Protein AF-0000000084928031 (afdb_homodimer)

Structure (mmCIF, N/CA/C/O backbone):
data_AF-0000000084928031-model_v1
#
loop_
_entity.id
_entity.type
_entity.pdbx_description
1 polymer Alpha-galactosidase
#
loop_
_atom_site.group_PDB
_atom_site.id
_atom_site.type_symbol
_atom_site.label_atom_id
_atom_site.label_alt_id
_atom_site.label_comp_id
_atom_site.label_asym_id
_atom_site.label_entity_id
_atom_site.label_seq_id
_atom_site.pdbx_PDB_ins_code
_atom_site.Cartn_x
_atom_site.Cartn_y
_atom_site.Cartn_z
_atom_site.occupancy
_atom_site.B_iso_or_equiv
_atom_site.auth_seq_id
_atom_site.auth_comp_id
_atom_site.auth_asym_id
_atom_site.auth_atom_id
_atom_site.pdbx_PDB_model_num
ATOM 1 N N . MET A 1 1 ? -9.125 4.945 37.281 1 55.12 1 MET A N 1
ATOM 2 C CA . MET A 1 1 ? -8.75 5.418 35.969 1 55.12 1 MET A CA 1
ATOM 3 C C . MET A 1 1 ? -8.352 4.254 35.062 1 55.12 1 MET A C 1
ATOM 5 O O . MET A 1 1 ? -7.164 3.994 34.875 1 55.12 1 MET A O 1
ATOM 9 N N . PRO A 1 2 ? -8.805 3.402 34.812 1 73.5 2 PRO A N 1
ATOM 10 C CA . PRO A 1 2 ? -8.68 2.1 35.469 1 73.5 2 PRO A CA 1
ATOM 11 C C . PRO A 1 2 ? -7.723 1.158 34.75 1 73.5 2 PRO A C 1
ATOM 13 O O . PRO A 1 2 ? -7.582 -0.005 35.156 1 73.5 2 PRO A O 1
ATOM 16 N N . ILE A 1 3 ? -6.562 1.372 34.312 1 95 3 ILE A N 1
ATOM 17 C CA . ILE A 1 3 ? -5.754 0.301 33.75 1 95 3 ILE A CA 1
ATOM 18 C C . ILE A 1 3 ? -5.492 -0.771 34.781 1 95 3 ILE A C 1
ATOM 20 O O . ILE A 1 3 ? -5.094 -0.459 35.906 1 95 3 ILE A O 1
ATOM 24 N N . THR A 1 4 ? -5.754 -2.049 34.438 1 94 4 THR A N 1
ATOM 25 C CA . THR A 1 4 ? -5.539 -3.145 35.375 1 94 4 THR A CA 1
ATOM 26 C C . THR A 1 4 ? -4.91 -4.344 34.656 1 94 4 THR A C 1
ATOM 28 O O . THR A 1 4 ? -5.035 -4.488 33.438 1 94 4 THR A O 1
ATOM 31 N N . PHE A 1 5 ? -4.137 -5.105 35.375 1 94.88 5 PHE A N 1
ATOM 32 C CA . PHE A 1 5 ? -3.648 -6.406 34.938 1 94.88 5 PHE A CA 1
ATOM 33 C C . PHE A 1 5 ? -4.297 -7.527 35.719 1 94.88 5 PHE A C 1
ATOM 35 O O . PHE A 1 5 ? -4.242 -7.531 36.969 1 94.88 5 PHE A O 1
ATOM 42 N N . ASN A 1 6 ? -4.953 -8.398 35.062 1 91.75 6 ASN A N 1
ATOM 43 C CA . ASN A 1 6 ? -5.543 -9.57 35.688 1 91.75 6 ASN A CA 1
ATOM 44 C C . ASN A 1 6 ? -4.629 -10.789 35.594 1 91.75 6 ASN A C 1
ATOM 46 O O . ASN A 1 6 ? -4.559 -11.43 34.562 1 91.75 6 ASN A O 1
ATOM 50 N N . PRO A 1 7 ? -3.986 -11.195 36.625 1 90.94 7 PRO A N 1
ATOM 51 C CA . PRO A 1 7 ? -3.025 -12.297 36.594 1 90.94 7 PRO A CA 1
ATOM 52 C C . PRO A 1 7 ? -3.693 -13.648 36.312 1 90.94 7 PRO A C 1
ATOM 54 O O . PRO A 1 7 ? -3.033 -14.586 35.875 1 90.94 7 PRO A O 1
ATOM 57 N N . GLN A 1 8 ? -4.973 -13.82 36.656 1 87.75 8 GLN A N 1
ATOM 58 C CA . GLN A 1 8 ? -5.672 -15.078 36.406 1 87.75 8 GLN A CA 1
ATOM 59 C C . GLN A 1 8 ? -5.867 -15.32 34.906 1 87.75 8 GLN A C 1
ATOM 61 O O . GLN A 1 8 ? -5.742 -16.453 34.438 1 87.75 8 GLN A O 1
ATOM 66 N N . THR A 1 9 ? -6.137 -14.258 34.281 1 87.06 9 THR A N 1
ATOM 67 C CA . THR A 1 9 ? -6.395 -14.391 32.844 1 87.06 9 THR A CA 1
ATOM 68 C C . THR A 1 9 ? -5.195 -13.922 32.031 1 87.06 9 THR A C 1
ATOM 70 O O . THR A 1 9 ? -5.145 -14.133 30.812 1 87.06 9 THR A O 1
ATOM 73 N N . ASN A 1 10 ? -4.207 -13.328 32.688 1 91.81 10 ASN A N 1
ATOM 74 C CA . ASN A 1 10 ? -3.041 -12.75 32.031 1 91.81 10 ASN A CA 1
ATOM 75 C C . ASN A 1 10 ? -3.443 -11.703 31 1 91.81 10 ASN A C 1
ATOM 77 O O . ASN A 1 10 ? -2.988 -11.742 29.859 1 91.81 10 ASN A O 1
ATOM 81 N N . MET A 1 11 ? -4.324 -10.797 31.406 1 93.25 11 MET A N 1
ATOM 82 C CA . MET A 1 11 ? -4.816 -9.781 30.469 1 93.25 11 MET A CA 1
ATOM 83 C C . MET A 1 11 ? -4.637 -8.383 31.062 1 93.25 11 MET A C 1
ATOM 85 O O . MET A 1 11 ? -4.809 -8.18 32.25 1 93.25 11 MET A O 1
ATOM 89 N N . PHE A 1 12 ? -4.238 -7.539 30.219 1 95.25 12 PHE A N 1
ATOM 90 C CA . PHE A 1 12 ? -4.242 -6.113 30.531 1 95.25 12 PHE A CA 1
ATOM 91 C C . PHE A 1 12 ? -5.531 -5.461 30.047 1 95.25 12 PHE A C 1
ATOM 93 O O . PHE A 1 12 ? -5.941 -5.656 28.891 1 95.25 12 PHE A O 1
ATOM 100 N N . PHE A 1 13 ? -6.191 -4.738 30.922 1 94.62 13 PHE A N 1
ATOM 101 C CA . PHE A 1 13 ? -7.359 -3.939 30.578 1 94.62 13 PHE A CA 1
ATOM 102 C C . PHE A 1 13 ? -7.027 -2.453 30.625 1 94.62 13 PHE A C 1
ATOM 104 O O . PHE A 1 13 ? -6.695 -1.909 31.672 1 94.62 13 PHE A O 1
ATOM 111 N N . ILE A 1 14 ? -7.035 -1.858 29.484 1 96.81 14 ILE A N 1
ATOM 112 C CA . ILE A 1 14 ? -6.82 -0.423 29.344 1 96.81 14 ILE A CA 1
ATOM 113 C C . ILE A 1 14 ? -8.148 0.273 29.047 1 96.81 14 ILE A C 1
ATOM 115 O O . ILE A 1 14 ? -8.703 0.129 27.953 1 96.81 14 ILE A O 1
ATOM 119 N N . GLU A 1 15 ? -8.617 1.029 30.016 1 94.75 15 GLU A N 1
ATOM 120 C CA . GLU A 1 15 ? -9.945 1.628 29.906 1 94.75 15 GLU A CA 1
ATOM 121 C C . GLU A 1 15 ? -9.867 3.15 29.859 1 94.75 15 GLU A C 1
ATOM 123 O O . GLU A 1 15 ? -9.273 3.781 30.734 1 94.75 15 GLU A O 1
ATOM 128 N N . ALA A 1 16 ? -10.367 3.686 28.766 1 94.88 16 ALA A N 1
ATOM 129 C CA . ALA A 1 16 ? -10.602 5.125 28.719 1 94.88 16 ALA A CA 1
ATOM 130 C C . ALA A 1 16 ? -12.023 5.465 29.125 1 94.88 16 ALA A C 1
ATOM 132 O O . ALA A 1 16 ? -12.672 4.695 29.844 1 94.88 16 ALA A O 1
ATOM 133 N N . LYS A 1 17 ? -12.539 6.668 28.766 1 94 17 LYS A N 1
ATOM 134 C CA . LYS A 1 17 ? -13.836 7.121 29.266 1 94 17 LYS A CA 1
ATOM 135 C C . LYS A 1 17 ? -14.922 6.086 28.984 1 94 17 LYS A C 1
ATOM 137 O O . LYS A 1 17 ? -15.562 5.586 29.906 1 94 17 LYS A O 1
ATOM 142 N N . ASN A 1 18 ? -15.148 5.727 27.703 1 94.25 18 ASN A N 1
ATOM 143 C CA . ASN A 1 18 ? -16.141 4.746 27.297 1 94.25 18 ASN A CA 1
ATOM 144 C C . ASN A 1 18 ? -15.547 3.717 26.328 1 94.25 18 ASN A C 1
ATOM 146 O O . ASN A 1 18 ? -16.25 3.164 25.484 1 94.25 18 ASN A O 1
ATOM 150 N N . THR A 1 19 ? -14.258 3.488 26.438 1 95.31 19 THR A N 1
ATOM 151 C CA . THR A 1 19 ? -13.531 2.633 25.5 1 95.31 19 THR A CA 1
ATOM 152 C C . THR A 1 19 ? -12.68 1.617 26.266 1 95.31 19 THR A C 1
ATOM 154 O O . THR A 1 19 ? -12.078 1.945 27.281 1 95.31 19 THR A O 1
ATOM 157 N N . SER A 1 20 ? -12.672 0.399 25.797 1 95.06 20 SER A N 1
ATOM 158 C CA . SER A 1 20 ? -11.781 -0.627 26.344 1 95.06 20 SER A CA 1
ATOM 159 C C . SER A 1 20 ? -10.773 -1.092 25.297 1 95.06 20 SER A C 1
ATOM 161 O O . SER A 1 20 ? -11.109 -1.214 24.109 1 95.06 20 SER A O 1
ATOM 163 N N . TYR A 1 21 ? -9.609 -1.308 25.656 1 96.38 21 TYR A N 1
ATOM 164 C CA . TYR A 1 21 ? -8.523 -1.959 24.938 1 96.38 21 TYR A CA 1
ATOM 165 C C . TYR A 1 21 ? -7.914 -3.088 25.766 1 96.38 21 TYR A C 1
ATOM 167 O O . TYR A 1 21 ? -7.465 -2.871 26.891 1 96.38 21 TYR A O 1
ATOM 175 N N . VAL A 1 22 ? -7.875 -4.297 25.219 1 95.06 22 VAL A N 1
ATOM 176 C CA . VAL A 1 22 ? -7.488 -5.457 26.016 1 95.06 22 VAL A CA 1
ATOM 177 C C . VAL A 1 22 ? -6.332 -6.188 25.328 1 95.06 22 VAL A C 1
ATOM 179 O O . VAL A 1 22 ? -6.375 -6.441 24.125 1 95.06 22 VAL A O 1
ATOM 182 N N . ILE A 1 23 ? -5.332 -6.496 26.094 1 95.75 23 ILE A N 1
ATOM 183 C CA . ILE A 1 23 ? -4.156 -7.238 25.641 1 95.75 23 ILE A CA 1
ATOM 184 C C . ILE A 1 23 ? -4.012 -8.516 26.469 1 95.75 23 ILE A C 1
ATOM 186 O O . ILE A 1 23 ? -4.125 -8.492 27.688 1 95.75 23 ILE A O 1
ATOM 190 N N . LYS A 1 24 ? -3.773 -9.562 25.844 1 93.88 24 LYS A N 1
ATOM 191 C CA . LYS A 1 24 ? -3.514 -10.82 26.531 1 93.88 24 LYS A CA 1
ATOM 192 C C . LYS A 1 24 ? -2.029 -11.18 26.484 1 93.88 24 LYS A C 1
ATOM 194 O O . LYS A 1 24 ? -1.388 -11.039 25.438 1 93.88 24 LYS A O 1
ATOM 199 N N . LEU A 1 25 ? -1.511 -11.5 27.562 1 94.62 25 LEU A N 1
ATOM 200 C CA . LEU A 1 25 ? -0.202 -12.141 27.625 1 94.62 25 LEU A CA 1
ATOM 201 C C . LEU A 1 25 ? -0.314 -13.633 27.328 1 94.62 25 LEU A C 1
ATOM 203 O O . LEU A 1 25 ? -0.539 -14.438 28.234 1 94.62 25 LEU A O 1
ATOM 207 N N . PHE A 1 26 ? -0.1 -13.969 26.109 1 91.75 26 PHE A N 1
ATOM 208 C CA . PHE A 1 26 ? -0.25 -15.336 25.625 1 91.75 26 PHE A CA 1
ATOM 209 C C . PHE A 1 26 ? 0.933 -16.188 26.047 1 91.75 26 PHE A C 1
ATOM 211 O O . PHE A 1 26 ? 2.086 -15.844 25.797 1 91.75 26 PHE A O 1
ATOM 218 N N . LYS A 1 27 ? 0.7 -17.312 26.766 1 90.31 27 LYS A N 1
ATOM 219 C CA . LYS A 1 27 ? 1.675 -18.281 27.266 1 90.31 27 LYS A CA 1
ATOM 220 C C . LYS A 1 27 ? 2.701 -17.609 28.172 1 90.31 27 LYS A C 1
ATOM 222 O O . LYS A 1 27 ? 3.855 -18.047 28.234 1 90.31 27 LYS A O 1
ATOM 227 N N . GLY A 1 28 ? 2.332 -16.406 28.672 1 91.81 28 GLY A N 1
ATOM 228 C CA . GLY A 1 28 ? 3.203 -15.672 29.578 1 91.81 28 GLY A CA 1
ATOM 229 C C . GLY A 1 28 ? 4.379 -15.023 28.875 1 91.81 28 GLY A C 1
ATOM 230 O O . GLY A 1 28 ? 5.289 -14.5 29.531 1 91.81 28 GLY A O 1
ATOM 231 N N . LYS A 1 29 ? 4.336 -15.016 27.547 1 93.62 29 LYS A N 1
ATOM 232 C CA . LYS A 1 29 ? 5.516 -14.57 26.812 1 93.62 29 LYS A CA 1
ATOM 233 C C . LYS A 1 29 ? 5.148 -13.516 25.766 1 93.62 29 LYS A C 1
ATOM 235 O O . LYS A 1 29 ? 5.82 -12.484 25.656 1 93.62 29 LYS A O 1
ATOM 240 N N . PHE A 1 30 ? 4.129 -13.781 25.016 1 94.44 30 PHE A N 1
ATOM 241 C CA . PHE A 1 30 ? 3.834 -12.969 23.844 1 94.44 30 PHE A CA 1
ATOM 242 C C . PHE A 1 30 ? 2.59 -12.117 24.062 1 94.44 30 PHE A C 1
ATOM 244 O O . PHE A 1 30 ? 1.652 -12.547 24.734 1 94.44 30 PHE A O 1
ATOM 251 N N . LEU A 1 31 ? 2.576 -10.922 23.516 1 96.62 31 LEU A N 1
ATOM 252 C CA . LEU A 1 31 ? 1.417 -10.047 23.656 1 96.62 31 LEU A CA 1
ATOM 253 C C . LEU A 1 31 ? 0.461 -10.211 22.469 1 96.62 31 LEU A C 1
ATOM 255 O O . LEU A 1 31 ? 0.847 -10.008 21.328 1 96.62 31 LEU A O 1
ATOM 259 N N . SER A 1 32 ? -0.711 -10.578 22.75 1 94.12 32 SER A N 1
ATOM 260 C CA . SER A 1 32 ? -1.771 -10.727 21.766 1 94.12 32 SER A CA 1
ATOM 261 C C . SER A 1 32 ? -2.838 -9.648 21.938 1 94.12 32 SER A C 1
ATOM 263 O O . SER A 1 32 ? -3.252 -9.344 23.047 1 94.12 32 SER A O 1
ATOM 265 N N . HIS A 1 33 ? -3.188 -9.008 20.828 1 95.12 33 HIS A N 1
ATOM 266 C CA . HIS A 1 33 ? -4.336 -8.109 20.844 1 95.12 33 HIS A CA 1
ATOM 267 C C . HIS A 1 33 ? -5.637 -8.883 21.031 1 95.12 33 HIS A C 1
ATOM 269 O O . HIS A 1 33 ? -5.824 -9.945 20.438 1 95.12 33 HIS A O 1
ATOM 275 N N . VAL A 1 34 ? -6.547 -8.344 21.828 1 92.44 34 VAL A N 1
ATOM 276 C CA . VAL A 1 34 ? -7.789 -9.055 22.109 1 92.44 34 VAL A CA 1
ATOM 277 C C . VAL A 1 34 ? -8.984 -8.219 21.641 1 92.44 34 VAL A C 1
ATOM 279 O O . VAL A 1 34 ? -9.898 -8.734 21 1 92.44 34 VAL A O 1
ATOM 282 N N . TYR A 1 35 ? -8.914 -6.914 22.047 1 93.38 35 TYR A N 1
ATOM 283 C CA . TYR A 1 35 ? -10.125 -6.129 21.828 1 93.38 35 TYR A CA 1
ATOM 284 C C . TYR A 1 35 ? -9.812 -4.637 21.828 1 93.38 35 TYR A C 1
ATOM 286 O O . TYR A 1 35 ? -8.961 -4.176 22.594 1 93.38 35 TYR A O 1
ATOM 294 N N . TRP A 1 36 ? -10.438 -3.902 21 1 96.31 36 TRP A N 1
ATOM 295 C CA . TRP A 1 36 ? -10.523 -2.445 21.047 1 96.31 36 TRP A CA 1
ATOM 296 C C . TRP A 1 36 ? -11.906 -1.966 20.625 1 96.31 36 TRP A C 1
ATOM 298 O O . TRP A 1 36 ? -12.367 -2.258 19.516 1 96.31 36 TRP A O 1
ATOM 308 N N . GLY A 1 37 ? -12.641 -1.336 21.469 1 95.12 37 GLY A N 1
ATOM 309 C CA . GLY A 1 37 ? -13.984 -0.88 21.141 1 95.12 37 GLY A CA 1
ATOM 310 C C . GLY A 1 37 ? -14.742 -0.357 22.344 1 95.12 37 GLY A C 1
ATOM 311 O O . GLY A 1 37 ? -14.148 0.235 23.25 1 95.12 37 GLY A O 1
ATOM 312 N N . LYS A 1 38 ? -16.047 -0.498 22.281 1 94.5 38 LYS A N 1
ATOM 313 C CA . LYS A 1 38 ? -16.922 -0.05 23.359 1 94.5 38 LYS A CA 1
ATOM 314 C C . LYS A 1 38 ? -16.531 -0.701 24.672 1 94.5 38 LYS A C 1
ATOM 316 O O . LYS A 1 38 ? -16.109 -1.858 24.703 1 94.5 38 LYS A O 1
ATOM 321 N N . ARG A 1 39 ? -16.688 -0.002 25.766 1 92.62 39 ARG A N 1
ATOM 322 C CA . ARG A 1 39 ? -16.281 -0.448 27.078 1 92.62 39 ARG A CA 1
ATOM 323 C C . ARG A 1 39 ? -16.922 -1.78 27.438 1 92.62 39 ARG A C 1
ATOM 325 O O . ARG A 1 39 ? -18.125 -1.975 27.219 1 92.62 39 ARG A O 1
ATOM 332 N N . ILE A 1 40 ? -16.109 -2.682 27.906 1 88.81 40 ILE A N 1
ATOM 333 C CA . ILE A 1 40 ? -16.562 -3.977 28.391 1 88.81 40 ILE A CA 1
ATOM 334 C C . ILE A 1 40 ? -16.109 -4.176 29.828 1 88.81 40 ILE A C 1
ATOM 336 O O . ILE A 1 40 ? -15.008 -3.771 30.203 1 88.81 40 ILE A O 1
ATOM 340 N N . ARG A 1 41 ? -16.938 -4.789 30.594 1 79.06 41 ARG A N 1
ATOM 341 C CA . ARG A 1 41 ? -16.641 -4.957 32 1 79.06 41 ARG A CA 1
ATOM 342 C C . ARG A 1 41 ? -15.719 -6.148 32.25 1 79.06 41 ARG A C 1
ATOM 344 O O . ARG A 1 41 ? -14.742 -6.043 33 1 79.06 41 ARG A O 1
ATOM 351 N N . GLU A 1 42 ? -16.094 -7.289 31.734 1 74.25 42 GLU A N 1
ATOM 352 C CA . GLU A 1 42 ? -15.344 -8.523 31.906 1 74.25 42 GLU A CA 1
ATOM 353 C C . GLU A 1 42 ? -15.5 -9.43 30.688 1 74.25 42 GLU A C 1
ATOM 355 O O . GLU A 1 42 ? -16.484 -9.328 29.953 1 74.25 42 GLU A O 1
ATOM 360 N N . PHE A 1 43 ? -14.516 -10.008 30.344 1 75.25 43 PHE A N 1
ATOM 361 C CA . PHE A 1 43 ? -14.664 -11.016 29.297 1 75.25 43 PHE A CA 1
ATOM 362 C C . PHE A 1 43 ? -13.672 -12.148 29.5 1 75.25 43 PHE A C 1
ATOM 364 O O . PHE A 1 43 ? -12.578 -11.945 30.031 1 75.25 43 PHE A O 1
ATOM 371 N N . GLU A 1 44 ? -14.25 -13.406 29.328 1 72.38 44 GLU A N 1
ATOM 372 C CA . GLU A 1 44 ? -13.398 -14.586 29.375 1 72.38 44 GLU A CA 1
ATOM 373 C C . GLU A 1 44 ? -12.789 -14.891 28.016 1 72.38 44 GLU A C 1
ATOM 375 O O . GLU A 1 44 ? -13.516 -15.078 27.031 1 72.38 44 GLU A O 1
ATOM 380 N N . TRP A 1 45 ? -11.539 -14.672 27.969 1 70.88 45 TRP A N 1
ATOM 381 C CA . TRP A 1 45 ? -10.844 -14.984 26.719 1 70.88 45 TRP A CA 1
ATOM 382 C C . TRP A 1 45 ? -10.344 -16.422 26.719 1 70.88 45 TRP A C 1
ATOM 384 O O . TRP A 1 45 ? -9.859 -16.922 27.75 1 70.88 45 TRP A O 1
ATOM 394 N N . THR A 1 46 ? -10.812 -17.172 25.562 1 65.69 46 THR A N 1
ATOM 395 C CA . THR A 1 46 ? -10.242 -18.5 25.422 1 65.69 46 THR A CA 1
ATOM 396 C C . THR A 1 46 ? -9.141 -18.516 24.359 1 65.69 46 THR A C 1
ATOM 398 O O . THR A 1 46 ? -9.18 -17.734 23.406 1 65.69 46 THR A O 1
ATOM 401 N N . ASP A 1 47 ? -8.078 -19.156 24.672 1 61.41 47 ASP A N 1
ATOM 402 C CA . ASP A 1 47 ? -6.945 -19.281 23.766 1 61.41 47 ASP A CA 1
ATOM 403 C C . ASP A 1 47 ? -7.391 -19.828 22.406 1 61.41 47 ASP A C 1
ATOM 405 O O . ASP A 1 47 ? -6.664 -19.719 21.422 1 61.41 47 ASP A O 1
ATOM 409 N N . PHE A 1 48 ? -8.508 -20.438 22.297 1 56.19 48 PHE A N 1
ATOM 410 C CA . PHE A 1 48 ? -9.039 -20.984 21.047 1 56.19 48 PHE A CA 1
ATOM 411 C C . PHE A 1 48 ? -9.258 -19.875 20.016 1 56.19 48 PHE A C 1
ATOM 413 O O . PHE A 1 48 ? -9.25 -20.125 18.812 1 56.19 48 PHE A O 1
ATOM 420 N N . ASP A 1 49 ? -9.289 -18.719 20.438 1 57.12 49 ASP A N 1
ATOM 421 C CA . ASP A 1 49 ? -9.664 -17.594 19.578 1 57.12 49 ASP A CA 1
ATOM 422 C C . ASP A 1 49 ? -8.508 -17.203 18.656 1 57.12 49 ASP A C 1
ATOM 424 O O . ASP A 1 49 ? -8.719 -16.531 17.656 1 57.12 49 ASP A O 1
ATOM 428 N N . VAL A 1 50 ? -7.367 -17.578 19.047 1 59.16 50 VAL A N 1
ATOM 429 C CA . VAL A 1 50 ? -6.258 -17.016 18.281 1 59.16 50 VAL A CA 1
ATOM 430 C C . VAL A 1 50 ? -5.496 -18.141 17.594 1 59.16 50 VAL A C 1
ATOM 432 O O . VAL A 1 50 ? -4.672 -17.891 16.703 1 59.16 50 VAL A O 1
ATOM 435 N N . THR A 1 51 ? -5.5 -19.453 18.094 1 60.44 51 THR A N 1
ATOM 436 C CA . THR A 1 51 ? -4.371 -20.344 17.844 1 60.44 51 THR A CA 1
ATOM 437 C C . THR A 1 51 ? -4.758 -21.453 16.859 1 60.44 51 THR A C 1
ATOM 439 O O . THR A 1 51 ? -3.945 -22.328 16.547 1 60.44 51 THR A O 1
ATOM 442 N N . GLY A 1 52 ? -5.938 -21.422 16.297 1 57.25 52 GLY A N 1
ATOM 443 C CA . GLY A 1 52 ? -6.051 -22.688 15.594 1 57.25 52 GLY A CA 1
ATOM 444 C C . GLY A 1 52 ? -4.988 -22.875 14.523 1 57.25 52 GLY A C 1
ATOM 445 O O . GLY A 1 52 ? -4.703 -21.953 13.758 1 57.25 52 GLY A O 1
ATOM 446 N N . GLY A 1 53 ? -3.957 -23.797 14.797 1 62.03 53 GLY A N 1
ATOM 447 C CA . GLY A 1 53 ? -2.977 -24.172 13.789 1 62.03 53 GLY A CA 1
ATOM 448 C C . GLY A 1 53 ? -3.561 -24.25 12.391 1 62.03 53 GLY A C 1
ATOM 449 O O . GLY A 1 53 ? -4.688 -24.703 12.203 1 62.03 53 GLY A O 1
ATOM 450 N N . ARG A 1 54 ? -3.209 -23.281 11.539 1 67.88 54 ARG A N 1
ATOM 451 C CA . ARG A 1 54 ? -3.617 -23.391 10.141 1 67.88 54 ARG A CA 1
ATOM 452 C C . ARG A 1 54 ? -2.586 -24.156 9.328 1 67.88 54 ARG A C 1
ATOM 454 O O . ARG A 1 54 ? -1.392 -24.109 9.625 1 67.88 54 ARG A O 1
ATOM 461 N N . VAL A 1 55 ? -3.217 -24.797 8.398 1 69.81 55 VAL A N 1
ATOM 462 C CA . VAL A 1 55 ? -2.359 -25.547 7.48 1 69.81 55 VAL A CA 1
ATOM 463 C C . VAL A 1 55 ? -1.373 -24.578 6.812 1 69.81 55 VAL A C 1
ATOM 465 O O . VAL A 1 55 ? -1.729 -23.453 6.473 1 69.81 55 VAL A O 1
ATOM 468 N N . PHE A 1 56 ? -0.07 -24.766 6.949 1 75.38 56 PHE A N 1
ATOM 469 C CA . PHE A 1 56 ? 1.015 -24.047 6.293 1 75.38 56 PHE A CA 1
ATOM 470 C C . PHE A 1 56 ? 1.463 -22.859 7.133 1 75.38 56 PHE A C 1
ATOM 472 O O . PHE A 1 56 ? 2.229 -22.016 6.668 1 75.38 56 PHE A O 1
ATOM 479 N N . GLY A 1 57 ? 0.793 -22.672 8.312 1 82.81 57 GLY A N 1
ATOM 480 C CA . GLY A 1 57 ? 1.33 -21.703 9.25 1 82.81 57 GLY A CA 1
ATOM 481 C C . GLY A 1 57 ? 2.482 -22.234 10.078 1 82.81 57 GLY A C 1
ATOM 482 O O . GLY A 1 57 ? 2.324 -23.219 10.812 1 82.81 57 GLY A O 1
ATOM 483 N N . PRO A 1 58 ? 3.623 -21.656 9.898 1 89.62 58 PRO A N 1
ATOM 484 C CA . PRO A 1 58 ? 4.758 -22.141 10.68 1 89.62 58 PRO A CA 1
ATOM 485 C C . PRO A 1 58 ? 4.574 -21.938 12.188 1 89.62 58 PRO A C 1
ATOM 487 O O . PRO A 1 58 ? 3.941 -20.969 12.602 1 89.62 58 PRO A O 1
ATOM 490 N N . THR A 1 59 ? 5.098 -22.844 12.914 1 89.69 59 THR A N 1
ATOM 491 C CA . THR A 1 59 ? 5.035 -22.75 14.367 1 89.69 59 THR A CA 1
ATOM 492 C C . THR A 1 59 ? 6.355 -22.25 14.938 1 89.69 59 THR A C 1
ATOM 494 O O . THR A 1 59 ? 7.41 -22.828 14.695 1 89.69 59 THR A O 1
ATOM 497 N N . PRO A 1 60 ? 6.301 -21.203 15.711 1 88.56 60 PRO A N 1
ATOM 498 C CA . PRO A 1 60 ? 7.535 -20.609 16.234 1 88.56 60 PRO A CA 1
ATOM 499 C C . PRO A 1 60 ? 8.242 -21.516 17.234 1 88.56 60 PRO A C 1
ATOM 501 O O . PRO A 1 60 ? 9.453 -21.391 17.438 1 88.56 60 PRO A O 1
ATOM 504 N N . ASP A 1 61 ? 7.496 -22.391 17.922 1 87.5 61 ASP A N 1
ATOM 505 C CA . ASP A 1 61 ? 8.039 -23.406 18.828 1 87.5 61 ASP A CA 1
ATOM 506 C C . ASP A 1 61 ? 7.809 -24.812 18.297 1 87.5 61 ASP A C 1
ATOM 508 O O . ASP A 1 61 ? 6.672 -25.281 18.25 1 87.5 61 ASP A O 1
ATOM 512 N N . PRO A 1 62 ? 8.938 -25.438 17.906 1 86.44 62 PRO A N 1
ATOM 513 C CA . PRO A 1 62 ? 8.789 -26.766 17.328 1 86.44 62 PRO A CA 1
ATOM 514 C C . PRO A 1 62 ? 8.117 -27.766 18.266 1 86.44 62 PRO A C 1
ATOM 516 O O . PRO A 1 62 ? 7.59 -28.781 17.828 1 86.44 62 PRO A O 1
ATOM 519 N N . HIS A 1 63 ? 8.094 -27.469 19.562 1 87.94 63 HIS A N 1
ATOM 520 C CA . HIS A 1 63 ? 7.535 -28.391 20.547 1 87.94 63 HIS A CA 1
ATOM 521 C C . HIS A 1 63 ? 6.094 -28.016 20.891 1 87.94 63 HIS A C 1
ATOM 523 O O . HIS A 1 63 ? 5.43 -28.734 21.641 1 87.94 63 HIS A O 1
ATOM 529 N N . ASP A 1 64 ? 5.59 -26.969 20.359 1 88.12 64 ASP A N 1
ATOM 530 C CA . ASP A 1 64 ? 4.219 -26.531 20.578 1 88.12 64 ASP A CA 1
ATOM 531 C C . ASP A 1 64 ? 3.568 -26.078 19.266 1 88.12 64 ASP A C 1
ATOM 533 O O . ASP A 1 64 ? 3.674 -24.922 18.875 1 88.12 64 ASP A O 1
ATOM 537 N N . LYS A 1 65 ? 2.836 -26.891 18.703 1 86.19 65 LYS A N 1
ATOM 538 C CA . LYS A 1 65 ? 2.254 -26.656 17.391 1 86.19 65 LYS A CA 1
ATOM 539 C C . LYS A 1 65 ? 0.878 -26 17.5 1 86.19 65 LYS A C 1
ATOM 541 O O . LYS A 1 65 ? 0.14 -25.922 16.516 1 86.19 65 LYS A O 1
ATOM 546 N N . SER A 1 66 ? 0.596 -25.516 18.703 1 83.69 66 SER A N 1
ATOM 547 C CA . SER A 1 66 ? -0.767 -25.062 18.953 1 83.69 66 SER A CA 1
ATOM 548 C C . SER A 1 66 ? -0.978 -23.625 18.469 1 83.69 66 SER A C 1
ATOM 550 O O . SER A 1 66 ? -2.109 -23.141 18.438 1 83.69 66 SER A O 1
ATOM 552 N N . TYR A 1 67 ? 0.145 -22.906 18.031 1 87.5 67 TYR A N 1
ATOM 553 C CA . TYR A 1 67 ? -0.054 -21.516 17.609 1 87.5 67 TYR A CA 1
ATOM 554 C C . TYR A 1 67 ? 0.929 -21.141 16.516 1 87.5 67 TYR A C 1
ATOM 556 O O . TYR A 1 67 ? 1.949 -21.797 16.328 1 87.5 67 TYR A O 1
ATOM 564 N N . THR A 1 68 ? 0.574 -20.188 15.773 1 91 68 THR A N 1
ATOM 565 C CA . THR A 1 68 ? 1.391 -19.516 14.773 1 91 68 THR A CA 1
ATOM 566 C C . THR A 1 68 ? 1.163 -18.016 14.812 1 91 68 THR A C 1
ATOM 568 O O . THR A 1 68 ? 0.041 -17.547 15.039 1 91 68 THR A O 1
ATOM 571 N N . PHE A 1 69 ? 2.236 -17.188 14.625 1 91.5 69 PHE A N 1
ATOM 572 C CA . PHE A 1 69 ? 2.084 -15.734 14.625 1 91.5 69 PHE A CA 1
ATOM 573 C C . PHE A 1 69 ? 1.383 -15.258 13.359 1 91.5 69 PHE A C 1
ATOM 575 O O . PHE A 1 69 ? 0.871 -14.141 13.312 1 91.5 69 PHE A O 1
ATOM 582 N N . ASP A 1 70 ? 1.276 -16.109 12.406 1 89.25 70 ASP A N 1
ATOM 583 C CA . ASP A 1 70 ? 0.702 -15.766 11.102 1 89.25 70 ASP A CA 1
ATOM 584 C C . ASP A 1 70 ? -0.792 -15.477 11.219 1 89.25 70 ASP A C 1
ATOM 586 O O . ASP A 1 70 ? -1.347 -14.719 10.422 1 89.25 70 ASP A O 1
ATOM 590 N N . THR A 1 71 ? -1.482 -16.047 12.195 1 86.69 71 THR A N 1
ATOM 591 C CA . THR A 1 71 ? -2.934 -15.922 12.281 1 86.69 71 THR A CA 1
ATOM 592 C C . THR A 1 71 ? -3.334 -15.242 13.594 1 86.69 71 THR A C 1
ATOM 594 O O . THR A 1 71 ? -4.5 -14.883 13.781 1 86.69 71 THR A O 1
ATOM 597 N N . MET A 1 72 ? -2.363 -15.094 14.43 1 90.5 72 MET A N 1
ATOM 598 C CA . MET A 1 72 ? -2.641 -14.445 15.711 1 90.5 72 MET A CA 1
ATOM 599 C C . MET A 1 72 ? -2.807 -12.945 15.539 1 90.5 72 MET A C 1
ATOM 601 O O . MET A 1 72 ? -2.213 -12.352 14.633 1 90.5 72 MET A O 1
ATOM 605 N N . LEU A 1 73 ? -3.633 -12.383 16.312 1 93.81 73 LEU A N 1
ATOM 606 C CA . LEU A 1 73 ? -3.645 -10.938 16.484 1 93.81 73 LEU A CA 1
ATOM 607 C C . LEU A 1 73 ? -2.547 -10.484 17.438 1 93.81 73 LEU A C 1
ATOM 609 O O . LEU A 1 73 ? -2.51 -10.922 18.594 1 93.81 73 LEU A O 1
ATOM 613 N N . LEU A 1 74 ? -1.646 -9.656 16.984 1 95.5 74 LEU A N 1
ATOM 614 C CA . LEU A 1 74 ? -0.442 -9.352 17.75 1 95.5 74 LEU A CA 1
ATOM 615 C C . LEU A 1 74 ? -0.379 -7.867 18.094 1 95.5 74 LEU A C 1
ATOM 617 O O . LEU A 1 74 ? -0.94 -7.035 17.391 1 95.5 74 LEU A O 1
ATOM 621 N N . GLU A 1 75 ? 0.317 -7.496 19.172 1 97.25 75 GLU A N 1
ATOM 622 C CA . GLU A 1 75 ? 0.419 -6.117 19.641 1 97.25 75 GLU A CA 1
ATOM 623 C C . GLU A 1 75 ? 1.611 -5.406 19 1 97.25 75 GLU A C 1
ATOM 625 O O . GLU A 1 75 ? 1.598 -4.184 18.844 1 97.25 75 GLU A O 1
ATOM 630 N N . TYR A 1 76 ? 2.678 -6.109 18.812 1 98.25 76 TYR A N 1
ATOM 631 C CA . TYR A 1 76 ? 3.887 -5.484 18.281 1 98.25 76 TYR A CA 1
ATOM 632 C C . TYR A 1 76 ? 4.773 -6.512 17.594 1 98.25 76 TYR A C 1
ATOM 634 O O . TYR A 1 76 ? 5.879 -6.805 18.047 1 98.25 76 TYR A O 1
ATOM 642 N N . PRO A 1 77 ? 4.359 -6.941 16.406 1 97.44 77 PRO A N 1
ATOM 643 C CA . PRO A 1 77 ? 4.934 -8.125 15.766 1 97.44 77 PRO A CA 1
ATOM 644 C C . PRO A 1 77 ? 6.246 -7.82 15.047 1 97.44 77 PRO A C 1
ATOM 646 O O . PRO A 1 77 ? 6.441 -6.707 14.547 1 97.44 77 PRO A O 1
ATOM 649 N N . ALA A 1 78 ? 7.109 -8.781 15.016 1 97.06 78 ALA A N 1
ATOM 650 C CA . ALA A 1 78 ? 8.281 -8.844 14.141 1 97.06 78 ALA A CA 1
ATOM 651 C C . ALA A 1 78 ? 7.988 -9.648 12.883 1 97.06 78 ALA A C 1
ATOM 653 O O . ALA A 1 78 ? 6.867 -10.133 12.695 1 97.06 78 ALA A O 1
ATOM 654 N N . TYR A 1 79 ? 8.969 -9.703 12 1 96.25 79 TYR A N 1
ATOM 655 C CA . TYR A 1 79 ? 8.844 -10.438 10.742 1 96.25 79 TYR A CA 1
ATOM 656 C C . TYR A 1 79 ? 9.805 -11.625 10.711 1 96.25 79 TYR A C 1
ATOM 658 O O . TYR A 1 79 ? 10.945 -11.523 11.164 1 96.25 79 TYR A O 1
ATOM 666 N N . GLY A 1 80 ? 9.336 -12.758 10.211 1 91.88 80 GLY A N 1
ATOM 667 C CA . GLY A 1 80 ? 10.258 -13.773 9.719 1 91.88 80 GLY A CA 1
ATOM 668 C C . GLY A 1 80 ? 10.305 -15.008 10.602 1 91.88 80 GLY A C 1
ATOM 669 O O . GLY A 1 80 ? 10.977 -15.984 10.273 1 91.88 80 GLY A O 1
ATOM 670 N N . ASN A 1 81 ? 9.68 -14.922 11.773 1 92 81 ASN A N 1
ATOM 671 C CA . ASN A 1 81 ? 9.586 -16.078 12.641 1 92 81 ASN A CA 1
ATOM 672 C C . ASN A 1 81 ? 8.148 -16.578 12.758 1 92 81 ASN A C 1
ATOM 674 O O . ASN A 1 81 ? 7.645 -16.781 13.859 1 92 81 ASN A O 1
ATOM 678 N N . SER A 1 82 ? 7.52 -16.688 11.688 1 92.06 82 SER A N 1
ATOM 679 C CA . SER A 1 82 ? 6.207 -17.266 11.43 1 92.06 82 SER A CA 1
ATOM 680 C C . SER A 1 82 ? 5.184 -16.203 11.078 1 92.06 82 SER A C 1
ATOM 682 O O . SER A 1 82 ? 4.117 -16.5 10.547 1 92.06 82 SER A O 1
ATOM 684 N N . ASP A 1 83 ? 5.336 -14.953 11.406 1 93.94 83 ASP A N 1
ATOM 685 C CA . ASP A 1 83 ? 4.492 -13.875 10.898 1 93.94 83 ASP A CA 1
ATOM 686 C C . ASP A 1 83 ? 5.039 -13.336 9.57 1 93.94 83 ASP A C 1
ATOM 688 O O . ASP A 1 83 ? 6.238 -13.078 9.453 1 93.94 83 ASP A O 1
ATOM 692 N N . PHE A 1 84 ? 4.18 -13.234 8.547 1 94.44 84 PHE A N 1
ATOM 693 C CA . PHE A 1 84 ? 4.633 -12.812 7.227 1 94.44 84 PHE A CA 1
ATOM 694 C C . PHE A 1 84 ? 4.031 -11.469 6.848 1 94.44 84 PHE A C 1
ATOM 696 O O . PHE A 1 84 ? 4.301 -10.938 5.766 1 94.44 84 PHE A O 1
ATOM 703 N N . ARG A 1 85 ? 3.164 -10.914 7.719 1 95.94 85 ARG A N 1
ATOM 704 C CA . ARG A 1 85 ? 2.662 -9.555 7.531 1 95.94 85 ARG A CA 1
ATOM 705 C C . ARG A 1 85 ? 3.742 -8.523 7.84 1 95.94 85 ARG A C 1
ATOM 707 O O . ARG A 1 85 ? 4.77 -8.852 8.438 1 95.94 85 ARG A O 1
ATOM 714 N N . HIS A 1 86 ? 3.582 -7.328 7.363 1 96.56 86 HIS A N 1
ATOM 715 C CA . HIS A 1 86 ? 4.566 -6.293 7.652 1 96.56 86 HIS A CA 1
ATOM 716 C C . HIS A 1 86 ? 4.66 -6.02 9.148 1 96.56 86 HIS A C 1
ATOM 718 O O . HIS A 1 86 ? 3.637 -5.891 9.828 1 96.56 86 HIS A O 1
ATOM 724 N N . PRO A 1 87 ? 5.855 -5.945 9.648 1 98.12 87 PRO A N 1
ATOM 725 C CA . PRO A 1 87 ? 6.078 -5.887 11.102 1 98.12 87 PRO A CA 1
ATOM 726 C C . PRO A 1 87 ? 5.922 -4.477 11.664 1 98.12 87 PRO A C 1
ATOM 728 O O . PRO A 1 87 ? 5.953 -3.5 10.906 1 98.12 87 PRO A O 1
ATOM 731 N N . ALA A 1 88 ? 5.719 -4.395 12.938 1 98.56 88 ALA A N 1
ATOM 732 C CA . ALA A 1 88 ? 5.707 -3.119 13.656 1 98.56 88 ALA A CA 1
ATOM 733 C C . ALA A 1 88 ? 7.125 -2.604 13.883 1 98.56 88 ALA A C 1
ATOM 735 O O . ALA A 1 88 ? 7.348 -1.393 13.953 1 98.56 88 ALA A O 1
ATOM 736 N N . TYR A 1 89 ? 8.047 -3.555 14.016 1 98.56 89 TYR A N 1
ATOM 737 C CA . TYR A 1 89 ? 9.438 -3.156 14.188 1 98.56 89 TYR A CA 1
ATOM 738 C C . TYR A 1 89 ? 10.375 -4.129 13.477 1 98.56 89 TYR A C 1
ATOM 740 O O . TYR A 1 89 ? 9.992 -5.27 13.195 1 98.56 89 TYR A O 1
ATOM 748 N N . GLN A 1 90 ? 11.516 -3.701 13.102 1 98.56 90 GLN A N 1
ATOM 749 C CA . GLN A 1 90 ? 12.602 -4.504 12.555 1 98.56 90 GLN A CA 1
ATOM 750 C C . GLN A 1 90 ? 13.961 -3.951 12.984 1 98.56 90 GLN A C 1
ATOM 752 O O . GLN A 1 90 ? 14.195 -2.744 12.906 1 98.56 90 GLN A O 1
ATOM 757 N N . VAL A 1 91 ? 14.805 -4.793 13.469 1 98.5 91 VAL A N 1
ATOM 758 C CA . VAL A 1 91 ? 16.141 -4.414 13.93 1 98.5 91 VAL A CA 1
ATOM 759 C C . VAL A 1 91 ? 17.188 -5.316 13.289 1 98.5 91 VAL A C 1
ATOM 761 O O . VAL A 1 91 ? 17.062 -6.543 13.312 1 98.5 91 VAL A O 1
ATOM 764 N N . GLN A 1 92 ? 18.141 -4.762 12.656 1 98.56 92 GLN A N 1
ATOM 765 C CA . GLN A 1 92 ? 19.25 -5.492 12.055 1 98.56 92 GLN A CA 1
ATOM 766 C C . GLN A 1 92 ? 20.438 -5.562 13.008 1 98.56 92 GLN A C 1
ATOM 768 O O . GLN A 1 92 ? 20.828 -4.551 13.586 1 98.56 92 GLN A O 1
ATOM 773 N N . GLN A 1 93 ? 20.969 -6.742 13.227 1 98.12 93 GLN A N 1
ATOM 774 C CA . GLN A 1 93 ? 22.141 -6.969 14.062 1 98.12 93 GLN A CA 1
ATOM 775 C C . GLN A 1 93 ? 23.438 -6.832 13.25 1 98.12 93 GLN A C 1
ATOM 777 O O . GLN A 1 93 ? 23.391 -6.719 12.023 1 98.12 93 GLN A O 1
ATOM 782 N N . GLU A 1 94 ? 24.594 -6.883 13.906 1 97.19 94 GLU A N 1
ATOM 783 C CA . GLU A 1 94 ? 25.891 -6.711 13.25 1 97.19 94 GLU A CA 1
ATOM 784 C C . GLU A 1 94 ? 26.172 -7.855 12.281 1 97.19 94 GLU A C 1
ATOM 786 O O . GLU A 1 94 ? 26.859 -7.664 11.273 1 97.19 94 GLU A O 1
ATOM 791 N N . ASP A 1 95 ? 25.625 -9 12.57 1 97.44 95 ASP A N 1
ATOM 792 C CA . ASP A 1 95 ? 25.859 -10.148 11.695 1 97.44 95 ASP A CA 1
ATOM 793 C C . ASP A 1 95 ? 24.938 -10.102 10.477 1 97.44 95 ASP A C 1
ATOM 795 O O . ASP A 1 95 ? 25 -10.984 9.617 1 97.44 95 ASP A O 1
ATOM 799 N N . GLY A 1 96 ? 24.078 -9.133 10.422 1 97.88 96 GLY A N 1
ATOM 800 C CA . GLY A 1 96 ? 23.203 -8.953 9.273 1 97.88 96 GLY A CA 1
ATOM 801 C C . GLY A 1 96 ? 21.812 -9.531 9.484 1 97.88 96 GLY A C 1
ATOM 802 O O . GLY A 1 96 ? 20.906 -9.312 8.672 1 97.88 96 GLY A O 1
ATOM 803 N N . SER A 1 97 ? 21.594 -10.258 10.594 1 98.12 97 SER A N 1
ATOM 804 C CA . SER A 1 97 ? 20.281 -10.852 10.875 1 98.12 97 SER A CA 1
ATOM 805 C C . SER A 1 97 ? 19.266 -9.781 11.234 1 98.12 97 SER A C 1
ATOM 807 O O . SER A 1 97 ? 19.594 -8.773 11.867 1 98.12 97 SER A O 1
ATOM 809 N N . ARG A 1 98 ? 18.031 -9.953 10.867 1 98 98 ARG A N 1
ATOM 810 C CA . ARG A 1 98 ? 16.906 -9.086 11.211 1 98 98 ARG A CA 1
ATOM 811 C C . ARG A 1 98 ? 15.852 -9.844 12.008 1 98 98 ARG A C 1
ATOM 813 O O . ARG A 1 98 ? 14.781 -9.297 12.305 1 98 98 ARG A O 1
ATOM 820 N N . ILE A 1 99 ? 16.125 -11.102 12.32 1 97.56 99 ILE A N 1
ATOM 821 C CA . ILE A 1 99 ? 15.195 -11.93 13.07 1 97.56 99 ILE A CA 1
ATOM 822 C C . ILE A 1 99 ? 15.297 -11.609 14.562 1 97.56 99 ILE A C 1
ATOM 824 O O . ILE A 1 99 ? 16.391 -11.664 15.141 1 97.56 99 ILE A O 1
ATOM 828 N N . THR A 1 100 ? 14.18 -11.227 15.102 1 97.25 100 THR A N 1
ATOM 829 C CA . THR A 1 100 ? 14.109 -10.898 16.516 1 97.25 100 THR A CA 1
ATOM 830 C C . THR A 1 100 ? 12.969 -11.648 17.203 1 97.25 100 THR A C 1
ATOM 832 O O . THR A 1 100 ? 12.102 -12.211 16.516 1 97.25 100 THR A O 1
ATOM 835 N N . ASN A 1 101 ? 13.055 -11.727 18.438 1 95.75 101 ASN A N 1
ATOM 836 C CA . ASN A 1 101 ? 12.023 -12.344 19.25 1 95.75 101 ASN A CA 1
ATOM 837 C C . ASN A 1 101 ? 11.852 -11.617 20.578 1 95.75 101 ASN A C 1
ATOM 839 O O . ASN A 1 101 ? 12.562 -11.906 21.547 1 95.75 101 ASN A O 1
ATOM 843 N N . LEU A 1 102 ? 10.859 -10.789 20.656 1 97.62 102 LEU A N 1
ATOM 844 C CA . LEU A 1 102 ? 10.578 -10.055 21.891 1 97.62 102 LEU A CA 1
ATOM 845 C C . LEU A 1 102 ? 9.625 -10.852 22.781 1 97.62 102 LEU A C 1
ATOM 847 O O . LEU A 1 102 ? 8.609 -11.367 22.312 1 97.62 102 LEU A O 1
ATOM 851 N N . VAL A 1 103 ? 9.977 -10.945 24.016 1 97.06 103 VAL A N 1
ATOM 852 C CA . VAL A 1 103 ? 9.148 -11.633 25 1 97.06 103 VAL A CA 1
ATOM 853 C C . VAL A 1 103 ? 8.883 -10.711 26.188 1 97.06 103 VAL A C 1
ATOM 855 O O . VAL A 1 103 ? 9.711 -9.859 26.516 1 97.06 103 VAL A O 1
ATOM 858 N N . TYR A 1 104 ? 7.738 -10.906 26.859 1 98.38 104 TYR A N 1
ATOM 859 C CA . TYR A 1 104 ? 7.332 -10.117 28.016 1 98.38 104 TYR A CA 1
ATOM 860 C C . TYR A 1 104 ? 8.328 -10.273 29.156 1 98.38 104 TYR A C 1
ATOM 862 O O . TYR A 1 104 ? 8.758 -11.391 29.469 1 98.38 104 TYR A O 1
ATOM 870 N N . LYS A 1 105 ? 8.672 -9.164 29.766 1 98.19 105 LYS A N 1
ATOM 871 C CA . LYS A 1 105 ? 9.562 -9.195 30.922 1 98.19 105 LYS A CA 1
ATOM 872 C C . LYS A 1 105 ? 8.875 -8.609 32.156 1 98.19 105 LYS A C 1
ATOM 874 O O . LYS A 1 105 ? 8.961 -9.18 33.25 1 98.19 105 LYS A O 1
ATOM 879 N N . ALA A 1 106 ? 8.352 -7.469 32 1 98.12 106 ALA A N 1
ATOM 880 C CA . ALA A 1 106 ? 7.734 -6.762 33.125 1 98.12 106 ALA A CA 1
ATOM 881 C C . ALA A 1 106 ? 6.734 -5.715 32.625 1 98.12 106 ALA A C 1
ATOM 883 O O . ALA A 1 106 ? 6.617 -5.484 31.406 1 98.12 106 ALA A O 1
ATOM 884 N N . HIS A 1 107 ? 5.938 -5.246 33.5 1 98.62 107 HIS A N 1
ATOM 885 C CA . HIS A 1 107 ? 5.078 -4.105 33.219 1 98.62 107 HIS A CA 1
ATOM 886 C C . HIS A 1 107 ? 4.961 -3.178 34.406 1 98.62 107 HIS A C 1
ATOM 888 O O . HIS A 1 107 ? 5.27 -3.572 35.531 1 98.62 107 HIS A O 1
ATOM 894 N N . ARG A 1 108 ? 4.637 -2.014 34.188 1 98.38 108 ARG A N 1
ATOM 895 C CA . ARG A 1 108 ? 4.363 -1 35.188 1 98.38 108 ARG A CA 1
ATOM 896 C C . ARG A 1 108 ? 3.094 -0.224 34.844 1 98.38 108 ARG A C 1
ATOM 898 O O . ARG A 1 108 ? 2.848 0.107 33.688 1 98.38 108 ARG A O 1
ATOM 905 N N . ILE A 1 109 ? 2.26 0.014 35.844 1 98.31 109 ILE A N 1
ATOM 906 C CA . ILE A 1 109 ? 1.069 0.852 35.75 1 98.31 109 ILE A CA 1
ATOM 907 C C . ILE A 1 109 ? 1.172 2.012 36.719 1 98.31 109 ILE A C 1
ATOM 909 O O . ILE A 1 109 ? 1.452 1.806 37.906 1 98.31 109 ILE A O 1
ATOM 913 N N . TYR A 1 110 ? 1.01 3.188 36.312 1 98 110 TYR A N 1
ATOM 914 C CA . TYR A 1 110 ? 1.133 4.336 37.219 1 98 110 TYR A CA 1
ATOM 915 C C . TYR A 1 110 ? 0.252 5.488 36.75 1 98 110 TYR A C 1
ATOM 917 O O . TYR A 1 110 ? -0.17 5.523 35.562 1 98 110 TYR A O 1
ATOM 925 N N . ASP A 1 111 ? -0.017 6.434 37.656 1 97.56 111 ASP A N 1
ATOM 926 C CA . ASP A 1 111 ? -0.834 7.602 37.344 1 97.56 111 ASP A CA 1
ATOM 927 C C . ASP A 1 111 ? -0.044 8.625 36.531 1 97.56 111 ASP A C 1
ATOM 929 O O . ASP A 1 111 ? 1.16 8.797 36.75 1 97.56 111 ASP A O 1
ATOM 933 N N . GLY A 1 112 ? -0.739 9.312 35.656 1 97.56 112 GLY A N 1
ATOM 934 C CA . GLY A 1 112 ? -0.139 10.367 34.875 1 97.56 112 GLY A CA 1
ATOM 935 C C . GLY A 1 112 ? 0.314 9.898 33.5 1 97.56 112 GLY A C 1
ATOM 936 O O . GLY A 1 112 ? -0.033 8.797 33.062 1 97.56 112 GLY A O 1
ATOM 937 N N . LYS A 1 113 ? 0.99 10.719 32.812 1 98 113 LYS A N 1
ATOM 938 C CA . LYS A 1 113 ? 1.494 10.484 31.469 1 98 113 LYS A CA 1
ATOM 939 C C . LYS A 1 113 ? 2.934 10.969 31.328 1 98 113 LYS A C 1
ATOM 941 O O . LYS A 1 113 ? 3.242 12.117 31.656 1 98 113 LYS A O 1
ATOM 946 N N . PRO A 1 114 ? 3.775 10.086 30.875 1 97.62 114 PRO A N 1
ATOM 947 C CA . PRO A 1 114 ? 5.172 10.5 30.734 1 97.62 114 PRO A CA 1
ATOM 948 C C . PRO A 1 114 ? 5.398 11.359 29.484 1 97.62 114 PRO A C 1
ATOM 950 O O . PRO A 1 114 ? 4.676 11.227 28.5 1 97.62 114 PRO A O 1
ATOM 953 N N . LYS A 1 115 ? 6.398 12.25 29.578 1 97.38 115 LYS A N 1
ATOM 954 C CA . LYS A 1 115 ? 6.875 12.945 28.391 1 97.38 115 LYS A CA 1
ATOM 955 C C . LYS A 1 115 ? 7.656 11.992 27.469 1 97.38 115 LYS A C 1
ATOM 957 O O . LYS A 1 115 ? 8.164 10.969 27.922 1 97.38 115 LYS A O 1
ATOM 962 N N . LEU A 1 116 ? 7.688 12.281 26.219 1 98.19 116 LEU A N 1
ATOM 963 C CA . LEU A 1 116 ? 8.516 11.57 25.25 1 98.19 116 LEU A CA 1
ATOM 964 C C . LEU A 1 116 ? 9.758 12.375 24.906 1 98.19 116 LEU A C 1
ATOM 966 O O . LEU A 1 116 ? 9.656 13.523 24.469 1 98.19 116 LEU A O 1
ATOM 970 N N . GLU A 1 117 ? 10.859 11.758 25.047 1 95.44 117 GLU A N 1
ATOM 971 C CA . GLU A 1 117 ? 12.125 12.469 24.875 1 95.44 117 GLU A CA 1
ATOM 972 C C . GLU A 1 117 ? 12.234 13.055 23.469 1 95.44 117 GLU A C 1
ATOM 974 O O . GLU A 1 117 ? 12.18 12.328 22.484 1 95.44 117 GLU A O 1
ATOM 979 N N . GLY A 1 118 ? 12.359 14.344 23.422 1 95.69 118 GLY A N 1
ATOM 980 C CA . GLY A 1 118 ? 12.641 15.055 22.188 1 95.69 118 GLY A CA 1
ATOM 981 C C . GLY A 1 118 ? 11.438 15.148 21.281 1 95.69 118 GLY A C 1
ATOM 982 O O . GLY A 1 118 ? 11.539 15.648 20.156 1 95.69 118 GLY A O 1
ATOM 983 N N . LEU A 1 119 ? 10.281 14.633 21.703 1 98.62 119 LEU A N 1
ATOM 984 C CA . LEU A 1 119 ? 9.117 14.555 20.828 1 98.62 119 LEU A CA 1
ATOM 985 C C . LEU A 1 119 ? 7.902 15.219 21.484 1 98.62 119 LEU A C 1
ATOM 987 O O . LEU A 1 119 ? 7.746 15.172 22.703 1 98.62 119 LEU A O 1
ATOM 991 N N . PRO A 1 120 ? 7.078 15.891 20.625 1 98.69 120 PRO A N 1
ATOM 992 C CA . PRO A 1 120 ? 5.781 16.328 21.156 1 98.69 120 PRO A CA 1
ATOM 993 C C . PRO A 1 120 ? 4.844 15.172 21.469 1 98.69 120 PRO A C 1
ATOM 995 O O . PRO A 1 120 ? 4.949 14.109 20.859 1 98.69 120 PRO A O 1
ATOM 998 N N . ALA A 1 121 ? 3.963 15.383 22.391 1 98.81 121 ALA A N 1
ATOM 999 C CA . ALA A 1 121 ? 2.947 14.414 22.781 1 98.81 121 ALA A CA 1
ATOM 1000 C C . ALA A 1 121 ? 1.8 15.094 23.531 1 98.81 121 ALA A C 1
ATOM 1002 O O . ALA A 1 121 ? 1.941 16.219 24 1 98.81 121 ALA A O 1
ATOM 1003 N N . THR A 1 122 ? 0.72 14.422 23.516 1 98.81 122 THR A N 1
ATOM 1004 C CA . THR A 1 122 ? -0.333 14.867 24.422 1 98.81 122 THR A CA 1
ATOM 1005 C C . THR A 1 122 ? 0.156 14.852 25.875 1 98.81 122 THR A C 1
ATOM 1007 O O . THR A 1 122 ? 1.154 14.203 26.188 1 98.81 122 THR A O 1
ATOM 1010 N N . TYR A 1 123 ? -0.498 15.586 26.719 1 98.31 123 TYR A N 1
ATOM 1011 C CA . TYR A 1 123 ? -0.086 15.703 28.125 1 98.31 123 TYR A CA 1
ATOM 1012 C C . TYR A 1 123 ? -1.296 15.758 29.047 1 98.31 123 TYR A C 1
ATOM 1014 O O . TYR A 1 123 ? -2.439 15.688 28.578 1 98.31 123 TYR A O 1
ATOM 1022 N N . VAL A 1 124 ? -1.064 15.727 30.375 1 97.75 124 VAL A N 1
ATOM 1023 C CA . VAL A 1 124 ? -2.092 15.922 31.391 1 97.75 124 VAL A CA 1
ATOM 1024 C C . VAL A 1 124 ? -1.685 17.047 32.344 1 97.75 124 VAL A C 1
ATOM 1026 O O . VAL A 1 124 ? -0.498 17.359 32.469 1 97.75 124 VAL A O 1
ATOM 1029 N N . GLU A 1 125 ? -2.605 17.688 32.906 1 96.69 125 GLU A N 1
ATOM 1030 C CA . GLU A 1 125 ? -2.332 18.75 33.844 1 96.69 125 GLU A CA 1
ATOM 1031 C C . GLU A 1 125 ? -2.244 18.219 35.281 1 96.69 125 GLU A C 1
ATOM 1033 O O . GLU A 1 125 ? -1.539 18.766 36.125 1 96.69 125 GLU A O 1
ATOM 1038 N N . SER A 1 126 ? -2.959 17.203 35.531 1 97.12 126 SER A N 1
ATOM 1039 C CA . SER A 1 126 ? -2.902 16.469 36.781 1 97.12 126 SER A CA 1
ATOM 1040 C C . SER A 1 126 ? -2.758 14.977 36.562 1 97.12 126 SER A C 1
ATOM 1042 O O . SER A 1 126 ? -3.285 14.438 35.594 1 97.12 126 SER A O 1
ATOM 1044 N N . SER A 1 127 ? -2.105 14.312 37.438 1 96.38 127 SER A N 1
ATOM 1045 C CA . SER A 1 127 ? -1.778 12.906 37.25 1 96.38 127 SER A CA 1
ATOM 1046 C C . SER A 1 127 ? -3.037 12.047 37.219 1 96.38 127 SER A C 1
ATOM 1048 O O . SER A 1 127 ? -3.045 10.969 36.625 1 96.38 127 SER A O 1
ATOM 1050 N N . ASP A 1 128 ? -4.094 12.484 37.906 1 95.88 128 A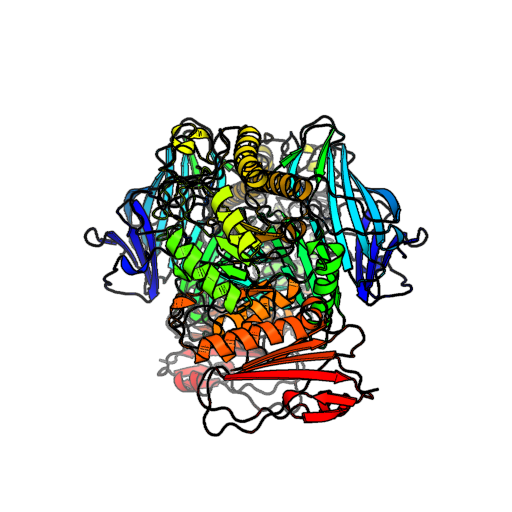SP A N 1
ATOM 1051 C CA . ASP A 1 128 ? -5.312 11.688 38 1 95.88 128 ASP A CA 1
ATOM 1052 C C . ASP A 1 128 ? -6.109 11.742 36.688 1 95.88 128 ASP A C 1
ATOM 1054 O O . ASP A 1 128 ? -7.098 11.023 36.531 1 95.88 128 ASP A O 1
ATOM 1058 N N . GLU A 1 129 ? -5.621 12.516 35.656 1 97 129 GLU A N 1
ATOM 1059 C CA . GLU A 1 129 ? -6.324 12.664 34.406 1 97 129 GLU A CA 1
ATOM 1060 C C . GLU A 1 129 ? -6.062 11.469 33.5 1 97 129 GLU A C 1
ATOM 1062 O O . GLU A 1 129 ? -6.789 11.258 32.5 1 97 129 GLU A O 1
ATOM 1067 N N . ALA A 1 130 ? -5.051 10.734 33.812 1 97.75 130 ALA A N 1
ATOM 1068 C CA . ALA A 1 130 ? -4.691 9.609 32.938 1 97.75 130 ALA A CA 1
ATOM 1069 C C . ALA A 1 130 ? -3.9 8.555 33.719 1 97.75 130 ALA A C 1
ATOM 1071 O O . ALA A 1 130 ? -3.387 8.836 34.812 1 97.75 130 ALA A O 1
ATOM 1072 N N . GLN A 1 131 ? -3.879 7.406 33.219 1 98.25 131 GLN A N 1
ATOM 1073 C CA . GLN A 1 131 ? -3.002 6.336 33.688 1 98.25 131 GLN A CA 1
ATOM 1074 C C . GLN A 1 131 ? -2.189 5.746 32.531 1 98.25 131 GLN A C 1
ATOM 1076 O O . GLN A 1 131 ? -2.664 5.691 31.406 1 98.25 131 GLN A O 1
ATOM 1081 N N . THR A 1 132 ? -0.981 5.301 32.844 1 98.56 132 THR A N 1
ATOM 1082 C CA . THR A 1 132 ? -0.073 4.793 31.828 1 98.56 132 THR A CA 1
ATOM 1083 C C . THR A 1 132 ? 0.346 3.359 32.125 1 98.56 132 THR A C 1
ATOM 1085 O O . THR A 1 132 ? 0.595 3.018 33.281 1 98.56 132 THR A O 1
ATOM 1088 N N . LEU A 1 133 ? 0.305 2.533 31.141 1 98.75 133 LEU A N 1
ATOM 1089 C CA . LEU A 1 133 ? 0.852 1.181 31.172 1 98.75 133 LEU A CA 1
ATOM 1090 C C . LEU A 1 133 ? 2.117 1.09 30.328 1 98.75 133 LEU A C 1
ATOM 1092 O O . LEU A 1 133 ? 2.115 1.478 29.156 1 98.75 133 LEU A O 1
ATOM 1096 N N . GLU A 1 134 ? 3.227 0.702 30.922 1 98.81 134 GLU A N 1
ATOM 1097 C CA . GLU A 1 134 ? 4.441 0.327 30.203 1 98.81 134 GLU A CA 1
ATOM 1098 C C . GLU A 1 134 ? 4.664 -1.182 30.25 1 98.81 134 GLU A C 1
ATOM 1100 O O . GLU A 1 134 ? 4.625 -1.79 31.312 1 98.81 134 GLU A O 1
ATOM 1105 N N . ILE A 1 135 ? 4.77 -1.77 29.109 1 98.88 135 ILE A N 1
ATOM 1106 C CA . ILE A 1 135 ? 5.086 -3.189 29.016 1 98.88 135 ILE A CA 1
ATOM 1107 C C . ILE A 1 135 ? 6.484 -3.371 28.422 1 98.88 135 ILE A C 1
ATOM 1109 O O . ILE A 1 135 ? 6.746 -2.969 27.281 1 98.88 135 ILE A O 1
ATOM 1113 N N . ASP A 1 136 ? 7.383 -3.99 29.203 1 98.81 136 ASP A N 1
ATOM 1114 C CA . ASP A 1 136 ? 8.75 -4.25 28.75 1 98.81 136 ASP A CA 1
ATOM 1115 C C . ASP A 1 136 ? 8.852 -5.598 28.047 1 98.81 136 ASP A C 1
ATOM 1117 O O . ASP A 1 136 ? 8.531 -6.637 28.625 1 98.81 136 ASP A O 1
ATOM 1121 N N . LEU A 1 137 ? 9.172 -5.559 26.812 1 98.81 137 LEU A N 1
ATOM 1122 C CA . LEU A 1 137 ? 9.531 -6.738 26.031 1 98.81 137 LEU A CA 1
ATOM 1123 C C . LEU A 1 137 ? 11.047 -6.832 25.844 1 98.81 137 LEU A C 1
ATOM 1125 O O . LEU A 1 137 ? 11.734 -5.809 25.828 1 98.81 137 LEU A O 1
ATOM 1129 N N . TYR A 1 138 ? 11.539 -8.047 25.734 1 98.5 138 TYR A N 1
ATOM 1130 C CA . TYR A 1 138 ? 12.984 -8.211 25.75 1 98.5 138 TYR A CA 1
ATOM 1131 C C . TYR A 1 138 ? 13.414 -9.32 24.797 1 98.5 138 TYR A C 1
ATOM 1133 O O . TYR A 1 138 ? 12.766 -10.359 24.703 1 98.5 138 TYR A O 1
ATOM 1141 N N . ASP A 1 139 ? 14.367 -9.109 23.969 1 98.12 139 ASP A N 1
ATOM 1142 C CA . ASP A 1 139 ? 15.062 -10.117 23.188 1 98.12 139 ASP A CA 1
ATOM 1143 C C . ASP A 1 139 ? 16.359 -10.555 23.859 1 98.12 139 ASP A C 1
ATOM 1145 O O . ASP A 1 139 ? 17.359 -9.82 23.828 1 98.12 139 ASP A O 1
ATOM 1149 N N . ASP A 1 140 ? 16.438 -11.742 24.344 1 96.06 140 ASP A N 1
ATOM 1150 C CA . ASP A 1 140 ? 17.531 -12.219 25.188 1 96.06 140 ASP A CA 1
ATOM 1151 C C . ASP A 1 140 ? 18.812 -12.391 24.391 1 96.06 140 ASP A C 1
ATOM 1153 O O . ASP A 1 140 ? 19.922 -12.258 24.922 1 96.06 140 ASP A O 1
ATOM 1157 N N . LEU A 1 141 ? 18.625 -12.75 23.125 1 96.5 141 LEU A N 1
ATOM 1158 C CA . LEU A 1 141 ? 19.812 -13.039 22.312 1 96.5 141 LEU A CA 1
ATOM 1159 C C . LEU A 1 141 ? 20.625 -11.773 22.062 1 96.5 141 LEU A C 1
ATOM 1161 O O . LEU A 1 141 ? 21.859 -11.82 22.031 1 96.5 141 LEU A O 1
ATOM 1165 N N . ILE A 1 142 ? 19.953 -10.633 21.891 1 97.44 142 ILE A N 1
ATOM 1166 C CA . ILE A 1 142 ? 20.688 -9.445 21.453 1 97.44 142 ILE A CA 1
ATOM 1167 C C . ILE A 1 142 ? 20.594 -8.367 22.531 1 97.44 142 ILE A C 1
ATOM 1169 O O . ILE A 1 142 ? 21.125 -7.262 22.359 1 97.44 142 ILE A O 1
ATOM 1173 N N . ASP A 1 143 ? 19.953 -8.586 23.625 1 98 143 ASP A N 1
ATOM 1174 C CA . ASP A 1 143 ? 19.797 -7.688 24.766 1 98 143 ASP A CA 1
ATOM 1175 C C . ASP A 1 143 ? 19.125 -6.379 24.344 1 98 143 ASP A C 1
ATOM 1177 O O . ASP A 1 143 ? 19.641 -5.293 24.641 1 98 143 ASP A O 1
ATOM 1181 N N . LEU A 1 144 ? 18.109 -6.488 23.562 1 98.75 144 LEU A N 1
ATOM 1182 C CA . LEU A 1 144 ? 17.25 -5.375 23.172 1 98.75 144 LEU A CA 1
ATOM 1183 C C . LEU A 1 144 ? 16 -5.312 24.047 1 98.75 144 LEU A C 1
ATOM 1185 O O . LEU A 1 144 ? 15.289 -6.312 24.188 1 98.75 144 LEU A O 1
ATOM 1189 N N . LYS A 1 145 ? 15.789 -4.223 24.688 1 98.81 145 LYS A N 1
ATOM 1190 C CA . LYS A 1 145 ? 14.555 -3.963 25.422 1 98.81 145 LYS A CA 1
ATOM 1191 C C . LYS A 1 145 ? 13.641 -3.018 24.656 1 98.81 145 LYS A C 1
ATOM 1193 O O . LYS A 1 145 ? 14.094 -1.979 24.156 1 98.81 145 LYS A O 1
ATOM 1198 N N . VAL A 1 146 ? 12.445 -3.381 24.422 1 98.88 146 VAL A N 1
ATOM 1199 C CA . VAL A 1 146 ? 11.422 -2.553 23.797 1 98.88 146 VAL A CA 1
ATOM 1200 C C . VAL A 1 146 ? 10.266 -2.336 24.766 1 98.88 146 VAL A C 1
ATOM 1202 O O . VAL A 1 146 ? 9.672 -3.299 25.266 1 98.88 146 VAL A O 1
ATOM 1205 N N . THR A 1 147 ? 9.953 -1.13 25.062 1 98.88 147 THR A N 1
ATOM 1206 C CA . THR A 1 147 ? 8.875 -0.791 25.969 1 98.88 147 THR A CA 1
ATOM 1207 C C . THR A 1 147 ? 7.684 -0.209 25.219 1 98.88 147 THR A C 1
ATOM 1209 O O . THR A 1 147 ? 7.809 0.823 24.547 1 98.88 147 THR A O 1
ATOM 1212 N N . LEU A 1 148 ? 6.594 -0.917 25.266 1 98.88 148 LEU A N 1
ATOM 1213 C CA . LEU A 1 148 ? 5.34 -0.377 24.75 1 98.88 148 LEU A CA 1
ATOM 1214 C C . LEU A 1 148 ? 4.672 0.527 25.781 1 98.88 148 LEU A C 1
ATOM 1216 O O . LEU A 1 148 ? 4.523 0.145 26.938 1 98.88 148 LEU A O 1
ATOM 1220 N N . ILE A 1 149 ? 4.277 1.688 25.375 1 98.88 149 ILE A N 1
ATOM 1221 C CA . ILE A 1 149 ? 3.713 2.674 26.281 1 98.88 149 ILE A CA 1
ATOM 1222 C C . ILE A 1 149 ? 2.281 3.004 25.875 1 98.88 149 ILE A C 1
ATOM 1224 O O . ILE A 1 149 ? 2.049 3.484 24.75 1 98.88 149 ILE A O 1
ATOM 1228 N N . TYR A 1 150 ? 1.335 2.695 26.781 1 98.75 150 TYR A N 1
ATOM 1229 C CA . TYR A 1 150 ? -0.072 3.035 26.594 1 98.75 150 TYR A CA 1
ATOM 1230 C C . TYR A 1 150 ? -0.531 4.035 27.656 1 98.75 150 TYR A C 1
ATOM 1232 O O . TYR A 1 150 ? -0.245 3.873 28.844 1 98.75 150 TYR A O 1
ATOM 1240 N N . THR A 1 151 ? -1.239 5.047 27.234 1 98.62 151 THR A N 1
ATOM 1241 C CA . THR A 1 151 ? -1.865 5.957 28.188 1 98.62 151 THR A CA 1
ATOM 1242 C C . THR A 1 151 ? -3.361 6.086 27.906 1 98.62 151 THR A C 1
ATOM 1244 O O . THR A 1 151 ? -3.768 6.379 26.781 1 98.62 151 THR A O 1
ATOM 1247 N N . ALA A 1 152 ? -4.141 5.844 28.906 1 98.06 152 ALA A N 1
ATOM 1248 C CA . ALA A 1 152 ? -5.59 6.012 28.828 1 98.06 152 ALA A CA 1
ATOM 1249 C C . ALA A 1 152 ? -6.035 7.281 29.547 1 98.06 152 ALA A C 1
ATOM 1251 O O . ALA A 1 152 ? -5.652 7.516 30.703 1 98.06 152 ALA A O 1
ATOM 1252 N N . PHE A 1 153 ? -6.797 8.094 28.875 1 97.69 153 PHE A N 1
ATOM 1253 C CA . PHE A 1 153 ? -7.309 9.328 29.469 1 97.69 153 PHE A CA 1
ATOM 1254 C C . PHE A 1 153 ? -8.648 9.078 30.156 1 97.69 153 PHE A C 1
ATOM 1256 O O . PHE A 1 153 ? -9.562 8.508 29.562 1 97.69 153 PHE A O 1
ATOM 1263 N N . ARG A 1 154 ? -8.781 9.586 31.312 1 95.12 154 ARG A N 1
ATOM 1264 C CA . ARG A 1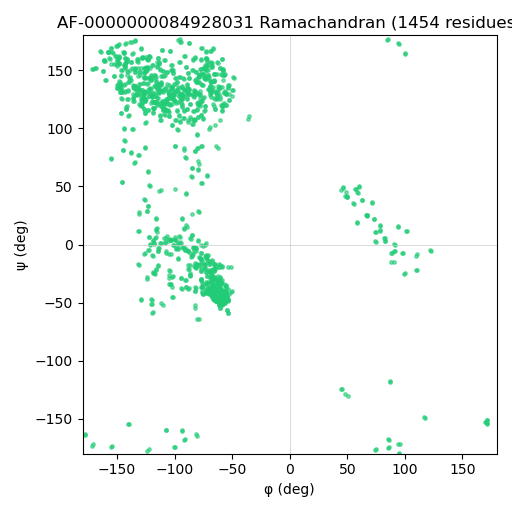 154 ? -9.969 9.352 32.125 1 95.12 154 ARG A CA 1
ATOM 1265 C C . ARG A 1 154 ? -11.203 9.977 31.5 1 95.12 154 ARG A C 1
ATOM 1267 O O . ARG A 1 154 ? -12.281 9.383 31.516 1 95.12 154 ARG A O 1
ATOM 1274 N N . ASP A 1 155 ? -11.086 11.125 30.938 1 94.75 155 ASP A N 1
ATOM 1275 C CA . ASP A 1 155 ? -12.25 11.922 30.562 1 94.75 155 ASP A CA 1
ATOM 1276 C C . ASP A 1 155 ? -12.422 11.953 29.047 1 94.75 155 ASP A C 1
ATOM 1278 O O . ASP A 1 155 ? -13.312 12.641 28.531 1 94.75 155 ASP A O 1
ATOM 1282 N N . TYR A 1 156 ? -11.594 11.281 28.312 1 94.75 156 TYR A N 1
ATOM 1283 C CA . TYR A 1 156 ? -11.648 11.219 26.859 1 94.75 156 TYR A CA 1
ATOM 1284 C C . TYR A 1 156 ? -11.672 9.766 26.391 1 94.75 156 TYR A C 1
ATOM 1286 O O . TYR A 1 156 ? -11.062 8.891 27 1 94.75 156 TYR A O 1
ATOM 1294 N N . ASP A 1 157 ? -12.375 9.445 25.359 1 96.12 157 ASP A N 1
ATOM 1295 C CA . ASP A 1 157 ? -12.312 8.141 24.719 1 96.12 157 ASP A CA 1
ATOM 1296 C C . ASP A 1 157 ? -11.062 8 23.859 1 96.12 157 ASP A C 1
ATOM 1298 O O . ASP A 1 157 ? -11.141 7.641 22.672 1 96.12 157 ASP A O 1
ATOM 1302 N N . ALA A 1 158 ? -9.898 8.289 24.5 1 98 158 ALA A N 1
ATOM 1303 C CA . ALA A 1 158 ? -8.625 8.312 23.797 1 98 158 ALA A CA 1
ATOM 1304 C C . ALA A 1 158 ? -7.566 7.5 24.531 1 98 158 ALA A C 1
ATOM 1306 O O . ALA A 1 158 ? -7.504 7.535 25.766 1 98 158 ALA A O 1
ATOM 1307 N N . ILE A 1 159 ? -6.852 6.688 23.812 1 98.5 159 ILE A N 1
ATOM 1308 C CA . ILE A 1 159 ? -5.68 5.953 24.266 1 98.5 159 ILE A CA 1
ATOM 1309 C C . ILE A 1 159 ? -4.477 6.297 23.391 1 98.5 159 ILE A C 1
ATOM 1311 O O . ILE A 1 159 ? -4.582 6.301 22.156 1 98.5 159 ILE A O 1
ATOM 1315 N N . THR A 1 160 ? -3.383 6.68 23.969 1 98.69 160 THR A N 1
ATOM 1316 C CA . THR A 1 160 ? -2.199 6.973 23.172 1 98.69 160 THR A CA 1
ATOM 1317 C C . THR A 1 160 ? -1.197 5.824 23.25 1 98.69 160 THR A C 1
ATOM 1319 O O . THR A 1 160 ? -1.212 5.043 24.203 1 98.69 160 THR A O 1
ATOM 1322 N N . ARG A 1 161 ? -0.398 5.75 22.219 1 98.69 161 ARG A N 1
ATOM 1323 C CA . ARG A 1 161 ? 0.601 4.688 22.141 1 98.69 161 ARG A CA 1
ATOM 1324 C C . ARG A 1 161 ? 1.915 5.215 21.578 1 98.69 161 ARG A C 1
ATOM 1326 O O . ARG A 1 161 ? 1.917 6.016 20.641 1 98.69 161 ARG A O 1
ATOM 1333 N N . SER A 1 162 ? 3.012 4.812 22.094 1 98.81 162 SER A N 1
ATOM 1334 C CA . SER A 1 162 ? 4.371 4.988 21.578 1 98.81 162 SER A CA 1
ATOM 1335 C C . SER A 1 162 ? 5.273 3.84 22.016 1 98.81 162 SER A C 1
ATOM 1337 O O . SER A 1 162 ? 4.855 2.971 22.781 1 98.81 162 SER A O 1
ATOM 1339 N N . VAL A 1 163 ? 6.465 3.787 21.469 1 98.88 163 VAL A N 1
ATOM 1340 C CA . VAL A 1 163 ? 7.379 2.684 21.75 1 98.88 163 VAL A CA 1
ATOM 1341 C C . VAL A 1 163 ? 8.781 3.225 22 1 98.88 163 VAL A C 1
ATOM 1343 O O . VAL A 1 163 ? 9.234 4.145 21.312 1 98.88 163 VAL A O 1
ATOM 1346 N N . ARG A 1 164 ? 9.461 2.74 22.969 1 98.88 164 ARG A N 1
ATOM 1347 C CA . ARG A 1 164 ? 10.852 3.08 23.25 1 98.88 164 ARG A CA 1
ATOM 1348 C C . ARG A 1 164 ? 11.758 1.867 23.078 1 98.88 164 ARG A C 1
ATOM 1350 O O . ARG A 1 164 ? 11.477 0.79 23.609 1 98.88 164 ARG A O 1
ATOM 1357 N N . PHE A 1 165 ? 12.766 1.993 22.281 1 98.88 165 PHE A N 1
ATOM 1358 C CA . PHE A 1 165 ? 13.797 0.979 22.094 1 98.88 165 PHE A CA 1
ATOM 1359 C C . PHE A 1 165 ? 15.031 1.291 22.938 1 98.88 165 PHE A C 1
ATOM 1361 O O . PHE A 1 165 ? 15.484 2.436 22.969 1 98.88 165 PHE A O 1
ATOM 1368 N N . GLU A 1 166 ? 15.547 0.344 23.625 1 98.81 166 GLU A N 1
ATOM 1369 C CA . GLU A 1 166 ? 16.781 0.483 24.391 1 98.81 166 GLU A CA 1
ATOM 1370 C C . GLU A 1 166 ? 17.75 -0.658 24.094 1 98.81 166 GLU A C 1
ATOM 1372 O O . GLU A 1 166 ? 17.406 -1.83 24.25 1 98.81 166 GLU A O 1
ATOM 1377 N N . ASN A 1 167 ? 18.922 -0.353 23.625 1 98.75 167 ASN A N 1
ATOM 1378 C CA . ASN A 1 167 ? 19.969 -1.339 23.406 1 98.75 167 ASN A CA 1
ATOM 1379 C C . ASN A 1 167 ? 20.766 -1.582 24.688 1 98.75 167 ASN A C 1
ATOM 1381 O O . ASN A 1 167 ? 21.625 -0.782 25.047 1 98.75 167 ASN A O 1
ATOM 1385 N N . LEU A 1 168 ? 20.516 -2.643 25.297 1 98.38 168 LEU A N 1
ATOM 1386 C CA . LEU A 1 168 ? 21.203 -2.967 26.547 1 98.38 168 LEU A CA 1
ATOM 1387 C C . LEU A 1 168 ? 22.375 -3.895 26.297 1 98.38 168 LEU A C 1
ATOM 1389 O O . LEU A 1 168 ? 23.016 -4.355 27.25 1 98.38 168 LEU A O 1
ATOM 1393 N N . GLY A 1 169 ? 22.578 -4.23 25.062 1 97.69 169 GLY A N 1
ATOM 1394 C CA . GLY A 1 169 ? 23.672 -5.125 24.688 1 97.69 169 GLY A CA 1
ATOM 1395 C C . GLY A 1 169 ? 24.953 -4.395 24.359 1 97.69 169 GLY A C 1
ATOM 1396 O O . GLY A 1 169 ? 25.109 -3.217 24.688 1 97.69 169 GLY A O 1
ATOM 1397 N N . LYS A 1 170 ? 25.891 -5.121 23.766 1 96.5 170 LYS A N 1
ATOM 1398 C CA . LYS A 1 170 ? 27.219 -4.59 23.469 1 96.5 170 LYS A CA 1
ATOM 1399 C C . LYS A 1 170 ? 27.375 -4.277 21.984 1 96.5 170 LYS A C 1
ATOM 1401 O O . LYS A 1 170 ? 28.219 -3.463 21.609 1 96.5 170 LYS A O 1
ATOM 1406 N N . GLN A 1 171 ? 26.594 -4.879 21.188 1 96.19 171 GLN A N 1
ATOM 1407 C CA . GLN A 1 171 ? 26.703 -4.645 19.766 1 96.19 171 GLN A CA 1
ATOM 1408 C C . GLN A 1 171 ? 25.812 -3.49 19.312 1 96.19 171 GLN A C 1
ATOM 1410 O O . GLN A 1 171 ? 24.797 -3.195 19.953 1 96.19 171 GLN A O 1
ATOM 1415 N N . LYS A 1 172 ? 26.25 -2.838 18.188 1 97.56 172 LYS A N 1
ATOM 1416 C CA . LYS A 1 172 ? 25.375 -1.85 17.547 1 97.56 172 LYS A CA 1
ATOM 1417 C C . LYS A 1 172 ? 24.188 -2.52 16.875 1 97.56 172 LYS A C 1
ATOM 1419 O O . LYS A 1 172 ? 24.328 -3.576 16.25 1 97.56 172 LYS A O 1
ATOM 1424 N N . LEU A 1 173 ? 23.047 -1.973 17.109 1 98.56 173 LEU A N 1
ATOM 1425 C CA . LEU A 1 173 ? 21.844 -2.391 16.391 1 98.56 173 LEU A CA 1
ATOM 1426 C C . LEU A 1 173 ? 21.375 -1.304 15.43 1 98.56 173 LEU A C 1
ATOM 1428 O O . LEU A 1 173 ? 21.703 -0.128 15.609 1 98.56 173 LEU A O 1
ATOM 1432 N N . LYS A 1 174 ? 20.797 -1.656 14.398 1 98.5 174 LYS A N 1
ATOM 1433 C CA . LYS A 1 174 ? 20.219 -0.701 13.453 1 98.5 174 LYS A CA 1
ATOM 1434 C C . LYS A 1 174 ? 18.719 -0.902 13.32 1 98.5 174 LYS A C 1
ATOM 1436 O O . LYS A 1 174 ? 18.266 -1.956 12.867 1 98.5 174 LYS A O 1
ATOM 1441 N N . ILE A 1 175 ? 17.891 0.086 13.773 1 98.88 175 ILE A N 1
ATOM 1442 C CA . ILE A 1 175 ? 16.438 0.038 13.602 1 98.88 175 ILE A CA 1
ATOM 1443 C C . ILE A 1 175 ? 16.078 0.309 12.141 1 98.88 175 ILE A C 1
ATOM 1445 O O . ILE A 1 175 ? 16.438 1.352 11.586 1 98.88 175 ILE A O 1
ATOM 1449 N N . LEU A 1 176 ? 15.438 -0.648 11.484 1 98.56 176 LEU A N 1
ATOM 1450 C CA . LEU A 1 176 ? 14.984 -0.502 10.102 1 98.56 176 LEU A CA 1
ATOM 1451 C C . LEU A 1 176 ? 13.531 -0.026 10.055 1 98.56 176 LEU A C 1
ATOM 1453 O O . LEU A 1 176 ? 13.102 0.558 9.062 1 98.56 176 LEU A O 1
ATOM 1457 N N . ARG A 1 177 ? 12.758 -0.338 11.023 1 98.5 177 ARG A N 1
ATOM 1458 C CA . ARG A 1 177 ? 11.336 -0.018 11.172 1 98.5 177 ARG A CA 1
ATOM 1459 C C . ARG A 1 177 ? 10.969 0.187 12.633 1 98.5 177 ARG A C 1
ATOM 1461 O O . ARG A 1 177 ? 11.375 -0.597 13.5 1 98.5 177 ARG A O 1
ATOM 1468 N N . ALA A 1 178 ? 10.305 1.226 12.93 1 98.44 178 ALA A N 1
ATOM 1469 C CA . ALA A 1 178 ? 9.852 1.525 14.281 1 98.44 178 ALA A CA 1
ATOM 1470 C C . ALA A 1 178 ? 8.492 2.207 14.273 1 98.44 178 ALA A C 1
ATOM 1472 O O . ALA A 1 178 ? 8.398 3.43 14.406 1 98.44 178 ALA A O 1
ATOM 1473 N N . MET A 1 179 ? 7.449 1.424 14.141 1 98.81 179 MET A N 1
ATOM 1474 C CA . MET A 1 179 ? 6.094 1.967 14.156 1 98.81 179 MET A CA 1
ATOM 1475 C C . MET A 1 179 ? 5.641 2.26 15.586 1 98.81 179 MET A C 1
ATOM 1477 O O . MET A 1 179 ? 5.984 1.522 16.516 1 98.81 179 MET A O 1
ATOM 1481 N N . SER A 1 180 ? 4.879 3.303 15.742 1 98.88 180 SER A N 1
ATOM 1482 C CA . SER A 1 180 ? 4.402 3.725 17.047 1 98.88 180 SER A CA 1
ATOM 1483 C C . SER A 1 180 ? 3.242 2.854 17.531 1 98.88 180 SER A C 1
ATOM 1485 O O . SER A 1 180 ? 3.031 2.691 18.734 1 98.88 180 SER A O 1
ATOM 1487 N N . ALA A 1 181 ? 2.496 2.344 16.594 1 98.81 181 ALA A N 1
ATOM 1488 C CA . ALA A 1 181 ? 1.308 1.57 16.953 1 98.81 181 ALA A CA 1
ATOM 1489 C C . ALA A 1 181 ? 1.067 0.443 15.945 1 98.81 181 ALA A C 1
ATOM 1491 O O . ALA A 1 181 ? 1.354 0.588 14.758 1 98.81 181 ALA A O 1
ATOM 1492 N N . CYS A 1 182 ? 0.574 -0.645 16.438 1 98.75 182 CYS A N 1
ATOM 1493 C CA . CYS A 1 182 ? 0.024 -1.763 15.68 1 98.75 182 CYS A CA 1
ATOM 1494 C C . CYS A 1 182 ? -1.28 -2.252 16.297 1 98.75 182 CYS A C 1
ATOM 1496 O O . CYS A 1 182 ? -1.335 -2.543 17.5 1 98.75 182 CYS A O 1
ATOM 1498 N N . VAL A 1 183 ? -2.334 -2.273 15.562 1 98.56 183 VAL A N 1
ATOM 1499 C CA . VAL A 1 183 ? -3.609 -2.814 16.016 1 98.56 183 VAL A CA 1
ATOM 1500 C C . VAL A 1 183 ? -4.141 -3.818 15.008 1 98.56 183 VAL A C 1
ATOM 1502 O O . VAL A 1 183 ? -4.355 -3.477 13.836 1 98.56 183 VAL A O 1
ATOM 1505 N N . ASP A 1 184 ? -4.316 -5.039 15.445 1 96.69 184 ASP A N 1
ATOM 1506 C CA . ASP A 1 184 ? -4.922 -6.078 14.625 1 96.69 184 ASP A CA 1
ATOM 1507 C C . ASP A 1 184 ? -6.426 -6.172 14.875 1 96.69 184 ASP A C 1
ATOM 1509 O O . ASP A 1 184 ? -6.879 -6.035 16.016 1 96.69 184 ASP A O 1
ATOM 1513 N N . PHE A 1 185 ? -7.148 -6.277 13.828 1 95.81 185 PHE A N 1
ATOM 1514 C CA . PHE A 1 185 ? -8.586 -6.504 13.883 1 95.81 185 PHE A CA 1
ATOM 1515 C C . PHE A 1 185 ? -8.938 -7.898 13.367 1 95.81 185 PHE A C 1
ATOM 1517 O O . PHE A 1 185 ? -8.375 -8.352 12.367 1 95.81 185 PHE A O 1
ATOM 1524 N N . SER A 1 186 ? -9.828 -8.578 13.984 1 90.75 186 SER A N 1
ATOM 1525 C CA . SER A 1 186 ? -10.227 -9.93 13.594 1 90.75 186 SER A CA 1
ATOM 1526 C C . SER A 1 186 ? -11.148 -9.906 12.383 1 90.75 186 SER A C 1
ATOM 1528 O O . SER A 1 186 ? -11.352 -10.93 11.727 1 90.75 186 SER A O 1
ATOM 1530 N N . GLU A 1 187 ? -11.68 -8.773 12.109 1 88.81 187 GLU A N 1
ATOM 1531 C CA . GLU A 1 187 ? -12.57 -8.633 10.969 1 88.81 187 GLU A CA 1
ATOM 1532 C C . GLU A 1 187 ? -12.086 -7.535 10.016 1 88.81 187 GLU A C 1
ATOM 1534 O O . GLU A 1 187 ? -11.461 -6.566 10.453 1 88.81 187 GLU A O 1
ATOM 1539 N N . GLY A 1 188 ? -12.383 -7.699 8.734 1 85 188 GLY A N 1
ATOM 1540 C CA . GLY A 1 188 ? -11.859 -6.789 7.734 1 85 188 GLY A CA 1
ATOM 1541 C C . GLY A 1 188 ? -12.938 -5.98 7.035 1 85 188 GLY A C 1
ATOM 1542 O O . GLY A 1 188 ? -12.688 -5.375 5.992 1 85 188 GLY A O 1
ATOM 1543 N N . ASP A 1 189 ? -14.094 -5.961 7.543 1 91 189 ASP A N 1
ATOM 1544 C CA . ASP A 1 189 ? -15.172 -5.25 6.867 1 91 189 ASP A CA 1
ATOM 1545 C C . ASP A 1 189 ? -15.164 -3.766 7.227 1 91 189 ASP A C 1
ATOM 1547 O O . ASP A 1 189 ? -16.109 -3.268 7.852 1 91 189 ASP A O 1
ATOM 1551 N N . PHE A 1 190 ? -14.109 -3.057 6.812 1 96.44 190 PHE A N 1
ATOM 1552 C CA . PHE A 1 190 ? -13.906 -1.632 7.055 1 96.44 190 PHE A CA 1
ATOM 1553 C C . PHE A 1 190 ? -13.711 -0.882 5.742 1 96.44 190 PHE A C 1
ATOM 1555 O O . PHE A 1 190 ? -13.414 -1.491 4.711 1 96.44 190 PHE A O 1
ATOM 1562 N N . GLU A 1 191 ? -14.07 0.292 5.77 1 97.94 191 GLU A N 1
ATOM 1563 C CA . GLU A 1 191 ? -13.562 1.253 4.797 1 97.94 191 GLU A CA 1
ATOM 1564 C C . GLU A 1 191 ? -12.461 2.123 5.402 1 97.94 191 GLU A C 1
ATOM 1566 O O . GLU A 1 191 ? -12.445 2.363 6.609 1 97.94 191 GLU A O 1
ATOM 1571 N N . LEU A 1 192 ? -11.523 2.514 4.543 1 98.56 192 LEU A N 1
ATOM 1572 C CA . LEU A 1 192 ? -10.438 3.402 4.949 1 98.56 192 LEU A CA 1
ATOM 1573 C C . LEU A 1 192 ? -10.789 4.859 4.656 1 98.56 192 LEU A C 1
ATOM 1575 O O . LEU A 1 192 ? -11.086 5.211 3.512 1 98.56 192 LEU A O 1
ATOM 1579 N N . LEU A 1 193 ? -10.852 5.684 5.676 1 98.75 193 LEU A N 1
ATOM 1580 C CA . LEU A 1 193 ? -11 7.125 5.535 1 98.75 193 LEU A CA 1
ATOM 1581 C C . LEU A 1 193 ? -9.672 7.836 5.781 1 98.75 193 LEU A C 1
ATOM 1583 O O . LEU A 1 193 ? -8.977 7.539 6.758 1 98.75 193 LEU A O 1
ATOM 1587 N N . HIS A 1 194 ? -9.289 8.656 4.863 1 98.69 194 HIS A N 1
ATOM 1588 C CA . HIS A 1 194 ? -8.07 9.438 5.035 1 98.69 194 HIS A CA 1
ATOM 1589 C C . HIS A 1 194 ? -8.219 10.828 4.434 1 98.69 194 HIS A C 1
ATOM 1591 O O . HIS A 1 194 ? -9.219 11.125 3.775 1 98.69 194 HIS A O 1
ATOM 1597 N N . LEU A 1 195 ? -7.332 11.688 4.785 1 98.81 195 LEU A N 1
ATOM 1598 C CA . LEU A 1 195 ? -7.328 13.07 4.328 1 98.81 195 LEU A CA 1
ATOM 1599 C C . LEU A 1 195 ? -6.168 13.32 3.369 1 98.81 195 LEU A C 1
ATOM 1601 O O . LEU A 1 195 ? -5.004 13.18 3.748 1 98.81 195 LEU A O 1
ATOM 1605 N N . TRP A 1 196 ? -6.527 13.672 2.143 1 98 196 TRP A N 1
ATOM 1606 C CA . TRP A 1 196 ? -5.531 13.859 1.095 1 98 196 TRP A CA 1
ATOM 1607 C C . TRP A 1 196 ? -5.719 15.195 0.391 1 98 196 TRP A C 1
ATOM 1609 O O . TRP A 1 196 ? -6.684 15.914 0.66 1 98 196 TRP A O 1
ATOM 1619 N N . GLY A 1 197 ? -4.699 15.602 -0.446 1 96.88 197 GLY A N 1
ATOM 1620 C CA . GLY A 1 197 ? -4.875 16.828 -1.21 1 96.88 197 GLY A CA 1
ATOM 1621 C C . GLY A 1 197 ? -3.615 17.266 -1.928 1 96.88 197 GLY A C 1
ATOM 1622 O O . GLY A 1 197 ? -2.85 16.438 -2.418 1 96.88 197 GLY A O 1
ATOM 1623 N N . ALA A 1 198 ? -3.539 18.516 -2.168 1 95.56 198 ALA A N 1
ATOM 1624 C CA . ALA A 1 198 ? -2.439 19.234 -2.793 1 95.56 198 ALA A CA 1
ATOM 1625 C C . ALA A 1 198 ? -2.34 20.656 -2.24 1 95.56 198 ALA A C 1
ATOM 1627 O O . ALA A 1 198 ? -3.186 21.078 -1.45 1 95.56 198 ALA A O 1
ATOM 1628 N N . TRP A 1 199 ? -1.297 21.297 -2.637 1 95.12 199 TRP A N 1
ATOM 1629 C CA . TRP A 1 199 ? -1.267 22.719 -2.336 1 95.12 199 TRP A CA 1
ATOM 1630 C C . TRP A 1 199 ? -2.533 23.406 -2.838 1 95.12 199 TRP A C 1
ATOM 1632 O O . TRP A 1 199 ? -2.924 23.25 -3.994 1 95.12 199 TRP A O 1
ATOM 1642 N N . ALA A 1 200 ? -3.271 24.109 -1.948 1 95.62 200 ALA A N 1
ATOM 1643 C CA . ALA A 1 200 ? -4.473 24.875 -2.242 1 95.62 200 ALA A CA 1
ATOM 1644 C C . ALA A 1 200 ? -5.711 23.984 -2.275 1 95.62 200 ALA A C 1
ATOM 1646 O O . ALA A 1 200 ? -6.797 24.438 -2.643 1 95.62 200 ALA A O 1
ATOM 1647 N N . ARG A 1 201 ? -5.527 22.688 -1.973 1 96.62 201 ARG A N 1
ATOM 1648 C CA . ARG A 1 201 ? -6.625 21.734 -1.838 1 96.62 201 ARG A CA 1
ATOM 1649 C C . ARG A 1 201 ? -6.324 20.703 -0.756 1 96.62 201 ARG A C 1
ATOM 1651 O O . ARG A 1 201 ? -6.352 19.5 -1.015 1 96.62 201 ARG A O 1
ATOM 1658 N N . GLU A 1 202 ? -6.016 21.172 0.353 1 97.31 202 GLU A N 1
ATOM 1659 C CA . GLU A 1 202 ? -5.539 20.312 1.431 1 97.31 202 GLU A CA 1
ATOM 1660 C C . GLU A 1 202 ? -6.699 19.594 2.125 1 97.31 202 GLU A C 1
ATOM 1662 O O . GLU A 1 202 ? -7.777 20.172 2.279 1 97.31 202 GLU A O 1
ATOM 1667 N N . ARG A 1 203 ? -6.461 18.297 2.551 1 98.38 203 ARG A N 1
ATOM 1668 C CA . ARG A 1 203 ? -7.273 17.531 3.49 1 98.38 203 ARG A CA 1
ATOM 1669 C C . ARG A 1 203 ? -8.68 17.312 2.939 1 98.38 203 ARG A C 1
ATOM 1671 O O . ARG A 1 203 ? -9.664 17.469 3.658 1 98.38 203 ARG A O 1
ATOM 1678 N N . TYR A 1 204 ? -8.75 17.078 1.663 1 98 204 TYR A N 1
ATOM 1679 C CA . TYR A 1 204 ? -9.953 16.469 1.112 1 98 204 TYR A CA 1
ATOM 1680 C C . TYR A 1 204 ? -10.211 15.094 1.729 1 98 204 TYR A C 1
ATOM 1682 O O . TYR A 1 204 ? -9.273 14.43 2.174 1 98 204 TYR A O 1
ATOM 1690 N N . ILE A 1 205 ? -11.461 14.734 1.771 1 98.38 205 ILE A N 1
ATOM 1691 C CA . ILE A 1 205 ? -11.836 13.477 2.408 1 98.38 205 ILE A CA 1
ATOM 1692 C C . ILE A 1 205 ? -11.969 12.383 1.352 1 98.38 205 ILE A C 1
ATOM 1694 O O . ILE A 1 205 ? -12.609 12.578 0.319 1 98.38 205 ILE A O 1
ATOM 1698 N N . GLU A 1 206 ? -11.32 11.305 1.562 1 97.94 206 GLU A N 1
ATOM 1699 C CA . GLU A 1 206 ? -11.531 10.109 0.751 1 97.94 206 GLU A CA 1
ATOM 1700 C C . GLU A 1 206 ? -11.844 8.898 1.624 1 97.94 206 GLU A C 1
ATOM 1702 O O . GLU A 1 206 ? -11.188 8.68 2.645 1 97.94 206 GLU A O 1
ATOM 1707 N N . ARG A 1 207 ? -12.852 8.203 1.35 1 97.81 207 ARG A N 1
ATOM 1708 C CA . ARG A 1 207 ? -13.328 7 2.031 1 97.81 207 ARG A CA 1
ATOM 1709 C C . ARG A 1 207 ? -13.508 5.848 1.047 1 97.81 207 ARG A C 1
ATOM 1711 O O . ARG A 1 207 ? -14.32 5.938 0.125 1 97.81 207 ARG A O 1
ATOM 1718 N N . LYS A 1 208 ? -12.695 4.805 1.181 1 97.25 208 LYS A N 1
ATOM 1719 C CA . LYS A 1 208 ? -12.711 3.705 0.22 1 97.25 208 LYS A CA 1
ATOM 1720 C C . LYS A 1 208 ? -12.609 2.357 0.927 1 97.25 208 LYS A C 1
ATOM 1722 O O . LYS A 1 208 ? -12.078 2.271 2.037 1 97.25 208 LYS A O 1
ATOM 1727 N N . GLU A 1 209 ? -13.062 1.332 0.263 1 96.5 209 GLU A N 1
ATOM 1728 C CA . GLU A 1 209 ? -12.992 -0.025 0.796 1 96.5 209 GLU A CA 1
ATOM 1729 C C . GLU A 1 209 ? -11.539 -0.486 0.935 1 96.5 209 GLU A C 1
ATOM 1731 O O . GLU A 1 209 ? -10.68 -0.093 0.144 1 96.5 209 GLU A O 1
ATOM 1736 N N . ILE A 1 210 ? -11.32 -1.307 1.961 1 97.19 210 ILE A N 1
ATOM 1737 C CA . ILE A 1 210 ? -10.008 -1.926 2.152 1 97.19 210 ILE A CA 1
ATOM 1738 C C . ILE A 1 210 ? -9.883 -3.15 1.25 1 97.19 210 ILE A C 1
ATOM 1740 O O . ILE A 1 210 ? -10.828 -3.926 1.106 1 97.19 210 ILE A O 1
ATOM 1744 N N . ILE A 1 211 ? -8.703 -3.361 0.649 1 96.75 211 ILE A N 1
ATOM 1745 C CA . ILE A 1 211 ? -8.5 -4.473 -0.273 1 96.75 211 ILE A CA 1
ATOM 1746 C C . ILE A 1 211 ? -7.605 -5.527 0.377 1 96.75 211 ILE A C 1
ATOM 1748 O O . ILE A 1 211 ? -6.898 -5.238 1.346 1 96.75 211 ILE A O 1
ATOM 1752 N N . HIS A 1 212 ? -7.684 -6.773 -0.127 1 97.62 212 HIS A N 1
ATOM 1753 C CA . HIS A 1 212 ? -6.637 -7.727 0.228 1 97.62 212 HIS A CA 1
ATOM 1754 C C . HIS A 1 212 ? -5.277 -7.273 -0.292 1 97.62 212 HIS A C 1
ATOM 1756 O O . HIS A 1 212 ? -5.121 -7.02 -1.488 1 97.62 212 HIS A O 1
ATOM 1762 N N . GLY A 1 213 ? -4.297 -7.156 0.5 1 97.44 213 GLY A N 1
ATOM 1763 C CA . GLY A 1 213 ? -3.031 -6.48 0.264 1 97.44 213 GLY A CA 1
ATOM 1764 C C . GLY A 1 213 ? -2.797 -5.309 1.199 1 97.44 213 GLY A C 1
ATOM 1765 O O . GLY A 1 213 ? -3.166 -5.363 2.373 1 97.44 213 GLY A O 1
ATOM 1766 N N . GLN A 1 214 ? -2.076 -4.293 0.698 1 98.38 214 GLN A N 1
ATOM 1767 C CA . GLN A 1 214 ? -1.8 -3.137 1.546 1 98.38 214 GLN A CA 1
ATOM 1768 C C . GLN A 1 214 ? -2.363 -1.857 0.935 1 98.38 214 GLN A C 1
ATOM 1770 O O . GLN A 1 214 ? -2.363 -1.694 -0.288 1 98.38 214 GLN A O 1
ATOM 1775 N N . GLN A 1 215 ? -2.871 -1.008 1.724 1 98.5 215 GLN A N 1
ATOM 1776 C CA . GLN A 1 215 ? -3.129 0.399 1.436 1 98.5 215 GLN A CA 1
ATOM 1777 C C . GLN A 1 215 ? -2.307 1.307 2.346 1 98.5 215 GLN A C 1
ATOM 1779 O O . GLN A 1 215 ? -2.297 1.129 3.564 1 98.5 215 GLN A O 1
ATOM 1784 N N . ILE A 1 216 ? -1.586 2.25 1.739 1 98.75 216 ILE A N 1
ATOM 1785 C CA . ILE A 1 216 ? -0.626 3.033 2.51 1 98.75 216 ILE A CA 1
ATOM 1786 C C . ILE A 1 216 ? -0.881 4.523 2.289 1 98.75 216 ILE A C 1
ATOM 1788 O O . ILE A 1 216 ? -0.968 4.98 1.147 1 98.75 216 ILE A O 1
ATOM 1792 N N . ILE A 1 217 ? -1.065 5.242 3.338 1 98.69 217 ILE A N 1
ATOM 1793 C CA . ILE A 1 217 ? -1.074 6.699 3.396 1 98.69 217 ILE A CA 1
ATOM 1794 C C . ILE A 1 217 ? 0.23 7.199 4.016 1 98.69 217 ILE A C 1
ATOM 1796 O O . ILE A 1 217 ? 0.571 6.828 5.141 1 98.69 217 ILE A O 1
ATOM 1800 N N . GLU A 1 218 ? 0.967 8.023 3.23 1 98.56 218 GLU A N 1
ATOM 1801 C CA . GLU A 1 218 ? 2.303 8.312 3.742 1 98.56 218 GLU A CA 1
ATOM 1802 C C . GLU A 1 218 ? 2.814 9.656 3.223 1 98.56 218 GLU A C 1
ATOM 1804 O O . GLU A 1 218 ? 2.215 10.25 2.322 1 98.56 218 GLU A O 1
ATOM 1809 N N . SER A 1 219 ? 3.854 10.125 3.848 1 98.06 219 SER A N 1
ATOM 1810 C CA . SER A 1 219 ? 4.703 11.18 3.305 1 98.06 219 SER A CA 1
ATOM 1811 C C . SER A 1 219 ? 6.16 10.734 3.227 1 98.06 219 SER A C 1
ATOM 1813 O O . SER A 1 219 ? 6.648 10.047 4.121 1 98.06 219 SER A O 1
ATOM 1815 N N . SER A 1 220 ? 6.797 11.07 2.162 1 97.25 220 SER A N 1
ATOM 1816 C CA . SER A 1 220 ? 8.227 10.859 1.953 1 97.25 220 SER A CA 1
ATOM 1817 C C . SER A 1 220 ? 8.938 12.172 1.629 1 97.25 220 SER A C 1
ATOM 1819 O O . SER A 1 220 ? 9.953 12.172 0.928 1 97.25 220 SER A O 1
ATOM 1821 N N . ARG A 1 221 ? 8.414 13.281 2.121 1 96.69 221 ARG A N 1
ATOM 1822 C CA . ARG A 1 221 ? 8.836 14.602 1.67 1 96.69 221 ARG A CA 1
ATOM 1823 C C . ARG A 1 221 ? 9.586 15.344 2.771 1 96.69 221 ARG A C 1
ATOM 1825 O O . ARG A 1 221 ? 9.984 16.5 2.592 1 96.69 221 ARG A O 1
ATOM 1832 N N . GLY A 1 222 ? 9.766 14.719 3.93 1 96.94 222 GLY A N 1
ATOM 1833 C CA . GLY A 1 222 ? 10.445 15.336 5.055 1 96.94 222 GLY A CA 1
ATOM 1834 C C . GLY A 1 222 ? 9.508 16.125 5.953 1 96.94 222 GLY A C 1
ATOM 1835 O O . GLY A 1 222 ? 9.914 16.609 7.016 1 96.94 222 GLY A O 1
ATOM 1836 N N . GLU A 1 223 ? 8.328 16.281 5.594 1 97 223 GLU A N 1
ATOM 1837 C CA . GLU A 1 223 ? 7.234 16.906 6.328 1 97 223 GLU A CA 1
ATOM 1838 C C . GLU A 1 223 ? 5.953 16.094 6.203 1 97 223 GLU A C 1
ATOM 1840 O O . GLU A 1 223 ? 5.879 15.148 5.406 1 97 223 GLU A O 1
ATOM 1845 N N . SER A 1 224 ? 4.93 16.312 7.051 1 96.12 224 SER A N 1
ATOM 1846 C CA . SER A 1 224 ? 3.664 15.609 6.887 1 96.12 224 SER A CA 1
ATOM 1847 C C . SER A 1 224 ? 3.078 15.844 5.496 1 96.12 224 SER A C 1
ATOM 1849 O O . SER A 1 224 ? 2.496 14.93 4.906 1 96.12 224 SER A O 1
ATOM 1851 N N . SER A 1 225 ? 3.119 17.078 4.863 1 94.81 225 SER A N 1
ATOM 1852 C CA . SER A 1 225 ? 2.967 17.453 3.461 1 94.81 225 SER A CA 1
ATOM 1853 C C . SER A 1 225 ? 1.521 17.828 3.139 1 94.81 225 SER A C 1
ATOM 1855 O O . SER A 1 225 ? 0.635 17.672 3.982 1 94.81 225 SER A O 1
ATOM 1857 N N . HIS A 1 226 ? 1.309 18.328 1.898 1 96.5 226 HIS A N 1
ATOM 1858 C CA . HIS A 1 226 ? -0.001 18.688 1.365 1 96.5 226 HIS A CA 1
ATOM 1859 C C . HIS A 1 226 ? -0.777 17.438 0.937 1 96.5 226 HIS A C 1
ATOM 1861 O O . HIS A 1 226 ? -2.01 17.469 0.884 1 96.5 226 HIS A O 1
ATOM 1867 N N . GLN A 1 227 ? -0.006 16.406 0.687 1 96.62 227 GLN A N 1
ATOM 1868 C CA . GLN A 1 227 ? -0.558 15.289 -0.064 1 96.62 227 GLN A CA 1
ATOM 1869 C C . GLN A 1 227 ? -1.348 14.352 0.847 1 96.62 227 GLN A C 1
ATOM 1871 O O . GLN A 1 227 ? -2.365 13.789 0.437 1 96.62 227 GLN A O 1
ATOM 1876 N N . HIS A 1 228 ? -0.826 14.188 2.1 1 98.06 228 HIS A N 1
ATOM 1877 C CA . HIS A 1 228 ? -1.508 13.312 3.047 1 98.06 228 HIS A CA 1
ATOM 1878 C C . HIS A 1 228 ? -1.328 13.805 4.477 1 98.06 228 HIS A C 1
ATOM 1880 O O . HIS A 1 228 ? -0.238 14.242 4.859 1 98.06 228 HIS A O 1
ATOM 1886 N N . ASN A 1 229 ? -2.4 13.758 5.195 1 98.62 229 ASN A N 1
ATOM 1887 C CA . ASN A 1 229 ? -2.342 14.07 6.621 1 98.62 229 ASN A CA 1
ATOM 1888 C C . ASN A 1 229 ? -1.998 12.828 7.445 1 98.62 229 ASN A C 1
ATOM 1890 O O . ASN A 1 229 ? -2.367 11.711 7.082 1 98.62 229 ASN A O 1
ATOM 1894 N N . PRO A 1 230 ? -1.202 12.953 8.531 1 98.75 230 PRO A N 1
ATOM 1895 C CA . PRO A 1 230 ? -0.854 11.797 9.352 1 98.75 230 PRO A CA 1
ATOM 1896 C C . PRO A 1 230 ? -2.029 11.289 10.188 1 98.75 230 PRO A C 1
ATOM 1898 O O . PRO A 1 230 ? -1.937 11.234 11.422 1 98.75 230 PRO A O 1
ATOM 1901 N N . PHE A 1 231 ? -3.105 10.914 9.477 1 98.81 231 PHE A N 1
ATOM 1902 C CA . PHE A 1 231 ? -4.359 10.438 10.047 1 98.81 231 PHE A CA 1
ATOM 1903 C C . PHE A 1 231 ? -5.035 9.438 9.125 1 98.81 231 PHE A C 1
ATOM 1905 O O . PHE A 1 231 ? -5.031 9.609 7.906 1 98.81 231 PHE A O 1
ATOM 1912 N N . ILE A 1 232 ? -5.551 8.391 9.742 1 98.94 232 ILE A N 1
ATOM 1913 C CA . ILE A 1 232 ? -6.496 7.516 9.055 1 98.94 232 ILE A CA 1
ATOM 1914 C C . ILE A 1 232 ? -7.59 7.078 10.031 1 98.94 232 ILE A C 1
ATOM 1916 O O . ILE A 1 232 ? -7.422 7.164 11.25 1 98.94 232 ILE A O 1
ATOM 1920 N N . ALA A 1 233 ? -8.688 6.656 9.492 1 98.88 233 ALA A N 1
ATOM 1921 C CA . ALA A 1 233 ? -9.719 5.996 10.289 1 98.88 233 ALA A CA 1
ATOM 1922 C C . ALA A 1 233 ? -10.25 4.754 9.578 1 98.88 233 ALA A C 1
ATOM 1924 O O . ALA A 1 233 ? -10.391 4.742 8.359 1 98.88 233 ALA A O 1
ATOM 1925 N N . LEU A 1 234 ? -10.398 3.682 10.266 1 98.56 234 LEU A N 1
ATOM 1926 C CA . LEU A 1 234 ? -11.203 2.551 9.805 1 98.56 234 LEU A CA 1
ATOM 1927 C C . LEU A 1 234 ? -12.664 2.732 10.188 1 98.56 234 LEU A C 1
ATOM 1929 O O . LEU A 1 234 ? -12.992 2.91 11.367 1 98.56 234 LEU A O 1
ATOM 1933 N N . VAL A 1 235 ? -13.5 2.744 9.219 1 98.12 235 VAL A N 1
ATOM 1934 C CA . VAL A 1 235 ? -14.914 3.025 9.414 1 98.12 235 VAL A CA 1
ATOM 1935 C C . VAL A 1 235 ? -15.75 1.819 8.984 1 98.12 235 VAL A C 1
ATOM 1937 O O . VAL A 1 235 ? -15.539 1.27 7.898 1 98.12 235 VAL A O 1
ATOM 1940 N N . ARG A 1 236 ? -16.672 1.378 9.844 1 96.5 236 ARG A N 1
ATOM 1941 C CA . ARG A 1 236 ? -17.609 0.351 9.406 1 96.5 236 ARG A CA 1
ATOM 1942 C C . ARG A 1 236 ? -18.391 0.817 8.188 1 96.5 236 ARG A C 1
ATOM 1944 O O . ARG A 1 236 ? -18.641 2.014 8.016 1 96.5 236 ARG A O 1
ATOM 1951 N N . LYS A 1 237 ? -18.828 -0.071 7.332 1 92.81 237 LYS A N 1
ATOM 1952 C CA . LYS A 1 237 ? -19.484 0.253 6.062 1 92.81 237 LYS A CA 1
ATOM 1953 C C . LYS A 1 237 ? -20.75 1.071 6.293 1 92.81 237 LYS A C 1
ATOM 1955 O O . LYS A 1 237 ? -21.094 1.936 5.48 1 92.81 237 LYS A O 1
ATOM 1960 N N . ASP A 1 238 ? -21.391 0.832 7.367 1 93 238 ASP A N 1
ATOM 1961 C CA . ASP A 1 238 ? -22.641 1.521 7.613 1 93 238 ASP A CA 1
ATOM 1962 C C . ASP A 1 238 ? -22.438 2.766 8.477 1 93 238 ASP A C 1
ATOM 1964 O O . ASP A 1 238 ? -23.391 3.477 8.797 1 93 238 ASP A O 1
ATOM 1968 N N . ALA A 1 239 ? -21.188 3.043 8.828 1 96.31 239 ALA A N 1
ATOM 1969 C CA . ALA A 1 239 ? -20.906 4.199 9.68 1 96.31 239 ALA A CA 1
ATOM 1970 C C . ALA A 1 239 ? -21.062 5.5 8.898 1 96.31 239 ALA A C 1
ATOM 1972 O O . ALA A 1 239 ? -20.797 5.543 7.691 1 96.31 239 ALA A O 1
ATOM 1973 N N . ASN A 1 240 ? -21.547 6.508 9.5 1 96.5 240 ASN A N 1
ATOM 1974 C CA . ASN A 1 240 ? -21.656 7.855 8.953 1 96.5 240 ASN A CA 1
ATOM 1975 C C . ASN A 1 240 ? -21.312 8.922 9.992 1 96.5 240 ASN A C 1
ATOM 1977 O O . ASN A 1 240 ? -20.531 8.672 10.898 1 96.5 240 ASN A O 1
ATOM 1981 N N . GLU A 1 241 ? -21.844 10.125 9.82 1 97.25 241 GLU A N 1
ATOM 1982 C CA . GLU A 1 241 ? -21.547 11.219 10.734 1 97.25 241 GLU A CA 1
ATOM 1983 C C . GLU A 1 241 ? -22.109 10.938 12.133 1 97.25 241 GLU A C 1
ATOM 1985 O O . GLU A 1 241 ? -21.531 11.383 13.133 1 97.25 241 GLU A O 1
ATOM 1990 N N . ASP A 1 242 ? -23.188 10.195 12.242 1 96.69 242 ASP A N 1
ATOM 1991 C CA . ASP A 1 242 ? -23.922 10.133 13.508 1 96.69 242 ASP A CA 1
ATOM 1992 C C . ASP A 1 242 ? -24.031 8.695 14.016 1 96.69 242 ASP A C 1
ATOM 1994 O O . ASP A 1 242 ? -24.5 8.461 15.125 1 96.69 242 ASP A O 1
ATOM 1998 N N . TYR A 1 243 ? -23.562 7.805 13.211 1 96.38 243 TYR A N 1
ATOM 1999 C CA . TYR A 1 243 ? -23.797 6.402 13.539 1 96.38 243 TYR A CA 1
ATOM 2000 C C . TYR A 1 243 ? -22.625 5.535 13.109 1 96.38 243 TYR A C 1
ATOM 2002 O O . TYR A 1 243 ? -21.969 5.824 12.109 1 96.38 243 TYR A O 1
ATOM 2010 N N . GLY A 1 244 ? -22.422 4.387 13.914 1 96.44 244 GLY A N 1
ATOM 2011 C CA . GLY A 1 244 ? -21.484 3.35 13.5 1 96.44 244 GLY A CA 1
ATOM 2012 C C . GLY A 1 244 ? -20.156 3.439 14.203 1 96.44 244 GLY A C 1
ATOM 2013 O O . GLY A 1 244 ? -19.812 4.473 14.789 1 96.44 244 GLY A O 1
ATOM 2014 N N . ASP A 1 245 ? -19.344 2.344 14.125 1 97.06 245 ASP A N 1
ATOM 2015 C CA . ASP A 1 245 ? -18.031 2.26 14.766 1 97.06 245 ASP A CA 1
ATOM 2016 C C . ASP A 1 245 ? -16.969 2.902 13.891 1 97.06 245 ASP A C 1
ATOM 2018 O O . ASP A 1 245 ? -16.906 2.66 12.68 1 97.06 245 ASP A O 1
ATOM 2022 N N . VAL A 1 246 ? -16.25 3.744 14.516 1 98.38 246 VAL A N 1
ATOM 2023 C CA . VAL A 1 246 ? -15.133 4.402 13.852 1 98.38 246 VAL A CA 1
ATOM 2024 C C . VAL A 1 246 ? -13.883 4.289 14.727 1 98.38 246 VAL A C 1
ATOM 2026 O O . VAL A 1 246 ? -13.945 4.516 15.938 1 98.38 246 VAL A O 1
ATOM 2029 N N . TYR A 1 247 ? -12.75 3.832 14.117 1 98.69 247 TYR A N 1
ATOM 2030 C CA . TYR A 1 247 ? -11.445 3.729 14.766 1 98.69 247 TYR A CA 1
ATOM 2031 C C . TYR A 1 247 ? -10.453 4.719 14.164 1 98.69 247 TYR A C 1
ATOM 2033 O O . TYR A 1 247 ? -10.008 4.543 13.031 1 98.69 247 TYR A O 1
ATOM 2041 N N . GLY A 1 248 ? -10.148 5.777 14.93 1 98.88 248 GLY A N 1
ATOM 2042 C CA . GLY A 1 248 ? -9.258 6.809 14.438 1 98.88 248 GLY A CA 1
ATOM 2043 C C . GLY A 1 248 ? -7.828 6.645 14.922 1 98.88 248 GLY A C 1
ATOM 2044 O O . GLY A 1 248 ? -7.598 6.242 16.062 1 98.88 248 GLY A O 1
ATOM 2045 N N . PHE A 1 249 ? -6.84 6.902 14.039 1 98.94 249 PHE A N 1
ATOM 2046 C CA . PHE A 1 249 ? -5.41 6.918 14.32 1 98.94 249 PHE A CA 1
ATOM 2047 C C . PHE A 1 249 ? -4.785 8.234 13.875 1 98.94 249 PHE A C 1
ATOM 2049 O O . PHE A 1 249 ? -4.824 8.578 12.695 1 98.94 249 PHE A O 1
ATOM 2056 N N . SER A 1 250 ? -4.254 9.023 14.766 1 98.94 250 SER A N 1
ATOM 2057 C CA . SER A 1 250 ? -3.604 10.297 14.461 1 98.94 250 SER A CA 1
ATOM 2058 C C . SER A 1 250 ? -2.189 10.336 15.031 1 98.94 250 SER A C 1
ATOM 2060 O O . SER A 1 250 ? -1.989 10.117 16.234 1 98.94 250 SER A O 1
ATOM 2062 N N . LEU A 1 251 ? -1.205 10.57 14.211 1 98.94 251 LEU A N 1
ATOM 2063 C CA . LEU A 1 251 ? 0.195 10.547 14.625 1 98.94 251 LEU A CA 1
ATOM 2064 C C . LEU A 1 251 ? 0.675 11.938 15.008 1 98.94 251 LEU A C 1
ATOM 2066 O O . LEU A 1 251 ? 0.593 12.867 14.195 1 98.94 251 LEU A O 1
ATOM 2070 N N . VAL A 1 252 ? 1.209 12.109 16.203 1 98.94 252 VAL A N 1
ATOM 2071 C CA . VAL A 1 252 ? 1.787 13.375 16.641 1 98.94 252 VAL A CA 1
ATOM 2072 C C . VAL A 1 252 ? 3.219 13.5 16.125 1 98.94 252 VAL A C 1
ATOM 2074 O O . VAL A 1 252 ? 4.176 13.281 16.875 1 98.94 252 VAL A O 1
ATOM 2077 N N . TYR A 1 253 ? 3.303 13.898 14.875 1 98.81 253 TYR A N 1
ATOM 2078 C CA . TYR A 1 253 ? 4.578 13.898 14.164 1 98.81 253 TYR A CA 1
ATOM 2079 C C . TYR A 1 253 ? 4.516 14.781 12.93 1 98.81 253 TYR A C 1
ATOM 2081 O O . TYR A 1 253 ? 3.451 14.938 12.328 1 98.81 253 TYR A O 1
ATOM 2089 N N . SER A 1 254 ? 5.684 15.383 12.547 1 98.75 254 SER A N 1
ATOM 2090 C CA . SER A 1 254 ? 5.664 16.375 11.469 1 98.75 254 SER A CA 1
ATOM 2091 C C . SER A 1 254 ? 6.594 15.961 10.328 1 98.75 254 SER A C 1
ATOM 2093 O O . SER A 1 254 ? 6.914 16.766 9.461 1 98.75 254 SER A O 1
ATOM 2095 N N . GLY A 1 255 ? 7.176 14.742 10.367 1 98.38 255 GLY A N 1
ATOM 2096 C CA . GLY A 1 255 ? 8.086 14.258 9.344 1 98.38 255 GLY A CA 1
ATOM 2097 C C . GLY A 1 255 ? 7.48 13.18 8.461 1 98.38 255 GLY A C 1
ATOM 2098 O O . GLY A 1 255 ? 6.266 13.164 8.242 1 98.38 255 GLY A O 1
ATOM 2099 N N . ASN A 1 256 ? 8.398 12.383 7.785 1 98.56 256 ASN A N 1
ATOM 2100 C CA . ASN A 1 256 ? 7.949 11.234 6.992 1 98.56 256 ASN A CA 1
ATOM 2101 C C . ASN A 1 256 ? 7.184 10.227 7.844 1 98.56 256 ASN A C 1
ATOM 2103 O O . ASN A 1 256 ? 7.742 9.656 8.781 1 98.56 256 ASN A O 1
ATOM 2107 N N . PHE A 1 257 ? 5.91 10.055 7.547 1 98.75 257 PHE A N 1
ATOM 2108 C CA . PHE A 1 257 ? 5.066 9.125 8.289 1 98.75 257 PHE A CA 1
ATOM 2109 C C . PHE A 1 257 ? 4.441 8.102 7.352 1 98.75 257 PHE A C 1
ATOM 2111 O O . PHE A 1 257 ? 4.43 8.289 6.133 1 98.75 257 PHE A O 1
ATOM 2118 N N . ALA A 1 258 ? 4.012 6.988 7.934 1 98.81 258 ALA A N 1
ATOM 2119 C CA . ALA A 1 258 ? 3.227 6.012 7.188 1 98.81 258 ALA A CA 1
ATOM 2120 C C . ALA A 1 258 ? 2.115 5.426 8.055 1 98.81 258 ALA A C 1
ATOM 2122 O O . ALA A 1 258 ? 2.322 5.148 9.242 1 98.81 258 ALA A O 1
ATOM 2123 N N . ALA A 1 259 ? 0.973 5.371 7.559 1 98.88 259 ALA A N 1
ATOM 2124 C CA . ALA A 1 259 ? -0.134 4.543 8.031 1 98.88 259 ALA A CA 1
ATOM 2125 C C . ALA A 1 259 ? -0.424 3.404 7.059 1 98.88 259 ALA A C 1
ATOM 2127 O O . ALA A 1 259 ? -0.745 3.643 5.891 1 98.88 259 ALA A O 1
ATOM 2128 N N . ILE A 1 260 ? -0.262 2.225 7.543 1 98.75 260 ILE A N 1
ATOM 2129 C CA . ILE A 1 260 ? -0.356 1.051 6.684 1 98.75 260 ILE A CA 1
ATOM 2130 C C . ILE A 1 260 ? -1.522 0.174 7.133 1 98.75 260 ILE A C 1
ATOM 2132 O O . ILE A 1 260 ? -1.605 -0.206 8.305 1 98.75 260 ILE A O 1
ATOM 2136 N N . VAL A 1 261 ? -2.443 -0.077 6.238 1 98.69 261 VAL A N 1
ATOM 2137 C CA . VAL A 1 261 ? -3.553 -0.998 6.461 1 98.69 261 VAL A CA 1
ATOM 2138 C C . VAL A 1 261 ? -3.367 -2.248 5.605 1 98.69 261 VAL A C 1
ATOM 2140 O O . VAL A 1 261 ? -3.336 -2.166 4.375 1 98.69 261 VAL A O 1
ATOM 2143 N N . GLU A 1 262 ? -3.186 -3.367 6.246 1 98.19 262 GLU A N 1
ATOM 2144 C CA . GLU A 1 262 ? -2.943 -4.629 5.555 1 98.19 262 GLU A CA 1
ATOM 2145 C C . GLU A 1 262 ? -4.047 -5.641 5.852 1 98.19 262 GLU A C 1
ATOM 2147 O O . GLU A 1 262 ? -4.266 -6.008 7.008 1 98.19 262 GLU A O 1
ATOM 2152 N N . LYS A 1 263 ? -4.797 -6.07 4.812 1 97.88 263 LYS A N 1
ATOM 2153 C CA . LYS A 1 263 ? -5.805 -7.121 4.938 1 97.88 263 LYS A CA 1
ATOM 2154 C C . LYS A 1 263 ? -5.27 -8.461 4.438 1 97.88 263 LYS A C 1
ATOM 2156 O O . LYS A 1 263 ? -4.777 -8.555 3.312 1 97.88 263 LYS A O 1
ATOM 2161 N N . ASP A 1 264 ? -5.418 -9.477 5.285 1 94.62 264 ASP A N 1
ATOM 2162 C CA . ASP A 1 264 ? -4.801 -10.758 4.945 1 94.62 264 ASP A CA 1
ATOM 2163 C C . ASP A 1 264 ? -5.828 -11.719 4.359 1 94.62 264 ASP A C 1
ATOM 2165 O O . ASP A 1 264 ? -6.941 -11.32 4.023 1 94.62 264 ASP A O 1
ATOM 2169 N N . GLN A 1 265 ? -5.469 -12.914 4.125 1 93.06 265 GLN A N 1
ATOM 2170 C CA . GLN A 1 265 ? -6.262 -13.914 3.412 1 93.06 265 GLN A CA 1
ATOM 2171 C C . GLN A 1 265 ? -7.465 -14.352 4.238 1 93.06 265 GLN A C 1
ATOM 2173 O O . GLN A 1 265 ? -8.391 -14.977 3.717 1 93.06 265 GLN A O 1
ATOM 2178 N N . TYR A 1 266 ? -7.469 -14.086 5.531 1 91.56 266 TYR A N 1
ATOM 2179 C CA . TYR A 1 266 ? -8.57 -14.469 6.41 1 91.56 266 TYR A CA 1
ATOM 2180 C C . TYR A 1 266 ? -9.453 -13.266 6.73 1 91.56 266 TYR A C 1
ATOM 2182 O O . TYR A 1 266 ? -10.305 -13.336 7.621 1 91.56 266 TYR A O 1
ATOM 2190 N N . ASN A 1 267 ? -9.172 -12.172 6.152 1 93.56 267 ASN A N 1
ATOM 2191 C CA . ASN A 1 267 ? -9.922 -10.93 6.281 1 93.56 267 ASN A CA 1
ATOM 2192 C C . ASN A 1 267 ? -9.609 -10.211 7.59 1 93.56 267 ASN A C 1
ATOM 2194 O O . ASN A 1 267 ? -10.383 -9.375 8.047 1 93.56 267 ASN A O 1
ATOM 2198 N N . CYS A 1 268 ? -8.5 -10.625 8.188 1 93.88 268 CYS A N 1
ATOM 2199 C CA . CYS A 1 268 ? -7.992 -9.852 9.312 1 93.88 268 CYS A CA 1
ATOM 2200 C C . CYS A 1 268 ? -7.254 -8.609 8.836 1 93.88 268 CYS A C 1
ATOM 2202 O O . CYS A 1 268 ? -6.637 -8.625 7.77 1 93.88 268 CYS A O 1
ATOM 2204 N N . VAL A 1 269 ? -7.383 -7.574 9.625 1 97.31 269 VAL A N 1
ATOM 2205 C CA . VAL A 1 269 ? -6.766 -6.312 9.227 1 97.31 269 VAL A CA 1
ATOM 2206 C C . VAL A 1 269 ? -5.723 -5.898 10.266 1 97.31 269 VAL A C 1
ATOM 2208 O O . VAL A 1 269 ? -5.988 -5.938 11.469 1 97.31 269 VAL A O 1
ATOM 2211 N N . ARG A 1 270 ? -4.527 -5.613 9.836 1 98.06 270 ARG A N 1
ATOM 2212 C CA . ARG A 1 270 ? -3.49 -5.008 10.664 1 98.06 270 ARG A CA 1
ATOM 2213 C C . ARG A 1 270 ? -3.291 -3.537 10.305 1 98.06 270 ARG A C 1
ATOM 2215 O O . ARG A 1 270 ? -3.068 -3.201 9.141 1 98.06 270 ARG A O 1
ATOM 2222 N N . VAL A 1 271 ? -3.369 -2.633 11.266 1 98.81 271 VAL A N 1
ATOM 2223 C CA . VAL A 1 271 ? -3.049 -1.22 11.102 1 98.81 271 VAL A CA 1
ATOM 2224 C C . VAL A 1 271 ? -1.753 -0.892 11.836 1 98.81 271 VAL A C 1
ATOM 2226 O O . VAL A 1 271 ? -1.63 -1.155 13.039 1 98.81 271 VAL A O 1
ATOM 2229 N N . THR A 1 272 ? -0.787 -0.393 11.141 1 98.81 272 THR A N 1
ATOM 2230 C CA . THR A 1 272 ? 0.413 0.152 11.766 1 98.81 272 THR A CA 1
ATOM 2231 C C . THR A 1 272 ? 0.595 1.622 11.398 1 98.81 272 THR A C 1
ATOM 2233 O O . THR A 1 272 ? 0.235 2.041 10.297 1 98.81 272 THR A O 1
ATOM 2236 N N . MET A 1 273 ? 1.105 2.391 12.297 1 98.81 273 MET A N 1
ATOM 2237 C CA . MET A 1 273 ? 1.352 3.809 12.047 1 98.81 273 MET A CA 1
ATOM 2238 C C . MET A 1 273 ? 2.588 4.285 12.797 1 98.81 273 MET A C 1
ATOM 2240 O O . MET A 1 273 ? 2.834 3.861 13.93 1 98.81 273 MET A O 1
ATOM 2244 N N . GLY A 1 274 ? 3.434 5.066 12.227 1 98.88 274 GLY A N 1
ATOM 2245 C CA . GLY A 1 274 ? 4.645 5.625 12.805 1 98.88 274 GLY A CA 1
ATOM 2246 C C . GLY A 1 274 ? 5.535 6.309 11.781 1 98.88 274 GLY A C 1
ATOM 2247 O O . GLY A 1 274 ? 5.043 6.906 10.82 1 98.88 274 GLY A O 1
ATOM 2248 N N . ILE A 1 275 ? 6.82 6.336 12.078 1 98.81 275 ILE A N 1
ATOM 2249 C CA . ILE A 1 275 ? 7.797 6.887 11.148 1 98.81 275 ILE A CA 1
ATOM 2250 C C . ILE A 1 275 ? 7.836 6.039 9.875 1 98.81 275 ILE A C 1
ATOM 2252 O O . ILE A 1 275 ? 7.836 4.809 9.945 1 98.81 275 ILE A O 1
ATOM 2256 N N . ASN A 1 276 ? 7.758 6.707 8.719 1 98.69 276 ASN A N 1
ATOM 2257 C CA . ASN A 1 276 ? 7.812 6.008 7.438 1 98.69 276 ASN A CA 1
ATOM 2258 C C . ASN A 1 276 ? 9.07 5.152 7.316 1 98.69 276 ASN A C 1
ATOM 2260 O O . ASN A 1 276 ? 10.188 5.676 7.363 1 98.69 276 ASN A O 1
ATOM 2264 N N . PRO A 1 277 ? 8.93 3.818 7.133 1 98.12 277 PRO A N 1
ATOM 2265 C CA . PRO A 1 277 ? 10.125 2.988 6.988 1 98.12 277 PRO A CA 1
ATOM 2266 C C . PRO A 1 277 ? 10.906 3.297 5.711 1 98.12 277 PRO A C 1
ATOM 2268 O O . PRO A 1 277 ? 12.117 3.041 5.641 1 98.12 277 PRO A O 1
ATOM 2271 N N . PHE A 1 278 ? 10.258 3.885 4.652 1 98 278 PHE A N 1
ATOM 2272 C CA . PHE A 1 278 ? 10.945 4.344 3.451 1 98 278 PHE A CA 1
ATOM 2273 C C . PHE A 1 278 ? 11.906 5.488 3.775 1 98 278 PHE A C 1
ATOM 2275 O O . PHE A 1 278 ? 11.492 6.512 4.316 1 98 278 PHE A O 1
ATOM 2282 N N . GLU A 1 279 ? 13.18 5.301 3.586 1 97.12 279 GLU A N 1
ATOM 2283 C CA . GLU A 1 279 ? 14.258 6.254 3.803 1 97.12 279 GLU A CA 1
ATOM 2284 C C . GLU A 1 279 ? 14.5 6.492 5.293 1 97.12 279 GLU A C 1
ATOM 2286 O O . GLU A 1 279 ? 14.773 7.617 5.711 1 97.12 279 GLU A O 1
ATOM 2291 N N . PHE A 1 280 ? 14.344 5.406 6.09 1 98.38 280 PHE A N 1
ATOM 2292 C CA . PHE A 1 280 ? 14.594 5.5 7.523 1 98.38 280 PHE A CA 1
ATOM 2293 C C . PHE A 1 280 ? 15.477 4.344 7.996 1 98.38 280 PHE A C 1
ATOM 2295 O O . PHE A 1 280 ? 15.25 3.193 7.613 1 98.38 280 PHE A O 1
ATOM 2302 N N . THR A 1 281 ? 16.391 4.566 8.734 1 98.44 281 THR A N 1
ATOM 2303 C CA . THR A 1 281 ? 17.094 3.699 9.68 1 98.44 281 THR A CA 1
ATOM 2304 C C . THR A 1 281 ? 17.594 4.496 10.875 1 98.44 281 THR A C 1
ATOM 2306 O O . THR A 1 281 ? 17.625 5.727 10.844 1 98.44 281 THR A O 1
ATOM 2309 N N . TRP A 1 282 ? 17.875 3.902 11.914 1 98.81 282 TRP A N 1
ATOM 2310 C CA . TRP A 1 282 ? 18.453 4.543 13.086 1 98.81 282 TRP A CA 1
ATOM 2311 C C . TRP A 1 282 ? 19.484 3.631 13.75 1 98.81 282 TRP A C 1
ATOM 2313 O O . TRP A 1 282 ? 19.156 2.51 14.148 1 98.81 282 TRP A O 1
ATOM 2323 N N . VAL A 1 283 ? 20.734 4.051 13.812 1 98.75 283 VAL A N 1
ATOM 2324 C CA . VAL A 1 283 ? 21.75 3.287 14.516 1 98.75 283 VAL A CA 1
ATOM 2325 C C . VAL A 1 283 ? 21.547 3.424 16.031 1 98.75 283 VAL A C 1
ATOM 2327 O O . VAL A 1 283 ? 21.594 4.531 16.562 1 98.75 283 VAL A O 1
ATOM 2330 N N . LEU A 1 284 ? 21.25 2.381 16.672 1 98.69 284 LEU A N 1
ATOM 2331 C CA . LEU A 1 284 ? 21.062 2.314 18.109 1 98.69 284 LEU A CA 1
ATOM 2332 C C . LEU A 1 284 ? 22.344 1.812 18.797 1 98.69 284 LEU A C 1
ATOM 2334 O O . LEU A 1 284 ? 22.531 0.604 18.953 1 98.69 284 LEU A O 1
ATOM 2338 N N . GLU A 1 285 ? 23.156 2.727 19.344 1 98.38 285 GLU A N 1
ATOM 2339 C CA . GLU A 1 285 ? 24.406 2.391 20 1 98.38 285 GLU A CA 1
ATOM 2340 C C . GLU A 1 285 ? 24.156 1.628 21.297 1 98.38 285 GLU A C 1
ATOM 2342 O O . GLU A 1 285 ? 23.062 1.713 21.875 1 98.38 285 GLU A O 1
ATOM 2347 N N . PRO A 1 286 ? 25.188 0.855 21.734 1 98.19 286 PRO A N 1
ATOM 2348 C CA . PRO A 1 286 ? 25.031 0.258 23.062 1 98.19 286 PRO A CA 1
ATOM 2349 C C . PRO A 1 286 ? 24.672 1.285 24.141 1 98.19 286 PRO A C 1
ATOM 2351 O O . PRO A 1 286 ? 25.219 2.391 24.156 1 98.19 286 PRO A O 1
ATOM 2354 N N . HIS A 1 287 ? 23.656 0.998 24.891 1 97.19 287 HIS A N 1
ATOM 2355 C CA . HIS A 1 287 ? 23.203 1.786 26.031 1 97.19 287 HIS A CA 1
ATOM 2356 C C . HIS A 1 287 ? 22.531 3.076 25.578 1 97.19 287 HIS A C 1
ATOM 2358 O O . HIS A 1 287 ? 22.516 4.066 26.312 1 97.19 287 HIS A O 1
ATOM 2364 N N . SER A 1 288 ? 22.078 3.078 24.375 1 97.88 288 SER A N 1
ATOM 2365 C CA . SER A 1 288 ? 21.297 4.207 23.891 1 97.88 288 SER A CA 1
ATOM 2366 C C . SER A 1 288 ? 19.828 3.818 23.672 1 97.88 288 SER A C 1
ATOM 2368 O O . SER A 1 288 ? 19.484 2.639 23.766 1 97.88 288 SER A O 1
ATOM 2370 N N . SER A 1 289 ? 19 4.785 23.484 1 98.44 289 SER A N 1
ATOM 2371 C CA . SER A 1 289 ? 17.578 4.555 23.328 1 98.44 289 SER A CA 1
ATOM 2372 C C . SER A 1 289 ? 17.016 5.316 22.141 1 98.44 289 SER A C 1
ATOM 2374 O O . SER A 1 289 ? 17.656 6.227 21.609 1 98.44 289 SER A O 1
ATOM 2376 N N . PHE A 1 290 ? 15.93 4.887 21.625 1 98.75 290 PHE A N 1
ATOM 2377 C CA . PHE A 1 290 ? 15.164 5.52 20.547 1 98.75 290 PHE A CA 1
ATOM 2378 C C . PHE A 1 290 ? 13.68 5.582 20.906 1 98.75 290 PHE A C 1
ATOM 2380 O O . PHE A 1 290 ? 13.109 4.59 21.375 1 98.75 290 PHE A O 1
ATOM 2387 N N . GLN A 1 291 ? 13.062 6.754 20.781 1 98.88 291 GLN A N 1
ATOM 2388 C CA . GLN A 1 291 ? 11.656 6.984 21.125 1 98.88 291 GLN A CA 1
ATOM 2389 C C . GLN A 1 291 ? 10.836 7.27 19.859 1 98.88 291 GLN A C 1
ATOM 2391 O O . GLN A 1 291 ? 11.172 8.156 19.078 1 98.88 291 GLN A O 1
ATOM 2396 N N . THR A 1 292 ? 9.805 6.434 19.609 1 98.88 292 THR A N 1
ATOM 2397 C CA . THR A 1 292 ? 8.906 6.711 18.5 1 98.88 292 THR A CA 1
ATOM 2398 C C . THR A 1 292 ? 7.93 7.832 18.859 1 98.88 292 THR A C 1
ATOM 2400 O O . THR A 1 292 ? 7.684 8.094 20.031 1 98.88 292 THR A O 1
ATOM 2403 N N . PRO A 1 293 ? 7.309 8.531 17.797 1 98.88 293 PRO A N 1
ATOM 2404 C CA . PRO A 1 293 ? 6.242 9.5 18.062 1 98.88 293 PRO A CA 1
ATOM 2405 C C . PRO A 1 293 ? 4.977 8.844 18.609 1 98.88 293 PRO A C 1
ATOM 2407 O O . PRO A 1 293 ? 4.863 7.613 18.609 1 98.88 293 PRO A O 1
ATOM 2410 N N . GLU A 1 294 ? 4.098 9.664 19.078 1 98.88 294 GLU A N 1
ATOM 2411 C CA . GLU A 1 294 ? 2.877 9.195 19.719 1 98.88 294 GLU A CA 1
ATOM 2412 C C . GLU A 1 294 ? 1.733 9.07 18.719 1 98.88 294 GLU A C 1
ATOM 2414 O O . GLU A 1 294 ? 1.554 9.945 17.859 1 98.88 294 GLU A O 1
ATOM 2419 N N . VAL A 1 295 ? 1.042 7.977 18.75 1 98.94 295 VAL A N 1
ATOM 2420 C CA . VAL A 1 295 ? -0.229 7.859 18.031 1 98.94 295 VAL A CA 1
ATOM 2421 C C . VAL A 1 295 ? -1.385 8.07 19.016 1 98.94 295 VAL A C 1
ATOM 2423 O O . VAL A 1 295 ? -1.411 7.473 20.094 1 98.94 295 VAL A O 1
ATOM 2426 N N . VAL A 1 296 ? -2.311 8.891 18.656 1 98.94 296 VAL A N 1
ATOM 2427 C CA . VAL A 1 296 ? -3.545 9.07 19.406 1 98.94 296 VAL A CA 1
ATOM 2428 C C . VAL A 1 296 ? -4.66 8.234 18.781 1 98.94 296 VAL A C 1
ATOM 2430 O O . VAL A 1 296 ? -5.078 8.492 17.656 1 98.94 296 VAL A O 1
ATOM 2433 N N . MET A 1 297 ? -5.133 7.254 19.531 1 98.88 297 MET A N 1
ATOM 2434 C CA . MET A 1 297 ? -6.176 6.332 19.078 1 98.88 297 MET A CA 1
ATOM 2435 C C . MET A 1 297 ? -7.523 6.699 19.703 1 98.88 297 MET A C 1
ATOM 2437 O O . MET A 1 297 ? -7.648 6.785 20.922 1 98.88 297 MET A O 1
ATOM 2441 N N . VAL A 1 298 ? -8.539 6.879 18.859 1 98.81 298 VAL A N 1
ATOM 2442 C CA . VAL A 1 298 ? -9.875 7.246 19.328 1 98.81 298 VAL A CA 1
ATOM 2443 C C . VAL A 1 298 ? -10.906 6.273 18.75 1 98.81 298 VAL A C 1
ATOM 2445 O O . VAL A 1 298 ? -10.891 5.98 17.562 1 98.81 298 VAL A O 1
ATOM 2448 N N . TYR A 1 299 ? -11.742 5.754 19.594 1 98.12 299 TYR A N 1
ATOM 2449 C CA . TYR A 1 299 ? -12.875 4.93 19.188 1 98.12 299 TYR A CA 1
ATOM 2450 C C . TYR A 1 299 ? -14.188 5.68 19.359 1 98.12 299 TYR A C 1
ATOM 2452 O O . TYR A 1 299 ? -14.375 6.391 20.359 1 98.12 299 TYR A O 1
ATOM 2460 N N . SER A 1 300 ? -15.031 5.598 18.375 1 98.06 300 SER A N 1
ATOM 2461 C CA . SER A 1 300 ? -16.375 6.156 18.453 1 98.06 300 SER A CA 1
ATOM 2462 C C . SER A 1 300 ? -17.422 5.117 18.062 1 98.06 300 SER A C 1
ATOM 2464 O O . SER A 1 300 ? -17.281 4.414 17.062 1 98.06 300 SER A O 1
ATOM 2466 N N . ASP A 1 301 ? -18.453 5.004 18.844 1 96.44 301 ASP A N 1
ATOM 2467 C CA . ASP A 1 301 ? -19.594 4.168 18.516 1 96.44 301 ASP A CA 1
ATOM 2468 C C . ASP A 1 301 ? -20.734 5.008 17.953 1 96.44 301 ASP A C 1
ATOM 2470 O O . ASP A 1 301 ? -21.859 4.508 17.766 1 96.44 301 ASP A O 1
ATOM 2474 N N . GLU A 1 302 ? -20.5 6.293 17.781 1 97.25 302 GLU A N 1
ATOM 2475 C CA . GLU A 1 302 ? -21.516 7.203 17.266 1 97.25 302 GLU A CA 1
ATOM 2476 C C . GLU A 1 302 ? -21.031 7.93 16.016 1 97.25 302 GLU A C 1
ATOM 2478 O O . GLU A 1 302 ? -21.25 9.133 15.867 1 97.25 302 GLU A O 1
ATOM 2483 N N . GLY A 1 303 ? -20.234 7.266 15.25 1 97.81 303 GLY A N 1
ATOM 2484 C CA . GLY A 1 303 ? -19.875 7.766 13.938 1 97.81 303 GLY A CA 1
ATOM 2485 C C . GLY A 1 303 ? -18.688 8.719 13.969 1 97.81 303 GLY A C 1
ATOM 2486 O O . GLY A 1 303 ? -17.969 8.789 14.969 1 97.81 303 GLY A O 1
ATOM 2487 N N . LEU A 1 304 ? -18.453 9.406 12.852 1 98.5 304 LEU A N 1
ATOM 2488 C CA . LEU A 1 304 ? -17.344 10.32 12.641 1 98.5 304 LEU A CA 1
ATOM 2489 C C . LEU A 1 304 ? -17.469 11.547 13.539 1 98.5 304 LEU A C 1
ATOM 2491 O O . LEU A 1 304 ? -16.453 12.102 13.977 1 98.5 304 LEU A O 1
ATOM 2495 N N . GLY A 1 305 ? -18.703 11.977 13.805 1 98.56 305 GLY A N 1
ATOM 2496 C CA . GLY A 1 305 ? -18.922 13.164 14.609 1 98.56 305 GLY A CA 1
ATOM 2497 C C . GLY A 1 305 ? -18.312 13.062 15.992 1 98.56 305 GLY A C 1
ATOM 2498 O O . GLY A 1 305 ? -17.547 13.938 16.406 1 98.56 305 GLY A O 1
ATOM 2499 N N . LYS A 1 306 ? -18.641 11.992 16.641 1 98.19 306 LYS A N 1
ATOM 2500 C CA . LYS A 1 306 ? -18.109 11.82 18 1 98.19 306 LYS A CA 1
ATOM 2501 C C . LYS A 1 306 ? -16.594 11.648 17.969 1 98.19 306 LYS A C 1
ATOM 2503 O O . LYS A 1 306 ? -15.898 12.148 18.844 1 98.19 306 LYS A O 1
ATOM 2508 N N . MET A 1 307 ? -16.078 10.891 17 1 98.69 307 MET A N 1
ATOM 2509 C CA . MET A 1 307 ? -14.633 10.781 16.875 1 98.69 307 MET A CA 1
ATOM 2510 C C . MET A 1 307 ? -13.984 12.164 16.781 1 98.69 307 MET A C 1
ATOM 2512 O O . MET A 1 307 ? -13.031 12.453 17.516 1 98.69 307 MET A O 1
ATOM 2516 N N . SER A 1 308 ? -14.562 12.984 15.922 1 98.81 308 SER A N 1
ATOM 2517 C CA . SER A 1 308 ? -14.008 14.32 15.695 1 98.81 308 SER A CA 1
ATOM 2518 C C . SER A 1 308 ? -14.031 15.148 16.969 1 98.81 308 SER A C 1
ATOM 2520 O O . SER A 1 308 ? -13.031 15.773 17.344 1 98.81 308 SER A O 1
ATOM 2522 N N . ARG A 1 309 ? -15.156 15.188 17.594 1 98.5 309 ARG A N 1
ATOM 2523 C CA . ARG A 1 309 ? -15.305 16 18.797 1 98.5 309 ARG A CA 1
ATOM 2524 C C . ARG A 1 309 ? -14.352 15.539 19.891 1 98.5 309 ARG A C 1
ATOM 2526 O O . ARG A 1 309 ? -13.859 16.344 20.672 1 98.5 309 ARG A O 1
ATOM 2533 N N . THR A 1 310 ? -14.094 14.203 19.938 1 98.62 310 THR A N 1
ATOM 2534 C CA . THR A 1 310 ? -13.117 13.688 20.891 1 98.62 310 THR A CA 1
ATOM 2535 C C . THR A 1 310 ? -11.719 14.203 20.578 1 98.62 310 THR A C 1
ATOM 2537 O O . THR A 1 310 ? -11.016 14.695 21.469 1 98.62 310 THR A O 1
ATOM 2540 N N . TYR A 1 311 ? -11.281 14.133 19.312 1 98.88 311 TYR A N 1
ATOM 2541 C CA . TYR A 1 311 ? -10 14.688 18.891 1 98.88 311 TYR A CA 1
ATOM 2542 C C . TYR A 1 311 ? -9.938 16.188 19.172 1 98.88 311 TYR A C 1
ATOM 2544 O O . TYR A 1 311 ? -8.93 16.688 19.688 1 98.88 311 TYR A O 1
ATOM 2552 N N . HIS A 1 312 ? -11.023 16.891 18.828 1 98.56 312 HIS A N 1
ATOM 2553 C CA . HIS A 1 312 ? -11.047 18.344 18.984 1 98.56 312 HIS A CA 1
ATOM 2554 C C . HIS A 1 312 ? -10.797 18.75 20.438 1 98.56 312 HIS A C 1
ATOM 2556 O O . HIS A 1 312 ? -9.938 19.594 20.703 1 98.56 312 HIS A O 1
ATOM 2562 N N . LYS A 1 313 ? -11.555 18.156 21.312 1 98.06 313 LYS A N 1
ATOM 2563 C CA . LYS A 1 313 ? -11.438 18.5 22.719 1 98.06 313 LYS A CA 1
ATOM 2564 C C . LYS A 1 313 ? -10.055 18.156 23.266 1 98.06 313 LYS A C 1
ATOM 2566 O O . LYS A 1 313 ? -9.43 18.953 23.953 1 98.06 313 LYS A O 1
ATOM 2571 N N . LEU A 1 314 ? -9.586 16.969 22.922 1 98.56 314 LEU A N 1
ATOM 2572 C CA . LEU A 1 314 ? -8.289 16.516 23.422 1 98.56 314 LEU A CA 1
ATOM 2573 C C . LEU A 1 314 ? -7.164 17.406 22.891 1 98.56 314 LEU A C 1
ATOM 2575 O O . LEU A 1 314 ? -6.285 17.812 23.641 1 98.56 314 LEU A O 1
ATOM 2579 N N . TYR A 1 315 ? -7.109 17.688 21.594 1 98.62 315 TYR A N 1
ATOM 2580 C CA . TYR A 1 315 ? -6.035 18.469 20.984 1 98.62 315 TYR A CA 1
ATOM 2581 C C . TYR A 1 315 ? -6.062 19.906 21.484 1 98.62 315 TYR A C 1
ATOM 2583 O O . TYR A 1 315 ? -5.016 20.516 21.703 1 98.62 315 TYR A O 1
ATOM 2591 N N . ARG A 1 316 ? -7.246 20.438 21.703 1 97.44 316 ARG A N 1
ATOM 2592 C CA . ARG A 1 316 ? -7.355 21.797 22.188 1 97.44 316 ARG A CA 1
ATOM 2593 C C . ARG A 1 316 ? -6.832 21.906 23.625 1 97.44 316 ARG A C 1
ATOM 2595 O O . ARG A 1 316 ? -6.152 22.891 23.969 1 97.44 316 ARG A O 1
ATOM 2602 N N . LYS A 1 317 ? -7.094 20.875 24.422 1 97.25 317 LYS A N 1
ATOM 2603 C CA . LYS A 1 317 ? -6.891 21.016 25.859 1 97.25 317 LYS A CA 1
ATOM 2604 C C . LYS A 1 317 ? -5.629 20.297 26.312 1 97.25 317 LYS A C 1
ATOM 2606 O O . LYS A 1 317 ? -5.035 20.656 27.328 1 97.25 317 LYS A O 1
ATOM 2611 N N . ARG A 1 318 ? -5.266 19.25 25.594 1 98.25 318 ARG A N 1
ATOM 2612 C CA . ARG A 1 318 ? -4.203 18.406 26.125 1 98.25 318 ARG A CA 1
ATOM 2613 C C . ARG A 1 318 ? -3.141 18.141 25.062 1 98.25 318 ARG A C 1
ATOM 2615 O O . ARG A 1 318 ? -2.346 17.203 25.203 1 98.25 318 ARG A O 1
ATOM 2622 N N . LEU A 1 319 ? -3.105 18.797 23.938 1 98.56 319 LEU A N 1
ATOM 2623 C CA . LEU A 1 319 ? -2 18.828 22.984 1 98.56 319 LEU A CA 1
ATOM 2624 C C . LEU A 1 319 ? -1.463 20.25 22.812 1 98.56 319 LEU A C 1
ATOM 2626 O O . LEU A 1 319 ? -0.276 20.5 23.047 1 98.56 319 LEU A O 1
ATOM 2630 N N . CYS A 1 320 ? -2.373 21.172 22.391 1 98.12 320 CYS A N 1
ATOM 2631 C CA . CYS A 1 320 ? -1.977 22.578 22.391 1 98.12 320 CYS A CA 1
ATOM 2632 C C . CYS A 1 320 ? -1.552 23.031 23.781 1 98.12 320 CYS A C 1
ATOM 2634 O O . CYS A 1 320 ? -2.064 22.531 24.781 1 98.12 320 CYS A O 1
ATOM 2636 N N . ARG A 1 321 ? -0.604 24.016 23.766 1 96.06 321 ARG A N 1
ATOM 2637 C CA . ARG A 1 321 ? -0.043 24.469 25.031 1 96.06 321 ARG A CA 1
ATOM 2638 C C . ARG A 1 321 ? 0.071 26 25.047 1 96.06 321 ARG A C 1
ATOM 2640 O O . ARG A 1 321 ? -0.239 26.656 24.062 1 96.06 321 ARG A O 1
ATOM 2647 N N . GLY A 1 322 ? 0.477 26.469 26.281 1 93.94 322 GLY A N 1
ATOM 2648 C CA . GLY A 1 322 ? 0.82 27.875 26.422 1 93.94 322 GLY A CA 1
ATOM 2649 C C . GLY A 1 322 ? -0.381 28.75 26.703 1 93.94 322 GLY A C 1
ATOM 2650 O O . GLY A 1 322 ? -1.506 28.25 26.812 1 93.94 322 GLY A O 1
ATOM 2651 N N . VAL A 1 323 ? -0.169 29.953 26.734 1 94.44 323 VAL A N 1
ATOM 2652 C CA . VAL A 1 323 ? -1.162 30.922 27.172 1 94.44 323 VAL A CA 1
ATOM 2653 C C . VAL A 1 323 ? -2.248 31.078 26.109 1 94.44 323 VAL A C 1
ATOM 2655 O O . VAL A 1 323 ? -3.387 31.438 26.422 1 94.44 323 VAL A O 1
ATOM 2658 N N . TRP A 1 324 ? -1.938 30.781 24.922 1 95.38 324 TRP A N 1
ATOM 2659 C CA . TRP A 1 324 ? -2.865 31.031 23.828 1 95.38 324 TRP A CA 1
ATOM 2660 C C . TRP A 1 324 ? -3.779 29.828 23.594 1 95.38 324 TRP A C 1
ATOM 2662 O O . TRP A 1 324 ? -4.684 29.875 22.766 1 95.38 324 TRP A O 1
ATOM 2672 N N . ARG A 1 325 ? -3.521 28.766 24.344 1 94.44 325 ARG A N 1
ATOM 2673 C CA . ARG A 1 325 ? -4.355 27.578 24.25 1 94.44 325 ARG A CA 1
ATOM 2674 C C . ARG A 1 325 ? -5.828 27.922 24.438 1 94.44 325 ARG A C 1
ATOM 2676 O O . ARG A 1 325 ? -6.684 27.438 23.688 1 94.44 325 ARG A O 1
ATOM 2683 N N . ASP A 1 326 ? -6.133 28.797 25.422 1 93.06 326 ASP A N 1
ATOM 2684 C CA . ASP A 1 326 ? -7.516 29.047 25.812 1 93.06 326 ASP A CA 1
ATOM 2685 C C . ASP A 1 326 ? -7.906 30.5 25.562 1 93.06 326 ASP A C 1
ATOM 2687 O O . ASP A 1 326 ? -9.016 30.922 25.906 1 93.06 326 ASP A O 1
ATOM 2691 N N . ARG A 1 327 ? -7.023 31.25 24.953 1 95.12 327 ARG A N 1
ATOM 2692 C CA . ARG A 1 327 ? -7.281 32.656 24.75 1 95.12 327 ARG A CA 1
ATOM 2693 C C . ARG A 1 327 ? -7.863 32.938 23.375 1 95.12 327 ARG A C 1
ATOM 2695 O O . ARG A 1 327 ? -7.48 32.281 22.391 1 95.12 327 ARG A O 1
ATOM 2702 N N . ARG A 1 328 ? -8.781 33.938 23.406 1 96.06 328 ARG A N 1
ATOM 2703 C CA . ARG A 1 328 ? -9.273 34.375 22.109 1 96.06 328 ARG A CA 1
ATOM 2704 C C . ARG A 1 328 ? -8.125 34.906 21.234 1 96.06 328 ARG A C 1
ATOM 2706 O O . ARG A 1 328 ? -7.27 35.656 21.703 1 96.06 328 ARG A O 1
ATOM 2713 N N . ARG A 1 329 ? -8.102 34.531 20.047 1 97 329 ARG A N 1
ATOM 2714 C CA . ARG A 1 329 ? -7.094 35 19.109 1 97 329 ARG A CA 1
ATOM 2715 C C . ARG A 1 329 ? -7.398 36.438 18.656 1 97 329 ARG A C 1
ATOM 2717 O O . ARG A 1 329 ? -8.562 36.781 18.453 1 97 329 ARG A O 1
ATOM 2724 N N . PRO A 1 330 ? -6.41 37.281 18.578 1 97.38 330 PRO A N 1
ATOM 2725 C CA . PRO A 1 330 ? -6.66 38.625 18.047 1 97.38 330 PRO A CA 1
ATOM 2726 C C . PRO A 1 330 ? -7.051 38.594 16.578 1 97.38 330 PRO A C 1
ATOM 2728 O O . PRO A 1 330 ? -6.516 37.812 15.797 1 97.38 330 PRO A O 1
ATOM 2731 N N . VAL A 1 331 ? -8.023 39.469 16.219 1 98.19 331 VAL A N 1
ATOM 2732 C CA . VAL A 1 331 ? -8.336 39.656 14.805 1 98.19 331 VAL A CA 1
ATOM 2733 C C . VAL A 1 331 ? -7.148 40.281 14.086 1 98.19 331 VAL A C 1
ATOM 2735 O O . VAL A 1 331 ? -6.699 41.375 14.453 1 98.19 331 VAL A O 1
ATOM 2738 N N . LEU A 1 332 ? -6.613 39.625 13.133 1 97.25 332 LEU A N 1
ATOM 2739 C CA . LEU A 1 332 ? -5.379 40.094 12.531 1 97.25 332 LEU A CA 1
ATOM 2740 C C . LEU A 1 332 ? -5.605 40.531 11.086 1 97.25 332 LEU A C 1
ATOM 2742 O O . LEU A 1 332 ? -6.629 40.188 10.492 1 97.25 332 LEU A O 1
ATOM 2746 N N . ILE A 1 333 ? -4.746 41.406 10.609 1 97.44 333 ILE A N 1
ATOM 2747 C CA . ILE A 1 333 ? -4.582 41.688 9.195 1 97.44 333 ILE A CA 1
ATOM 2748 C C . ILE A 1 333 ? -3.152 41.375 8.766 1 97.44 333 ILE A C 1
ATOM 2750 O O . ILE A 1 333 ? -2.193 41.75 9.438 1 97.44 333 ILE A O 1
ATOM 2754 N N . ASN A 1 334 ? -3.041 40.531 7.793 1 96.44 334 ASN A N 1
ATOM 2755 C CA . ASN A 1 334 ? -1.771 40.219 7.145 1 96.44 334 ASN A CA 1
ATOM 2756 C C . ASN A 1 334 ? -1.596 41.031 5.852 1 96.44 334 ASN A C 1
ATOM 2758 O O . ASN A 1 334 ? -2.482 41.031 4.996 1 96.44 334 ASN A O 1
ATOM 2762 N N . ASN A 1 335 ? -0.506 41.625 5.691 1 92.12 335 ASN A N 1
ATOM 2763 C CA . ASN A 1 335 ? -0.334 42.562 4.578 1 92.12 335 ASN A CA 1
ATOM 2764 C C . ASN A 1 335 ? 0.031 41.844 3.289 1 92.12 335 ASN A C 1
ATOM 2766 O O . ASN A 1 335 ? 0.157 42.469 2.232 1 92.12 335 ASN A O 1
ATOM 2770 N N . TRP A 1 336 ? 0.271 40.562 3.264 1 88.62 336 TRP A N 1
ATOM 2771 C CA . TRP A 1 336 ? 0.848 39.812 2.148 1 88.62 336 TRP A CA 1
ATOM 2772 C C . TRP A 1 336 ? 0.045 40.031 0.871 1 88.62 336 TRP A C 1
ATOM 2774 O O . TRP A 1 336 ? 0.577 40.531 -0.127 1 88.62 336 TRP A O 1
ATOM 2784 N N . GLU A 1 337 ? -1.267 39.75 0.9 1 84.12 337 GLU A N 1
ATOM 2785 C CA . GLU A 1 337 ? -2.061 39.875 -0.32 1 84.12 337 GLU A CA 1
ATOM 2786 C C . GLU A 1 337 ? -2.305 41.312 -0.686 1 84.12 337 GLU A C 1
ATOM 2788 O O . GLU A 1 337 ? -2.736 41.625 -1.799 1 84.12 337 GLU A O 1
ATOM 2793 N N . ALA A 1 338 ? -1.948 42.188 0.227 1 83.06 338 ALA A N 1
ATOM 2794 C CA . ALA A 1 338 ? -2.125 43.625 -0.048 1 83.06 338 ALA A CA 1
ATOM 2795 C C . ALA A 1 338 ? -0.901 44.188 -0.752 1 83.06 338 ALA A C 1
ATOM 2797 O O . ALA A 1 338 ? -1.028 45.062 -1.613 1 83.06 338 ALA A O 1
ATOM 2798 N N . THR A 1 339 ? 0.281 43.719 -0.336 1 87.12 339 THR A N 1
ATOM 2799 C CA . THR A 1 339 ? 1.457 44.469 -0.768 1 87.12 339 THR A CA 1
ATOM 2800 C C . THR A 1 339 ? 2.508 43.531 -1.356 1 87.12 339 THR A C 1
ATOM 2802 O O . THR A 1 339 ? 3.426 43.969 -2.049 1 87.12 339 THR A O 1
ATOM 2805 N N . TYR A 1 340 ? 2.398 42.25 -1.075 1 90.56 340 TYR A N 1
ATOM 2806 C CA . TYR A 1 340 ? 3.479 41.312 -1.374 1 90.56 340 TYR A CA 1
ATOM 2807 C C . TYR A 1 340 ? 4.824 41.875 -0.937 1 90.56 340 TYR A C 1
ATOM 2809 O O . TYR A 1 340 ? 5 42.25 0.225 1 90.56 340 TYR A O 1
ATOM 2817 N N . PHE A 1 341 ? 5.789 41.969 -1.853 1 90.38 341 PHE A N 1
ATOM 2818 C CA . PHE A 1 341 ? 7.117 42.469 -1.485 1 90.38 341 PHE A CA 1
ATOM 2819 C C . PHE A 1 341 ? 7.203 43.969 -1.607 1 90.38 341 PHE A C 1
ATOM 2821 O O . PHE A 1 341 ? 8.18 44.594 -1.175 1 90.38 341 PHE A O 1
ATOM 2828 N N . ASP A 1 342 ? 6.223 44.562 -2.078 1 90.5 342 ASP A N 1
ATOM 2829 C CA . ASP A 1 342 ? 6.266 46 -2.424 1 90.5 342 ASP A CA 1
ATOM 2830 C C . ASP A 1 342 ? 5.625 46.844 -1.329 1 90.5 342 ASP A C 1
ATOM 2832 O O . ASP A 1 342 ? 4.488 47.281 -1.473 1 90.5 342 ASP A O 1
ATOM 2836 N N . PHE A 1 343 ? 6.434 47.188 -0.295 1 92.44 343 PHE A N 1
ATOM 2837 C CA . PHE A 1 343 ? 5.934 48.062 0.779 1 92.44 343 PHE A CA 1
ATOM 2838 C C . PHE A 1 343 ? 7.059 48.875 1.373 1 92.44 343 PHE A C 1
ATOM 2840 O O . PHE A 1 343 ? 8.234 48.625 1.136 1 92.44 343 PHE A O 1
ATOM 2847 N N . ASN A 1 344 ? 6.734 49.906 1.976 1 94.25 344 ASN A N 1
ATOM 2848 C CA . ASN A 1 344 ? 7.551 50.719 2.879 1 94.25 344 ASN A CA 1
ATOM 2849 C C . ASN A 1 344 ? 6.789 51.094 4.148 1 94.25 344 ASN A C 1
ATOM 2851 O O . ASN A 1 344 ? 5.621 50.719 4.301 1 94.25 344 ASN A O 1
ATOM 2855 N N . GLU A 1 345 ? 7.484 51.719 5.02 1 95.38 345 GLU A N 1
ATOM 2856 C CA . GLU A 1 345 ? 6.898 51.969 6.328 1 95.38 345 GLU A CA 1
ATOM 2857 C C . GLU A 1 345 ? 5.629 52.812 6.199 1 95.38 345 GLU A C 1
ATOM 2859 O O . GLU A 1 345 ? 4.637 52.562 6.883 1 95.38 345 GLU A O 1
ATOM 2864 N N . GLU A 1 346 ? 5.637 53.781 5.352 1 94.5 346 GLU A N 1
ATOM 2865 C CA . GLU A 1 346 ? 4.488 54.656 5.184 1 94.5 346 GLU A CA 1
ATOM 2866 C C . GLU A 1 346 ? 3.26 53.875 4.711 1 94.5 346 GLU A C 1
ATOM 2868 O O . GLU A 1 346 ? 2.164 54.062 5.242 1 94.5 346 GLU A O 1
ATOM 2873 N N . LYS A 1 347 ? 3.447 53.156 3.695 1 94.38 347 LYS A N 1
ATOM 2874 C CA . LYS A 1 347 ? 2.357 52.312 3.18 1 94.38 347 LYS A CA 1
ATOM 2875 C C . LYS A 1 347 ? 1.798 51.406 4.266 1 94.38 347 LYS A C 1
ATOM 2877 O O . LYS A 1 347 ? 0.582 51.25 4.379 1 94.38 347 LYS A O 1
ATOM 2882 N N . LEU A 1 348 ? 2.648 50.812 4.996 1 96.38 348 LEU A N 1
ATOM 2883 C CA . LEU A 1 348 ? 2.246 49.906 6.055 1 96.38 348 LEU A CA 1
ATOM 2884 C C . LEU A 1 348 ? 1.471 50.625 7.145 1 96.38 348 LEU A C 1
ATOM 2886 O O . LEU A 1 348 ? 0.476 50.125 7.66 1 96.38 348 LEU A O 1
ATOM 2890 N N . LEU A 1 349 ? 1.95 51.812 7.52 1 96.25 349 LEU A N 1
ATOM 2891 C CA . LEU A 1 349 ? 1.281 52.594 8.562 1 96.25 349 LEU A CA 1
ATOM 2892 C C . LEU A 1 349 ? -0.09 53.062 8.094 1 96.25 349 LEU A C 1
ATOM 2894 O O . LEU A 1 349 ? -1.024 53.156 8.891 1 96.25 349 LEU A O 1
ATOM 2898 N N . THR A 1 350 ? -0.191 53.375 6.828 1 95.81 350 THR A N 1
ATOM 2899 C CA . THR A 1 350 ? -1.488 53.719 6.266 1 95.81 350 THR A CA 1
ATOM 2900 C C . THR A 1 350 ? -2.473 52.562 6.395 1 95.81 350 THR A C 1
ATOM 2902 O O . THR A 1 350 ? -3.627 52.75 6.777 1 95.81 350 THR A O 1
ATOM 2905 N N . LEU A 1 351 ? -2.033 51.469 6.016 1 95.69 351 LEU A N 1
ATOM 2906 C CA . LEU A 1 351 ? -2.85 50.281 6.156 1 95.69 351 LEU A CA 1
ATOM 2907 C C . LEU A 1 351 ? -3.203 50.031 7.621 1 95.69 351 LEU A C 1
ATOM 2909 O O . LEU A 1 351 ? -4.336 49.656 7.934 1 95.69 351 LEU A O 1
ATOM 2913 N N . ALA A 1 352 ? -2.266 50.219 8.539 1 97.12 352 ALA A N 1
ATOM 2914 C CA . ALA A 1 352 ? -2.455 50 9.969 1 97.12 352 ALA A CA 1
ATOM 2915 C C . ALA A 1 352 ? -3.51 50.969 10.523 1 97.12 352 ALA A C 1
ATOM 2917 O O . ALA A 1 352 ? -4.305 50.562 11.391 1 97.12 352 ALA A O 1
ATOM 2918 N N . LYS A 1 353 ? -3.449 52.156 10.062 1 96.75 353 LYS A N 1
ATOM 2919 C CA . LYS A 1 353 ? -4.434 53.125 10.508 1 96.75 353 LYS A CA 1
ATOM 2920 C C . LYS A 1 353 ? -5.848 52.719 10.133 1 96.75 353 LYS A C 1
ATOM 2922 O O . LYS A 1 353 ? -6.77 52.812 10.945 1 96.75 353 LYS A O 1
ATOM 2927 N N . GLU A 1 354 ? -5.957 52.312 8.891 1 96 354 GLU A N 1
ATOM 2928 C CA . GLU A 1 354 ? -7.25 51.812 8.438 1 96 354 GLU A CA 1
ATOM 2929 C C . GLU A 1 354 ? -7.68 50.625 9.266 1 96 354 GLU A C 1
ATOM 2931 O O . GLU A 1 354 ? -8.867 50.469 9.586 1 96 354 GLU A O 1
ATOM 2936 N N . ALA A 1 355 ? -6.777 49.719 9.547 1 97.38 355 ALA A N 1
ATOM 2937 C CA . ALA A 1 355 ? -7.051 48.531 10.32 1 97.38 355 ALA A CA 1
ATOM 2938 C C . ALA A 1 355 ? -7.586 48.875 11.703 1 97.38 355 ALA A C 1
ATOM 2940 O O . ALA A 1 355 ? -8.57 48.281 12.164 1 97.38 355 ALA A O 1
ATOM 2941 N N . LYS A 1 356 ? -6.926 49.781 12.328 1 96.94 356 LYS A N 1
ATOM 2942 C CA . LYS A 1 356 ? -7.348 50.219 13.664 1 96.94 356 LYS A CA 1
ATOM 2943 C C . LYS A 1 356 ? -8.766 50.781 13.633 1 96.94 356 LYS A C 1
ATOM 2945 O O . LYS A 1 356 ? -9.586 50.469 14.5 1 96.94 356 LYS A O 1
ATOM 2950 N N . GLU A 1 357 ? -9.047 51.531 12.672 1 96.25 357 GLU A N 1
ATOM 2951 C CA . GLU A 1 357 ? -10.359 52.156 12.539 1 96.25 357 GLU A CA 1
ATOM 2952 C C . GLU A 1 357 ? -11.453 51.094 12.367 1 96.25 357 GLU A C 1
ATOM 2954 O O . GLU A 1 357 ? -12.586 51.312 12.797 1 96.25 357 GLU A O 1
ATOM 2959 N N . LEU A 1 358 ? -11.086 50.094 11.734 1 97.25 358 LEU A N 1
ATOM 2960 C CA . LEU A 1 358 ? -12.062 49.062 11.445 1 97.25 358 LEU A CA 1
ATOM 2961 C C . LEU A 1 358 ? -12.195 48.094 12.617 1 97.25 358 LEU A C 1
ATOM 2963 O O . LEU A 1 358 ? -13.086 47.219 12.617 1 97.25 358 LEU A O 1
ATOM 2967 N N . GLY A 1 359 ? -11.336 48.156 13.594 1 96.88 359 GLY A N 1
ATOM 2968 C CA . GLY A 1 359 ? -11.445 47.312 14.789 1 96.88 359 GLY A CA 1
ATOM 2969 C C . GLY A 1 359 ? -10.492 46.125 14.773 1 96.88 359 GLY A C 1
ATOM 2970 O O . GLY A 1 359 ? -10.602 45.25 15.609 1 96.88 359 GLY A O 1
ATOM 2971 N N . ILE A 1 360 ? -9.578 46.062 13.914 1 97.94 360 ILE A N 1
ATOM 2972 C CA . ILE A 1 360 ? -8.562 45.031 13.852 1 97.94 360 ILE A CA 1
ATOM 2973 C C . ILE A 1 360 ? -7.566 45.188 14.992 1 97.94 360 ILE A C 1
ATOM 2975 O O . ILE A 1 360 ? -7.301 46.312 15.422 1 97.94 360 ILE A O 1
ATOM 2979 N N . GLU A 1 361 ? -6.98 44.094 15.453 1 98.31 361 GLU A N 1
ATOM 2980 C CA . GLU A 1 361 ? -6.258 44.125 16.719 1 98.31 361 GLU A CA 1
ATOM 2981 C C . GLU A 1 361 ? -4.77 43.844 16.516 1 98.31 361 GLU A C 1
ATOM 2983 O O . GLU A 1 361 ? -3.951 44.156 17.375 1 98.31 361 GLU A O 1
ATOM 2988 N N . LEU A 1 362 ? -4.395 43.25 15.508 1 98.44 362 LEU A N 1
ATOM 2989 C CA . LEU A 1 362 ? -3.035 42.75 15.266 1 98.44 362 LEU A CA 1
ATOM 2990 C C . LEU A 1 362 ? -2.635 42.969 13.812 1 98.44 362 LEU A C 1
ATOM 2992 O O . LEU A 1 362 ? -3.379 42.594 12.898 1 98.44 362 LEU A O 1
ATOM 2996 N N . PHE A 1 363 ? -1.518 43.625 13.578 1 98.25 363 PHE A N 1
ATOM 2997 C CA . PHE A 1 363 ? -0.948 43.844 12.25 1 98.25 363 PHE A CA 1
ATOM 2998 C C . PHE A 1 363 ? 0.245 42.906 12.023 1 98.25 363 PHE A C 1
ATOM 3000 O O . PHE A 1 363 ? 1.234 42.969 12.758 1 98.25 363 PHE A O 1
ATOM 3007 N N . VAL A 1 364 ? 0.21 42.062 11.055 1 98.12 364 VAL A N 1
ATOM 3008 C CA . VAL A 1 364 ? 1.276 41.125 10.758 1 98.12 364 VAL A CA 1
ATOM 3009 C C . VAL A 1 364 ? 2.043 41.562 9.516 1 98.12 364 VAL A C 1
ATOM 3011 O O . VAL A 1 364 ? 1.466 41.688 8.43 1 98.12 364 VAL A O 1
ATOM 3014 N N . LEU A 1 365 ? 3.293 41.875 9.695 1 97.75 365 LEU A N 1
ATOM 3015 C CA . LEU A 1 365 ? 4.199 42.125 8.578 1 97.75 365 LEU A CA 1
ATOM 3016 C C . LEU A 1 365 ? 4.75 40.812 8.031 1 97.75 365 LEU A C 1
ATOM 3018 O O . LEU A 1 365 ? 5.578 40.156 8.672 1 97.75 365 LEU A O 1
ATOM 3022 N N . ASP A 1 366 ? 4.273 40.438 6.891 1 96.88 366 ASP A N 1
ATOM 3023 C CA . ASP A 1 366 ? 4.637 39.188 6.262 1 96.88 366 ASP A CA 1
ATOM 3024 C C . ASP A 1 366 ? 5.98 39.312 5.543 1 96.88 366 ASP A C 1
ATOM 3026 O O . ASP A 1 366 ? 6.785 40.188 5.852 1 96.88 366 ASP A O 1
ATOM 3030 N N . ASP A 1 367 ? 6.324 38.406 4.676 1 95.31 367 ASP A N 1
ATOM 3031 C CA . ASP A 1 367 ? 7.59 38.281 3.959 1 95.31 367 ASP A CA 1
ATOM 3032 C C . ASP A 1 367 ? 8.008 39.625 3.346 1 95.31 367 ASP A C 1
ATOM 3034 O O . ASP A 1 367 ? 7.172 40.5 3.113 1 95.31 367 ASP A O 1
ATOM 3038 N N . GLY A 1 368 ? 9.367 39.844 3.375 1 95.81 368 GLY A N 1
ATOM 3039 C CA . GLY A 1 368 ? 9.875 41 2.629 1 95.81 368 GLY A CA 1
ATOM 3040 C C . GLY A 1 368 ? 10.641 41.969 3.49 1 95.81 368 GLY A C 1
ATOM 3041 O O . GLY A 1 368 ? 11.336 42.844 2.971 1 95.81 368 GLY A O 1
ATOM 3042 N N . TRP A 1 369 ? 10.734 41.844 4.809 1 96 369 TRP A N 1
ATOM 3043 C CA . TRP A 1 369 ? 11.227 42.875 5.727 1 96 369 TRP A CA 1
ATOM 3044 C C . TRP A 1 369 ? 12.719 42.688 5.977 1 96 369 TRP A C 1
ATOM 3046 O O . TRP A 1 369 ? 13.336 43.531 6.645 1 96 369 TRP A O 1
ATOM 3056 N N . PHE A 1 370 ? 13.414 41.75 5.484 1 96.94 370 PHE A N 1
ATOM 3057 C CA . PHE A 1 370 ? 14.773 41.375 5.844 1 96.94 370 PHE A CA 1
ATOM 3058 C C . PHE A 1 370 ? 15.688 41.375 4.617 1 96.94 370 PHE A C 1
ATOM 3060 O O . PHE A 1 370 ? 15.203 41.344 3.484 1 96.94 370 PHE A O 1
ATOM 3067 N N . GLY A 1 371 ? 16.969 41.438 4.887 1 95.94 371 GLY A N 1
ATOM 3068 C CA . GLY A 1 371 ? 17.938 41.406 3.811 1 95.94 371 GLY A CA 1
ATOM 3069 C C . GLY A 1 371 ? 17.641 42.406 2.705 1 95.94 371 GLY A C 1
ATOM 3070 O O . GLY A 1 371 ? 17.484 43.594 2.967 1 95.94 371 GLY A O 1
ATOM 3071 N N . LYS A 1 372 ? 17.656 41.906 1.436 1 94.38 372 LYS A N 1
ATOM 3072 C CA . LYS A 1 372 ? 17.219 42.625 0.238 1 94.38 372 LYS A CA 1
ATOM 3073 C C . LYS A 1 372 ? 16.094 41.875 -0.473 1 94.38 372 LYS A C 1
ATOM 3075 O O . LYS A 1 372 ? 16.188 41.594 -1.675 1 94.38 372 LYS A O 1
ATOM 3080 N N . ARG A 1 373 ? 15.102 41.531 0.334 1 95.75 373 ARG A N 1
ATOM 3081 C CA . ARG A 1 373 ? 14.016 40.656 -0.058 1 95.75 373 ARG A CA 1
ATOM 3082 C C . ARG A 1 373 ? 12.969 41.375 -0.889 1 95.75 373 ARG A C 1
ATOM 3084 O O . ARG A 1 373 ? 11.828 41.531 -0.461 1 95.75 373 ARG A O 1
ATOM 3091 N N . ASP A 1 374 ? 13.352 41.75 -2.17 1 94.62 374 ASP A N 1
ATOM 3092 C CA . ASP A 1 374 ? 12.461 42.438 -3.082 1 94.62 374 ASP A CA 1
ATOM 3093 C C . ASP A 1 374 ? 11.602 41.469 -3.881 1 94.62 374 ASP A C 1
ATOM 3095 O O . ASP A 1 374 ? 10.609 41.875 -4.492 1 94.62 374 ASP A O 1
ATOM 3099 N N . ASP A 1 375 ? 12.016 40.281 -3.895 1 93.19 375 ASP A N 1
ATOM 3100 C CA . ASP A 1 375 ? 11.289 39.156 -4.457 1 93.19 375 ASP A CA 1
ATOM 3101 C C . ASP A 1 375 ? 11.719 37.844 -3.805 1 93.19 375 ASP A C 1
ATOM 3103 O O . ASP A 1 375 ? 12.422 37.875 -2.789 1 93.19 375 ASP A O 1
ATOM 3107 N N . ASP A 1 376 ? 11.242 36.781 -4.297 1 91.81 376 ASP A N 1
ATOM 3108 C CA . ASP A 1 376 ? 11.469 35.5 -3.605 1 91.81 376 ASP A CA 1
ATOM 3109 C C . ASP A 1 376 ? 12.758 34.844 -4.074 1 91.81 376 ASP A C 1
ATOM 3111 O O . ASP A 1 376 ? 12.977 33.656 -3.832 1 91.81 376 ASP A O 1
ATOM 3115 N N . THR A 1 377 ? 13.664 35.5 -4.738 1 93.94 377 THR A N 1
ATOM 3116 C CA . THR A 1 377 ? 14.867 34.875 -5.277 1 93.94 377 THR A CA 1
ATOM 3117 C C . THR A 1 377 ? 16.062 35.156 -4.383 1 93.94 377 THR A C 1
ATOM 3119 O O . THR A 1 377 ? 17.172 34.656 -4.637 1 93.94 377 THR A O 1
ATOM 3122 N N . SER A 1 378 ? 15.82 35.906 -3.287 1 95.56 378 SER A N 1
ATOM 3123 C CA . SER A 1 378 ? 17 36.281 -2.512 1 95.56 378 SER A CA 1
ATOM 3124 C C . SER A 1 378 ? 16.672 36.406 -1.028 1 95.56 378 SER A C 1
ATOM 3126 O O . SER A 1 378 ? 15.5 36.469 -0.65 1 95.56 378 SER A O 1
ATOM 3128 N N . SER A 1 379 ? 17.672 36.375 -0.19 1 96.75 379 SER A N 1
ATOM 3129 C CA . SER A 1 379 ? 17.75 36.938 1.144 1 96.75 379 SER A CA 1
ATOM 3130 C C . SER A 1 379 ? 17.25 35.969 2.207 1 96.75 379 SER A C 1
ATOM 3132 O O . SER A 1 379 ? 17.469 36.188 3.402 1 96.75 379 SER A O 1
ATOM 3134 N N . LEU A 1 380 ? 16.531 34.875 1.84 1 96.81 380 LEU A N 1
ATOM 3135 C CA . LEU A 1 380 ? 16.188 33.938 2.889 1 96.81 380 LEU A CA 1
ATOM 3136 C C . LEU A 1 380 ? 17.438 33.5 3.66 1 96.81 380 LEU A C 1
ATOM 3138 O O . LEU A 1 380 ? 18.469 33.188 3.061 1 96.81 380 LEU A O 1
ATOM 3142 N N . GLY A 1 381 ? 17.344 33.469 4.977 1 96.25 381 GLY A N 1
ATOM 3143 C CA . GLY A 1 381 ? 18.484 33.188 5.828 1 96.25 381 GLY A CA 1
ATOM 3144 C C . GLY A 1 381 ? 19.109 34.438 6.41 1 96.25 381 GLY A C 1
ATOM 3145 O O . GLY A 1 381 ? 19.828 34.375 7.41 1 96.25 381 GLY A O 1
ATOM 3146 N N . ASP A 1 382 ? 18.922 35.531 5.73 1 97.31 382 ASP A N 1
ATOM 3147 C CA . ASP A 1 382 ? 19.469 36.812 6.172 1 97.31 382 ASP A CA 1
ATOM 3148 C C . ASP A 1 382 ? 18.5 37.562 7.066 1 97.31 382 ASP A C 1
ATOM 3150 O O . ASP A 1 382 ? 17.953 38.594 6.68 1 97.31 382 ASP A O 1
ATOM 3154 N N . TRP A 1 383 ? 18.328 37.156 8.305 1 97.06 383 TRP A N 1
ATOM 3155 C CA . TRP A 1 383 ? 17.312 37.656 9.211 1 97.06 383 TRP A CA 1
ATOM 3156 C C . TRP A 1 383 ? 17.797 38.906 9.922 1 97.06 383 TRP A C 1
ATOM 3158 O O . TRP A 1 383 ? 17.859 38.969 11.156 1 97.06 383 TRP A O 1
ATOM 3168 N N . PHE A 1 384 ? 18.141 39.938 9.156 1 95.81 384 PHE A N 1
ATOM 3169 C CA . PHE A 1 384 ? 18.391 41.312 9.609 1 95.81 384 PHE A CA 1
ATOM 3170 C C . PHE A 1 384 ? 17.531 42.281 8.828 1 95.81 384 PHE A C 1
ATOM 3172 O O . PHE A 1 384 ? 17.281 42.094 7.633 1 95.81 384 PHE A O 1
ATOM 3179 N N . VAL A 1 385 ? 17.141 43.375 9.469 1 96.75 385 VAL A N 1
ATOM 3180 C CA . VAL A 1 385 ? 16.109 44.281 8.977 1 96.75 385 VAL A CA 1
ATOM 3181 C C . VAL A 1 385 ? 16.609 45.031 7.75 1 96.75 385 VAL A C 1
ATOM 3183 O O . VAL A 1 385 ? 17.75 45.5 7.723 1 96.75 385 VAL A O 1
ATOM 3186 N N . ASP A 1 386 ? 15.82 45.062 6.734 1 96.5 386 ASP A N 1
ATOM 3187 C CA . ASP A 1 386 ? 16.062 45.938 5.582 1 96.5 386 ASP A CA 1
ATOM 3188 C C . ASP A 1 386 ? 15.727 47.375 5.906 1 96.5 386 ASP A C 1
ATOM 3190 O O . ASP A 1 386 ? 14.562 47.781 5.801 1 96.5 386 ASP A O 1
ATOM 3194 N N . LYS A 1 387 ? 16.609 48.188 6.039 1 95.38 387 LYS A N 1
ATOM 3195 C CA . LYS A 1 387 ? 16.406 49.562 6.484 1 95.38 387 LYS A CA 1
ATOM 3196 C C . LYS A 1 387 ? 15.938 50.469 5.336 1 95.38 387 LYS A C 1
ATOM 3198 O O . LYS A 1 387 ? 15.445 51.562 5.562 1 95.38 387 LYS A O 1
ATOM 3203 N N . ARG A 1 388 ? 16.172 50.031 4.047 1 94.56 388 ARG A N 1
ATOM 3204 C CA . ARG A 1 388 ? 15.609 50.781 2.916 1 94.56 388 ARG A CA 1
ATOM 3205 C C . ARG A 1 388 ? 14.094 50.844 2.998 1 94.56 388 ARG A C 1
ATOM 3207 O O . ARG A 1 388 ? 13.484 51.875 2.67 1 94.56 388 ARG A O 1
ATOM 3214 N N . LYS A 1 389 ? 13.422 49.719 3.561 1 96 389 LYS A N 1
ATOM 3215 C CA . LYS A 1 389 ? 11.969 49.594 3.666 1 96 389 LYS A CA 1
ATOM 3216 C C . LYS A 1 389 ? 11.477 50.094 5.023 1 96 389 LYS A C 1
ATOM 3218 O O . LYS A 1 389 ? 10.391 50.656 5.125 1 96 389 LYS A O 1
ATOM 3223 N N . LEU A 1 390 ? 12.305 49.781 6.043 1 97.06 390 LEU A N 1
ATOM 3224 C CA . LEU A 1 390 ? 11.969 50.125 7.418 1 97.06 390 LEU A CA 1
ATOM 3225 C C . LEU A 1 390 ? 13.102 50.938 8.062 1 97.06 390 LEU A C 1
ATOM 3227 O O . LEU A 1 390 ? 13.852 50.406 8.875 1 97.06 390 LEU A O 1
ATOM 3231 N N . PRO A 1 391 ? 13.117 52.156 7.828 1 95.19 391 PRO A N 1
ATOM 3232 C CA . PRO A 1 391 ? 14.242 53 8.266 1 95.19 391 PRO A CA 1
ATOM 3233 C C . PRO A 1 391 ? 14.422 53 9.781 1 95.19 391 PRO A C 1
ATOM 3235 O O . PRO A 1 391 ? 15.547 53.094 10.273 1 95.19 391 PRO A O 1
ATOM 3238 N N . ASP A 1 392 ? 13.383 52.875 10.531 1 94.06 392 ASP A N 1
ATOM 3239 C CA . ASP A 1 392 ? 13.469 52.875 11.992 1 94.06 392 ASP A CA 1
ATOM 3240 C C . ASP A 1 392 ? 13.539 51.469 12.547 1 94.06 392 ASP A C 1
ATOM 3242 O O . ASP A 1 392 ? 13.367 51.25 13.742 1 94.06 392 ASP A O 1
ATOM 3246 N N . GLY A 1 393 ? 13.648 50.562 11.656 1 95.94 393 GLY A N 1
ATOM 3247 C CA . GLY A 1 393 ? 13.742 49.156 12.062 1 95.94 393 GLY A CA 1
ATOM 3248 C C . GLY A 1 393 ? 12.422 48.562 12.516 1 95.94 393 GLY A C 1
ATOM 3249 O O . GLY A 1 393 ? 11.398 49.25 12.492 1 95.94 393 GLY A O 1
ATOM 3250 N N . LEU A 1 394 ? 12.508 47.344 12.953 1 97.25 394 LEU A N 1
ATOM 3251 C CA . LEU A 1 394 ? 11.312 46.656 13.438 1 97.25 394 LEU A CA 1
ATOM 3252 C C . LEU A 1 394 ? 10.875 47.219 14.789 1 97.25 394 LEU A C 1
ATOM 3254 O O . LEU A 1 394 ? 9.68 47.25 15.094 1 97.25 394 LEU A O 1
ATOM 3258 N N . ASP A 1 395 ? 11.836 47.594 15.555 1 96.81 395 ASP A N 1
ATOM 3259 C CA . ASP A 1 395 ? 11.531 48.219 16.844 1 96.81 395 ASP A CA 1
ATOM 3260 C C . ASP A 1 395 ? 10.727 49.5 16.672 1 96.81 395 ASP A C 1
ATOM 3262 O O . ASP A 1 395 ? 9.656 49.656 17.266 1 96.81 395 ASP A O 1
ATOM 3266 N N . GLY A 1 396 ? 11.25 50.406 15.867 1 97.12 396 GLY A N 1
ATOM 3267 C CA . GLY A 1 396 ? 10.547 51.656 15.602 1 97.12 396 GLY A CA 1
ATOM 3268 C C . GLY A 1 396 ? 9.156 51.438 15.016 1 97.12 396 GLY A C 1
ATOM 3269 O O . GLY A 1 396 ? 8.195 52.062 15.453 1 97.12 396 GLY A O 1
ATOM 3270 N N . PHE A 1 397 ? 9.094 50.625 14.031 1 96.94 397 PHE A N 1
ATOM 3271 C CA . PHE A 1 397 ? 7.824 50.312 13.391 1 96.94 397 PHE A CA 1
ATOM 3272 C C . PHE A 1 397 ? 6.84 49.719 14.383 1 96.94 397 PHE A C 1
ATOM 3274 O O . PHE A 1 397 ? 5.68 50.125 14.438 1 96.94 397 PHE A O 1
ATOM 3281 N N . GLY A 1 398 ? 7.27 48.719 15.203 1 97.69 398 GLY A N 1
ATOM 3282 C CA . GLY A 1 398 ? 6.434 48.094 16.203 1 97.69 398 GLY A CA 1
ATOM 3283 C C . GLY A 1 398 ? 5.898 49.031 17.25 1 97.69 398 GLY A C 1
ATOM 3284 O O . GLY A 1 398 ? 4.742 48.938 17.656 1 97.69 398 GLY A O 1
ATOM 3285 N N . LYS A 1 399 ? 6.703 49.938 17.641 1 97.31 399 LYS A N 1
ATOM 3286 C CA . LYS A 1 399 ? 6.281 50.938 18.625 1 97.31 399 LYS A CA 1
ATOM 3287 C C . LYS A 1 399 ? 5.191 51.844 18.062 1 97.31 399 LYS A C 1
ATOM 3289 O O . LYS A 1 399 ? 4.25 52.219 18.766 1 97.31 399 LYS A O 1
ATOM 3294 N N . LYS A 1 400 ? 5.387 52.219 16.828 1 97.69 400 LYS A N 1
ATOM 3295 C CA . LYS A 1 400 ? 4.363 53.031 16.172 1 97.69 400 LYS A CA 1
ATOM 3296 C C . LYS A 1 400 ? 3.035 52.281 16.094 1 97.69 400 LYS A C 1
ATOM 3298 O O . LYS A 1 400 ? 1.973 52.875 16.312 1 97.69 400 LYS A O 1
ATOM 3303 N N . LEU A 1 401 ? 3.064 51 15.773 1 97.88 401 LEU A N 1
ATOM 3304 C CA . LEU A 1 401 ? 1.858 50.188 15.758 1 97.88 401 LEU A CA 1
ATOM 3305 C C . LEU A 1 401 ? 1.22 50.125 17.141 1 97.88 401 LEU A C 1
ATOM 3307 O O . LEU A 1 401 ? 0.003 50.281 17.266 1 97.88 401 LEU A O 1
ATOM 3311 N N . ASN A 1 402 ? 2.059 49.969 18.172 1 97.75 402 ASN A N 1
ATOM 3312 C CA . ASN A 1 402 ? 1.555 49.906 19.531 1 97.75 402 ASN A CA 1
ATOM 3313 C C . ASN A 1 402 ? 0.907 51.219 19.969 1 97.75 402 ASN A C 1
ATOM 3315 O O . ASN A 1 402 ? -0.108 51.219 20.656 1 97.75 402 ASN A O 1
ATOM 3319 N N . GLU A 1 403 ? 1.513 52.219 19.547 1 97.38 403 GLU A N 1
ATOM 3320 C CA . GLU A 1 403 ? 0.959 53.531 19.859 1 97.38 403 GLU A CA 1
ATOM 3321 C C . GLU A 1 403 ? -0.427 53.719 19.234 1 97.38 403 GLU A C 1
ATOM 3323 O O . GLU A 1 403 ? -1.28 54.406 19.812 1 97.38 403 GLU A O 1
ATOM 3328 N N . MET A 1 404 ? -0.611 53.125 18.141 1 96.94 404 MET A N 1
ATOM 3329 C CA . MET A 1 404 ? -1.907 53.156 17.469 1 96.94 404 MET A CA 1
ATOM 3330 C C . MET A 1 404 ? -2.889 52.188 18.125 1 96.94 404 MET A C 1
ATOM 3332 O O . MET A 1 404 ? -4.082 52.219 17.812 1 96.94 404 MET A O 1
ATOM 3336 N N . GLY A 1 405 ? -2.375 51.344 18.984 1 96.94 405 GLY A N 1
ATOM 3337 C CA . GLY A 1 405 ? -3.225 50.375 19.656 1 96.94 405 GLY A CA 1
ATOM 3338 C C . GLY A 1 405 ? -3.262 49.031 18.953 1 96.94 405 GLY A C 1
ATOM 3339 O O . GLY A 1 405 ? -4.133 48.188 19.219 1 96.94 405 GLY A O 1
ATOM 3340 N N . LEU A 1 406 ? -2.387 48.75 18.062 1 98.19 406 LEU A N 1
ATOM 3341 C CA . LEU A 1 406 ? -2.305 47.5 17.344 1 98.19 406 LEU A CA 1
ATOM 3342 C C . LEU A 1 406 ? -1.146 46.625 17.859 1 98.19 406 LEU A C 1
ATOM 3344 O O . LEU A 1 406 ? -0.083 47.156 18.188 1 98.19 406 LEU A O 1
ATOM 3348 N N . LYS A 1 407 ? -1.379 45.344 18.016 1 98.12 407 LYS A N 1
ATOM 3349 C CA . LYS A 1 407 ? -0.28 44.406 18.234 1 98.12 407 LYS A CA 1
ATOM 3350 C C . LYS A 1 407 ? 0.527 44.219 16.953 1 98.12 407 LYS A C 1
ATOM 3352 O O . LYS A 1 407 ? 0.042 44.5 15.859 1 98.12 407 LYS A O 1
ATOM 3357 N N . PHE A 1 408 ? 1.764 43.75 17.141 1 98.38 408 PHE A N 1
ATOM 3358 C CA . PHE A 1 408 ? 2.668 43.625 16.016 1 98.38 408 PHE A CA 1
ATOM 3359 C C . PHE A 1 408 ? 3.062 42.156 15.812 1 98.38 408 PHE A C 1
ATOM 3361 O O . PHE A 1 408 ? 3.512 41.5 16.75 1 98.38 408 PHE A O 1
ATOM 3368 N N . GLY A 1 409 ? 2.828 41.562 14.641 1 98.31 409 GLY A N 1
ATOM 3369 C CA . GLY A 1 409 ? 3.256 40.25 14.25 1 98.31 409 GLY A CA 1
ATOM 3370 C C . GLY A 1 409 ? 4.258 40.25 13.109 1 98.31 409 GLY A C 1
ATOM 3371 O O . GLY A 1 409 ? 4.348 41.219 12.359 1 98.31 409 GLY A O 1
ATOM 3372 N N . LEU A 1 410 ? 4.992 39.125 12.969 1 98.06 410 LEU A N 1
ATOM 3373 C CA . LEU A 1 410 ? 6.07 39.062 11.984 1 98.06 410 LEU A CA 1
ATOM 3374 C C . LEU A 1 410 ? 6.121 37.656 11.359 1 98.06 410 LEU A C 1
ATOM 3376 O O . LEU A 1 410 ? 5.727 36.688 11.984 1 98.06 410 LEU A O 1
ATOM 3380 N N . TRP A 1 411 ? 6.613 37.594 10.109 1 97.94 411 TRP A N 1
ATOM 3381 C CA . TRP A 1 411 ? 6.766 36.375 9.359 1 97.94 411 TRP A CA 1
ATOM 3382 C C . TRP A 1 411 ? 8.227 35.906 9.344 1 97.94 411 TRP A C 1
ATOM 3384 O O . TRP A 1 411 ? 9.133 36.75 9.203 1 97.94 411 TRP A O 1
ATOM 3394 N N . PHE A 1 412 ? 8.5 34.562 9.578 1 97.88 412 PHE A N 1
ATOM 3395 C CA . PHE A 1 412 ? 9.805 33.906 9.406 1 97.88 412 PHE A CA 1
ATOM 3396 C C . PHE A 1 412 ? 9.672 32.656 8.57 1 97.88 412 PHE A C 1
ATOM 3398 O O . PHE A 1 412 ? 8.625 31.984 8.586 1 97.88 412 PHE A O 1
ATOM 3405 N N . GLU A 1 413 ? 10.719 32.25 7.84 1 97.88 413 GLU A N 1
ATOM 3406 C CA . GLU A 1 413 ? 10.93 30.922 7.258 1 97.88 413 GLU A CA 1
ATOM 3407 C C . GLU A 1 413 ? 12.328 30.406 7.566 1 97.88 413 GLU A C 1
ATOM 3409 O O . GLU A 1 413 ? 13.195 30.375 6.691 1 97.88 413 GLU A O 1
ATOM 3414 N N . PRO A 1 414 ? 12.531 29.953 8.742 1 97.94 414 PRO A N 1
ATOM 3415 C CA . PRO A 1 414 ? 13.883 29.781 9.281 1 97.94 414 PRO A CA 1
ATOM 3416 C C . PRO A 1 414 ? 14.578 28.547 8.727 1 97.94 414 PRO A C 1
ATOM 3418 O O . PRO A 1 414 ? 15.789 28.375 8.914 1 97.94 414 PRO A O 1
ATOM 3421 N N . GLU A 1 415 ? 13.875 27.625 8.055 1 98.31 415 GLU A N 1
ATOM 3422 C CA . GLU A 1 415 ? 14.43 26.328 7.652 1 98.31 415 GLU A CA 1
ATOM 3423 C C . GLU A 1 415 ? 15.055 26.406 6.258 1 98.31 415 GLU A C 1
ATOM 3425 O O . GLU A 1 415 ? 15.648 25.453 5.781 1 98.31 415 GLU A O 1
ATOM 3430 N N . MET A 1 416 ? 14.945 27.562 5.57 1 98.19 416 MET A N 1
ATOM 3431 C CA . MET A 1 416 ? 15.359 27.672 4.172 1 98.19 416 MET A CA 1
ATOM 3432 C C . MET A 1 416 ? 16.422 28.766 4.008 1 98.19 416 MET A C 1
ATOM 3434 O O . MET A 1 416 ? 16.578 29.609 4.883 1 98.19 416 MET A O 1
ATOM 3438 N N . VAL A 1 417 ? 17.125 28.703 2.889 1 98.19 417 VAL A N 1
ATOM 3439 C CA . VAL A 1 417 ? 18.125 29.703 2.535 1 98.19 417 VAL A CA 1
ATOM 3440 C C . VAL A 1 417 ? 18.109 29.938 1.028 1 98.19 417 VAL A C 1
ATOM 3442 O O . VAL A 1 417 ? 17.906 29.016 0.245 1 98.19 417 VAL A O 1
ATOM 3445 N N . SER A 1 418 ? 18.203 31.203 0.661 1 97.56 418 SER A N 1
ATOM 3446 C CA . SER A 1 418 ? 18.312 31.516 -0.758 1 97.56 418 SER A CA 1
ATOM 3447 C C . SER A 1 418 ? 19.75 31.359 -1.251 1 97.56 418 SER A C 1
ATOM 3449 O O . SER A 1 418 ? 20.688 31.688 -0.531 1 97.56 418 SER A O 1
ATOM 3451 N N . PRO A 1 419 ? 19.859 30.844 -2.504 1 95.69 419 PRO A N 1
ATOM 3452 C CA . PRO A 1 419 ? 21.203 30.859 -3.074 1 95.69 419 PRO A CA 1
ATOM 3453 C C . PRO A 1 419 ? 21.844 32.25 -3.057 1 95.69 419 PRO A C 1
ATOM 3455 O O . PRO A 1 419 ? 23.062 32.344 -2.838 1 95.69 419 PRO A O 1
ATOM 3458 N N . GLU A 1 420 ? 21.031 33.25 -3.318 1 96.5 420 GLU A N 1
ATOM 3459 C CA . GLU A 1 420 ? 21.484 34.625 -3.229 1 96.5 420 GLU A CA 1
ATOM 3460 C C . GLU A 1 420 ? 21.234 35.219 -1.839 1 96.5 420 GLU A C 1
ATOM 3462 O O . GLU A 1 420 ? 20.297 36 -1.65 1 96.5 420 GLU A O 1
ATOM 3467 N N . SER A 1 421 ? 22.062 34.969 -0.856 1 97.75 421 SER A N 1
ATOM 3468 C CA . SER A 1 421 ? 22.016 35.438 0.525 1 97.75 421 SER A CA 1
ATOM 3469 C C . SER A 1 421 ? 23.406 35.5 1.147 1 97.75 421 SER A C 1
ATOM 3471 O O . SER A 1 421 ? 24.328 34.844 0.681 1 97.75 421 SER A O 1
ATOM 3473 N N . GLU A 1 422 ? 23.609 36.312 2.123 1 97.62 422 GLU A N 1
ATOM 3474 C CA . GLU A 1 422 ? 24.875 36.375 2.848 1 97.62 422 GLU A CA 1
ATOM 3475 C C . GLU A 1 422 ? 25.172 35.094 3.592 1 97.62 422 GLU A C 1
ATOM 3477 O O . GLU A 1 422 ? 26.328 34.625 3.627 1 97.62 422 GLU A O 1
ATOM 3482 N N . LEU A 1 423 ? 24.156 34.531 4.191 1 97.94 423 LEU A N 1
ATOM 3483 C CA . LEU A 1 423 ? 24.328 33.281 4.949 1 97.94 423 LEU A CA 1
ATOM 3484 C C . LEU A 1 423 ? 24.875 32.188 4.055 1 97.94 423 LEU A C 1
ATOM 3486 O O . LEU A 1 423 ? 25.812 31.469 4.434 1 97.94 423 LEU A O 1
ATOM 3490 N N . TYR A 1 424 ? 24.312 31.953 2.889 1 97.88 424 TYR A N 1
ATOM 3491 C CA . TYR A 1 424 ? 24.734 30.891 1.994 1 97.88 424 TYR A CA 1
ATOM 3492 C C . TYR A 1 424 ? 26.141 31.141 1.475 1 97.88 424 TYR A C 1
ATOM 3494 O O . TYR A 1 424 ? 26.938 30.203 1.317 1 97.88 424 TYR A O 1
ATOM 3502 N N . ARG A 1 425 ? 26.391 32.406 1.143 1 97.56 425 ARG A N 1
ATOM 3503 C CA . ARG A 1 425 ? 27.734 32.781 0.676 1 97.56 425 ARG A CA 1
ATOM 3504 C C . ARG A 1 425 ? 28.781 32.406 1.712 1 97.56 425 ARG A C 1
ATOM 3506 O O . ARG A 1 425 ? 29.859 31.922 1.362 1 97.56 425 ARG A O 1
ATOM 3513 N N . LYS A 1 426 ? 28.484 32.656 2.902 1 97.75 426 LYS A N 1
ATOM 3514 C CA . LYS A 1 426 ? 29.422 32.406 3.992 1 97.75 426 LYS A CA 1
ATOM 3515 C C . LYS A 1 426 ? 29.484 30.906 4.32 1 97.75 426 LYS A C 1
ATOM 3517 O O . LYS A 1 426 ? 30.531 30.391 4.695 1 97.75 426 LYS A O 1
ATOM 3522 N N . HIS A 1 427 ? 28.328 30.25 4.219 1 97.81 427 HIS A N 1
ATOM 3523 C CA . HIS A 1 427 ? 28.234 28.875 4.664 1 97.81 427 HIS A CA 1
ATOM 3524 C C . HIS A 1 427 ? 27.484 28.016 3.643 1 97.81 427 HIS A C 1
ATOM 3526 O O . HIS A 1 427 ? 26.438 27.453 3.945 1 97.81 427 HIS A O 1
ATOM 3532 N N . PRO A 1 428 ? 28.078 27.766 2.506 1 96.69 428 PRO A N 1
ATOM 3533 C CA . PRO A 1 428 ? 27.406 26.906 1.524 1 96.69 428 PRO A CA 1
ATOM 3534 C C . PRO A 1 428 ? 27.25 25.469 2.004 1 96.69 428 PRO A C 1
ATOM 3536 O O . PRO A 1 428 ? 26.391 24.734 1.501 1 96.69 428 PRO A O 1
ATOM 3539 N N . ASP A 1 429 ? 27.984 25.078 3.004 1 97.31 429 ASP A N 1
ATOM 3540 C CA . ASP A 1 429 ? 27.969 23.703 3.523 1 97.31 429 ASP A CA 1
ATOM 3541 C C . ASP A 1 429 ? 26.828 23.5 4.516 1 97.31 429 ASP A C 1
ATOM 3543 O O . ASP A 1 429 ? 26.594 22.391 4.977 1 97.31 429 ASP A O 1
ATOM 3547 N N . TRP A 1 430 ? 26.047 24.594 4.801 1 98.12 430 TRP A N 1
ATOM 3548 C CA . TRP A 1 430 ? 25 24.516 5.816 1 98.12 430 TRP A CA 1
ATOM 3549 C C . TRP A 1 430 ? 23.688 24 5.219 1 98.12 430 TRP A C 1
ATOM 3551 O O . TRP A 1 430 ? 22.688 23.875 5.922 1 98.12 430 TRP A O 1
ATOM 3561 N N . CYS A 1 431 ? 23.672 23.594 3.938 1 98.06 431 CYS A N 1
ATOM 3562 C CA . CYS A 1 431 ? 22.484 23.047 3.297 1 98.06 431 CYS A CA 1
ATOM 3563 C C . CYS A 1 431 ? 22.578 21.531 3.205 1 98.06 431 CYS A C 1
ATOM 3565 O O . CYS A 1 431 ? 23.672 20.969 3.156 1 98.06 431 CYS A O 1
ATOM 3567 N N . LEU A 1 432 ? 21.422 20.859 3.234 1 98.19 432 LEU A N 1
ATOM 3568 C CA . LEU A 1 432 ? 21.391 19.469 2.791 1 98.19 432 LEU A CA 1
ATOM 3569 C C . LEU A 1 432 ? 21.906 19.344 1.363 1 98.19 432 LEU A C 1
ATOM 3571 O O . LEU A 1 432 ? 21.516 20.109 0.483 1 98.19 432 LEU A O 1
ATOM 3575 N N . GLN A 1 433 ? 22.797 18.438 1.157 1 97.69 433 GLN A N 1
ATOM 3576 C CA . GLN A 1 433 ? 23.406 18.344 -0.164 1 97.69 433 GLN A CA 1
ATOM 3577 C C . GLN A 1 433 ? 24.266 17.094 -0.283 1 97.69 433 GLN A C 1
ATOM 3579 O O . GLN A 1 433 ? 24.75 16.578 0.721 1 97.69 433 GLN A O 1
ATOM 3584 N N . VAL A 1 434 ? 24.375 16.609 -1.428 1 96.81 434 VAL A N 1
ATOM 3585 C CA . VAL A 1 434 ? 25.312 15.555 -1.769 1 96.81 434 VAL A CA 1
ATOM 3586 C C . VAL A 1 434 ? 26.453 16.125 -2.605 1 96.81 434 VAL A C 1
ATOM 3588 O O . VAL A 1 434 ? 26.219 16.781 -3.623 1 96.81 434 VAL A O 1
ATOM 3591 N N . LYS A 1 435 ? 27.703 15.906 -2.158 1 95.75 435 LYS A N 1
ATOM 3592 C CA . LYS A 1 435 ? 28.859 16.406 -2.891 1 95.75 435 LYS A CA 1
ATOM 3593 C C . LYS A 1 435 ? 28.844 15.914 -4.332 1 95.75 435 LYS A C 1
ATOM 3595 O O . LYS A 1 435 ? 28.656 14.727 -4.586 1 95.75 435 LYS A O 1
ATOM 3600 N N . GLY A 1 436 ? 29 16.844 -5.188 1 94.69 436 GLY A N 1
ATOM 3601 C CA . GLY A 1 436 ? 29.109 16.5 -6.594 1 94.69 436 GLY A CA 1
ATOM 3602 C C . GLY A 1 436 ? 27.781 16.469 -7.316 1 94.69 436 GLY A C 1
ATOM 3603 O O . GLY A 1 436 ? 27.734 16.297 -8.539 1 94.69 436 GLY A O 1
ATOM 3604 N N . ARG A 1 437 ? 26.75 16.625 -6.645 1 95.5 437 ARG A N 1
ATOM 3605 C CA . ARG A 1 437 ? 25.422 16.625 -7.273 1 95.5 437 ARG A CA 1
ATOM 3606 C C . ARG A 1 437 ? 24.844 18.047 -7.324 1 95.5 437 ARG A C 1
ATOM 3608 O O . ARG A 1 437 ? 25.109 18.859 -6.434 1 95.5 437 ARG A O 1
ATOM 3615 N N . THR A 1 438 ? 24.062 18.25 -8.375 1 92.69 438 THR A N 1
ATOM 3616 C CA . THR A 1 438 ? 23.297 19.484 -8.453 1 92.69 438 THR A CA 1
ATOM 3617 C C . THR A 1 438 ? 22.25 19.547 -7.355 1 92.69 438 THR A C 1
ATOM 3619 O O . THR A 1 438 ? 21.609 18.531 -7.055 1 92.69 438 THR A O 1
ATOM 3622 N N . LEU A 1 439 ? 22.062 20.734 -6.797 1 93.75 439 LEU A N 1
ATOM 3623 C CA . LEU A 1 439 ? 21.016 20.906 -5.789 1 93.75 439 LEU A CA 1
ATOM 3624 C C . LEU A 1 439 ? 19.719 21.406 -6.422 1 93.75 439 LEU A C 1
ATOM 3626 O O . LEU A 1 439 ? 19.734 22.391 -7.16 1 93.75 439 LEU A O 1
ATOM 3630 N N . THR A 1 440 ? 18.703 20.703 -6.082 1 94.38 440 THR A N 1
ATOM 3631 C CA . THR A 1 440 ? 17.375 21.094 -6.551 1 94.38 440 THR A CA 1
ATOM 3632 C C . THR A 1 440 ? 16.891 22.344 -5.82 1 94.38 440 THR A C 1
ATOM 3634 O O . THR A 1 440 ? 17.125 22.484 -4.617 1 94.38 440 THR A O 1
ATOM 3637 N N . GLN A 1 441 ? 16.203 23.219 -6.527 1 93.88 441 GLN A N 1
ATOM 3638 C CA . GLN A 1 441 ? 15.586 24.375 -5.887 1 93.88 441 GLN A CA 1
ATOM 3639 C C . GLN A 1 441 ? 14.062 24.234 -5.875 1 93.88 441 GLN A C 1
ATOM 3641 O O . GLN A 1 441 ? 13.469 23.734 -6.836 1 93.88 441 GLN A O 1
ATOM 3646 N N . GLY A 1 442 ? 13.484 24.469 -4.801 1 91.88 442 GLY A N 1
ATOM 3647 C CA . GLY A 1 442 ? 12.055 24.688 -4.664 1 91.88 442 GLY A CA 1
ATOM 3648 C C . GLY A 1 442 ? 11.711 26.094 -4.199 1 91.88 442 GLY A C 1
ATOM 3649 O O . GLY A 1 442 ? 12.211 26.547 -3.17 1 91.88 442 GLY A O 1
ATOM 3650 N N . ARG A 1 443 ? 10.953 26.75 -4.945 1 91.88 443 ARG A N 1
ATOM 3651 C CA . ARG A 1 443 ? 10.664 28.156 -4.68 1 91.88 443 ARG A CA 1
ATOM 3652 C C . ARG A 1 443 ? 11.953 28.969 -4.574 1 91.88 443 ARG A C 1
ATOM 3654 O O . ARG A 1 443 ? 12.102 29.797 -3.68 1 91.88 443 ARG A O 1
ATOM 3661 N N . ASN A 1 444 ? 12.922 28.641 -5.34 1 92.5 444 ASN A N 1
ATOM 3662 C CA . ASN A 1 444 ? 14.203 29.328 -5.48 1 92.5 444 ASN A CA 1
ATOM 3663 C C . ASN A 1 444 ? 15.039 29.234 -4.203 1 92.5 444 ASN A C 1
ATOM 3665 O O . ASN A 1 444 ? 15.844 30.125 -3.912 1 92.5 444 ASN A O 1
ATOM 3669 N N . GLN A 1 445 ? 14.828 28.281 -3.43 1 95.5 445 GLN A N 1
ATOM 3670 C CA . GLN A 1 445 ? 15.539 28.188 -2.158 1 95.5 445 GLN A CA 1
ATOM 3671 C C . GLN A 1 445 ? 16.109 26.781 -1.95 1 95.5 445 GLN A C 1
ATOM 3673 O O . GLN A 1 445 ? 15.727 25.844 -2.643 1 95.5 445 GLN A O 1
ATOM 3678 N N . TYR A 1 446 ? 17.109 26.656 -1.083 1 97 446 TYR A N 1
ATOM 3679 C CA . TYR A 1 446 ? 17.688 25.406 -0.585 1 97 446 TYR A CA 1
ATOM 3680 C C . TYR A 1 446 ? 17.219 25.125 0.835 1 97 446 TYR A C 1
ATOM 3682 O O . TYR A 1 446 ? 16.594 25.969 1.474 1 97 446 TYR A O 1
ATOM 3690 N N . VAL A 1 447 ? 17.453 23.922 1.26 1 97.81 447 VAL A N 1
ATOM 3691 C CA . VAL A 1 447 ? 17.047 23.516 2.602 1 97.81 447 VAL A CA 1
ATOM 3692 C C . VAL A 1 447 ? 18.25 23.562 3.535 1 97.81 447 VAL A C 1
ATOM 3694 O O . VAL A 1 447 ? 19.281 22.938 3.256 1 97.81 447 VAL A O 1
ATOM 3697 N N . LEU A 1 448 ? 18.172 24.281 4.625 1 98.75 448 LEU A N 1
ATOM 3698 C CA . LEU A 1 448 ? 19.219 24.281 5.637 1 98.75 448 LEU A CA 1
ATOM 3699 C C . LEU A 1 448 ? 19.281 22.938 6.352 1 98.75 448 LEU A C 1
ATOM 3701 O O . LEU A 1 448 ? 18.25 22.328 6.625 1 98.75 448 LEU A O 1
ATOM 3705 N N . ASP A 1 449 ? 20.422 22.438 6.637 1 98.75 449 ASP A N 1
ATOM 3706 C CA . ASP A 1 449 ? 20.625 21.188 7.375 1 98.75 449 ASP A CA 1
ATOM 3707 C C . ASP A 1 449 ? 20.469 21.422 8.875 1 98.75 449 ASP A C 1
ATOM 3709 O O . ASP A 1 449 ? 21.469 21.438 9.609 1 98.75 449 ASP A O 1
ATOM 3713 N N . ILE A 1 450 ? 19.281 21.422 9.336 1 98.69 450 ILE A N 1
ATOM 3714 C CA . ILE A 1 450 ? 19.062 21.719 10.742 1 98.69 450 ILE A CA 1
ATOM 3715 C C . ILE A 1 450 ? 19.234 20.453 11.57 1 98.69 450 ILE A C 1
ATOM 3717 O O . ILE A 1 450 ? 18.906 20.422 12.758 1 98.69 450 ILE A O 1
ATOM 3721 N N . THR A 1 451 ? 19.719 19.344 10.953 1 98.56 451 THR A N 1
ATOM 3722 C CA . THR A 1 451 ? 20.219 18.234 11.75 1 98.56 451 THR A CA 1
ATOM 3723 C C . THR A 1 451 ? 21.469 18.641 12.531 1 98.56 451 THR A C 1
ATOM 3725 O O . THR A 1 451 ? 21.797 18.031 13.555 1 98.56 451 THR A O 1
ATOM 3728 N N . ARG A 1 452 ? 22.062 19.656 12.062 1 98.56 452 ARG A N 1
ATOM 3729 C CA . ARG A 1 452 ? 23.297 20.172 12.664 1 98.56 452 ARG A CA 1
ATOM 3730 C C . ARG A 1 452 ? 22.984 21.188 13.758 1 98.56 452 ARG A C 1
ATOM 3732 O O . ARG A 1 452 ? 22.203 22.109 13.547 1 98.56 452 ARG A O 1
ATOM 3739 N N . GLU A 1 453 ? 23.688 21.109 14.844 1 98.25 453 GLU A N 1
ATOM 3740 C CA . GLU A 1 453 ? 23.453 21.984 15.984 1 98.25 453 GLU A CA 1
ATOM 3741 C C . GLU A 1 453 ? 23.938 23.406 15.695 1 98.25 453 GLU A C 1
ATOM 3743 O O . GLU A 1 453 ? 23.312 24.375 16.125 1 98.25 453 GLU A O 1
ATOM 3748 N N . ASP A 1 454 ? 25.047 23.531 15.016 1 98.44 454 ASP A N 1
ATOM 3749 C CA . ASP A 1 454 ? 25.594 24.844 14.734 1 98.44 454 ASP A CA 1
ATOM 3750 C C . ASP A 1 454 ? 24.656 25.656 13.828 1 98.44 454 ASP A C 1
ATOM 3752 O O . ASP A 1 454 ? 24.5 26.859 14.008 1 98.44 454 ASP A O 1
ATOM 3756 N N . VAL A 1 455 ? 24.047 24.969 12.875 1 98.69 455 VAL A N 1
ATOM 3757 C CA . VAL A 1 455 ? 23.078 25.625 11.992 1 98.69 455 VAL A CA 1
ATOM 3758 C C . VAL A 1 455 ? 21.875 26.109 12.812 1 98.69 455 VAL A C 1
ATOM 3760 O O . VAL A 1 455 ? 21.484 27.266 12.727 1 98.69 455 VAL A O 1
ATOM 3763 N N . ARG A 1 456 ? 21.281 25.281 13.688 1 98.62 456 ARG A N 1
ATOM 3764 C CA . ARG A 1 456 ? 20.125 25.641 14.516 1 98.62 456 ARG A CA 1
ATOM 3765 C C . ARG A 1 456 ? 20.469 26.797 15.445 1 98.62 456 ARG A C 1
ATOM 3767 O O . ARG A 1 456 ? 19.672 27.734 15.594 1 98.62 456 ARG A O 1
ATOM 3774 N N . LYS A 1 457 ? 21.625 26.734 16.047 1 98.5 457 LYS A N 1
ATOM 3775 C CA . LYS A 1 457 ? 22.047 27.75 17.016 1 98.5 457 LYS A CA 1
ATOM 3776 C C . LYS A 1 457 ? 22.125 29.125 16.344 1 98.5 457 LYS A C 1
ATOM 3778 O O . LYS A 1 457 ? 21.719 30.125 16.938 1 98.5 457 LYS A O 1
ATOM 3783 N N . GLU A 1 458 ? 22.703 29.125 15.18 1 98.25 458 GLU A N 1
ATOM 3784 C CA . GLU A 1 458 ? 22.859 30.406 14.492 1 98.25 458 GLU A CA 1
ATOM 3785 C C . GLU A 1 458 ? 21.5 30.969 14.062 1 98.25 458 GLU A C 1
ATOM 3787 O O . GLU A 1 458 ? 21.25 32.188 14.195 1 98.25 458 GLU A O 1
ATOM 3792 N N . ILE A 1 459 ? 20.656 30.156 13.531 1 98.38 459 ILE A N 1
ATOM 3793 C CA . ILE A 1 459 ? 19.328 30.594 13.109 1 98.38 459 ILE A CA 1
ATOM 3794 C C . ILE A 1 459 ? 18.547 31.094 14.32 1 98.38 459 ILE A C 1
ATOM 3796 O O . ILE A 1 459 ? 17.906 32.156 14.258 1 98.38 459 ILE A O 1
ATOM 3800 N N . LEU A 1 460 ? 18.578 30.375 15.43 1 98.44 460 LEU A N 1
ATOM 3801 C CA . LEU A 1 460 ? 17.891 30.75 16.656 1 98.44 460 LEU A CA 1
ATOM 3802 C C . LEU A 1 460 ? 18.438 32.094 17.188 1 98.44 460 LEU A C 1
ATOM 3804 O O . LEU A 1 460 ? 17.672 32.906 17.672 1 98.44 460 LEU A O 1
ATOM 3808 N N . ARG A 1 461 ? 19.734 32.219 17.141 1 98.25 461 ARG A N 1
ATOM 3809 C CA . ARG A 1 461 ? 20.344 33.469 17.594 1 98.25 461 ARG A CA 1
ATOM 3810 C C . ARG A 1 461 ? 19.781 34.656 16.844 1 98.25 461 ARG A C 1
ATOM 3812 O O . ARG A 1 461 ? 19.391 35.656 17.453 1 98.25 461 ARG A O 1
ATOM 3819 N N . MET A 1 462 ? 19.75 34.594 15.547 1 97.69 462 MET A N 1
ATOM 3820 C CA . MET A 1 462 ? 19.234 35.656 14.719 1 97.69 462 MET A CA 1
ATOM 3821 C C . MET A 1 462 ? 17.781 35.969 15.047 1 97.69 462 MET A C 1
ATOM 3823 O O . MET A 1 462 ? 17.375 37.125 15.164 1 97.69 462 MET A O 1
ATOM 3827 N N . MET A 1 463 ? 16.938 34.938 15.18 1 98.19 463 MET A N 1
ATOM 3828 C CA . MET A 1 463 ? 15.523 35.125 15.484 1 98.19 463 MET A CA 1
ATOM 3829 C C . MET A 1 463 ? 15.336 35.75 16.859 1 98.19 463 MET A C 1
ATOM 3831 O O . MET A 1 463 ? 14.547 36.688 17.016 1 98.19 463 MET A O 1
ATOM 3835 N N . LYS A 1 464 ? 16.078 35.25 17.859 1 98.12 464 LYS A N 1
ATOM 3836 C CA . LYS A 1 464 ? 15.961 35.75 19.219 1 98.12 464 LYS A CA 1
ATOM 3837 C C . LYS A 1 464 ? 16.375 37.219 19.328 1 98.12 464 LYS A C 1
ATOM 3839 O O . LYS A 1 464 ? 15.789 38 20.094 1 98.12 464 LYS A O 1
ATOM 3844 N N . GLU A 1 465 ? 17.375 37.562 18.578 1 97.31 465 GLU A N 1
ATOM 3845 C CA . GLU A 1 465 ? 17.797 38.969 18.562 1 97.31 465 GLU A CA 1
ATOM 3846 C C . GLU A 1 465 ? 16.656 39.875 18.125 1 97.31 465 GLU A C 1
ATOM 3848 O O . GLU A 1 465 ? 16.438 40.938 18.719 1 97.31 465 GLU A O 1
ATOM 3853 N N . ILE A 1 466 ? 15.961 39.469 17.125 1 97.06 466 ILE A N 1
ATOM 3854 C CA . ILE A 1 466 ? 14.828 40.219 16.609 1 97.06 466 ILE A CA 1
ATOM 3855 C C . ILE A 1 466 ? 13.711 40.25 17.656 1 97.06 466 ILE A C 1
ATOM 3857 O O . ILE A 1 466 ? 13.141 41.312 17.922 1 97.06 466 ILE A O 1
ATOM 3861 N N . LEU A 1 467 ? 13.344 39.125 18.281 1 97.56 467 LEU A N 1
ATOM 3862 C CA . LEU A 1 467 ? 12.219 39 19.203 1 97.56 467 LEU A CA 1
ATOM 3863 C C . LEU A 1 467 ? 12.477 39.75 20.5 1 97.56 467 LEU A C 1
ATOM 3865 O O . LEU A 1 467 ? 11.539 40.156 21.188 1 97.56 467 LEU A O 1
ATOM 3869 N N . LYS A 1 468 ? 13.766 40 20.797 1 96.69 468 LYS A N 1
ATOM 3870 C CA . LYS A 1 468 ? 14.125 40.719 22.016 1 96.69 468 LYS A CA 1
ATOM 3871 C C . LYS A 1 468 ? 14.133 42.219 21.781 1 96.69 468 LYS A C 1
ATOM 3873 O O . LYS A 1 468 ? 13.984 43 22.734 1 96.69 468 LYS A O 1
ATOM 3878 N N . THR A 1 469 ? 14.25 42.656 20.594 1 94.56 469 THR A N 1
ATOM 3879 C CA . THR A 1 469 ? 14.484 44.094 20.328 1 94.56 469 THR A CA 1
ATOM 3880 C C . THR A 1 469 ? 13.195 44.75 19.875 1 94.56 469 THR A C 1
ATOM 3882 O O . THR A 1 469 ? 13.039 45.969 20.031 1 94.56 469 THR A O 1
ATOM 3885 N N . ALA A 1 470 ? 12.266 44.062 19.25 1 96.25 470 ALA A N 1
ATOM 3886 C CA . ALA A 1 470 ? 11.008 44.625 18.75 1 96.25 470 ALA A CA 1
ATOM 3887 C C . ALA A 1 470 ? 9.82 44.062 19.531 1 96.25 470 ALA A C 1
ATOM 3889 O O . ALA A 1 470 ? 9.891 42.969 20.078 1 96.25 470 ALA A O 1
ATOM 3890 N N . PRO A 1 471 ? 8.758 44.812 19.656 1 97.38 471 PRO A N 1
ATOM 3891 C CA . PRO A 1 471 ? 7.59 44.375 20.422 1 97.38 471 PRO A CA 1
ATOM 3892 C C . PRO A 1 471 ? 6.715 43.406 19.625 1 97.38 471 PRO A C 1
ATOM 3894 O O . PRO A 1 471 ? 5.527 43.656 19.422 1 97.38 471 PRO A O 1
ATOM 3897 N N . ILE A 1 472 ? 7.219 42.312 19.328 1 97.62 472 ILE A N 1
ATOM 3898 C CA . ILE A 1 472 ? 6.547 41.312 18.516 1 97.62 472 ILE A CA 1
ATOM 3899 C C . ILE A 1 472 ? 5.727 40.375 19.422 1 97.62 472 ILE A C 1
ATOM 3901 O O . ILE A 1 472 ? 6.238 39.844 20.406 1 97.62 472 ILE A O 1
ATOM 3905 N N . GLU A 1 473 ? 4.465 40.188 19.062 1 97.25 473 GLU A N 1
ATOM 3906 C CA . GLU A 1 473 ? 3.574 39.344 19.859 1 97.25 473 GLU A CA 1
ATOM 3907 C C . GLU A 1 473 ? 3.008 38.188 19.016 1 97.25 473 GLU A C 1
ATOM 3909 O O . GLU A 1 473 ? 2.201 37.406 19.516 1 97.25 473 GLU A O 1
ATOM 3914 N N . TYR A 1 474 ? 3.338 38.125 17.859 1 98.12 474 TYR A N 1
ATOM 3915 C CA . TYR A 1 474 ? 2.844 37.125 16.922 1 98.12 474 TYR A CA 1
ATOM 3916 C C . TYR A 1 474 ? 3.914 36.75 15.898 1 98.12 474 TYR A C 1
ATOM 3918 O O . TYR A 1 474 ? 4.629 37.594 15.398 1 98.12 474 TYR A O 1
ATOM 3926 N N . ILE A 1 475 ? 4.113 35.406 15.617 1 98.56 475 ILE A N 1
ATOM 3927 C CA . ILE A 1 475 ? 5.047 34.938 14.602 1 98.56 475 ILE A CA 1
ATOM 3928 C C . ILE A 1 475 ? 4.348 33.969 13.656 1 98.56 475 ILE A C 1
ATOM 3930 O O . ILE A 1 475 ? 3.752 33 14.109 1 98.56 475 ILE A O 1
ATOM 3934 N N . LYS A 1 476 ? 4.332 34.25 12.406 1 98.25 476 LYS A N 1
ATOM 3935 C CA . LYS A 1 476 ? 4 33.25 11.383 1 98.25 476 LYS A CA 1
ATOM 3936 C C . LYS A 1 476 ? 5.242 32.5 10.938 1 98.25 476 LYS A C 1
ATOM 3938 O O . LYS A 1 476 ? 6.133 33.062 10.305 1 98.25 476 LYS A O 1
ATOM 3943 N N . TRP A 1 477 ? 5.352 31.25 11.367 1 98.12 477 TRP A N 1
ATOM 3944 C CA . TRP A 1 477 ? 6.48 30.375 11.055 1 98.12 477 TRP A CA 1
ATOM 3945 C C . TRP A 1 477 ? 6.207 29.562 9.805 1 98.12 477 TRP A C 1
ATOM 3947 O O . TRP A 1 477 ? 5.367 28.656 9.82 1 98.12 477 TRP A O 1
ATOM 3957 N N . ASP A 1 478 ? 6.977 29.766 8.711 1 97.62 478 ASP A N 1
ATOM 3958 C CA . ASP A 1 478 ? 6.656 29.172 7.418 1 97.62 478 ASP A CA 1
ATOM 3959 C C . ASP A 1 478 ? 7.715 28.141 7.004 1 97.62 478 ASP A C 1
ATOM 3961 O O . ASP A 1 478 ? 8.805 28.094 7.586 1 97.62 478 ASP A O 1
ATOM 3965 N N . MET A 1 479 ? 7.398 27.234 6.184 1 97 479 MET A N 1
ATOM 3966 C CA . MET A 1 479 ? 8.234 26.266 5.484 1 97 479 MET A CA 1
ATOM 3967 C C . MET A 1 479 ? 7.672 25.953 4.102 1 97 479 MET A C 1
ATOM 3969 O O . MET A 1 479 ? 6.68 25.234 3.971 1 97 479 MET A O 1
ATOM 3973 N N . ASN A 1 480 ? 8.344 26.328 3.016 1 94.94 480 ASN A N 1
ATOM 3974 C CA . ASN A 1 480 ? 7.66 26.422 1.731 1 94.94 480 ASN A CA 1
ATOM 3975 C C . ASN A 1 480 ? 8.219 25.422 0.725 1 94.94 480 ASN A C 1
ATOM 3977 O O . ASN A 1 480 ? 8.102 25.609 -0.485 1 94.94 480 ASN A O 1
ATOM 3981 N N . ARG A 1 481 ? 8.844 24.375 1.121 1 94.44 481 ARG A N 1
ATOM 3982 C CA . ARG A 1 481 ? 9.258 23.328 0.18 1 94.44 481 ARG A CA 1
ATOM 3983 C C . ARG A 1 481 ? 9.531 22.016 0.9 1 94.44 481 ARG A C 1
ATOM 3985 O O . ARG A 1 481 ? 9.875 22.016 2.084 1 94.44 481 ARG A O 1
ATOM 3992 N N . PRO A 1 482 ? 9.477 20.906 0.171 1 94.88 482 PRO A N 1
ATOM 3993 C CA . PRO A 1 482 ? 9.93 19.625 0.71 1 94.88 482 PRO A CA 1
ATOM 3994 C C . PRO A 1 482 ? 11.453 19.5 0.732 1 94.88 482 PRO A C 1
ATOM 3996 O O . PRO A 1 482 ? 12.156 20.375 0.214 1 94.88 482 PRO A O 1
ATOM 3999 N N . LEU A 1 483 ? 11.922 18.484 1.396 1 97.19 483 LEU A N 1
ATOM 4000 C CA . LEU A 1 483 ? 13.359 18.234 1.446 1 97.19 483 LEU A CA 1
ATOM 4001 C C . LEU A 1 483 ? 13.828 17.484 0.208 1 97.19 483 LEU A C 1
ATOM 4003 O O . LEU A 1 483 ? 13.156 16.547 -0.239 1 97.19 483 LEU A O 1
ATOM 4007 N N . THR A 1 484 ? 14.844 17.875 -0.416 1 96.25 484 THR A N 1
ATOM 4008 C CA . THR A 1 484 ? 15.5 17.172 -1.513 1 96.25 484 THR A CA 1
ATOM 4009 C C . THR A 1 484 ? 16.969 16.938 -1.189 1 96.25 484 THR A C 1
ATOM 4011 O O . THR A 1 484 ? 17.547 17.609 -0.33 1 96.25 484 THR A O 1
ATOM 4014 N N . GLU A 1 485 ? 17.609 15.953 -1.873 1 96.88 485 GLU A N 1
ATOM 4015 C CA . GLU A 1 485 ? 18.984 15.555 -1.637 1 96.88 485 GLU A CA 1
ATOM 4016 C C . GLU A 1 485 ? 19.266 15.398 -0.146 1 96.88 485 GLU A C 1
ATOM 4018 O O . GLU A 1 485 ? 20.234 15.977 0.371 1 96.88 485 GLU A O 1
ATOM 4023 N N . ALA A 1 486 ? 18.375 14.656 0.528 1 97.5 486 ALA A N 1
ATOM 4024 C CA . ALA A 1 486 ? 18.438 14.477 1.976 1 97.5 486 ALA A CA 1
ATOM 4025 C C . ALA A 1 486 ? 19.703 13.75 2.385 1 97.5 486 ALA A C 1
ATOM 4027 O O . ALA A 1 486 ? 19.719 12.523 2.527 1 97.5 486 ALA A O 1
ATOM 4028 N N . TYR A 1 487 ? 20.75 14.469 2.533 1 98.38 487 TYR A N 1
ATOM 4029 C CA . TYR A 1 487 ? 22.109 14.055 2.9 1 98.38 487 TYR A CA 1
ATOM 4030 C C . TYR A 1 487 ? 22.797 15.133 3.721 1 98.38 487 TYR A C 1
ATOM 4032 O O . TYR A 1 487 ? 22.766 16.312 3.371 1 98.38 487 TYR A O 1
ATOM 4040 N N . SER A 1 488 ? 23.281 14.781 4.855 1 98.69 488 SER A N 1
ATOM 4041 C CA . SER A 1 488 ? 24 15.719 5.695 1 98.69 488 SER A CA 1
ATOM 4042 C C . SER A 1 488 ? 25.516 15.516 5.578 1 98.69 488 SER A C 1
ATOM 4044 O O . SER A 1 488 ? 26 14.398 5.758 1 98.69 488 SER A O 1
ATOM 4046 N N . LEU A 1 489 ? 26.25 16.531 5.34 1 98 489 LEU A N 1
ATOM 4047 C CA . LEU A 1 489 ? 27.703 16.469 5.254 1 98 489 LEU A CA 1
ATOM 4048 C C . LEU A 1 489 ? 28.312 16.141 6.613 1 98 489 LEU A C 1
ATOM 4050 O O . LEU A 1 489 ? 29.469 15.742 6.695 1 98 489 LEU A O 1
ATOM 4054 N N . ALA A 1 490 ? 27.484 16.266 7.633 1 97.88 490 ALA A N 1
ATOM 4055 C CA . ALA A 1 490 ? 28.016 16.141 8.992 1 97.88 490 ALA A CA 1
ATOM 4056 C C . ALA A 1 490 ? 27.797 14.727 9.523 1 97.88 490 ALA A C 1
ATOM 4058 O O . ALA A 1 490 ? 28.391 14.344 10.539 1 97.88 490 ALA A O 1
ATOM 4059 N N . LEU A 1 491 ? 27.016 13.906 8.891 1 98.19 491 LEU A N 1
ATOM 4060 C CA . LEU A 1 491 ? 26.719 12.562 9.367 1 98.19 491 LEU A CA 1
ATOM 4061 C C . LEU A 1 491 ? 27.578 11.531 8.641 1 98.19 491 LEU A C 1
ATOM 4063 O O . LEU A 1 491 ? 27.859 11.68 7.449 1 98.19 491 LEU A O 1
ATOM 4067 N N . PRO A 1 492 ? 28 10.508 9.328 1 98.19 492 PRO A N 1
ATOM 4068 C CA . PRO A 1 492 ? 28.719 9.43 8.648 1 98.19 492 PRO A CA 1
ATOM 4069 C C . PRO A 1 492 ? 27.812 8.617 7.719 1 98.19 492 PRO A C 1
ATOM 4071 O O . PRO A 1 492 ? 26.578 8.727 7.801 1 98.19 492 PRO A O 1
ATOM 4074 N N . PRO A 1 493 ? 28.406 7.797 6.852 1 97.81 493 PRO A N 1
ATOM 4075 C CA . PRO A 1 493 ? 27.656 7.059 5.836 1 97.81 493 PRO A CA 1
ATOM 4076 C C . PRO A 1 493 ? 26.547 6.199 6.441 1 97.81 493 PRO A C 1
ATOM 4078 O O . PRO A 1 493 ? 25.422 6.168 5.914 1 97.81 493 PRO A O 1
ATOM 4081 N N . GLU A 1 494 ? 26.75 5.535 7.539 1 97 494 GLU A N 1
ATOM 4082 C CA . GLU A 1 494 ? 25.812 4.559 8.078 1 97 494 GLU A CA 1
ATOM 4083 C C . GLU A 1 494 ? 24.625 5.246 8.773 1 97 494 GLU A C 1
ATOM 4085 O O . GLU A 1 494 ? 23.656 4.59 9.156 1 97 494 GLU A O 1
ATOM 4090 N N . ARG A 1 495 ? 24.688 6.605 8.922 1 98.31 495 ARG A N 1
ATOM 4091 C CA . ARG A 1 495 ? 23.625 7.324 9.625 1 98.31 495 ARG A CA 1
ATOM 4092 C C . ARG A 1 495 ? 22.906 8.281 8.688 1 98.31 495 ARG A C 1
ATOM 4094 O O . ARG A 1 495 ? 22.109 9.109 9.141 1 98.31 495 ARG A O 1
ATOM 4101 N N . GLN A 1 496 ? 23.109 8.188 7.391 1 98.56 496 GLN A N 1
ATOM 4102 C CA . GLN A 1 496 ? 22.531 9.117 6.438 1 98.56 496 GLN A CA 1
ATOM 4103 C C . GLN A 1 496 ? 21.016 8.938 6.348 1 98.56 496 GLN A C 1
ATOM 4105 O O . GLN A 1 496 ? 20.281 9.906 6.129 1 98.56 496 GLN A O 1
ATOM 4110 N N . LYS A 1 497 ? 20.469 7.754 6.598 1 98.38 497 LYS A N 1
ATOM 4111 C CA . LYS A 1 497 ? 19.031 7.527 6.57 1 98.38 497 LYS A CA 1
ATOM 4112 C C . LYS A 1 497 ? 18.375 8.008 7.855 1 98.38 497 LYS A C 1
ATOM 4114 O O . LYS A 1 497 ? 17.172 7.844 8.039 1 98.38 497 LYS A O 1
ATOM 4119 N N . GLU A 1 498 ? 19.188 8.617 8.766 1 98.69 498 GLU A N 1
ATOM 4120 C CA . GLU A 1 498 ? 18.641 9.266 9.953 1 98.69 498 GLU A CA 1
ATOM 4121 C C . GLU A 1 498 ? 18.25 10.711 9.672 1 98.69 498 GLU A C 1
ATOM 4123 O O . GLU A 1 498 ? 17.547 11.336 10.461 1 98.69 498 GLU A O 1
ATOM 4128 N N . VAL A 1 499 ? 18.578 11.227 8.492 1 98.75 499 VAL A N 1
ATOM 4129 C CA . VAL A 1 499 ? 18.5 12.656 8.195 1 98.75 499 VAL A CA 1
ATOM 4130 C C . VAL A 1 499 ? 17.062 13.141 8.336 1 98.75 499 VAL A C 1
ATOM 4132 O O . VAL A 1 499 ? 16.812 14.148 9.008 1 98.75 499 VAL A O 1
ATOM 4135 N N . PHE A 1 500 ? 16.125 12.453 7.777 1 98.75 500 PHE A N 1
ATOM 4136 C CA . PHE A 1 500 ? 14.742 12.914 7.797 1 98.75 500 PHE A CA 1
ATOM 4137 C C . PHE A 1 500 ? 14.227 13.031 9.227 1 98.75 500 PHE A C 1
ATOM 4139 O O . PHE A 1 500 ? 13.586 14.023 9.586 1 98.75 500 PHE A O 1
ATOM 4146 N N . HIS A 1 501 ? 14.445 12.016 10.023 1 98.69 501 HIS A N 1
ATOM 4147 C CA . HIS A 1 501 ? 13.969 12.047 11.398 1 98.69 501 HIS A CA 1
ATOM 4148 C C . HIS A 1 501 ? 14.742 13.062 12.234 1 98.69 501 HIS A C 1
ATOM 4150 O O . HIS A 1 501 ? 14.156 13.805 13.023 1 98.69 501 HIS A O 1
ATOM 4156 N N . ARG A 1 502 ? 16.109 13.156 12.07 1 98.69 502 ARG A N 1
ATOM 4157 C CA . ARG A 1 502 ? 16.922 14.133 12.789 1 98.69 502 ARG A CA 1
ATOM 4158 C C . ARG A 1 502 ? 16.484 15.555 12.461 1 98.69 502 ARG A C 1
ATOM 4160 O O . ARG A 1 502 ? 16.562 16.438 13.312 1 98.69 502 ARG A O 1
ATOM 4167 N N . TYR A 1 503 ? 16.172 15.727 11.188 1 98.75 503 TYR A N 1
ATOM 4168 C CA . TYR A 1 503 ? 15.68 17.031 10.766 1 98.75 503 TYR A CA 1
ATOM 4169 C C . TYR A 1 503 ? 14.477 17.469 11.586 1 98.75 503 TYR A C 1
ATOM 4171 O O . TYR A 1 503 ? 14.414 18.594 12.07 1 98.75 503 TYR A O 1
ATOM 4179 N N . VAL A 1 504 ? 13.516 16.594 11.812 1 98.69 504 VAL A N 1
ATOM 4180 C CA . VAL A 1 504 ? 12.289 16.875 12.547 1 98.69 504 VAL A CA 1
ATOM 4181 C C . VAL A 1 504 ? 12.617 17.109 14.023 1 98.69 504 VAL A C 1
ATOM 4183 O O . VAL A 1 504 ? 12.047 18 14.656 1 98.69 504 VAL A O 1
ATOM 4186 N N . LEU A 1 505 ? 13.508 16.266 14.539 1 98.69 505 LEU A N 1
ATOM 4187 C CA . LEU A 1 505 ? 13.93 16.469 15.922 1 98.69 505 LEU A CA 1
ATOM 4188 C C . LEU A 1 505 ? 14.547 17.859 16.109 1 98.69 505 LEU A C 1
ATOM 4190 O O . LEU A 1 505 ? 14.312 18.516 17.125 1 98.69 505 LEU A O 1
ATOM 4194 N N . GLY A 1 506 ? 15.406 18.234 15.133 1 98.75 506 GLY A N 1
ATOM 4195 C CA . GLY A 1 506 ? 15.969 19.578 15.172 1 98.75 506 GLY A CA 1
ATOM 4196 C C . GLY A 1 506 ? 14.906 20.656 15.141 1 98.75 506 GLY A C 1
ATOM 4197 O O . GLY A 1 506 ? 14.992 21.641 15.883 1 98.75 506 GLY A O 1
ATOM 4198 N N . LEU A 1 507 ? 13.938 20.5 14.281 1 98.69 507 LEU A N 1
ATOM 4199 C CA . LEU A 1 507 ? 12.82 21.438 14.18 1 98.69 507 LEU A CA 1
ATOM 4200 C C . LEU A 1 507 ? 12.117 21.578 15.523 1 98.69 507 LEU A C 1
ATOM 4202 O O . LEU A 1 507 ? 11.867 22.703 15.977 1 98.69 507 LEU A O 1
ATOM 4206 N N . TYR A 1 508 ? 11.789 20.453 16.156 1 98.75 508 TYR A N 1
ATOM 4207 C CA . TYR A 1 508 ? 11.094 20.453 17.438 1 98.75 508 TYR A CA 1
ATOM 4208 C C . TYR A 1 508 ? 11.93 21.141 18.516 1 98.75 508 TYR A C 1
ATOM 4210 O O . TYR A 1 508 ? 11.391 21.859 19.359 1 98.75 508 TYR A O 1
ATOM 4218 N N . GLN A 1 509 ? 13.188 20.891 18.5 1 98.69 509 GLN A N 1
ATOM 4219 C CA . GLN A 1 509 ? 14.062 21.547 19.469 1 98.69 509 GLN A CA 1
ATOM 4220 C C . GLN A 1 509 ? 14.031 23.062 19.297 1 98.69 509 GLN A C 1
ATOM 4222 O O . GLN A 1 509 ? 13.992 23.797 20.297 1 98.69 509 GLN A O 1
ATOM 4227 N N . MET A 1 510 ? 14.109 23.531 18.062 1 98.75 510 MET A N 1
ATOM 4228 C CA . MET A 1 510 ? 14.047 24.969 17.797 1 98.75 510 MET A CA 1
ATOM 4229 C C . MET A 1 510 ? 12.727 25.562 18.281 1 98.75 510 MET A C 1
ATOM 4231 O O . MET A 1 510 ? 12.711 26.609 18.922 1 98.75 510 MET A O 1
ATOM 4235 N N . MET A 1 511 ? 11.625 24.906 17.984 1 98.56 511 MET A N 1
ATOM 4236 C CA . MET A 1 511 ? 10.305 25.391 18.375 1 98.56 511 MET A CA 1
ATOM 4237 C C . MET A 1 511 ? 10.148 25.375 19.891 1 98.56 511 MET A C 1
ATOM 4239 O O . MET A 1 511 ? 9.578 26.297 20.469 1 98.56 511 MET A O 1
ATOM 4243 N N . GLU A 1 512 ? 10.633 24.281 20.5 1 98.31 512 GLU A N 1
ATOM 4244 C CA . GLU A 1 512 ? 10.578 24.203 21.953 1 98.31 512 GLU A CA 1
ATOM 4245 C C . GLU A 1 512 ? 11.328 25.359 22.609 1 98.31 512 GLU A C 1
ATOM 4247 O O . GLU A 1 512 ? 10.836 25.969 23.562 1 98.31 512 GLU A O 1
ATOM 4252 N N . GLU A 1 513 ? 12.469 25.641 22.109 1 98.19 513 GLU A N 1
ATOM 4253 C CA . GLU A 1 513 ? 13.297 26.703 22.672 1 98.19 513 GLU A CA 1
ATOM 4254 C C . GLU A 1 513 ? 12.609 28.062 22.547 1 98.19 513 GLU A C 1
ATOM 4256 O O . GLU A 1 513 ? 12.547 28.828 23.516 1 98.19 513 GLU A O 1
ATOM 4261 N N . LEU A 1 514 ? 12.094 28.391 21.406 1 98.25 514 LEU A N 1
ATOM 4262 C CA . LEU A 1 514 ? 11.484 29.688 21.172 1 98.25 514 LEU A CA 1
ATOM 4263 C C . LEU A 1 514 ? 10.188 29.844 21.953 1 98.25 514 LEU A C 1
ATOM 4265 O O . LEU A 1 514 ? 9.93 30.891 22.531 1 98.25 514 LEU A O 1
ATOM 4269 N N . THR A 1 515 ? 9.344 28.797 21.969 1 97.69 515 THR A N 1
ATOM 4270 C CA . THR A 1 515 ? 8.047 28.906 22.641 1 97.69 515 THR A CA 1
ATOM 4271 C C . THR A 1 515 ? 8.219 28.922 24.156 1 97.69 515 THR A C 1
ATOM 4273 O O . THR A 1 515 ? 7.379 29.469 24.875 1 97.69 515 THR A O 1
ATOM 4276 N N . THR A 1 516 ? 9.273 28.328 24.641 1 97.44 516 THR A N 1
ATOM 4277 C CA . THR A 1 516 ? 9.562 28.344 26.078 1 97.44 516 THR A CA 1
ATOM 4278 C C . THR A 1 516 ? 10.117 29.703 26.484 1 97.44 516 THR A C 1
ATOM 4280 O O . THR A 1 516 ? 9.727 30.25 27.516 1 97.44 516 THR A O 1
ATOM 4283 N N . GLU A 1 517 ? 10.992 30.281 25.688 1 98 517 GLU A N 1
ATOM 4284 C CA . GLU A 1 517 ? 11.641 31.547 26.016 1 98 517 GLU A CA 1
ATOM 4285 C C . GLU A 1 517 ? 10.688 32.719 25.828 1 98 517 GLU A C 1
ATOM 4287 O O . GLU A 1 517 ? 10.781 33.719 26.531 1 98 517 GLU A O 1
ATOM 4292 N N . PHE A 1 518 ? 9.805 32.625 24.859 1 98 518 PHE A N 1
ATOM 4293 C CA . PHE A 1 518 ? 8.875 33.719 24.547 1 98 518 PHE A CA 1
ATOM 4294 C C . PHE A 1 518 ? 7.434 33.219 24.625 1 98 518 PHE A C 1
ATOM 4296 O O . PHE A 1 518 ? 6.703 33.25 23.641 1 98 518 PHE A O 1
ATOM 4303 N N . PRO A 1 519 ? 6.941 32.781 25.75 1 96.44 519 PRO A N 1
ATOM 4304 C CA . PRO A 1 519 ? 5.633 32.156 25.906 1 96.44 519 PRO A CA 1
ATOM 4305 C C . PRO A 1 519 ? 4.477 33.094 25.578 1 96.44 519 PRO A C 1
ATOM 4307 O O . PRO A 1 519 ? 3.355 32.656 25.328 1 96.44 519 PRO A O 1
ATOM 4310 N N . HIS A 1 520 ? 4.672 34.406 25.547 1 95.81 520 HIS A N 1
ATOM 4311 C CA . HIS A 1 520 ? 3.605 35.375 25.312 1 95.81 520 HIS A CA 1
ATOM 4312 C C . HIS A 1 520 ? 3.34 35.531 23.812 1 95.81 520 HIS A C 1
ATOM 4314 O O . HIS A 1 520 ? 2.316 36.094 23.422 1 95.81 520 HIS A O 1
ATOM 4320 N N . ILE A 1 521 ? 4.285 35.125 22.969 1 97.94 521 ILE A N 1
ATOM 4321 C CA . ILE A 1 521 ? 4.148 35.25 21.531 1 97.94 521 ILE A CA 1
ATOM 4322 C C . ILE A 1 521 ? 3.225 34.156 20.984 1 97.94 521 ILE A C 1
ATOM 4324 O O . ILE A 1 521 ? 3.344 33 21.375 1 97.94 521 ILE A O 1
ATOM 4328 N N . LEU A 1 522 ? 2.201 34.531 20.188 1 98.12 522 LEU A N 1
ATOM 4329 C CA . LEU A 1 522 ? 1.363 33.562 19.453 1 98.12 522 LEU A CA 1
ATOM 4330 C C . LEU A 1 522 ? 2.062 33.094 18.188 1 98.12 522 LEU A C 1
ATOM 4332 O O . LEU A 1 522 ? 2.227 33.875 17.234 1 98.12 522 LEU A O 1
ATOM 4336 N N . PHE A 1 523 ? 2.482 31.844 18.172 1 98.25 523 PHE A N 1
ATOM 4337 C CA . PHE A 1 523 ? 3.117 31.266 16.984 1 98.25 523 PHE A CA 1
ATOM 4338 C C . PHE A 1 523 ? 2.082 30.578 16.094 1 98.25 523 PHE A C 1
ATOM 4340 O O . PHE A 1 523 ? 1.256 29.797 16.578 1 98.25 523 PHE A O 1
ATOM 4347 N N . GLU A 1 524 ? 2.051 30.891 14.875 1 98.25 524 GLU A N 1
ATOM 4348 C CA . GLU A 1 524 ? 1.223 30.234 13.859 1 98.25 524 GLU A CA 1
ATOM 4349 C C . GLU A 1 524 ? 2.074 29.422 12.891 1 98.25 524 GLU A C 1
ATOM 4351 O O . GLU A 1 524 ? 3.008 29.953 12.281 1 98.25 524 GLU A O 1
ATOM 4356 N N . GLY A 1 525 ? 1.711 28.094 12.812 1 98 525 GLY A N 1
ATOM 4357 C CA . GLY A 1 525 ? 2.391 27.266 11.82 1 98 525 GLY A CA 1
ATOM 4358 C C . GLY A 1 525 ? 1.926 27.547 10.406 1 98 525 GLY A C 1
ATOM 4359 O O . GLY A 1 525 ? 0.748 27.828 10.18 1 98 525 GLY A O 1
ATOM 4360 N N . CYS A 1 526 ? 2.857 27.484 9.492 1 97.88 526 CYS A N 1
ATOM 4361 C CA . CYS A 1 526 ? 2.566 27.594 8.062 1 97.88 526 CYS A CA 1
ATOM 4362 C C . CYS A 1 526 ? 3.574 26.797 7.246 1 97.88 526 CYS A C 1
ATOM 4364 O O . CYS A 1 526 ? 4.77 26.797 7.551 1 97.88 526 CYS A O 1
ATOM 4366 N N . SER A 1 527 ? 3.145 26.062 6.312 1 97.12 527 SER A N 1
ATOM 4367 C CA . SER A 1 527 ? 3.969 25.344 5.348 1 97.12 527 SER A CA 1
ATOM 4368 C C . SER A 1 527 ? 3.322 25.328 3.967 1 97.12 527 SER A C 1
ATOM 4370 O O . SER A 1 527 ? 2.623 24.391 3.609 1 97.12 527 SER A O 1
ATOM 4372 N N . GLY A 1 528 ? 3.688 26.422 3.211 1 93.75 528 GLY A N 1
ATOM 4373 C CA . GLY A 1 528 ? 2.887 26.547 2.004 1 93.75 528 GLY A CA 1
ATOM 4374 C C . GLY A 1 528 ? 1.396 26.453 2.264 1 93.75 528 GLY A C 1
ATOM 4375 O O . GLY A 1 528 ? 0.669 25.781 1.529 1 93.75 528 GLY A O 1
ATOM 4376 N N . GLY A 1 529 ? 1.044 27.062 3.285 1 93.31 529 GLY A N 1
ATOM 4377 C CA . GLY A 1 529 ? -0.311 26.859 3.771 1 93.31 529 GLY A CA 1
ATOM 4378 C C . GLY A 1 529 ? -0.439 25.672 4.703 1 93.31 529 GLY A C 1
ATOM 4379 O O . GLY A 1 529 ? 0.238 25.609 5.73 1 93.31 529 GLY A O 1
ATOM 4380 N N . GLY A 1 530 ? -1.164 24.781 4.293 1 94.88 530 GLY A N 1
ATOM 4381 C CA . GLY A 1 530 ? -1.553 23.672 5.168 1 94.88 530 GLY A CA 1
ATOM 4382 C C . GLY A 1 530 ? -0.646 22.469 5.043 1 94.88 530 GLY A C 1
ATOM 4383 O O . GLY A 1 530 ? -1.016 21.359 5.453 1 94.88 530 GLY A O 1
ATOM 4384 N N . GLY A 1 531 ? 0.63 22.594 4.551 1 95.88 531 GLY A N 1
ATOM 4385 C CA . GLY A 1 531 ? 1.503 21.453 4.293 1 95.88 531 GLY A CA 1
ATOM 4386 C C . GLY A 1 531 ? 1.991 20.781 5.559 1 95.88 531 GLY A C 1
ATOM 4387 O O . GLY A 1 531 ? 2.395 19.609 5.527 1 95.88 531 GLY A O 1
ATOM 4388 N N . ARG A 1 532 ? 2.014 21.438 6.719 1 97.31 532 ARG A N 1
ATOM 4389 C CA . ARG A 1 532 ? 2.367 20.875 8.016 1 97.31 532 ARG A CA 1
ATOM 4390 C C . ARG A 1 532 ? 1.265 21.141 9.039 1 97.31 532 ARG A C 1
ATOM 4392 O O . ARG A 1 532 ? 1.538 21.562 10.164 1 97.31 532 ARG A O 1
ATOM 4399 N N . PHE A 1 533 ? 0.044 21.031 8.555 1 98.38 533 PHE A N 1
ATOM 4400 C CA . PHE A 1 533 ? -1.072 21.031 9.492 1 98.38 533 PHE A CA 1
ATOM 4401 C C . PHE A 1 533 ? -1.2 19.688 10.18 1 98.38 533 PHE A C 1
ATOM 4403 O O . PHE A 1 533 ? -1.99 18.844 9.758 1 98.38 533 PHE A O 1
ATOM 4410 N N . ASP A 1 534 ? -0.457 19.438 11.273 1 98.62 534 ASP A N 1
ATOM 4411 C CA . ASP A 1 534 ? -0.379 18.141 11.945 1 98.62 534 ASP A CA 1
ATOM 4412 C C . ASP A 1 534 ? -0.256 18.328 13.461 1 98.62 534 ASP A C 1
ATOM 4414 O O . ASP A 1 534 ? 0.041 19.422 13.938 1 98.62 534 ASP A O 1
ATOM 4418 N N . PRO A 1 535 ? -0.473 17.25 14.188 1 98.75 535 PRO A N 1
ATOM 4419 C CA . PRO A 1 535 ? -0.477 17.359 15.648 1 98.75 535 PRO A CA 1
ATOM 4420 C C . PRO A 1 535 ? 0.898 17.703 16.219 1 98.75 535 PRO A C 1
ATOM 4422 O O . PRO A 1 535 ? 0.995 18.297 17.297 1 98.75 535 PRO A O 1
ATOM 4425 N N . GLY A 1 536 ? 1.959 17.281 15.531 1 98.75 536 GLY A N 1
ATOM 4426 C CA . GLY A 1 536 ? 3.283 17.625 16.031 1 98.75 536 GLY A CA 1
ATOM 4427 C C . GLY A 1 536 ? 3.51 19.125 16.125 1 98.75 536 GLY A C 1
ATOM 4428 O O . GLY A 1 536 ? 4.004 19.609 17.141 1 98.75 536 GLY A O 1
ATOM 4429 N N . ILE A 1 537 ? 3.109 19.859 15.125 1 98.69 537 ILE A N 1
ATOM 4430 C CA . ILE A 1 537 ? 3.26 21.312 15.094 1 98.69 537 ILE A CA 1
ATOM 4431 C C . ILE A 1 537 ? 2.311 21.953 16.109 1 98.69 537 ILE A C 1
ATOM 4433 O O . ILE A 1 537 ? 2.666 22.922 16.766 1 98.69 537 ILE A O 1
ATOM 4437 N N . LEU A 1 538 ? 1.114 21.406 16.266 1 98.44 538 LEU A N 1
ATOM 4438 C CA . LEU A 1 538 ? 0.097 21.969 17.156 1 98.44 538 LEU A CA 1
ATOM 4439 C C . LEU A 1 538 ? 0.583 22 18.594 1 98.44 538 LEU A C 1
ATOM 4441 O O . LEU A 1 538 ? 0.156 22.844 19.375 1 98.44 538 LEU A O 1
ATOM 4445 N N . TYR A 1 539 ? 1.467 21.062 18.906 1 98.56 539 TYR A N 1
ATOM 4446 C CA . TYR A 1 539 ? 2.029 21.016 20.25 1 98.56 539 TYR A CA 1
ATOM 4447 C C . TYR A 1 539 ? 2.775 22.297 20.578 1 98.56 539 TYR A C 1
ATOM 4449 O O . TYR A 1 539 ? 2.77 22.75 21.719 1 98.56 539 TYR A O 1
ATOM 4457 N N . TYR A 1 540 ? 3.375 22.953 19.609 1 98.19 540 TYR A N 1
ATOM 4458 C CA . TYR A 1 540 ? 4.176 24.156 19.797 1 98.19 540 TYR A CA 1
ATOM 4459 C C . TYR A 1 540 ? 3.41 25.391 19.359 1 98.19 540 TYR A C 1
ATOM 4461 O O . TYR A 1 540 ? 3.631 26.484 19.891 1 98.19 540 TYR A O 1
ATOM 4469 N N . MET A 1 541 ? 2.598 25.25 18.359 1 98.06 541 MET A N 1
ATOM 4470 C CA . MET A 1 541 ? 1.862 26.344 17.734 1 98.06 541 MET A CA 1
ATOM 4471 C C . MET A 1 541 ? 0.366 26.047 17.719 1 98.06 541 MET A C 1
ATOM 4473 O O . MET A 1 541 ? -0.125 25.375 16.812 1 98.06 541 MET A O 1
ATOM 4477 N N . PRO A 1 542 ? -0.394 26.688 18.562 1 97.62 542 PRO A N 1
ATOM 4478 C CA . PRO A 1 542 ? -1.794 26.312 18.781 1 97.62 542 PRO A CA 1
ATOM 4479 C C . PRO A 1 542 ? -2.689 26.719 17.609 1 97.62 542 PRO A C 1
ATOM 4481 O O . PRO A 1 542 ? -3.895 26.453 17.625 1 97.62 542 PRO A O 1
ATOM 4484 N N . GLN A 1 543 ? -2.17 27.328 16.594 1 97.19 543 GLN A N 1
ATOM 4485 C CA . GLN A 1 543 ? -2.885 27.609 15.352 1 97.19 543 GLN A CA 1
ATOM 4486 C C . GLN A 1 543 ? -1.982 27.406 14.141 1 97.19 543 GLN A C 1
ATOM 4488 O O . GLN A 1 543 ? -0.764 27.562 14.234 1 97.19 543 GLN A O 1
ATOM 4493 N N . ILE A 1 544 ? -2.549 27 13.062 1 98.44 544 ILE A N 1
ATOM 4494 C CA . ILE A 1 544 ? -1.836 26.766 11.812 1 98.44 544 ILE A CA 1
ATOM 4495 C C . ILE A 1 544 ? -2.621 27.359 10.648 1 98.44 544 ILE A C 1
ATOM 4497 O O . ILE A 1 544 ? -3.852 27.281 10.617 1 98.44 544 ILE A O 1
ATOM 4501 N N . TRP A 1 545 ? -1.907 28.062 9.703 1 98.19 545 TRP A N 1
ATOM 4502 C CA . TRP A 1 545 ? -2.545 28.516 8.469 1 98.19 545 TRP A CA 1
ATOM 4503 C C . TRP A 1 545 ? -3.119 27.328 7.699 1 98.19 545 TRP A C 1
ATOM 4505 O O . TRP A 1 545 ? -2.391 26.391 7.352 1 98.19 545 TRP A O 1
ATOM 4515 N N . THR A 1 546 ? -4.371 27.312 7.488 1 98.12 546 THR A N 1
ATOM 4516 C CA . THR A 1 546 ? -5.09 26.141 7.035 1 98.12 546 THR A CA 1
ATOM 4517 C C . THR A 1 546 ? -4.734 25.812 5.586 1 98.12 546 THR A C 1
ATOM 4519 O O . THR A 1 546 ? -4.664 24.641 5.207 1 98.12 546 THR A O 1
ATOM 4522 N N . SER A 1 547 ? -4.59 26.812 4.777 1 97.56 547 SER A N 1
ATOM 4523 C CA . SER A 1 547 ? -4.277 26.703 3.355 1 97.56 547 SER A CA 1
ATOM 4524 C C . SER A 1 547 ? -3.908 28.062 2.768 1 97.56 547 SER A C 1
ATOM 4526 O O . SER A 1 547 ? -4.371 29.094 3.244 1 97.56 547 SER A O 1
ATOM 4528 N N . ASP A 1 548 ? -3.105 28.047 1.744 1 95.81 548 ASP A N 1
ATOM 4529 C CA . ASP A 1 548 ? -2.838 29.25 0.963 1 95.81 548 ASP A CA 1
ATOM 4530 C C . ASP A 1 548 ? -4.039 29.609 0.094 1 95.81 548 ASP A C 1
ATOM 4532 O O . ASP A 1 548 ? -4.113 30.719 -0.432 1 95.81 548 ASP A O 1
ATOM 4536 N N . ASP A 1 549 ? -4.914 28.672 -0.081 1 96.75 549 ASP A N 1
ATOM 4537 C CA . ASP A 1 549 ? -6.152 28.984 -0.788 1 96.75 549 ASP A CA 1
ATOM 4538 C C . ASP A 1 549 ? -7.129 29.734 0.117 1 96.75 549 ASP A C 1
ATOM 4540 O O . ASP A 1 549 ? -7.719 29.141 1.026 1 96.75 549 ASP A O 1
ATOM 4544 N N . THR A 1 550 ? -7.359 30.984 -0.192 1 95.75 550 THR A N 1
ATOM 4545 C CA . THR A 1 550 ? -8.18 31.828 0.675 1 95.75 550 THR A CA 1
ATOM 4546 C C . THR A 1 550 ? -9.57 32.031 0.084 1 95.75 550 THR A C 1
ATOM 4548 O O . THR A 1 550 ? -10.359 32.812 0.59 1 95.75 550 THR A O 1
ATOM 4551 N N . ASP A 1 551 ? -9.859 31.312 -1.086 1 97.56 551 ASP A N 1
ATOM 4552 C CA . ASP A 1 551 ? -11.203 31.391 -1.659 1 97.56 551 ASP A CA 1
ATOM 4553 C C . ASP A 1 551 ? -12.242 30.812 -0.705 1 97.56 551 ASP A C 1
ATOM 4555 O O . ASP A 1 551 ? -12.094 29.672 -0.245 1 97.56 551 ASP A O 1
ATOM 4559 N N . ALA A 1 552 ? -13.219 31.594 -0.503 1 98.12 552 ALA A N 1
ATOM 4560 C CA . ALA A 1 552 ? -14.211 31.203 0.5 1 98.12 552 ALA A CA 1
ATOM 4561 C C . ALA A 1 552 ? -14.883 29.891 0.129 1 98.12 552 ALA A C 1
ATOM 4563 O O . ALA A 1 552 ? -15.211 29.078 1.004 1 98.12 552 ALA A O 1
ATOM 4564 N N . ILE A 1 553 ? -15.141 29.641 -1.129 1 97.88 553 ILE A N 1
ATOM 4565 C CA . ILE A 1 553 ? -15.859 28.438 -1.565 1 97.88 553 ILE A CA 1
ATOM 4566 C C . ILE A 1 553 ? -14.938 27.234 -1.483 1 97.88 553 ILE A C 1
ATOM 4568 O O . ILE A 1 553 ? -15.359 26.156 -1.038 1 97.88 553 ILE A O 1
ATOM 4572 N N . GLU A 1 554 ? -13.695 27.359 -1.9 1 98.12 554 GLU A N 1
ATOM 4573 C CA . GLU A 1 554 ? -12.734 26.266 -1.745 1 98.12 554 GLU A CA 1
ATOM 4574 C C . GLU A 1 554 ? -12.523 25.922 -0.274 1 98.12 554 GLU A C 1
ATOM 4576 O O . GLU A 1 554 ? -12.352 24.75 0.075 1 98.12 554 GLU A O 1
ATOM 4581 N N . ARG A 1 555 ? -12.562 26.938 0.528 1 98.44 555 ARG A N 1
ATOM 4582 C CA . ARG A 1 555 ? -12.328 26.766 1.958 1 98.44 555 ARG A CA 1
ATOM 4583 C C . ARG A 1 555 ? -13.43 25.922 2.6 1 98.44 555 ARG A C 1
ATOM 4585 O O . ARG A 1 555 ? -13.234 25.344 3.672 1 98.44 555 ARG A O 1
ATOM 4592 N N . LEU A 1 556 ? -14.625 25.828 1.964 1 98.62 556 LEU A N 1
ATOM 4593 C CA . LEU A 1 556 ? -15.68 24.969 2.504 1 98.62 556 LEU A CA 1
ATOM 4594 C C . LEU A 1 556 ? -15.203 23.531 2.623 1 98.62 556 LEU A C 1
ATOM 4596 O O . LEU A 1 556 ? -15.359 22.906 3.676 1 98.62 556 LEU A O 1
ATOM 4600 N N . LYS A 1 557 ? -14.594 23 1.571 1 98.44 557 LYS A N 1
ATOM 4601 C CA . LYS A 1 557 ? -14.102 21.625 1.574 1 98.44 557 LYS A CA 1
ATOM 4602 C C . LYS A 1 557 ? -12.859 21.484 2.451 1 98.44 557 LYS A C 1
ATOM 4604 O O . LYS A 1 557 ? -12.719 20.5 3.184 1 98.44 557 LYS A O 1
ATOM 4609 N N . ILE A 1 558 ? -11.953 22.453 2.379 1 98.56 558 ILE A N 1
ATOM 4610 C CA . ILE A 1 558 ? -10.688 22.406 3.104 1 98.56 558 ILE A CA 1
ATOM 4611 C C . ILE A 1 558 ? -10.953 22.406 4.605 1 98.56 558 ILE A C 1
ATOM 4613 O O . ILE A 1 558 ? -10.414 21.562 5.34 1 98.56 558 ILE A O 1
ATOM 4617 N N . GLN A 1 559 ? -11.789 23.312 5.07 1 98.5 559 GLN A N 1
ATOM 4618 C CA . GLN A 1 559 ? -12.086 23.406 6.496 1 98.5 559 GLN A CA 1
ATOM 4619 C C . GLN A 1 559 ? -12.922 22.219 6.961 1 98.5 559 GLN A C 1
ATOM 4621 O O . GLN A 1 559 ? -12.727 21.719 8.07 1 98.5 559 GLN A O 1
ATOM 4626 N N . PHE A 1 560 ? -13.898 21.812 6.09 1 98.56 560 PHE A N 1
ATOM 4627 C CA . PHE A 1 560 ? -14.711 20.641 6.402 1 98.56 560 PHE A CA 1
ATOM 4628 C C . PHE A 1 560 ? -13.828 19.406 6.621 1 98.56 560 PHE A C 1
ATOM 4630 O O . PHE A 1 560 ? -13.953 18.734 7.641 1 98.56 560 PHE A O 1
ATOM 4637 N N . GLY A 1 561 ? -12.875 19.141 5.73 1 98.56 561 GLY A N 1
ATOM 4638 C CA . GLY A 1 561 ? -11.969 18.016 5.863 1 98.56 561 GLY A CA 1
ATOM 4639 C C . GLY A 1 561 ? -11.031 18.141 7.047 1 98.56 561 GLY A C 1
ATOM 4640 O O . GLY A 1 561 ? -10.781 17.156 7.758 1 98.56 561 GLY A O 1
ATOM 4641 N N . THR A 1 562 ? -10.5 19.312 7.273 1 98.69 562 THR A N 1
ATOM 4642 C CA . THR A 1 562 ? -9.609 19.547 8.398 1 98.69 562 THR A CA 1
ATOM 4643 C C . THR A 1 562 ? -10.32 19.281 9.727 1 98.69 562 THR A C 1
ATOM 4645 O O . THR A 1 562 ? -9.711 18.781 10.672 1 98.69 562 THR A O 1
ATOM 4648 N N . SER A 1 563 ? -11.602 19.547 9.797 1 98.62 563 SER A N 1
ATOM 4649 C CA . SER A 1 563 ? -12.383 19.422 11.023 1 98.62 563 SER A CA 1
ATOM 4650 C C . SER A 1 563 ? -12.594 17.969 11.406 1 98.62 563 SER A C 1
ATOM 4652 O O . SER A 1 563 ? -13.047 17.672 12.516 1 98.62 563 SER A O 1
ATOM 4654 N N . ILE A 1 564 ? -12.234 17.078 10.531 1 98.81 564 ILE A N 1
ATOM 4655 C CA . ILE A 1 564 ? -12.359 15.664 10.875 1 98.81 564 ILE A CA 1
ATOM 4656 C C . ILE A 1 564 ? -11.477 15.344 12.086 1 98.81 564 ILE A C 1
ATOM 4658 O O . ILE A 1 564 ? -11.852 14.531 12.93 1 98.81 564 ILE A O 1
ATOM 4662 N N . VAL A 1 565 ? -10.367 16.047 12.188 1 98.75 565 VAL A N 1
ATOM 4663 C CA . VAL A 1 565 ? -9.414 15.68 13.234 1 98.75 565 VAL A CA 1
ATOM 4664 C C . VAL A 1 565 ? -9.141 16.891 14.117 1 98.75 565 VAL A C 1
ATOM 4666 O O . VAL A 1 565 ? -8.852 16.75 15.312 1 98.75 565 VAL A O 1
ATOM 4669 N N . TYR A 1 566 ? -9.234 18.094 13.586 1 98.69 566 TYR A N 1
ATOM 4670 C CA . TYR A 1 566 ? -8.695 19.25 14.289 1 98.69 566 TYR A CA 1
ATOM 4671 C C . TYR A 1 566 ? -9.797 20.234 14.664 1 98.69 566 TYR A C 1
ATOM 4673 O O . TYR A 1 566 ? -10.742 20.438 13.898 1 98.69 566 TYR A O 1
ATOM 4681 N N . PRO A 1 567 ? -9.688 20.891 15.828 1 98.06 567 PRO A N 1
ATOM 4682 C CA . PRO A 1 567 ? -10.688 21.875 16.234 1 98.06 567 PRO A CA 1
ATOM 4683 C C . PRO A 1 567 ? -10.578 23.172 15.43 1 98.06 567 PRO A C 1
ATOM 4685 O O . PRO A 1 567 ? -9.484 23.547 14.992 1 98.06 567 PRO A O 1
ATOM 4688 N N . ALA A 1 568 ? -11.68 23.859 15.336 1 97.75 568 ALA A N 1
ATOM 4689 C CA . ALA A 1 568 ? -11.742 25.109 14.586 1 97.75 568 ALA A CA 1
ATOM 4690 C C . ALA A 1 568 ? -10.781 26.141 15.164 1 97.75 568 ALA A C 1
ATOM 4692 O O . ALA A 1 568 ? -10.25 26.984 14.43 1 97.75 568 ALA A O 1
ATOM 4693 N N . SER A 1 569 ? -10.508 26.062 16.469 1 97.25 569 SER A N 1
ATOM 4694 C CA . SER A 1 569 ? -9.633 27.016 17.156 1 97.25 569 SER A CA 1
ATOM 4695 C C . SER A 1 569 ? -8.219 26.984 16.578 1 97.25 569 SER A C 1
ATOM 4697 O O . SER A 1 569 ? -7.445 27.922 16.75 1 97.25 569 SER A O 1
ATOM 4699 N N . THR A 1 570 ? -7.859 25.906 15.867 1 98.12 570 THR A N 1
ATOM 4700 C CA . THR A 1 570 ? -6.5 25.75 15.367 1 98.12 570 THR A CA 1
ATOM 4701 C C . THR A 1 570 ? -6.418 26.156 13.898 1 98.12 570 THR A C 1
ATOM 4703 O O . THR A 1 570 ? -5.332 26.188 13.32 1 98.12 570 THR A O 1
ATOM 4706 N N . MET A 1 571 ? -7.527 26.5 13.25 1 98.19 571 MET A N 1
ATOM 4707 C CA . MET A 1 571 ? -7.578 26.75 11.812 1 98.19 571 MET A CA 1
ATOM 4708 C C . MET A 1 571 ? -7.523 28.25 11.516 1 98.19 571 MET A C 1
ATOM 4710 O O . MET A 1 571 ? -8.516 28.969 11.695 1 98.19 571 MET A O 1
ATOM 4714 N N . GLY A 1 572 ? -6.371 28.688 11 1 97.81 572 GLY A N 1
ATOM 4715 C CA . GLY A 1 572 ? -6.375 30.047 10.477 1 97.81 572 GLY A CA 1
ATOM 4716 C C . GLY A 1 572 ? -7.359 30.234 9.344 1 97.81 572 GL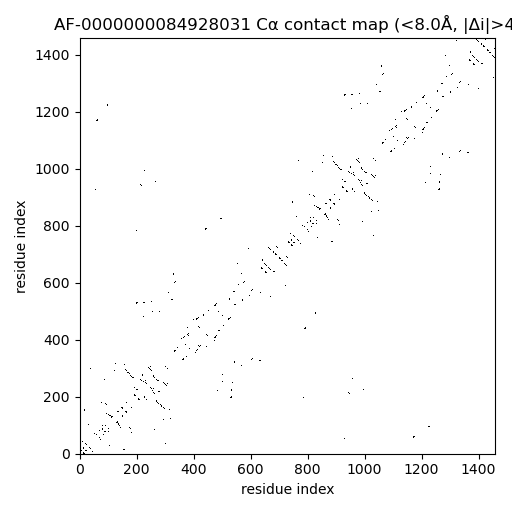Y A C 1
ATOM 4717 O O . GLY A 1 572 ? -7.395 29.453 8.398 1 97.81 572 GLY A O 1
ATOM 4718 N N . ALA A 1 573 ? -8.25 31.219 9.438 1 97.38 573 ALA A N 1
ATOM 4719 C CA . ALA A 1 573 ? -9.281 31.5 8.438 1 97.38 573 ALA A CA 1
ATOM 4720 C C . ALA A 1 573 ? -9.461 33 8.234 1 97.38 573 ALA A C 1
ATOM 4722 O O . ALA A 1 573 ? -9.969 33.688 9.117 1 97.38 573 ALA A O 1
ATOM 4723 N N . HIS A 1 574 ? -9.055 33.469 7.055 1 97.44 574 HIS A N 1
ATOM 4724 C CA . HIS A 1 574 ? -9.062 34.906 6.809 1 97.44 574 HIS A CA 1
ATOM 4725 C C . HIS A 1 574 ? -10.008 35.281 5.672 1 97.44 574 HIS A C 1
ATOM 4727 O O . HIS A 1 574 ? -10.227 34.469 4.762 1 97.44 574 HIS A O 1
ATOM 4733 N N . VAL A 1 575 ? -10.617 36.375 5.758 1 98 575 VAL A N 1
ATOM 4734 C CA . VAL A 1 575 ? -11.289 37 4.625 1 98 575 VAL A CA 1
ATOM 4735 C C . VAL A 1 575 ? -10.25 37.625 3.682 1 98 575 VAL A C 1
ATOM 4737 O O . VAL A 1 575 ? -9.383 38.375 4.105 1 98 575 VAL A O 1
ATOM 4740 N N . SER A 1 576 ? -10.328 37.25 2.48 1 95.44 576 SER A N 1
ATOM 4741 C CA . SER A 1 576 ? -9.305 37.688 1.529 1 95.44 576 SER A CA 1
ATOM 4742 C C . SER A 1 576 ? -9.914 38.438 0.357 1 95.44 576 SER A C 1
ATOM 4744 O O . SER A 1 576 ? -11.117 38.719 0.355 1 95.44 576 SER A O 1
ATOM 4746 N N . ILE A 1 577 ? -9.07 38.781 -0.579 1 93.5 577 ILE A N 1
ATOM 4747 C CA . ILE A 1 577 ? -9.406 39.688 -1.692 1 93.5 577 ILE A CA 1
ATOM 4748 C C . ILE A 1 577 ? -10.266 38.906 -2.709 1 93.5 577 ILE A C 1
ATOM 4750 O O . ILE A 1 577 ? -10.234 37.688 -2.758 1 93.5 577 ILE A O 1
ATOM 4754 N N . VAL A 1 578 ? -11.109 39.688 -3.408 1 93.88 578 VAL A N 1
ATOM 4755 C CA . VAL A 1 578 ? -11.75 39.219 -4.637 1 93.88 578 VAL A CA 1
ATOM 4756 C C . VAL A 1 578 ? -11.414 40.188 -5.781 1 93.88 578 VAL A C 1
ATOM 4758 O O . VAL A 1 578 ? -11.297 41.375 -5.578 1 93.88 578 VAL A O 1
ATOM 4761 N N . PRO A 1 579 ? -11.359 39.844 -7.105 1 95.44 579 PRO A N 1
ATOM 4762 C CA . PRO A 1 579 ? -11.242 38.438 -7.492 1 95.44 579 PRO A CA 1
ATOM 4763 C C . PRO A 1 579 ? -10.125 37.688 -6.742 1 95.44 579 PRO A C 1
ATOM 4765 O O . PRO A 1 579 ? -9.031 38.25 -6.574 1 95.44 579 PRO A O 1
ATOM 4768 N N . ASN A 1 580 ? -10.484 36.5 -6.242 1 95.06 580 ASN A N 1
ATOM 4769 C CA . ASN A 1 580 ? -9.547 35.688 -5.461 1 95.06 580 ASN A CA 1
ATOM 4770 C C . ASN A 1 580 ? -8.281 35.375 -6.254 1 95.06 580 ASN A C 1
ATOM 4772 O O . ASN A 1 580 ? -8.344 35.094 -7.453 1 95.06 580 ASN A O 1
ATOM 4776 N N . HIS A 1 581 ? -7.156 35.375 -5.613 1 90.81 581 HIS A N 1
ATOM 4777 C CA . HIS A 1 581 ? -5.863 35.219 -6.27 1 90.81 581 HIS A CA 1
ATOM 4778 C C . HIS A 1 581 ? -5.691 33.812 -6.852 1 90.81 581 HIS A C 1
ATOM 4780 O O . HIS A 1 581 ? -5.066 33.656 -7.898 1 90.81 581 HIS A O 1
ATOM 4786 N N . GLN A 1 582 ? -6.188 32.812 -6.18 1 91.81 582 GLN A N 1
ATOM 4787 C CA . GLN A 1 582 ? -5.926 31.422 -6.555 1 91.81 582 GLN A CA 1
ATOM 4788 C C . GLN A 1 582 ? -6.863 30.969 -7.668 1 91.81 582 GLN A C 1
ATOM 4790 O O . GLN A 1 582 ? -6.457 30.219 -8.562 1 91.81 582 GLN A O 1
ATOM 4795 N N . VAL A 1 583 ? -8.148 31.391 -7.594 1 94.56 583 VAL A N 1
ATOM 4796 C CA . VAL A 1 583 ? -9.094 30.766 -8.508 1 94.56 583 VAL A CA 1
ATOM 4797 C C . VAL A 1 583 ? -9.836 31.844 -9.305 1 94.56 583 VAL A C 1
ATOM 4799 O O . VAL A 1 583 ? -10.586 31.531 -10.234 1 94.56 583 VAL A O 1
ATOM 4802 N N . GLY A 1 584 ? -9.695 33.125 -9.008 1 95.31 584 GLY A N 1
ATOM 4803 C CA . GLY A 1 584 ? -10.305 34.219 -9.758 1 95.31 584 GLY A CA 1
ATOM 4804 C C . GLY A 1 584 ? -11.773 34.406 -9.43 1 95.31 584 GLY A C 1
ATOM 4805 O O . GLY A 1 584 ? -12.453 35.219 -10.078 1 95.31 584 GLY A O 1
ATOM 4806 N N . ARG A 1 585 ? -12.297 33.781 -8.391 1 96.19 585 ARG A N 1
ATOM 4807 C CA . ARG A 1 585 ? -13.711 33.812 -8.023 1 96.19 585 ARG A CA 1
ATOM 4808 C C . ARG A 1 585 ? -14.07 35.094 -7.293 1 96.19 585 ARG A C 1
ATOM 4810 O O . ARG A 1 585 ? -13.258 35.625 -6.523 1 96.19 585 ARG A O 1
ATOM 4817 N N . ILE A 1 586 ? -15.172 35.594 -7.598 1 96.62 586 ILE A N 1
ATOM 4818 C CA . ILE A 1 586 ? -15.719 36.75 -6.871 1 96.62 586 ILE A CA 1
ATOM 4819 C C . ILE A 1 586 ? -16.844 36.281 -5.953 1 96.62 586 ILE A C 1
ATOM 4821 O O . ILE A 1 586 ? -17.891 35.812 -6.426 1 96.62 586 ILE A O 1
ATOM 4825 N N . THR A 1 587 ? -16.656 36.375 -4.703 1 96.88 587 THR A N 1
ATOM 4826 C CA . THR A 1 587 ? -17.625 36 -3.678 1 96.88 587 THR A CA 1
ATOM 4827 C C . THR A 1 587 ? -18 37.188 -2.801 1 96.88 587 THR A C 1
ATOM 4829 O O . THR A 1 587 ? -17.141 38 -2.482 1 96.88 587 THR A O 1
ATOM 4832 N N . PRO A 1 588 ? -19.25 37.281 -2.379 1 96.19 588 PRO A N 1
ATOM 4833 C CA . PRO A 1 588 ? -19.672 38.406 -1.544 1 96.19 588 PRO A CA 1
ATOM 4834 C C . PRO A 1 588 ? -18.875 38.5 -0.246 1 96.19 588 PRO A C 1
ATOM 4836 O O . PRO A 1 588 ? -18.547 37.469 0.361 1 96.19 588 PRO A O 1
ATOM 4839 N N . MET A 1 589 ? -18.656 39.812 0.183 1 96.88 589 MET A N 1
ATOM 4840 C CA . MET A 1 589 ? -17.938 40.062 1.431 1 96.88 589 MET A CA 1
ATOM 4841 C C . MET A 1 589 ? -18.609 39.344 2.598 1 96.88 589 MET A C 1
ATOM 4843 O O . MET A 1 589 ? -17.922 38.812 3.477 1 96.88 589 MET A O 1
ATOM 4847 N N . LYS A 1 590 ? -19.891 39.281 2.572 1 96.38 590 LYS A N 1
ATOM 4848 C CA . LYS A 1 590 ? -20.641 38.625 3.637 1 96.38 590 LYS A CA 1
ATOM 4849 C C . LYS A 1 590 ? -20.281 37.125 3.725 1 96.38 590 LYS A C 1
ATOM 4851 O O . LYS A 1 590 ? -20.016 36.625 4.812 1 96.38 590 LYS A O 1
ATOM 4856 N N . THR A 1 591 ? -20.312 36.469 2.582 1 97.88 591 THR A N 1
ATOM 4857 C CA . THR A 1 591 ? -20.047 35.031 2.547 1 97.88 591 THR A CA 1
ATOM 4858 C C . THR A 1 591 ? -18.594 34.75 2.939 1 97.88 591 THR A C 1
ATOM 4860 O O . THR A 1 591 ? -18.312 33.781 3.648 1 97.88 591 THR A O 1
ATOM 4863 N N . ARG A 1 592 ? -17.672 35.531 2.449 1 98.38 592 ARG A N 1
ATOM 4864 C CA . ARG A 1 592 ? -16.266 35.406 2.844 1 98.38 592 ARG A CA 1
ATOM 4865 C C . ARG A 1 592 ? -16.109 35.5 4.355 1 98.38 592 ARG A C 1
ATOM 4867 O O . ARG A 1 592 ? -15.344 34.75 4.957 1 98.38 592 ARG A O 1
ATOM 4874 N N . GLY A 1 593 ? -16.859 36.406 4.945 1 98.25 593 GLY A N 1
ATOM 4875 C CA . GLY A 1 593 ? -16.844 36.531 6.391 1 98.25 593 GLY A CA 1
ATOM 4876 C C . GLY A 1 593 ? -17.438 35.344 7.109 1 98.25 593 GLY A C 1
ATOM 4877 O O . GLY A 1 593 ? -16.859 34.812 8.07 1 98.25 593 GLY A O 1
ATOM 4878 N N . VAL A 1 594 ? -18.578 34.844 6.672 1 98.06 594 VAL A N 1
ATOM 4879 C CA . VAL A 1 594 ? -19.281 33.719 7.281 1 98.06 594 VAL A CA 1
ATOM 4880 C C . VAL A 1 594 ? -18.375 32.5 7.301 1 98.06 594 VAL A C 1
ATOM 4882 O O . VAL A 1 594 ? -18.312 31.781 8.305 1 98.06 594 VAL A O 1
ATOM 4885 N N . VAL A 1 595 ? -17.672 32.25 6.23 1 98.31 595 VAL A N 1
ATOM 4886 C CA . VAL A 1 595 ? -16.781 31.094 6.125 1 98.31 595 VAL A CA 1
ATOM 4887 C C . VAL A 1 595 ? -15.594 31.266 7.059 1 98.31 595 VAL A C 1
ATOM 4889 O O . VAL A 1 595 ? -15.203 30.328 7.758 1 98.31 595 VAL A O 1
ATOM 4892 N N . ALA A 1 596 ? -15.062 32.438 7.129 1 98.5 596 ALA A N 1
ATOM 4893 C CA . ALA A 1 596 ? -13.859 32.719 7.898 1 98.5 596 ALA A CA 1
ATOM 4894 C C . ALA A 1 596 ? -14.148 32.719 9.398 1 98.5 596 ALA A C 1
ATOM 4896 O O . ALA A 1 596 ? -13.25 32.531 10.211 1 98.5 596 ALA A O 1
ATOM 4897 N N . LEU A 1 597 ? -15.375 32.906 9.789 1 98.12 597 LEU A N 1
ATOM 4898 C CA . LEU A 1 597 ? -15.758 33 11.188 1 98.12 597 LEU A CA 1
ATOM 4899 C C . LEU A 1 597 ? -15.625 31.656 11.883 1 98.12 597 LEU A C 1
ATOM 4901 O O . LEU A 1 597 ? -15.641 31.578 13.109 1 98.12 597 LEU A O 1
ATOM 4905 N N . SER A 1 598 ? -15.492 30.562 11.141 1 96.56 598 SER A N 1
ATOM 4906 C CA . SER A 1 598 ? -15.367 29.219 11.688 1 96.56 598 SER A CA 1
ATOM 4907 C C . SER A 1 598 ? -13.906 28.844 11.93 1 96.56 598 SER A C 1
ATOM 4909 O O . SER A 1 598 ? -13.461 27.766 11.562 1 96.56 598 SER A O 1
ATOM 4911 N N . GLY A 1 599 ? -13.102 29.719 12.484 1 96.38 599 GLY A N 1
ATOM 4912 C CA . GLY A 1 599 ? -11.703 29.5 12.805 1 96.38 599 GLY A CA 1
ATOM 4913 C C . GLY A 1 599 ? -11.055 30.688 13.484 1 96.38 599 GLY A C 1
ATOM 4914 O O . GLY A 1 599 ? -11.734 31.469 14.141 1 96.38 599 GLY A O 1
ATOM 4915 N N . ALA A 1 600 ? -9.688 30.672 13.477 1 96.75 600 ALA A N 1
ATOM 4916 C CA . ALA A 1 600 ? -8.961 31.859 13.906 1 96.75 600 ALA A CA 1
ATOM 4917 C C . ALA A 1 600 ? -9.094 33 12.891 1 96.75 600 ALA A C 1
ATOM 4919 O O . ALA A 1 600 ? -8.359 33.031 11.906 1 96.75 600 ALA A O 1
ATOM 4920 N N . PHE A 1 601 ? -9.961 33.875 13.195 1 97.69 601 PHE A N 1
ATOM 4921 C CA . PHE A 1 601 ? -10.539 34.875 12.281 1 97.69 601 PHE A CA 1
ATOM 4922 C C . PHE A 1 601 ? -9.547 36 11.992 1 97.69 601 PHE A C 1
ATOM 4924 O O . PHE A 1 601 ? -8.82 36.406 12.883 1 97.69 601 PHE A O 1
ATOM 4931 N N . GLY A 1 602 ? -9.445 36.438 10.727 1 97.75 602 GLY A N 1
ATOM 4932 C CA . GLY A 1 602 ? -8.594 37.562 10.328 1 97.75 602 GLY A CA 1
ATOM 4933 C C . GLY A 1 602 ? -8.812 38 8.891 1 97.75 602 GLY A C 1
ATOM 4934 O O . GLY A 1 602 ? -9.82 37.625 8.273 1 97.75 602 GLY A O 1
ATOM 4935 N N . TYR A 1 603 ? -7.965 38.875 8.43 1 97.81 603 TYR A N 1
ATOM 4936 C CA . TYR A 1 603 ? -8.094 39.469 7.094 1 97.81 603 TYR A CA 1
ATOM 4937 C C . TYR A 1 603 ? -6.762 39.406 6.348 1 97.81 603 TYR A C 1
ATOM 4939 O O . TYR A 1 603 ? -5.695 39.469 6.965 1 97.81 603 TYR A O 1
ATOM 4947 N N . GLU A 1 604 ? -6.832 39.219 5.098 1 95.56 604 GLU A N 1
ATOM 4948 C CA . GLU A 1 604 ? -5.719 39.344 4.164 1 95.56 604 GLU A CA 1
ATOM 4949 C C . GLU A 1 604 ? -6.137 40.062 2.887 1 95.56 604 GLU A C 1
ATOM 4951 O O . GLU A 1 604 ? -6.367 39.406 1.854 1 95.56 604 GLU A O 1
ATOM 4956 N N . LEU A 1 605 ? -6.223 41.281 2.896 1 93.25 605 LEU A N 1
ATOM 4957 C CA . LEU A 1 605 ? -6.633 42.125 1.772 1 93.25 605 LEU A CA 1
ATOM 4958 C C . LEU A 1 605 ? -6.25 43.562 2.012 1 93.25 605 LEU A C 1
ATOM 4960 O O . LEU A 1 605 ? -5.867 43.938 3.123 1 93.25 605 LEU A O 1
ATOM 4964 N N . ASP A 1 606 ? -6.293 44.375 0.996 1 94.06 606 ASP A N 1
ATOM 4965 C CA . ASP A 1 606 ? -5.98 45.812 1.089 1 94.06 606 ASP A CA 1
ATOM 4966 C C . ASP A 1 606 ? -7.188 46.594 1.578 1 94.06 606 ASP A C 1
ATOM 4968 O O . ASP A 1 606 ? -8.07 46.938 0.791 1 94.06 606 ASP A O 1
ATOM 4972 N N . LEU A 1 607 ? -7.16 47.031 2.758 1 93.88 607 LEU A N 1
ATOM 4973 C CA . LEU A 1 607 ? -8.266 47.719 3.404 1 93.88 607 LEU A CA 1
ATOM 4974 C C . LEU A 1 607 ? -8.484 49.094 2.777 1 93.88 607 LEU A C 1
ATOM 4976 O O . LEU A 1 607 ? -9.586 49.656 2.865 1 93.88 607 LEU A O 1
ATOM 4980 N N . THR A 1 608 ? -7.438 49.625 2.176 1 92.12 608 THR A N 1
ATOM 4981 C CA . THR A 1 608 ? -7.496 50.969 1.646 1 92.12 608 THR A CA 1
ATOM 4982 C C . THR A 1 608 ? -8.266 51 0.331 1 92.12 608 THR A C 1
ATOM 4984 O O . THR A 1 608 ? -8.672 52.062 -0.131 1 92.12 608 THR A O 1
ATOM 4987 N N . LYS A 1 609 ? -8.508 49.938 -0.192 1 92.5 609 LYS A N 1
ATOM 4988 C CA . LYS A 1 609 ? -9.148 49.844 -1.5 1 92.5 609 LYS A CA 1
ATOM 4989 C C . LYS A 1 609 ? -10.602 49.406 -1.373 1 92.5 609 LYS A C 1
ATOM 4991 O O . LYS A 1 609 ? -11.305 49.281 -2.377 1 92.5 609 LYS A O 1
ATOM 4996 N N . LEU A 1 610 ? -11.039 49.25 -0.225 1 94.88 610 LEU A N 1
ATOM 4997 C CA . LEU A 1 610 ? -12.375 48.719 -0.007 1 94.88 610 LEU A CA 1
ATOM 4998 C C . LEU A 1 610 ? -13.43 49.812 -0.097 1 94.88 610 LEU A C 1
ATOM 5000 O O . LEU A 1 610 ? -13.148 50.969 0.226 1 94.88 610 LEU A O 1
ATOM 5004 N N . SER A 1 611 ? -14.609 49.438 -0.516 1 95.31 611 SER A N 1
ATOM 5005 C CA . SER A 1 611 ? -15.75 50.344 -0.503 1 95.31 611 SER A CA 1
ATOM 5006 C C . SER A 1 611 ? -16.234 50.625 0.919 1 95.31 611 SER A C 1
ATOM 5008 O O . SER A 1 611 ? -15.945 49.844 1.83 1 95.31 611 SER A O 1
ATOM 5010 N N . PRO A 1 612 ? -16.891 51.719 1.085 1 95.75 612 PRO A N 1
ATOM 5011 C CA . PRO A 1 612 ? -17.469 51.969 2.406 1 95.75 612 PRO A CA 1
ATOM 5012 C C . PRO A 1 612 ? -18.406 50.875 2.875 1 95.75 612 PRO A C 1
ATOM 5014 O O . PRO A 1 612 ? -18.438 50.531 4.066 1 95.75 612 PRO A O 1
ATOM 5017 N N . GLU A 1 613 ? -19.078 50.312 1.929 1 95.88 613 GLU A N 1
ATOM 5018 C CA . GLU A 1 613 ? -19.969 49.219 2.264 1 95.88 613 GLU A CA 1
ATOM 5019 C C . GLU A 1 613 ? -19.188 48.031 2.789 1 95.88 613 GLU A C 1
ATOM 5021 O O . GLU A 1 613 ? -19.594 47.375 3.76 1 95.88 613 GLU A O 1
ATOM 5026 N N . ASP A 1 614 ? -18.156 47.719 2.143 1 96.38 614 ASP A N 1
ATOM 5027 C CA . ASP A 1 614 ? -17.328 46.594 2.561 1 96.38 614 ASP A CA 1
ATOM 5028 C C . ASP A 1 614 ? -16.688 46.875 3.924 1 96.38 614 ASP A C 1
ATOM 5030 O O . ASP A 1 614 ? -16.547 45.938 4.738 1 96.38 614 ASP A O 1
ATOM 5034 N N . LYS A 1 615 ? -16.297 48.031 4.152 1 96.94 615 LYS A N 1
ATOM 5035 C CA . LYS A 1 615 ? -15.711 48.406 5.438 1 96.94 615 LYS A CA 1
ATOM 5036 C C . LYS A 1 615 ? -16.719 48.25 6.566 1 96.94 615 LYS A C 1
ATOM 5038 O O . LYS A 1 615 ? -16.391 47.812 7.66 1 96.94 615 LYS A O 1
ATOM 5043 N N . GLU A 1 616 ? -17.906 48.719 6.246 1 97.12 616 GLU A N 1
ATOM 5044 C CA . GLU A 1 616 ? -18.953 48.531 7.242 1 97.12 616 GLU A CA 1
ATOM 5045 C C . GLU A 1 616 ? -19.203 47.062 7.523 1 97.12 616 GLU A C 1
ATOM 5047 O O . GLU A 1 616 ? -19.469 46.688 8.664 1 97.12 616 GLU A O 1
ATOM 5052 N N . GLU A 1 617 ? -19.203 46.312 6.473 1 97.19 617 GLU A N 1
ATOM 5053 C CA . GLU A 1 617 ? -19.359 44.875 6.633 1 97.19 617 GLU A CA 1
ATOM 5054 C C . GLU A 1 617 ? -18.234 44.281 7.48 1 97.19 617 GLU A C 1
ATOM 5056 O O . GLU A 1 617 ? -18.469 43.375 8.289 1 97.19 617 GLU A O 1
ATOM 5061 N N . ILE A 1 618 ? -17.062 44.688 7.332 1 97.94 618 ILE A N 1
ATOM 5062 C CA . ILE A 1 618 ? -15.914 44.25 8.109 1 97.94 618 ILE A CA 1
ATOM 5063 C C . ILE A 1 618 ? -16.156 44.531 9.594 1 97.94 618 ILE A C 1
ATOM 5065 O O . ILE A 1 618 ? -15.906 43.688 10.445 1 97.94 618 ILE A O 1
ATOM 5069 N N . LYS A 1 619 ? -16.594 45.75 9.859 1 97.88 619 LYS A N 1
ATOM 5070 C CA . LYS A 1 619 ? -16.891 46.094 11.242 1 97.88 619 LYS A CA 1
ATOM 5071 C C . LYS A 1 619 ? -17.922 45.156 11.844 1 97.88 619 LYS A C 1
ATOM 5073 O O . LYS A 1 619 ? -17.781 44.719 12.984 1 97.88 619 LYS A O 1
ATOM 5078 N N . ARG A 1 620 ? -18.922 44.875 11.062 1 97.5 620 ARG A N 1
ATOM 5079 C CA . ARG A 1 620 ? -19.953 43.969 11.508 1 97.5 620 ARG A CA 1
ATOM 5080 C C . ARG A 1 620 ? -19.375 42.562 11.75 1 97.5 620 ARG A C 1
ATOM 5082 O O . ARG A 1 620 ? -19.75 41.906 12.719 1 97.5 620 ARG A O 1
ATOM 5089 N N . GLN A 1 621 ? -18.578 42.094 10.852 1 98.12 621 GLN A N 1
ATOM 5090 C CA . GLN A 1 621 ? -17.938 40.781 10.977 1 98.12 621 GLN A CA 1
ATOM 5091 C C . GLN A 1 621 ? -17.109 40.688 12.258 1 98.12 621 GLN A C 1
ATOM 5093 O O . GLN A 1 621 ? -17.141 39.688 12.969 1 98.12 621 GLN A O 1
ATOM 5098 N N . ILE A 1 622 ? -16.344 41.688 12.547 1 98.31 622 ILE A N 1
ATOM 5099 C CA . ILE A 1 622 ? -15.484 41.719 13.727 1 98.31 622 ILE A CA 1
ATOM 5100 C C . ILE A 1 622 ? -16.344 41.688 14.992 1 98.31 622 ILE A C 1
ATOM 5102 O O . ILE A 1 622 ? -16.016 41 15.953 1 98.31 622 ILE A O 1
ATOM 5106 N N . GLU A 1 623 ? -17.359 42.5 14.984 1 97.56 623 GLU A N 1
ATOM 5107 C CA . GLU A 1 623 ? -18.297 42.469 16.109 1 97.56 623 GLU A CA 1
ATOM 5108 C C . GLU A 1 623 ? -18.891 41.094 16.297 1 97.56 623 GLU A C 1
ATOM 5110 O O . GLU A 1 623 ? -19 40.594 17.438 1 97.56 623 GLU A O 1
ATOM 5115 N N . THR A 1 624 ? -19.328 40.531 15.219 1 97.81 624 THR A N 1
ATOM 5116 C CA . THR A 1 624 ? -19.891 39.156 15.266 1 97.81 624 THR A CA 1
ATOM 5117 C C . THR A 1 624 ? -18.859 38.188 15.812 1 97.81 624 THR A C 1
ATOM 5119 O O . THR A 1 624 ? -19.188 37.344 16.641 1 97.81 624 THR A O 1
ATOM 5122 N N . TYR A 1 625 ? -17.625 38.25 15.336 1 97.75 625 TYR A N 1
ATOM 5123 C CA . TYR A 1 625 ? -16.547 37.375 15.828 1 97.75 625 TYR A CA 1
ATOM 5124 C C . TYR A 1 625 ? -16.422 37.469 17.344 1 97.75 625 TYR A C 1
ATOM 5126 O O . TYR A 1 625 ? -16.344 36.469 18.047 1 97.75 625 TYR A O 1
ATOM 5134 N N . LYS A 1 626 ? -16.391 38.656 17.828 1 97.19 626 LYS A N 1
ATOM 5135 C CA . LYS A 1 626 ? -16.219 38.906 19.266 1 97.19 626 LYS A CA 1
ATOM 5136 C C . LYS A 1 626 ? -17.375 38.312 20.047 1 97.19 626 LYS A C 1
ATOM 5138 O O . LYS A 1 626 ? -17.203 37.875 21.203 1 97.19 626 LYS A O 1
ATOM 5143 N N . GLU A 1 627 ? -18.484 38.281 19.438 1 97 627 GLU A N 1
ATOM 5144 C CA . GLU A 1 627 ? -19.672 37.781 20.094 1 97 627 GLU A CA 1
ATOM 5145 C C . GLU A 1 627 ? -19.656 36.25 20.141 1 97 627 GLU A C 1
ATOM 5147 O O . GLU A 1 627 ? -20.078 35.656 21.125 1 97 627 GLU A O 1
ATOM 5152 N N . ILE A 1 628 ? -19.172 35.594 19.141 1 97.81 628 ILE A N 1
ATOM 5153 C CA . ILE A 1 628 ? -19.438 34.188 19.016 1 97.81 628 ILE A CA 1
ATOM 5154 C C . ILE A 1 628 ? -18.141 33.375 19.172 1 97.81 628 ILE A C 1
ATOM 5156 O O . ILE A 1 628 ? -18.156 32.156 19.141 1 97.81 628 ILE A O 1
ATOM 5160 N N . TRP A 1 629 ? -16.969 34.031 19.281 1 97.38 629 TRP A N 1
ATOM 5161 C CA . TRP A 1 629 ? -15.68 33.375 19.219 1 97.38 629 TRP A CA 1
ATOM 5162 C C . TRP A 1 629 ? -15.633 32.188 20.188 1 97.38 629 TRP A C 1
ATOM 5164 O O . TRP A 1 629 ? -15.086 31.125 19.875 1 97.38 629 TRP A O 1
ATOM 5174 N N . HIS A 1 630 ? -16.188 32.312 21.438 1 97.38 630 HIS A N 1
ATOM 5175 C CA . HIS A 1 630 ? -16.094 31.25 22.453 1 97.38 630 HIS A CA 1
ATOM 5176 C C . HIS A 1 630 ? -16.906 30.031 22.047 1 97.38 630 HIS A C 1
ATOM 5178 O O . HIS A 1 630 ? -16.547 28.891 22.391 1 97.38 630 HIS A O 1
ATOM 5184 N N . ILE A 1 631 ? -18.047 30.203 21.297 1 98.25 631 ILE A N 1
ATOM 5185 C CA . ILE A 1 631 ? -18.859 29.094 20.812 1 98.25 631 ILE A CA 1
ATOM 5186 C C . ILE A 1 631 ? -18.078 28.297 19.766 1 98.25 631 ILE A C 1
ATOM 5188 O O . ILE A 1 631 ? -18.031 27.062 19.828 1 98.25 631 ILE A O 1
ATOM 5192 N N . VAL A 1 632 ? -17.406 29.016 18.812 1 98 632 VAL A N 1
ATOM 5193 C CA . VAL A 1 632 ? -16.656 28.375 17.734 1 98 632 VAL A CA 1
ATOM 5194 C C . VAL A 1 632 ? -15.367 27.766 18.297 1 98 632 VAL A C 1
ATOM 5196 O O . VAL A 1 632 ? -14.977 26.672 17.891 1 98 632 VAL A O 1
ATOM 5199 N N . PHE A 1 633 ? -14.773 28.453 19.188 1 96.5 633 PHE A N 1
ATOM 5200 C CA . PHE A 1 633 ? -13.469 28.109 19.75 1 96.5 633 PHE A CA 1
ATOM 5201 C C . PHE A 1 633 ? -13.578 26.891 20.672 1 96.5 633 PHE A C 1
ATOM 5203 O O . PHE A 1 633 ? -12.758 25.984 20.594 1 96.5 633 PHE A O 1
ATOM 5210 N N . GLU A 1 634 ? -14.57 26.812 21.469 1 95.56 634 GLU A N 1
ATOM 5211 C CA . GLU A 1 634 ? -14.633 25.812 22.531 1 95.56 634 GLU A CA 1
ATOM 5212 C C . GLU A 1 634 ? -15.781 24.828 22.281 1 95.56 634 GLU A C 1
ATOM 5214 O O . GLU A 1 634 ? -15.812 23.75 22.875 1 95.56 634 GLU A O 1
ATOM 5219 N N . GLY A 1 635 ? -16.672 25.188 21.484 1 97.31 635 GLY A N 1
ATOM 5220 C CA . GLY A 1 635 ? -17.891 24.406 21.328 1 97.31 635 GLY A CA 1
ATOM 5221 C C . GLY A 1 635 ? -17.672 23.094 20.578 1 97.31 635 GLY A C 1
ATOM 5222 O O . GLY A 1 635 ? -16.609 22.891 19.984 1 97.31 635 GLY A O 1
ATOM 5223 N N . GLU A 1 636 ? -18.656 22.234 20.641 1 98.06 636 GLU A N 1
ATOM 5224 C CA . GLU A 1 636 ? -18.656 20.969 19.891 1 98.06 636 GLU A CA 1
ATOM 5225 C C . GLU A 1 636 ? -19.125 21.203 18.453 1 98.06 636 GLU A C 1
ATOM 5227 O O . GLU A 1 636 ? -20.141 21.844 18.219 1 98.06 636 GLU A O 1
ATOM 5232 N N . LEU A 1 637 ? -18.375 20.672 17.578 1 98.38 637 LEU A N 1
ATOM 5233 C CA . LEU A 1 637 ? -18.703 20.844 16.156 1 98.38 637 LEU A CA 1
ATOM 5234 C C . LEU A 1 637 ? -19.656 19.75 15.688 1 98.38 637 LEU A C 1
ATOM 5236 O O . LEU A 1 637 ? -19.469 18.578 16.016 1 98.38 637 LEU A O 1
ATOM 5240 N N . PHE A 1 638 ? -20.672 20.094 14.977 1 98.69 638 PHE A N 1
ATOM 5241 C CA . PHE A 1 638 ? -21.562 19.188 14.258 1 98.69 638 PHE A CA 1
ATOM 5242 C C . PHE A 1 638 ? -21.609 19.531 12.773 1 98.69 638 PHE A C 1
ATOM 5244 O O . PHE A 1 638 ? -21.969 20.656 12.406 1 98.69 638 PHE A O 1
ATOM 5251 N N . ARG A 1 639 ? -21.141 18.609 11.969 1 98.56 639 ARG A N 1
ATOM 5252 C CA . ARG A 1 639 ? -21.25 18.781 10.523 1 98.56 639 ARG A CA 1
ATOM 5253 C C . ARG A 1 639 ? -22.656 18.422 10.039 1 98.56 639 ARG A C 1
ATOM 5255 O O . ARG A 1 639 ? -23.172 17.359 10.375 1 98.56 639 ARG A O 1
ATOM 5262 N N . LEU A 1 640 ? -23.281 19.312 9.227 1 98.44 640 LEU A N 1
ATOM 5263 C CA . LEU A 1 640 ? -24.688 19.156 8.852 1 98.44 640 LEU A CA 1
ATOM 5264 C C . LEU A 1 640 ? -24.812 18.828 7.367 1 98.44 640 LEU A C 1
ATOM 5266 O O . LEU A 1 640 ? -25.594 17.953 6.992 1 98.44 640 LEU A O 1
ATOM 5270 N N . ILE A 1 641 ? -24.203 19.547 6.492 1 98 641 ILE A N 1
ATOM 5271 C CA . ILE A 1 641 ? -24.203 19.312 5.051 1 98 641 ILE A CA 1
ATOM 5272 C C . ILE A 1 641 ? -22.766 19.234 4.539 1 98 641 ILE A C 1
ATOM 5274 O O . ILE A 1 641 ? -21.984 20.172 4.734 1 98 641 ILE A O 1
ATOM 5278 N N . SER A 1 642 ? -22.453 18.188 3.9 1 98 642 SER A N 1
ATOM 5279 C CA . SER A 1 642 ? -21.109 18 3.359 1 98 642 SER A CA 1
ATOM 5280 C C . SER A 1 642 ? -20.953 18.688 2.002 1 98 642 SER A C 1
ATOM 5282 O O . SER A 1 642 ? -21.719 18.391 1.073 1 98 642 SER A O 1
ATOM 5284 N N . PRO A 1 643 ? -19.938 19.516 1.872 1 98 643 PRO A N 1
ATOM 5285 C CA . PRO A 1 643 ? -19.688 20.141 0.57 1 98 643 PRO A CA 1
ATOM 5286 C C . PRO A 1 643 ? -19.141 19.156 -0.463 1 98 643 PRO A C 1
ATOM 5288 O O . PRO A 1 643 ? -19.062 19.484 -1.649 1 98 643 PRO A O 1
ATOM 5291 N N . PHE A 1 644 ? -18.766 17.984 -0.093 1 96.44 644 PHE A N 1
ATOM 5292 C CA . PHE A 1 644 ? -18.281 16.969 -1.023 1 96.44 644 PHE A CA 1
ATOM 5293 C C . PHE A 1 644 ? -19.453 16.266 -1.717 1 96.44 644 PHE A C 1
ATOM 5295 O O . PHE A 1 644 ? -19.281 15.633 -2.758 1 96.44 644 PHE A O 1
ATOM 5302 N N . GLU A 1 645 ? -20.578 16.391 -1.201 1 95 645 GLU A N 1
ATOM 5303 C CA . GLU A 1 645 ? -21.719 15.617 -1.696 1 95 645 GLU A CA 1
ATOM 5304 C C . GLU A 1 645 ? -22.812 16.531 -2.229 1 95 645 GLU A C 1
ATOM 5306 O O . GLU A 1 645 ? -23.656 16.109 -3.025 1 95 645 GLU A O 1
ATOM 5311 N N . GLU A 1 646 ? -22.797 17.812 -1.678 1 94.38 646 GLU A N 1
ATOM 5312 C CA . GLU A 1 646 ? -23.906 18.719 -1.986 1 94.38 646 GLU A CA 1
ATOM 5313 C C . GLU A 1 646 ? -23.406 20.062 -2.512 1 94.38 646 GLU A C 1
ATOM 5315 O O . GLU A 1 646 ? -22.219 20.391 -2.35 1 94.38 646 GLU A O 1
ATOM 5320 N N . ASN A 1 647 ? -24.312 20.75 -3.156 1 96.06 647 ASN A N 1
ATOM 5321 C CA . ASN A 1 647 ? -24.047 22.109 -3.645 1 96.06 647 ASN A CA 1
ATOM 5322 C C . ASN A 1 647 ? -24.172 23.141 -2.527 1 96.06 647 ASN A C 1
ATOM 5324 O O . ASN A 1 647 ? -24.719 24.219 -2.742 1 96.06 647 ASN A O 1
ATOM 5328 N N . ALA A 1 648 ? -23.906 22.719 -1.317 1 97.38 648 ALA A N 1
ATOM 5329 C CA . ALA A 1 648 ? -23.953 23.547 -0.111 1 97.38 648 ALA A CA 1
ATOM 5330 C C . ALA A 1 648 ? -23.094 22.953 0.994 1 97.38 648 ALA A C 1
ATOM 5332 O O . ALA A 1 648 ? -22.625 21.812 0.885 1 97.38 648 ALA A O 1
ATOM 5333 N N . ALA A 1 649 ? -22.844 23.703 1.958 1 98.44 649 ALA A N 1
ATOM 5334 C CA . ALA A 1 649 ? -22.156 23.266 3.172 1 98.44 649 ALA A CA 1
ATOM 5335 C C . ALA A 1 649 ? -22.797 23.891 4.414 1 98.44 649 ALA A C 1
ATOM 5337 O O . ALA A 1 649 ? -23.266 25.016 4.379 1 98.44 649 ALA A O 1
ATOM 5338 N N . ALA A 1 650 ? -22.828 23.109 5.438 1 98.69 650 ALA A N 1
ATOM 5339 C CA . ALA A 1 650 ? -23.344 23.641 6.699 1 98.69 650 ALA A CA 1
ATOM 5340 C C . ALA A 1 650 ? -22.719 22.906 7.887 1 98.69 650 ALA A C 1
ATOM 5342 O O . ALA A 1 650 ? -22.469 21.703 7.824 1 98.69 650 ALA A O 1
ATOM 5343 N N . TRP A 1 651 ? -22.5 23.609 8.938 1 98.75 651 TRP A N 1
ATOM 5344 C CA . TRP A 1 651 ? -22.047 23.062 10.219 1 98.75 651 T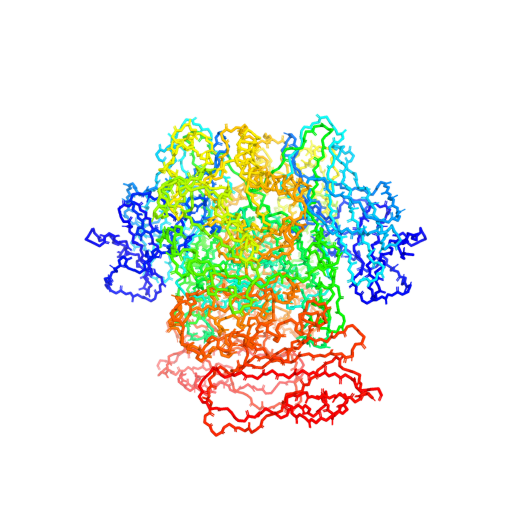RP A CA 1
ATOM 5345 C C . TRP A 1 651 ? -22.453 23.984 11.367 1 98.75 651 TRP A C 1
ATOM 5347 O O . TRP A 1 651 ? -22.953 25.078 11.141 1 98.75 651 TRP A O 1
ATOM 5357 N N . MET A 1 652 ? -22.312 23.516 12.547 1 98.75 652 MET A N 1
ATOM 5358 C CA . MET A 1 652 ? -22.672 24.328 13.703 1 98.75 652 MET A CA 1
ATOM 5359 C C . MET A 1 652 ? -21.797 24 14.898 1 98.75 652 MET A C 1
ATOM 5361 O O . MET A 1 652 ? -21.156 22.938 14.93 1 98.75 652 MET A O 1
ATOM 5365 N N . PHE A 1 653 ? -21.672 24.859 15.742 1 98.75 653 PHE A N 1
ATOM 5366 C CA . PHE A 1 653 ? -20.984 24.719 17.016 1 98.75 653 PHE A CA 1
ATOM 5367 C C . PHE A 1 653 ? -21.953 24.906 18.188 1 98.75 653 PHE A C 1
ATOM 5369 O O . PHE A 1 653 ? -22.812 25.797 18.141 1 98.75 653 PHE A O 1
ATOM 5376 N N . VAL A 1 654 ? -21.828 24.047 19.156 1 98.69 654 VAL A N 1
ATOM 5377 C CA . VAL A 1 654 ? -22.688 24.094 20.328 1 98.69 654 VAL A CA 1
ATOM 5378 C C . VAL A 1 654 ? -21.828 24.141 21.594 1 98.69 654 VAL A C 1
ATOM 5380 O O . VAL A 1 654 ? -20.906 23.328 21.75 1 98.69 654 VAL A O 1
ATOM 5383 N N . THR A 1 655 ? -22.125 25.062 22.484 1 98 655 THR A N 1
ATOM 5384 C CA . THR A 1 655 ? -21.375 25.141 23.719 1 98 655 THR A CA 1
ATOM 5385 C C . THR A 1 655 ? -21.547 23.859 24.547 1 98 655 THR A C 1
ATOM 5387 O O . THR A 1 655 ? -22.531 23.141 24.359 1 98 655 THR A O 1
ATOM 5390 N N . GLU A 1 656 ? -20.594 23.578 25.422 1 95.31 656 GLU A N 1
ATOM 5391 C CA . GLU A 1 656 ? -20.594 22.359 26.203 1 95.31 656 GLU A CA 1
ATOM 5392 C C . GLU A 1 656 ? -21.875 22.234 27.031 1 95.31 656 GLU A C 1
ATOM 5394 O O . GLU A 1 656 ? -22.422 21.141 27.172 1 95.31 656 GLU A O 1
ATOM 5399 N N . ASP A 1 657 ? -22.312 23.328 27.594 1 96.06 657 ASP A N 1
ATOM 5400 C CA . ASP A 1 657 ? -23.531 23.312 28.422 1 96.06 657 ASP A CA 1
ATOM 5401 C C . ASP A 1 657 ? -24.781 23.391 27.547 1 96.06 657 ASP A C 1
ATOM 5403 O O . ASP A 1 657 ? -25.906 23.422 28.062 1 96.06 657 ASP A O 1
ATOM 5407 N N . LYS A 1 658 ? -24.609 23.531 26.219 1 97.75 658 LYS A N 1
ATOM 5408 C CA . LYS A 1 658 ? -25.672 23.547 25.219 1 97.75 658 LYS A CA 1
ATOM 5409 C C . LYS A 1 658 ? -26.547 24.781 25.359 1 97.75 658 LYS A C 1
ATOM 5411 O O . LYS A 1 658 ? -27.703 24.781 24.938 1 97.75 658 LYS A O 1
ATOM 5416 N N . SER A 1 659 ? -26 25.844 25.922 1 97.56 659 SER A N 1
ATOM 5417 C CA . SER A 1 659 ? -26.766 27.062 26.125 1 97.56 659 SER A CA 1
ATOM 5418 C C . SER A 1 659 ? -26.719 27.953 24.906 1 97.56 659 SER A C 1
ATOM 5420 O O . SER A 1 659 ? -27.609 28.797 24.703 1 97.56 659 SER A O 1
ATOM 5422 N N . GLU A 1 660 ? -25.719 27.844 24.172 1 98.31 660 GLU A N 1
ATOM 5423 C CA . GLU A 1 660 ? -25.547 28.656 22.969 1 98.31 660 GLU A CA 1
ATOM 5424 C C . GLU A 1 660 ? -25.094 27.812 21.781 1 98.31 660 GLU A C 1
ATOM 5426 O O . GLU A 1 660 ? -24.484 26.75 21.969 1 98.31 660 GLU A O 1
ATOM 5431 N N . ALA A 1 661 ? -25.453 28.234 20.609 1 98.69 661 ALA A N 1
ATOM 5432 C CA . ALA A 1 661 ? -25.016 27.594 19.375 1 98.69 661 ALA A CA 1
ATOM 5433 C C . ALA A 1 661 ? -24.938 28.609 18.234 1 98.69 661 ALA A C 1
ATOM 5435 O O . ALA A 1 661 ? -25.562 29.656 18.297 1 98.69 661 ALA A O 1
ATOM 5436 N N . VAL A 1 662 ? -24.141 28.359 17.312 1 98.75 662 VAL A N 1
ATOM 5437 C CA . VAL A 1 662 ? -24.078 29.125 16.062 1 98.75 662 VAL A CA 1
ATOM 5438 C C . VAL A 1 662 ? -24.078 28.188 14.867 1 98.75 662 VAL A C 1
ATOM 5440 O O . VAL A 1 662 ? -23.422 27.141 14.898 1 98.75 662 VAL A O 1
ATOM 5443 N N . VAL A 1 663 ? -24.891 28.453 13.844 1 98.69 663 VAL A N 1
ATOM 5444 C CA . VAL A 1 663 ? -25.062 27.641 12.641 1 98.69 663 VAL A CA 1
ATOM 5445 C C . VAL A 1 663 ? -24.547 28.406 11.422 1 98.69 663 VAL A C 1
ATOM 5447 O O . VAL A 1 663 ? -24.875 29.594 11.25 1 98.69 663 VAL A O 1
ATOM 5450 N N . PHE A 1 664 ? -23.734 27.781 10.617 1 98.69 664 PHE A N 1
ATOM 5451 C CA . PHE A 1 664 ? -23.234 28.344 9.367 1 98.69 664 PHE A CA 1
ATOM 5452 C C . PHE A 1 664 ? -23.797 27.578 8.172 1 98.69 664 PHE A C 1
ATOM 5454 O O . PHE A 1 664 ? -23.797 26.344 8.164 1 98.69 664 PHE A O 1
ATOM 5461 N N . TYR A 1 665 ? -24.281 28.25 7.188 1 98.38 665 TYR A N 1
ATOM 5462 C CA . TYR A 1 665 ? -24.812 27.672 5.953 1 98.38 665 TYR A CA 1
ATOM 5463 C C . TYR A 1 665 ? -24.312 28.453 4.738 1 98.38 665 TYR A C 1
ATOM 5465 O O . TYR A 1 665 ? -24.391 29.688 4.715 1 98.38 665 TYR A O 1
ATOM 5473 N N . VAL A 1 666 ? -23.781 27.828 3.762 1 98.31 666 VAL A N 1
ATOM 5474 C CA . VAL A 1 666 ? -23.344 28.438 2.51 1 98.31 666 VAL A CA 1
ATOM 5475 C C . VAL A 1 666 ? -23.938 27.656 1.33 1 98.31 666 VAL A C 1
ATOM 5477 O O . VAL A 1 666 ? -23.781 26.438 1.24 1 98.31 666 VAL A O 1
ATOM 5480 N N . GLU A 1 667 ? -24.625 28.297 0.479 1 97.12 667 GLU A N 1
ATOM 5481 C CA . GLU A 1 667 ? -25.062 27.766 -0.809 1 97.12 667 GLU A CA 1
ATOM 5482 C C . GLU A 1 667 ? -24.094 28.156 -1.921 1 97.12 667 GLU A C 1
ATOM 5484 O O . GLU A 1 667 ? -23.828 29.344 -2.145 1 97.12 667 GLU A O 1
ATOM 5489 N N . VAL A 1 668 ? -23.562 27.266 -2.643 1 97.12 668 VAL A N 1
ATOM 5490 C CA . VAL A 1 668 ? -22.516 27.531 -3.609 1 97.12 668 VAL A CA 1
ATOM 5491 C C . VAL A 1 668 ? -23.109 28.125 -4.887 1 97.12 668 VAL A C 1
ATOM 5493 O O . VAL A 1 668 ? -22.938 29.312 -5.176 1 97.12 668 VAL A O 1
ATOM 5496 N N . LEU A 1 669 ? -23.938 27.328 -5.57 1 95.75 669 LEU A N 1
ATOM 5497 C CA . LEU A 1 669 ? -24.578 27.844 -6.773 1 95.75 669 LEU A CA 1
ATOM 5498 C C . LEU A 1 669 ? -26.094 27.906 -6.586 1 95.75 669 LEU A C 1
ATOM 5500 O O . LEU A 1 669 ? -26.688 27 -6.004 1 95.75 669 LEU A O 1
ATOM 5504 N N . LYS A 1 670 ? -26.609 29.016 -7.066 1 93.88 670 LYS A N 1
ATOM 5505 C CA . LYS A 1 670 ? -28.062 29.109 -7.117 1 93.88 670 LYS A CA 1
ATOM 5506 C C . LYS A 1 670 ? -28.641 28.141 -8.141 1 93.88 670 LYS A C 1
ATOM 5508 O O . LYS A 1 670 ? -28.094 27.984 -9.234 1 93.88 670 LYS A O 1
ATOM 5513 N N . THR A 1 671 ? -29.609 27.469 -7.695 1 91.5 671 THR A N 1
ATOM 5514 C CA . THR A 1 671 ? -30.297 26.547 -8.602 1 91.5 671 THR A CA 1
ATOM 5515 C C . THR A 1 671 ? -31.719 27.047 -8.891 1 91.5 671 THR A C 1
ATOM 5517 O O . THR A 1 671 ? -32.438 27.453 -7.98 1 91.5 671 THR A O 1
ATOM 5520 N N . PRO A 1 672 ? -32.156 26.922 -10.164 1 90.81 672 PRO A N 1
ATOM 5521 C CA . PRO A 1 672 ? -33.5 27.375 -10.484 1 90.81 672 PRO A CA 1
ATOM 5522 C C . PRO A 1 672 ? -34.594 26.469 -9.883 1 90.81 672 PRO A C 1
ATOM 5524 O O . PRO A 1 672 ? -34.438 25.25 -9.867 1 90.81 672 PRO A O 1
ATOM 5527 N N . ASN A 1 673 ? -35.656 27.016 -9.461 1 90.75 673 ASN A N 1
ATOM 5528 C CA . ASN A 1 673 ? -36.844 26.328 -8.977 1 90.75 673 ASN A CA 1
ATOM 5529 C C . ASN A 1 673 ? -36.5 25.266 -7.941 1 90.75 673 ASN A C 1
ATOM 5531 O O . ASN A 1 673 ? -36.906 24.109 -8.07 1 90.75 673 ASN A O 1
ATOM 5535 N N . LYS A 1 674 ? -35.594 25.594 -7.086 1 88.69 674 LYS A N 1
ATOM 5536 C CA . LYS A 1 674 ? -35.188 24.672 -6.035 1 88.69 674 LYS A CA 1
ATOM 5537 C C . LYS A 1 674 ? -36.312 24.469 -5.02 1 88.69 674 LYS A C 1
ATOM 5539 O O . LYS A 1 674 ? -37.031 25.406 -4.66 1 88.69 674 LYS A O 1
ATOM 5544 N N . HIS A 1 675 ? -36.562 23.266 -4.625 1 89.19 675 HIS A N 1
ATOM 5545 C CA . HIS A 1 675 ? -37.531 22.938 -3.566 1 89.19 675 HIS A CA 1
ATOM 5546 C C . HIS A 1 675 ? -37.094 23.531 -2.232 1 89.19 675 HIS A C 1
ATOM 5548 O O . HIS A 1 675 ? -35.906 23.469 -1.874 1 89.19 675 HIS A O 1
ATOM 5554 N N . PRO A 1 676 ? -38.062 24.219 -1.572 1 89.19 676 PRO A N 1
ATOM 5555 C CA . PRO A 1 676 ? -37.688 24.719 -0.245 1 89.19 676 PRO A CA 1
ATOM 5556 C C . PRO A 1 676 ? -37.125 23.625 0.666 1 89.19 676 PRO A C 1
ATOM 5558 O O . PRO A 1 676 ? -37.625 22.5 0.655 1 89.19 676 PRO A O 1
ATOM 5561 N N . ARG A 1 677 ? -36.031 23.969 1.393 1 91 677 ARG A N 1
ATOM 5562 C CA . ARG A 1 677 ? -35.375 23 2.242 1 91 677 ARG A CA 1
ATOM 5563 C C . ARG A 1 677 ? -35.25 23.5 3.676 1 91 677 ARG A C 1
ATOM 5565 O O . ARG A 1 677 ? -35.281 24.719 3.918 1 91 677 ARG A O 1
ATOM 5572 N N . ARG A 1 678 ? -35.219 22.641 4.609 1 95.75 678 ARG A N 1
ATOM 5573 C CA . ARG A 1 678 ? -34.938 22.906 6.02 1 95.75 678 ARG A CA 1
ATOM 5574 C C . ARG A 1 678 ? -33.625 22.328 6.445 1 95.75 678 ARG A C 1
ATOM 5576 O O . ARG A 1 678 ? -33.188 21.297 5.922 1 95.75 678 ARG A O 1
ATOM 5583 N N . LEU A 1 679 ? -33 23.047 7.32 1 97.81 679 LEU A N 1
ATOM 5584 C CA . LEU A 1 679 ? -31.734 22.594 7.871 1 97.81 679 LEU A CA 1
ATOM 5585 C C . LEU A 1 679 ? -31.922 22.016 9.266 1 97.81 679 LEU A C 1
ATOM 5587 O O . LEU A 1 679 ? -32.156 22.75 10.227 1 97.81 679 LEU A O 1
ATOM 5591 N N . LYS A 1 680 ? -31.906 20.703 9.297 1 97.81 680 LYS A N 1
ATOM 5592 C CA . LYS A 1 680 ? -31.984 20.062 10.602 1 97.81 680 LYS A CA 1
ATOM 5593 C C . LYS A 1 680 ? -30.719 20.297 11.414 1 97.81 680 LYS A C 1
ATOM 5595 O O . LYS A 1 680 ? -29.609 20.141 10.906 1 97.81 680 LYS A O 1
ATOM 5600 N N . LEU A 1 681 ? -30.875 20.719 12.648 1 98.44 681 LEU A N 1
ATOM 5601 C CA . LEU A 1 681 ? -29.75 21 13.531 1 98.44 681 LEU A CA 1
ATOM 5602 C C . LEU A 1 681 ? -29.422 19.797 14.406 1 98.44 681 LEU A C 1
ATOM 5604 O O . LEU A 1 681 ? -30.094 18.766 14.328 1 98.44 681 LEU A O 1
ATOM 5608 N N . LYS A 1 682 ? -28.328 19.906 15.172 1 97.88 682 LYS A N 1
ATOM 5609 C CA . LYS A 1 682 ? -27.875 18.812 16.047 1 97.88 682 LYS A CA 1
ATOM 5610 C C . LYS A 1 682 ? -27.312 19.359 17.344 1 97.88 682 LYS A C 1
ATOM 5612 O O . LYS A 1 682 ? -26.938 20.531 17.438 1 97.88 682 LYS A O 1
ATOM 5617 N N . GLY A 1 683 ? -27.234 18.5 18.422 1 97.5 683 GLY A N 1
ATOM 5618 C CA . GLY A 1 683 ? -26.453 18.75 19.625 1 97.5 683 GLY A CA 1
ATOM 5619 C C . GLY A 1 683 ? -27.172 19.641 20.625 1 97.5 683 GLY A C 1
ATOM 5620 O O . GLY A 1 683 ? -26.609 20.031 21.641 1 97.5 683 GLY A O 1
ATOM 5621 N N . LEU A 1 684 ? -28.422 19.969 20.344 1 98.25 684 LEU A N 1
ATOM 5622 C CA . LEU A 1 684 ? -29.188 20.828 21.234 1 98.25 684 LEU A CA 1
ATOM 5623 C C . LEU A 1 684 ? -29.969 20 22.266 1 98.25 684 LEU A C 1
ATOM 5625 O O . LEU A 1 684 ? -30.062 18.781 22.141 1 98.25 684 LEU A O 1
ATOM 5629 N N . LEU A 1 685 ? -30.406 20.625 23.344 1 97.69 685 LEU A N 1
ATOM 5630 C CA . LEU A 1 685 ? -31.312 19.984 24.281 1 97.69 685 LEU A CA 1
ATOM 5631 C C . LEU A 1 685 ? -32.75 19.969 23.734 1 97.69 685 LEU A C 1
ATOM 5633 O O . LEU A 1 685 ? -33.281 21.031 23.406 1 97.69 685 LEU A O 1
ATOM 5637 N N . PRO A 1 686 ? -33.281 18.812 23.656 1 96.88 686 PRO A N 1
ATOM 5638 C CA . PRO A 1 686 ? -34.625 18.734 23.031 1 96.88 686 PRO A CA 1
ATOM 5639 C C . PRO A 1 686 ? -35.656 19.547 23.781 1 96.88 686 PRO A C 1
ATOM 5641 O O . PRO A 1 686 ? -36.562 20.125 23.141 1 96.88 686 PRO A O 1
ATOM 5644 N N . ASP A 1 687 ? -35.594 19.719 25.094 1 96.31 687 ASP A N 1
ATOM 5645 C CA . ASP A 1 687 ? -36.656 20.312 25.906 1 96.31 687 ASP A CA 1
ATOM 5646 C C . ASP A 1 687 ? -36.344 21.766 26.219 1 96.31 687 ASP A C 1
ATOM 5648 O O . ASP A 1 687 ? -37.094 22.422 26.938 1 96.31 687 ASP A O 1
ATOM 5652 N N . LYS A 1 688 ? -35.312 22.266 25.672 1 97.38 688 LYS A N 1
ATOM 5653 C CA . LYS A 1 688 ? -34.938 23.656 25.906 1 97.38 688 LYS A CA 1
ATOM 5654 C C . LYS A 1 688 ? -35.375 24.547 24.75 1 97.38 688 LYS A C 1
ATOM 5656 O O . LYS A 1 688 ? -35.25 24.156 23.594 1 97.38 688 LYS A O 1
ATOM 5661 N N . LYS A 1 689 ? -35.875 25.688 25.094 1 97.81 689 LYS A N 1
ATOM 5662 C CA . LYS A 1 689 ? -36.25 26.672 24.062 1 97.81 689 LYS A CA 1
ATOM 5663 C C . LYS A 1 689 ? -35.062 27.578 23.734 1 97.81 689 LYS A C 1
ATOM 5665 O O . LYS A 1 689 ? -34.375 28.078 24.625 1 97.81 689 LYS A O 1
ATOM 5670 N N . TYR A 1 690 ? -34.781 27.75 22.484 1 98.5 690 TYR A N 1
ATOM 5671 C CA . TYR A 1 690 ? -33.688 28.594 22.016 1 98.5 690 TYR A CA 1
ATOM 5672 C C . TYR A 1 690 ? -34.219 29.812 21.266 1 98.5 690 TYR A C 1
ATOM 5674 O O . TYR A 1 690 ? -35.062 29.688 20.375 1 98.5 690 TYR A O 1
ATOM 5682 N N . LEU A 1 691 ? -33.719 31.016 21.578 1 98.31 691 LEU A N 1
ATOM 5683 C CA . LEU A 1 691 ? -33.906 32.219 20.766 1 98.31 691 LEU A CA 1
ATOM 5684 C C . LEU A 1 691 ? -33 32.25 19.562 1 98.31 691 LEU A C 1
ATOM 5686 O O . LEU A 1 691 ? -31.766 32.094 19.719 1 98.31 691 LEU A O 1
ATOM 5690 N N . ILE A 1 692 ? -33.562 32.281 18.438 1 97.94 692 ILE A N 1
ATOM 5691 C CA . ILE A 1 692 ? -32.781 32.5 17.203 1 97.94 692 ILE A CA 1
ATOM 5692 C C . ILE A 1 692 ? -32.719 33.969 16.875 1 97.94 692 ILE A C 1
ATOM 5694 O O . ILE A 1 692 ? -33.656 34.531 16.297 1 97.94 692 ILE A O 1
ATOM 5698 N N . LYS A 1 693 ? -31.656 34.5 17.031 1 96.19 693 LYS A N 1
ATOM 5699 C CA . LYS A 1 693 ? -31.484 35.969 16.953 1 96.19 693 LYS A CA 1
ATOM 5700 C C . LYS A 1 693 ? -31.891 36.469 15.57 1 96.19 693 LYS A C 1
ATOM 5702 O O . LYS A 1 693 ? -32.625 37.469 15.461 1 96.19 693 LYS A O 1
ATOM 5707 N N . GLU A 1 694 ? -31.469 35.844 14.531 1 94.62 694 GLU A N 1
ATOM 5708 C CA . GLU A 1 694 ? -31.625 36.312 13.156 1 94.62 694 GLU A CA 1
ATOM 5709 C C . GLU A 1 694 ? -33.062 36.156 12.688 1 94.62 694 GLU A C 1
ATOM 5711 O O . GLU A 1 694 ? -33.469 36.812 11.719 1 94.62 694 GLU A O 1
ATOM 5716 N N . LEU A 1 695 ? -33.75 35.344 13.367 1 94.5 695 LEU A N 1
ATOM 5717 C CA . LEU A 1 695 ? -35.156 35.125 13.016 1 94.5 695 LEU A CA 1
ATOM 5718 C C . LEU A 1 695 ? -36.094 35.781 14.039 1 94.5 695 LEU A C 1
ATOM 5720 O O . LEU A 1 695 ? -37.281 35.906 13.805 1 94.5 695 LEU A O 1
ATOM 5724 N N . ASN A 1 696 ? -35.625 36.281 15.016 1 95.25 696 ASN A N 1
ATOM 5725 C CA . ASN A 1 696 ? -36.344 36.875 16.109 1 95.25 696 ASN A CA 1
ATOM 5726 C C . ASN A 1 696 ? -37.531 36 16.547 1 95.25 696 ASN A C 1
ATOM 5728 O O . ASN A 1 696 ? -38.656 36.438 16.641 1 95.25 696 ASN A O 1
ATOM 5732 N N . THR A 1 697 ? -37.219 34.75 16.688 1 96.12 697 THR A N 1
ATOM 5733 C CA . THR A 1 697 ? -38.188 33.75 17.141 1 96.12 697 THR A CA 1
ATOM 5734 C C . THR A 1 697 ? -37.531 32.719 18.047 1 96.12 697 THR A C 1
ATOM 5736 O O . THR A 1 697 ? -36.312 32.625 18.109 1 96.12 697 THR A O 1
ATOM 5739 N N . SER A 1 698 ? -38.281 32.125 18.844 1 97.62 698 SER A N 1
ATOM 5740 C CA . SER A 1 698 ? -37.781 31.047 19.719 1 97.62 698 SER A CA 1
ATOM 5741 C C . SER A 1 698 ? -38.406 29.703 19.344 1 97.62 698 SER A C 1
ATOM 5743 O O . SER A 1 698 ? -39.594 29.641 19.016 1 97.62 698 SER A O 1
ATOM 5745 N N . LYS A 1 699 ? -37.656 28.734 19.344 1 97.56 699 LYS A N 1
ATOM 5746 C CA . LYS A 1 699 ? -38.094 27.375 19.047 1 97.56 699 LYS A CA 1
ATOM 5747 C C . LYS A 1 699 ? -37.469 26.375 20.016 1 97.56 699 LYS A C 1
ATOM 5749 O O . LYS A 1 699 ? -36.375 26.594 20.531 1 97.56 699 LYS A O 1
ATOM 5754 N N . PHE A 1 700 ? -38.156 25.25 20.281 1 97.56 700 PHE A N 1
ATOM 5755 C CA . PHE A 1 700 ? -37.625 24.203 21.109 1 97.56 700 PHE A CA 1
ATOM 5756 C C . PHE A 1 700 ? -36.562 23.406 20.359 1 97.56 700 PHE A C 1
ATOM 5758 O O . PHE A 1 700 ? -36.594 23.312 19.141 1 97.56 700 PHE A O 1
ATOM 5765 N N . GLY A 1 701 ? -35.625 22.875 21.188 1 97.69 701 GLY A N 1
ATOM 5766 C CA . GLY A 1 701 ? -34.531 22.094 20.609 1 97.69 701 GLY A CA 1
ATOM 5767 C C . GLY A 1 701 ? -35.031 20.922 19.797 1 97.69 701 GLY A C 1
ATOM 5768 O O . GLY A 1 701 ? -34.438 20.578 18.766 1 97.69 701 GLY A O 1
ATOM 5769 N N . ASP A 1 702 ? -36.031 20.188 20.234 1 97.75 702 ASP A N 1
ATOM 5770 C CA . ASP A 1 702 ? -36.562 19.047 19.5 1 97.75 702 ASP A CA 1
ATOM 5771 C C . ASP A 1 702 ? -37.094 19.469 18.125 1 97.75 702 ASP A C 1
ATOM 5773 O O . ASP A 1 702 ? -36.906 18.766 17.141 1 97.75 702 ASP A O 1
ATOM 5777 N N . GLU A 1 703 ? -37.781 20.641 18.031 1 97.25 703 GLU A N 1
ATOM 5778 C CA . GLU A 1 703 ? -38.25 21.172 16.766 1 97.25 703 GLU A CA 1
ATOM 5779 C C . GLU A 1 703 ? -37.062 21.484 15.828 1 97.25 703 GLU A C 1
ATOM 5781 O O . GLU A 1 703 ? -37.094 21.125 14.648 1 97.25 703 GLU A O 1
ATOM 5786 N N . LEU A 1 704 ? -36.094 22.078 16.391 1 98.06 704 LEU A N 1
ATOM 5787 C CA . LEU A 1 704 ? -34.938 22.484 15.609 1 98.06 704 LEU A CA 1
ATOM 5788 C C . LEU A 1 704 ? -34.156 21.266 15.094 1 98.06 704 LEU A C 1
ATOM 5790 O O . LEU A 1 704 ? -33.625 21.297 14 1 98.06 704 LEU A O 1
ATOM 5794 N N . MET A 1 705 ? -34.094 20.156 15.828 1 98.06 705 MET A N 1
ATOM 5795 C CA . MET A 1 705 ? -33.312 18.969 15.477 1 98.06 705 MET A CA 1
ATOM 5796 C C . MET A 1 705 ? -34.094 18.031 14.586 1 98.06 705 MET A C 1
ATOM 5798 O O . MET A 1 705 ? -33.531 17.312 13.766 1 98.06 705 MET A O 1
ATOM 5802 N N . ASN A 1 706 ? -35.469 18.031 14.641 1 96.62 706 ASN A N 1
ATOM 5803 C CA . ASN A 1 706 ? -36.281 17.094 13.875 1 96.62 706 ASN A CA 1
ATOM 5804 C C . ASN A 1 706 ? -36.875 17.75 12.648 1 96.62 706 ASN A C 1
ATOM 5806 O O . ASN A 1 706 ? -37.094 17.078 11.633 1 96.62 706 ASN A O 1
ATOM 5810 N N . LEU A 1 707 ? -37.281 19 12.688 1 95.69 707 LEU A N 1
ATOM 5811 C CA . LEU A 1 707 ? -37.844 19.719 11.562 1 95.69 707 LEU A CA 1
ATOM 5812 C C . LEU A 1 707 ? -36.812 20.641 10.922 1 95.69 707 LEU A C 1
ATOM 5814 O O . LEU A 1 707 ? -36.719 20.703 9.695 1 95.69 707 LEU A O 1
ATOM 5818 N N . GLY A 1 708 ? -36.062 21.391 11.828 1 97.12 708 GLY A N 1
ATOM 5819 C CA . GLY A 1 708 ? -34.969 22.234 11.328 1 97.12 708 GLY A CA 1
ATOM 5820 C C . GLY A 1 708 ? -35.406 23.672 11.094 1 97.12 708 GLY A C 1
ATOM 5821 O O . GLY A 1 708 ? -36.562 24.047 11.352 1 97.12 708 GLY A O 1
ATOM 5822 N N . ILE A 1 709 ? -34.469 24.438 10.648 1 96.88 709 ILE A N 1
ATOM 5823 C CA . ILE A 1 709 ? -34.656 25.828 10.305 1 96.88 709 ILE A CA 1
ATOM 5824 C C . ILE A 1 709 ? -34.906 25.969 8.805 1 96.88 709 ILE A C 1
ATOM 5826 O O . ILE A 1 709 ? -34.219 25.344 8 1 96.88 709 ILE A O 1
ATOM 5830 N N . PHE A 1 710 ? -35.875 26.75 8.469 1 94.75 710 PHE A N 1
ATOM 5831 C CA . PHE A 1 710 ? -36.156 27.031 7.062 1 94.75 710 PHE A CA 1
ATOM 5832 C C . PHE A 1 710 ? -35 27.797 6.438 1 94.75 710 PHE A C 1
ATOM 5834 O O . PHE A 1 710 ? -34.594 28.844 6.949 1 94.75 710 PHE A O 1
ATOM 5841 N N . ILE A 1 711 ? -34.438 27.328 5.371 1 95.5 711 ILE A N 1
ATOM 5842 C CA . ILE A 1 711 ? -33.406 28.047 4.621 1 95.5 711 ILE A CA 1
ATOM 5843 C C . ILE A 1 711 ? -34.062 29.047 3.668 1 95.5 711 ILE A C 1
ATOM 5845 O O . ILE A 1 711 ? -34.75 28.656 2.729 1 95.5 711 ILE A O 1
ATOM 5849 N N . PRO A 1 712 ? -33.844 30.25 3.889 1 92.44 712 PRO A N 1
ATOM 5850 C CA . PRO A 1 712 ? -34.5 31.234 3.025 1 92.44 712 PRO A CA 1
ATOM 5851 C C . PRO A 1 712 ? -34 31.203 1.59 1 92.44 712 PRO A C 1
ATOM 5853 O O . PRO A 1 712 ? -32.844 30.812 1.354 1 92.44 712 PRO A O 1
ATOM 5856 N N . GLU A 1 713 ? -34.844 31.625 0.669 1 91.19 713 GLU A N 1
ATOM 5857 C CA . GLU A 1 713 ? -34.375 31.781 -0.71 1 91.19 713 GLU A CA 1
ATOM 5858 C C . GLU A 1 713 ? -33.406 32.938 -0.838 1 91.19 713 GLU A C 1
ATOM 5860 O O . GLU A 1 713 ? -33.625 34.031 -0.303 1 91.19 713 GLU A O 1
ATOM 5865 N N . MET A 1 714 ? -32.344 32.625 -1.411 1 90.12 714 MET A N 1
ATOM 5866 C CA . MET A 1 714 ? -31.328 33.625 -1.609 1 90.12 714 MET A CA 1
ATOM 5867 C C . MET A 1 714 ? -31.094 33.906 -3.094 1 90.12 714 MET A C 1
ATOM 5869 O O . MET A 1 714 ? -31.391 33.031 -3.932 1 90.12 714 MET A O 1
ATOM 5873 N N . TRP A 1 715 ? -30.656 35.094 -3.381 1 90.69 715 TRP A N 1
ATOM 5874 C CA . TRP A 1 715 ? -30.453 35.5 -4.77 1 90.69 715 TRP A CA 1
ATOM 5875 C C . TRP A 1 715 ? -28.984 35.469 -5.141 1 90.69 715 TRP A C 1
ATOM 5877 O O . TRP A 1 715 ? -28.125 35.938 -4.398 1 90.69 715 TRP A O 1
ATOM 5887 N N . GLY A 1 716 ? -28.797 34.875 -6.281 1 92.62 716 GLY A N 1
ATOM 5888 C CA . GLY A 1 716 ? -27.438 34.844 -6.793 1 92.62 716 GLY A CA 1
ATOM 5889 C C . GLY A 1 716 ? -26.609 33.719 -6.25 1 92.62 716 GLY A C 1
ATOM 5890 O O . GLY A 1 716 ? -27.125 32.875 -5.5 1 92.62 716 GLY A O 1
ATOM 5891 N N . ASP A 1 717 ? -25.391 33.625 -6.758 1 96.19 717 ASP A N 1
ATOM 5892 C CA . ASP A 1 717 ? -24.469 32.562 -6.359 1 96.19 717 ASP A CA 1
ATOM 5893 C C . ASP A 1 717 ? -23.719 32.938 -5.074 1 96.19 717 ASP A C 1
ATOM 5895 O O . ASP A 1 717 ? -23.641 34.125 -4.715 1 96.19 717 ASP A O 1
ATOM 5899 N N . PHE A 1 718 ? -23.172 31.906 -4.359 1 97.81 718 PHE A N 1
ATOM 5900 C CA . PHE A 1 718 ? -22.266 32.031 -3.229 1 97.81 718 PHE A CA 1
ATOM 5901 C C . PHE A 1 718 ? -22.922 32.812 -2.1 1 97.81 718 PHE A C 1
ATOM 5903 O O . PHE A 1 718 ? -22.328 33.781 -1.567 1 97.81 718 PHE A O 1
ATOM 5910 N N . ASN A 1 719 ? -24.094 32.469 -1.727 1 96.19 719 ASN A N 1
ATOM 5911 C CA . ASN A 1 719 ? -24.797 33.125 -0.635 1 96.19 719 ASN A CA 1
ATOM 5912 C C . ASN A 1 719 ? -24.609 32.375 0.684 1 96.19 719 ASN A C 1
ATOM 5914 O O . ASN A 1 719 ? -24.328 31.188 0.69 1 96.19 719 ASN A O 1
ATOM 5918 N N . SER A 1 720 ? -24.781 33.094 1.785 1 97.69 720 SER A N 1
ATOM 5919 C CA . SER A 1 720 ? -24.562 32.469 3.09 1 97.69 720 SER A CA 1
ATOM 5920 C C . SER A 1 720 ? -25.578 33 4.117 1 97.69 720 SER A C 1
ATOM 5922 O O . SER A 1 720 ? -26.188 34.031 3.926 1 97.69 720 SER A O 1
ATOM 5924 N N . LYS A 1 721 ? -25.812 32.188 5.082 1 96.88 721 LYS A N 1
ATOM 5925 C CA . LYS A 1 721 ? -26.609 32.531 6.258 1 96.88 721 LYS A CA 1
ATOM 5926 C C . LYS A 1 721 ? -25.938 32.062 7.539 1 96.88 721 LYS A C 1
ATOM 5928 O O . LYS A 1 721 ? -25.188 31.078 7.527 1 96.88 721 LYS A O 1
ATOM 5933 N N . MET A 1 722 ? -26.141 32.781 8.602 1 97.88 722 MET A N 1
ATOM 5934 C CA . MET A 1 722 ? -25.688 32.406 9.938 1 97.88 722 MET A CA 1
ATOM 5935 C C . MET A 1 722 ? -26.812 32.594 10.953 1 97.88 722 MET A C 1
ATOM 5937 O O . MET A 1 722 ? -27.578 33.562 10.883 1 97.88 722 MET A O 1
ATOM 5941 N N . TRP A 1 723 ? -27.047 31.641 11.82 1 98.19 723 TRP A N 1
ATOM 5942 C CA . TRP A 1 723 ? -28.016 31.734 12.898 1 98.19 723 TRP A CA 1
ATOM 5943 C C . TRP A 1 723 ? -27.344 31.531 14.258 1 98.19 723 TRP A C 1
ATOM 5945 O O . TRP A 1 723 ? -26.562 30.594 14.43 1 98.19 723 TRP A O 1
ATOM 5955 N N . THR A 1 724 ? -27.594 32.406 15.164 1 98.44 724 THR A N 1
ATOM 5956 C CA . THR A 1 724 ? -27.125 32.281 16.531 1 98.44 724 THR A CA 1
ATOM 5957 C C . THR A 1 724 ? -28.25 31.875 17.469 1 98.44 724 THR A C 1
ATOM 5959 O O . THR A 1 724 ? -29.328 32.469 17.438 1 98.44 724 THR A O 1
ATOM 5962 N N . LEU A 1 725 ? -28.016 30.906 18.219 1 98.5 725 LEU A N 1
ATOM 5963 C CA . LEU A 1 725 ? -29.031 30.375 19.125 1 98.5 725 LEU A CA 1
ATOM 5964 C C . LEU A 1 725 ? -28.609 30.578 20.578 1 98.5 725 LEU A C 1
ATOM 5966 O O . LEU A 1 725 ? -27.453 30.328 20.938 1 98.5 725 LEU A O 1
ATOM 5970 N N . LYS A 1 726 ? -29.5 30.969 21.375 1 98.31 726 LYS A N 1
ATOM 5971 C CA . LYS A 1 726 ? -29.297 31.109 22.812 1 98.31 726 LYS A CA 1
ATOM 5972 C C . LYS A 1 726 ? -30.453 30.484 23.609 1 98.31 726 LYS A C 1
ATOM 5974 O O . LYS A 1 726 ? -31.609 30.797 23.359 1 98.31 726 LYS A O 1
ATOM 5979 N N . ALA A 1 727 ? -30.094 29.688 24.531 1 97.75 727 ALA A N 1
ATOM 5980 C CA . ALA A 1 727 ? -31.109 29.031 25.344 1 97.75 727 ALA A CA 1
ATOM 5981 C C . ALA A 1 727 ? -31.812 30.047 26.234 1 97.75 727 ALA A C 1
ATOM 5983 O O . ALA A 1 727 ? -31.188 30.938 26.797 1 97.75 727 ALA A O 1
ATOM 5984 N N . LEU A 1 728 ? -33.125 29.891 26.266 1 95.81 728 LEU A N 1
ATOM 5985 C CA . LEU A 1 728 ? -33.906 30.734 27.141 1 95.81 728 LEU A CA 1
ATOM 5986 C C . LEU A 1 728 ? -34.125 30.078 28.5 1 95.81 728 LEU A C 1
ATOM 5988 O O . LEU A 1 728 ? -34.156 28.859 28.609 1 95.81 728 LEU A O 1
ATOM 5992 N N . ASP A 1 729 ? -34.125 30.891 29.641 1 81.88 729 ASP A N 1
ATOM 5993 C CA . ASP A 1 729 ? -34.375 30.422 31 1 81.88 729 ASP A CA 1
ATOM 5994 C C . ASP A 1 729 ? -35.781 29.891 31.141 1 81.88 729 ASP A C 1
ATOM 5996 O O . ASP A 1 729 ? -36.719 30.438 30.562 1 81.88 729 ASP A O 1
ATOM 6000 N N . MET B 1 1 ? 9.367 -4.59 -38.188 1 55.66 1 MET B N 1
ATOM 6001 C CA . MET B 1 1 ? 9.164 -5.098 -36.844 1 55.66 1 MET B CA 1
ATOM 6002 C C . MET B 1 1 ? 9.234 -3.965 -35.812 1 55.66 1 MET B C 1
ATOM 6004 O O . MET B 1 1 ? 10.32 -3.469 -35.531 1 55.66 1 MET B O 1
ATOM 6008 N N . PRO B 1 2 ? 8.211 -3.326 -35.406 1 72.94 2 PRO B N 1
ATOM 6009 C CA . PRO B 1 2 ? 8.008 -1.897 -35.656 1 72.94 2 PRO B CA 1
ATOM 6010 C C . PRO B 1 2 ? 8.688 -1.012 -34.625 1 72.94 2 PRO B C 1
ATOM 6012 O O . PRO B 1 2 ? 8.797 0.202 -34.812 1 72.94 2 PRO B O 1
ATOM 6015 N N . ILE B 1 3 ? 9.922 -1.406 -33.812 1 94.94 3 ILE B N 1
ATOM 6016 C CA . ILE B 1 3 ? 10.477 -0.408 -32.906 1 94.94 3 ILE B CA 1
ATOM 6017 C C . ILE B 1 3 ? 11.297 0.606 -33.688 1 94.94 3 ILE B C 1
ATOM 6019 O O . ILE B 1 3 ? 12.133 0.228 -34.531 1 94.94 3 ILE B O 1
ATOM 6023 N N . THR B 1 4 ? 11.109 1.911 -33.469 1 94 4 THR B N 1
ATOM 6024 C CA . THR B 1 4 ? 11.836 2.957 -34.156 1 94 4 THR B CA 1
ATOM 6025 C C . THR B 1 4 ? 12.18 4.105 -33.219 1 94 4 THR B C 1
ATOM 6027 O O . THR B 1 4 ? 11.523 4.293 -32.188 1 94 4 THR B O 1
ATOM 6030 N N . PHE B 1 5 ? 13.266 4.762 -33.469 1 94.88 5 PHE B N 1
ATOM 6031 C CA . PHE B 1 5 ? 13.617 6.02 -32.812 1 94.88 5 PHE B CA 1
ATOM 6032 C C . PHE B 1 5 ? 13.523 7.18 -33.781 1 94.88 5 PHE B C 1
ATOM 6034 O O . PHE B 1 5 ? 14.141 7.148 -34.875 1 94.88 5 PHE B O 1
ATOM 6041 N N . ASN B 1 6 ? 12.719 8.125 -33.5 1 91.56 6 ASN B N 1
ATOM 6042 C CA . ASN B 1 6 ? 12.602 9.328 -34.312 1 91.56 6 ASN B CA 1
ATOM 6043 C C . ASN B 1 6 ? 13.477 10.461 -33.75 1 91.56 6 ASN B C 1
ATOM 6045 O O . ASN B 1 6 ? 13.117 11.109 -32.781 1 91.56 6 ASN B O 1
ATOM 6049 N N . PRO B 1 7 ? 14.57 10.781 -34.375 1 90.88 7 PRO B N 1
ATOM 6050 C CA . PRO B 1 7 ? 15.492 11.797 -33.844 1 90.88 7 PRO B CA 1
ATOM 6051 C C . PRO B 1 7 ? 14.906 13.203 -33.875 1 90.88 7 PRO B C 1
ATOM 6053 O O . PRO B 1 7 ? 15.367 14.086 -33.156 1 90.88 7 PRO B O 1
ATOM 6056 N N . GLN B 1 8 ? 13.953 13.492 -34.781 1 87.5 8 GLN B N 1
ATOM 6057 C CA . GLN B 1 8 ? 13.336 14.82 -34.844 1 87.5 8 GLN B CA 1
ATOM 6058 C C . GLN B 1 8 ? 12.5 15.117 -33.625 1 87.5 8 GLN B C 1
ATOM 6060 O O . GLN B 1 8 ? 12.5 16.234 -33.125 1 87.5 8 GLN B O 1
ATOM 6065 N N . THR B 1 9 ? 11.867 14.086 -33.188 1 86.75 9 THR B N 1
ATOM 6066 C CA . THR B 1 9 ? 10.992 14.281 -32.031 1 86.75 9 THR B CA 1
ATOM 6067 C C . THR B 1 9 ? 11.633 13.719 -30.766 1 86.75 9 THR B C 1
ATOM 6069 O O . THR B 1 9 ? 11.141 13.945 -29.656 1 86.75 9 THR B O 1
ATOM 6072 N N . ASN B 1 10 ? 12.758 13.016 -30.938 1 91.69 10 ASN B N 1
ATOM 6073 C CA . ASN B 1 10 ? 13.43 12.344 -29.828 1 91.69 10 ASN B CA 1
ATOM 6074 C C . ASN B 1 10 ? 12.5 11.359 -29.125 1 91.69 10 ASN B C 1
ATOM 6076 O O . ASN B 1 10 ? 12.375 11.383 -27.891 1 91.69 10 ASN B O 1
ATOM 6080 N N . MET B 1 11 ? 11.82 10.539 -29.906 1 93.12 11 MET B N 1
ATOM 6081 C CA . MET B 1 11 ? 10.867 9.594 -29.328 1 93.12 11 MET B CA 1
ATOM 6082 C C . MET B 1 11 ? 11.156 8.172 -29.797 1 93.12 11 MET B C 1
ATOM 6084 O O . MET B 1 11 ? 11.539 7.961 -30.938 1 93.12 11 MET B O 1
ATOM 6088 N N . PHE B 1 12 ? 11.039 7.312 -28.891 1 95.19 12 PHE B N 1
ATOM 6089 C CA . PHE B 1 12 ? 11.039 5.887 -29.203 1 95.19 12 PHE B CA 1
ATOM 6090 C C . PHE B 1 12 ? 9.617 5.371 -29.375 1 95.19 12 PHE B C 1
ATOM 6092 O O . PHE B 1 12 ? 8.742 5.633 -28.547 1 95.19 12 PHE B O 1
ATOM 6099 N N . PHE B 1 13 ? 9.375 4.688 -30.484 1 94.56 13 PHE B N 1
ATOM 6100 C CA . PHE B 1 13 ? 8.109 4.012 -30.75 1 94.56 13 PHE B CA 1
ATOM 6101 C C . PHE B 1 13 ? 8.273 2.5 -30.656 1 94.56 13 PHE B C 1
ATOM 6103 O O . PHE B 1 13 ? 9.008 1.903 -31.453 1 94.56 13 PHE B O 1
ATOM 6110 N N . ILE B 1 14 ? 7.684 1.938 -29.672 1 96.75 14 ILE B N 1
ATOM 6111 C CA . ILE B 1 14 ? 7.676 0.491 -29.484 1 96.75 14 ILE B CA 1
ATOM 6112 C C . ILE B 1 14 ? 6.305 -0.067 -29.859 1 96.75 14 ILE B C 1
ATOM 6114 O O . ILE B 1 14 ? 5.32 0.161 -29.141 1 96.75 14 ILE B O 1
ATOM 6118 N N . GLU B 1 15 ? 6.273 -0.805 -30.953 1 94.69 15 GLU B N 1
ATOM 6119 C CA . GLU B 1 15 ? 4.996 -1.275 -31.484 1 94.69 15 GLU B CA 1
ATOM 6120 C C . GLU B 1 15 ? 4.902 -2.797 -31.422 1 94.69 15 GLU B C 1
ATOM 6122 O O . GLU B 1 15 ? 5.773 -3.5 -31.938 1 94.69 15 GLU B O 1
ATOM 6127 N N . ALA B 1 16 ? 3.895 -3.258 -30.719 1 94.88 16 ALA B N 1
ATOM 6128 C CA . ALA B 1 16 ? 3.533 -4.668 -30.797 1 94.88 16 ALA B CA 1
ATOM 6129 C C . ALA B 1 16 ? 2.441 -4.891 -31.844 1 94.88 16 ALA B C 1
ATOM 6131 O O . ALA B 1 16 ? 2.297 -4.098 -32.781 1 94.88 16 ALA B O 1
ATOM 6132 N N . LYS B 1 17 ? 1.7 -6.027 -31.766 1 94.12 17 LYS B N 1
ATOM 6133 C CA . LYS B 1 17 ? 0.745 -6.363 -32.812 1 94.12 17 LYS B CA 1
ATOM 6134 C C . LYS B 1 17 ? -0.241 -5.223 -33.062 1 94.12 17 LYS B C 1
ATOM 6136 O O . LYS B 1 17 ? -0.331 -4.691 -34.156 1 94.12 17 LYS B O 1
ATOM 6141 N N . ASN B 1 18 ? -0.991 -4.809 -32.031 1 94.25 18 ASN B N 1
ATOM 6142 C CA . ASN B 1 18 ? -1.968 -3.729 -32.094 1 94.25 18 ASN B CA 1
ATOM 6143 C C . ASN B 1 18 ? -1.788 -2.736 -30.938 1 94.25 18 ASN B C 1
ATOM 6145 O O . ASN B 1 18 ? -2.75 -2.096 -30.516 1 94.25 18 ASN B O 1
ATOM 6149 N N . THR B 1 19 ? -0.591 -2.635 -30.422 1 95.25 19 THR B N 1
ATOM 6150 C CA . THR B 1 19 ? -0.3 -1.827 -29.25 1 95.25 19 THR B CA 1
ATOM 6151 C C . THR B 1 19 ? 0.9 -0.918 -29.5 1 95.25 19 THR B C 1
ATOM 6153 O O . THR B 1 19 ? 1.872 -1.326 -30.141 1 95.25 19 THR B O 1
ATOM 6156 N N . SER B 1 20 ? 0.813 0.312 -29.047 1 94.94 20 SER B N 1
ATOM 6157 C CA . SER B 1 20 ? 1.94 1.237 -29.094 1 94.94 20 SER B CA 1
ATOM 6158 C C . SER B 1 20 ? 2.391 1.628 -27.688 1 94.94 20 SER B C 1
ATOM 6160 O O . SER B 1 20 ? 1.563 1.809 -26.797 1 94.94 20 SER B O 1
ATOM 6162 N N . TYR B 1 21 ? 3.611 1.715 -27.484 1 96.31 21 TYR B N 1
ATOM 6163 C CA . TYR B 1 21 ? 4.297 2.275 -26.312 1 96.31 21 TYR B CA 1
ATOM 6164 C C . TYR B 1 21 ? 5.32 3.322 -26.734 1 96.31 21 TYR B C 1
ATOM 6166 O O . TYR B 1 21 ? 6.207 3.039 -27.547 1 96.31 21 TYR B O 1
ATOM 6174 N N . VAL B 1 22 ? 5.215 4.543 -26.203 1 94.94 22 VAL B N 1
ATOM 6175 C CA . VAL B 1 22 ? 6.035 5.641 -26.703 1 94.94 22 VAL B CA 1
ATOM 6176 C C . VAL B 1 22 ? 6.809 6.277 -25.562 1 94.94 22 VAL B C 1
ATOM 6178 O O . VAL B 1 22 ? 6.238 6.562 -24.5 1 94.94 22 VAL B O 1
ATOM 6181 N N . ILE B 1 23 ? 8.078 6.469 -25.75 1 95.69 23 ILE B N 1
ATOM 6182 C CA . ILE B 1 23 ? 8.977 7.105 -24.797 1 95.69 23 ILE B CA 1
ATOM 6183 C C . ILE B 1 23 ? 9.602 8.352 -25.438 1 95.69 23 ILE B C 1
ATOM 6185 O O . ILE B 1 23 ? 10.07 8.305 -26.578 1 95.69 23 ILE B O 1
ATOM 6189 N N . LYS B 1 24 ? 9.617 9.383 -24.734 1 93.69 24 LYS B N 1
ATOM 6190 C CA . LYS B 1 24 ? 10.289 10.594 -25.203 1 93.69 24 LYS B CA 1
ATOM 6191 C C . LYS B 1 24 ? 11.602 10.812 -24.469 1 93.69 24 LYS B C 1
ATOM 6193 O O . LYS B 1 24 ? 11.68 10.633 -23.25 1 93.69 24 LYS B O 1
ATOM 6198 N N . LEU B 1 25 ? 12.586 11.062 -25.172 1 94.56 25 LEU B N 1
ATOM 6199 C CA . LEU B 1 25 ? 13.836 11.57 -24.609 1 94.56 25 LEU B CA 1
ATOM 6200 C C . LEU B 1 25 ? 13.742 13.07 -24.359 1 94.56 25 LEU B C 1
ATOM 6202 O O . LEU B 1 25 ? 14.047 13.867 -25.25 1 94.56 25 LEU B O 1
ATOM 6206 N N . PHE B 1 26 ? 13.391 13.406 -23.172 1 91.69 26 PHE B N 1
ATOM 6207 C CA . PHE B 1 26 ? 13.156 14.797 -22.781 1 91.69 26 PHE B CA 1
ATOM 6208 C C . PHE B 1 26 ? 14.484 15.531 -22.594 1 91.69 26 PHE B C 1
ATOM 6210 O O . PHE B 1 26 ? 15.352 15.078 -21.844 1 91.69 26 PHE B O 1
ATOM 6217 N N . LYS B 1 27 ? 14.711 16.641 -23.312 1 90.25 27 LYS B N 1
ATOM 6218 C CA . LYS B 1 27 ? 15.891 17.5 -23.281 1 90.25 27 LYS B CA 1
ATOM 6219 C C . LYS B 1 27 ? 17.156 16.719 -23.625 1 90.25 27 LYS B C 1
ATOM 6221 O O . LYS B 1 27 ? 18.25 17.031 -23.125 1 90.25 27 LYS B O 1
ATOM 6226 N N . GLY B 1 28 ? 16.953 15.539 -24.281 1 91.75 28 GLY B N 1
ATOM 6227 C CA . GLY B 1 28 ? 18.062 14.703 -24.688 1 91.75 28 GLY B CA 1
ATOM 6228 C C . GLY B 1 28 ? 18.719 13.961 -23.547 1 91.75 28 GLY B C 1
ATOM 6229 O O . GLY B 1 28 ? 19.766 13.344 -23.703 1 91.75 28 GLY B O 1
ATOM 6230 N N . LYS B 1 29 ? 18.062 14 -22.375 1 93.62 29 LYS B N 1
ATOM 6231 C CA . LYS B 1 29 ? 18.719 13.461 -21.203 1 93.62 29 LYS B CA 1
ATOM 6232 C C . LYS B 1 29 ? 17.812 12.469 -20.469 1 93.62 29 LYS B C 1
ATOM 6234 O O . LYS B 1 29 ? 18.266 11.383 -20.078 1 93.62 29 LYS B O 1
ATOM 6239 N N . PHE B 1 30 ? 16.594 12.844 -20.25 1 94.44 30 PHE B N 1
ATOM 6240 C CA . PHE B 1 30 ? 15.719 12.086 -19.375 1 94.44 30 PHE B CA 1
ATOM 6241 C C . PHE B 1 30 ? 14.648 11.352 -20.172 1 94.44 30 PHE B C 1
ATOM 6243 O O . PHE B 1 30 ? 14.172 11.859 -21.188 1 94.44 30 PHE B O 1
ATOM 6250 N N . LEU B 1 31 ? 14.266 10.18 -19.703 1 96.62 31 LEU B N 1
ATOM 6251 C CA . LEU B 1 31 ? 13.227 9.414 -20.391 1 96.62 31 LEU B CA 1
ATOM 6252 C C . LEU B 1 31 ? 11.859 9.703 -19.781 1 96.62 31 LEU B C 1
ATOM 6254 O O . LEU B 1 31 ? 11.648 9.492 -18.594 1 96.62 31 LEU B O 1
ATOM 6258 N N . SER B 1 32 ? 10.984 10.164 -20.578 1 94.06 32 SER B N 1
ATOM 6259 C CA . SER B 1 32 ? 9.609 10.438 -20.172 1 94.06 32 SER B CA 1
ATOM 6260 C C . SER B 1 32 ? 8.641 9.461 -20.844 1 94.06 32 SER B C 1
ATOM 6262 O O . SER B 1 32 ? 8.766 9.18 -22.031 1 94.06 32 SER B O 1
ATOM 6264 N N . HIS B 1 33 ? 7.762 8.898 -20.047 1 95.06 33 HIS B N 1
ATOM 6265 C CA . HIS B 1 33 ? 6.672 8.109 -20.625 1 95.06 33 HIS B CA 1
ATOM 6266 C C . HIS B 1 33 ? 5.684 9 -21.375 1 95.06 33 HIS B C 1
ATOM 6268 O O . HIS B 1 33 ? 5.344 10.086 -20.891 1 95.06 33 HIS B O 1
ATOM 6274 N N . VAL B 1 34 ? 5.195 8.516 -22.5 1 92.19 34 VAL B N 1
ATOM 6275 C CA . VAL B 1 34 ? 4.293 9.336 -23.312 1 92.19 34 VAL B CA 1
ATOM 6276 C C . VAL B 1 34 ? 2.955 8.625 -23.469 1 92.19 34 VAL B C 1
ATOM 6278 O O . VAL B 1 34 ? 1.896 9.234 -23.312 1 92.19 34 VAL B O 1
ATOM 6281 N N . TYR B 1 35 ? 3.082 7.312 -23.812 1 93.25 35 TYR B N 1
ATOM 6282 C CA . TYR B 1 35 ? 1.843 6.652 -24.203 1 93.25 35 TYR B CA 1
ATOM 6283 C C . TYR B 1 35 ? 1.979 5.137 -24.109 1 93.25 35 TYR B C 1
ATOM 6285 O O . TYR B 1 35 ? 3.037 4.578 -24.406 1 93.25 35 TYR B O 1
ATOM 6293 N N . TRP B 1 36 ? 0.966 4.484 -23.672 1 96.25 36 TRP B N 1
ATOM 6294 C CA . TRP B 1 36 ? 0.776 3.041 -23.781 1 96.25 36 TRP B CA 1
ATOM 6295 C C . TRP B 1 36 ? -0.685 2.705 -24.062 1 96.25 36 TRP B C 1
ATOM 6297 O O . TRP B 1 36 ? -1.572 3.07 -23.297 1 96.25 36 TRP B O 1
ATOM 6307 N N . GLY B 1 37 ? -1.007 2.129 -25.156 1 95 37 GLY B N 1
ATOM 6308 C CA . GLY B 1 37 ? -2.383 1.809 -25.5 1 95 37 GLY B CA 1
ATOM 6309 C C . GLY B 1 37 ? -2.547 1.33 -26.922 1 95 37 GLY B C 1
ATOM 6310 O O . GLY B 1 37 ? -1.662 0.663 -27.469 1 95 37 GLY B O 1
ATOM 6311 N N . LYS B 1 38 ? -3.709 1.596 -27.469 1 94.44 38 LYS B N 1
ATOM 6312 C CA . LYS B 1 38 ? -4.023 1.205 -28.844 1 94.44 38 LYS B CA 1
ATOM 6313 C C . LYS B 1 38 ? -3.012 1.785 -29.828 1 94.44 38 LYS B C 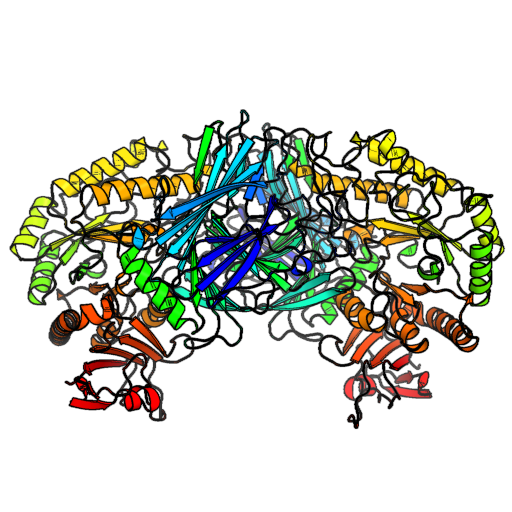1
ATOM 6315 O O . LYS B 1 38 ? -2.518 2.898 -29.625 1 94.44 38 LYS B O 1
ATOM 6320 N N . ARG B 1 39 ? -2.721 1.071 -30.875 1 92.44 39 ARG B N 1
ATOM 6321 C CA . ARG B 1 39 ? -1.703 1.442 -31.844 1 92.44 39 ARG B CA 1
ATOM 6322 C C . ARG B 1 39 ? -1.984 2.822 -32.438 1 92.44 39 ARG B C 1
ATOM 6324 O O . ARG B 1 39 ? -3.125 3.131 -32.781 1 92.44 39 ARG B O 1
ATOM 6331 N N . ILE B 1 40 ? -0.959 3.633 -32.438 1 88.56 40 ILE B N 1
ATOM 6332 C CA . ILE B 1 40 ? -1.017 4.953 -33.062 1 88.56 40 ILE B CA 1
ATOM 6333 C C . ILE B 1 40 ? 0.077 5.074 -34.125 1 88.56 40 ILE B C 1
ATOM 6335 O O . ILE B 1 40 ? 1.186 4.566 -33.938 1 88.56 40 ILE B O 1
ATOM 6339 N N . ARG B 1 41 ? -0.235 5.73 -35.156 1 78.81 41 ARG B N 1
ATOM 6340 C CA . ARG B 1 41 ? 0.699 5.832 -36.281 1 78.81 41 ARG B CA 1
ATOM 6341 C C . ARG B 1 41 ? 1.736 6.922 -36.031 1 78.81 41 ARG B C 1
ATOM 6343 O O . ARG B 1 41 ? 2.934 6.703 -36.219 1 78.81 41 ARG B O 1
ATOM 6350 N N . GLU B 1 42 ? 1.282 8.117 -35.75 1 73.62 42 GLU B N 1
ATOM 6351 C CA . GLU B 1 42 ? 2.148 9.266 -35.531 1 73.62 42 GLU B CA 1
ATOM 6352 C C . GLU B 1 42 ? 1.533 10.219 -34.5 1 73.62 42 GLU B C 1
ATOM 6354 O O . GLU B 1 42 ? 0.314 10.234 -34.312 1 73.62 42 GLU B O 1
ATOM 6359 N N . PHE B 1 43 ? 2.281 10.703 -33.719 1 74.69 43 PHE B N 1
ATOM 6360 C CA . PHE B 1 43 ? 1.769 11.75 -32.844 1 74.69 43 PHE B CA 1
ATOM 6361 C C . PHE B 1 43 ? 2.85 12.781 -32.531 1 74.69 43 PHE B C 1
ATOM 6363 O O . PHE B 1 43 ? 4.035 12.445 -32.5 1 74.69 43 PHE B O 1
ATOM 6370 N N . GLU B 1 44 ? 2.402 14.086 -32.656 1 70.81 44 GLU B N 1
ATOM 6371 C CA . GLU B 1 44 ? 3.293 15.18 -32.312 1 70.81 44 GLU B CA 1
ATOM 6372 C C . GLU B 1 44 ? 3.221 15.484 -30.812 1 70.81 44 GLU B C 1
ATOM 6374 O O . GLU B 1 44 ? 2.143 15.766 -30.281 1 70.81 44 GLU B O 1
ATOM 6379 N N . TRP B 1 45 ? 4.262 15.125 -30.172 1 70.12 45 TRP B N 1
ATOM 6380 C CA . TRP B 1 45 ? 4.316 15.406 -28.75 1 70.12 45 TRP B CA 1
ATOM 6381 C C . TRP B 1 45 ? 4.93 16.781 -28.5 1 70.12 45 TRP B C 1
ATOM 6383 O O . TRP B 1 45 ? 5.895 17.172 -29.156 1 70.12 45 TRP B O 1
ATOM 6393 N N . THR B 1 46 ? 4.07 17.625 -27.688 1 64.88 46 THR B N 1
ATOM 6394 C CA . THR B 1 46 ? 4.664 18.891 -27.297 1 64.88 46 THR B CA 1
ATOM 6395 C C . THR B 1 46 ? 5.133 18.844 -25.844 1 64.88 46 THR B C 1
ATOM 6397 O O . THR B 1 46 ? 4.562 18.109 -25.031 1 64.88 46 THR B O 1
ATOM 6400 N N . ASP B 1 47 ? 6.289 19.328 -25.609 1 60.81 47 ASP B N 1
ATOM 6401 C CA . ASP B 1 47 ? 6.867 19.391 -24.266 1 60.81 47 ASP B CA 1
ATOM 6402 C C . ASP B 1 47 ? 5.902 20.031 -23.281 1 60.81 47 ASP B C 1
ATOM 6404 O O . ASP B 1 47 ? 6.074 19.891 -22.062 1 60.81 47 ASP B O 1
ATOM 6408 N N . PHE B 1 48 ? 4.934 20.75 -23.688 1 55.72 48 PHE B N 1
ATOM 6409 C CA . PHE B 1 48 ? 3.943 21.375 -22.828 1 55.72 48 PHE B CA 1
ATOM 6410 C C . PHE B 1 48 ? 3.17 20.344 -22.016 1 55.72 48 PHE B C 1
ATOM 6412 O O . PHE B 1 48 ? 2.646 20.641 -20.953 1 55.72 48 PHE B O 1
ATOM 6419 N N . ASP B 1 49 ? 3.229 19.188 -22.422 1 56.94 49 ASP B N 1
ATOM 6420 C CA . ASP B 1 49 ? 2.393 18.141 -21.844 1 56.94 49 ASP B CA 1
ATOM 6421 C C . ASP B 1 49 ? 2.949 17.672 -20.5 1 56.94 49 ASP B C 1
ATOM 6423 O O . ASP B 1 49 ? 2.238 17.047 -19.703 1 56.94 49 ASP B O 1
ATOM 6427 N N . VAL B 1 50 ? 4.172 17.969 -20.281 1 59.19 50 VAL B N 1
ATOM 6428 C CA . VAL B 1 50 ? 4.754 17.359 -19.094 1 59.19 50 VAL B CA 1
ATOM 6429 C C . VAL B 1 50 ? 5.199 18.453 -18.125 1 59.19 50 VAL B C 1
ATOM 6431 O O . VAL B 1 50 ? 5.504 18.172 -16.969 1 59.19 50 VAL B O 1
ATOM 6434 N N . THR B 1 51 ? 5.523 19.75 -18.547 1 59.56 51 THR B N 1
ATOM 6435 C CA . THR B 1 51 ? 6.484 20.578 -17.812 1 59.56 51 THR B CA 1
ATOM 6436 C C . THR B 1 51 ? 5.777 21.688 -17.047 1 59.56 51 THR B C 1
ATOM 6438 O O . THR B 1 51 ? 6.418 22.484 -16.359 1 59.56 51 THR B O 1
ATOM 6441 N N . GLY B 1 52 ? 4.441 21.656 -17.031 1 57.16 52 GLY B N 1
ATOM 6442 C CA . GLY B 1 52 ? 4.117 22.906 -16.406 1 57.16 52 GLY B CA 1
ATOM 6443 C C . GLY B 1 52 ? 4.578 22.984 -14.961 1 57.16 52 GLY B C 1
ATOM 6444 O O . GLY B 1 52 ? 4.352 22.062 -14.18 1 57.16 52 GLY B O 1
ATOM 6445 N N . GLY B 1 53 ? 5.77 23.766 -14.695 1 62.28 53 GLY B N 1
ATOM 6446 C CA . GLY B 1 53 ? 6.191 24.031 -13.328 1 62.28 53 GLY B CA 1
ATOM 6447 C C . GLY B 1 53 ? 5.027 24.234 -12.375 1 62.28 53 GLY B C 1
ATOM 6448 O O . GLY B 1 53 ? 4.012 24.828 -12.742 1 62.28 53 GLY B O 1
ATOM 6449 N N . ARG B 1 54 ? 4.816 23.297 -11.477 1 67.88 54 ARG B N 1
ATOM 6450 C CA . ARG B 1 54 ? 3.809 23.484 -10.445 1 67.88 54 ARG B CA 1
ATOM 6451 C C . ARG B 1 54 ? 4.406 24.188 -9.227 1 67.88 54 ARG B C 1
ATOM 6453 O O . ARG B 1 54 ? 5.594 24.031 -8.93 1 67.88 54 ARG B O 1
ATOM 6460 N N . VAL B 1 55 ? 3.479 24.922 -8.703 1 69.31 55 VAL B N 1
ATOM 6461 C CA . VAL B 1 55 ? 3.871 25.594 -7.465 1 69.31 55 VAL B CA 1
ATOM 6462 C C . VAL B 1 55 ? 4.328 24.547 -6.441 1 69.31 55 VAL B C 1
ATOM 6464 O O . VAL B 1 55 ? 3.742 23.469 -6.332 1 69.31 55 VAL B O 1
ATOM 6467 N N . PHE B 1 56 ? 5.555 24.625 -5.945 1 74.94 56 PHE B N 1
ATOM 6468 C CA . PHE B 1 56 ? 6.129 23.812 -4.879 1 74.94 56 PHE B CA 1
ATOM 6469 C C . PHE B 1 56 ? 6.797 22.562 -5.449 1 74.94 56 PHE B C 1
ATOM 6471 O O . PHE B 1 56 ? 7.176 21.656 -4.703 1 74.94 56 PHE B O 1
ATOM 6478 N N . GLY B 1 57 ? 6.746 22.422 -6.816 1 82.38 57 GLY B N 1
ATOM 6479 C CA . GLY B 1 57 ? 7.559 21.375 -7.426 1 82.38 57 GLY B CA 1
ATOM 6480 C C . GLY B 1 57 ? 9.008 21.781 -7.602 1 82.38 57 GLY B C 1
ATOM 6481 O O . GLY B 1 57 ? 9.305 22.75 -8.297 1 82.38 57 GLY B O 1
ATOM 6482 N N . PRO B 1 58 ? 9.867 21.078 -6.938 1 89.62 58 PRO B N 1
ATOM 6483 C CA . PRO B 1 58 ? 11.273 21.453 -7.082 1 89.62 58 PRO B CA 1
ATOM 6484 C C . PRO B 1 58 ? 11.797 21.234 -8.5 1 89.62 58 PRO B C 1
ATOM 6486 O O . PRO B 1 58 ? 11.352 20.312 -9.188 1 89.62 58 PRO B O 1
ATOM 6489 N N . THR B 1 59 ? 12.688 22.078 -8.875 1 89.81 59 THR B N 1
ATOM 6490 C CA . THR B 1 59 ? 13.305 21.969 -10.195 1 89.81 59 THR B CA 1
ATOM 6491 C C . THR B 1 59 ? 14.688 21.312 -10.094 1 89.81 59 THR B C 1
ATOM 6493 O O . THR B 1 59 ? 15.562 21.812 -9.391 1 89.81 59 THR B O 1
ATOM 6496 N N . PRO B 1 60 ? 14.891 20.25 -10.82 1 88.75 60 PRO B N 1
ATOM 6497 C CA . PRO B 1 60 ? 16.156 19.531 -10.719 1 88.75 60 PRO B CA 1
ATOM 6498 C C . PRO B 1 60 ? 17.344 20.344 -11.266 1 88.75 60 PRO B C 1
ATOM 6500 O O . PRO B 1 60 ? 18.484 20.094 -10.875 1 88.75 60 PRO B O 1
ATOM 6503 N N . ASP B 1 61 ? 17.094 21.266 -12.195 1 87.62 61 ASP B N 1
ATOM 6504 C CA . ASP B 1 61 ? 18.078 22.188 -12.727 1 87.62 61 ASP B CA 1
ATOM 6505 C C . ASP B 1 61 ? 17.766 23.625 -12.32 1 87.62 61 ASP B C 1
ATOM 6507 O O . ASP B 1 61 ? 16.781 24.219 -12.789 1 87.62 61 ASP B O 1
ATOM 6511 N N . PRO B 1 62 ? 18.641 24.156 -11.453 1 86.5 62 PRO B N 1
ATOM 6512 C CA . PRO B 1 62 ? 18.375 25.516 -10.977 1 86.5 62 PRO B CA 1
ATOM 6513 C C . PRO B 1 62 ? 18.312 26.531 -12.102 1 86.5 62 PRO B C 1
ATOM 6515 O O . PRO B 1 62 ? 17.75 27.609 -11.93 1 86.5 62 PRO B O 1
ATOM 6518 N N . HIS B 1 63 ? 18.859 26.219 -13.25 1 87.88 63 HIS B N 1
ATOM 6519 C CA . HIS B 1 63 ? 18.922 27.156 -14.359 1 87.88 63 HIS B CA 1
ATOM 6520 C C . HIS B 1 63 ? 17.781 26.922 -15.344 1 87.88 63 HIS B C 1
ATOM 6522 O O . HIS B 1 63 ? 17.609 27.672 -16.312 1 87.88 63 HIS B O 1
ATOM 6528 N N . ASP B 1 64 ? 16.984 25.938 -15.133 1 88 64 ASP B N 1
ATOM 6529 C CA . ASP B 1 64 ? 15.836 25.625 -15.977 1 88 64 ASP B CA 1
ATOM 6530 C C . ASP B 1 64 ? 14.609 25.2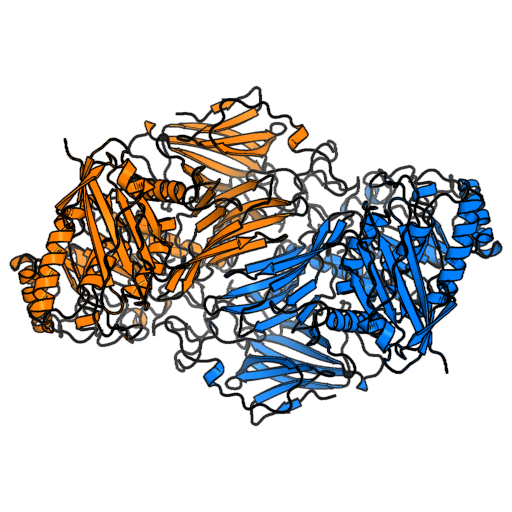81 -15.125 1 88 64 ASP B C 1
ATOM 6532 O O . ASP B 1 64 ? 14.414 24.125 -14.742 1 88 64 ASP B O 1
ATOM 6536 N N . LYS B 1 65 ? 13.781 26.172 -14.961 1 86.06 65 LYS B N 1
ATOM 6537 C CA . LYS B 1 65 ? 12.633 26.031 -14.07 1 86.06 65 LYS B CA 1
ATOM 6538 C C . LYS B 1 65 ? 11.414 25.5 -14.828 1 86.06 65 LYS B C 1
ATOM 6540 O O . LYS B 1 65 ? 10.297 25.516 -14.305 1 86.06 65 LYS B O 1
ATOM 6545 N N . SER B 1 66 ? 11.672 25 -16.016 1 83.62 66 SER B N 1
ATOM 6546 C CA . SER B 1 66 ? 10.547 24.672 -16.891 1 83.62 66 SER B CA 1
ATOM 6547 C C . SER B 1 66 ? 10 23.297 -16.594 1 83.62 66 SER B C 1
ATOM 6549 O O . SER B 1 66 ? 8.945 22.906 -17.094 1 83.62 66 SER B O 1
ATOM 6551 N N . TYR B 1 67 ? 10.719 22.469 -15.703 1 87.5 67 TYR B N 1
ATOM 6552 C CA . TYR B 1 67 ? 10.219 21.125 -15.461 1 87.5 67 TYR B CA 1
ATOM 6553 C C . TYR B 1 67 ? 10.539 20.672 -14.039 1 87.5 67 TYR B C 1
ATOM 6555 O O . TYR B 1 67 ? 11.414 21.234 -13.383 1 87.5 67 TYR B O 1
ATOM 6563 N N . THR B 1 68 ? 9.781 19.781 -13.562 1 91.06 68 THR B N 1
ATOM 6564 C CA . THR B 1 68 ? 9.969 19.062 -12.312 1 91.06 68 THR B CA 1
ATOM 6565 C C . THR B 1 68 ? 9.648 17.578 -12.492 1 91.06 68 THR B C 1
ATOM 6567 O O . THR B 1 68 ? 8.727 17.234 -13.219 1 91.06 68 THR B O 1
ATOM 6570 N N . PHE B 1 69 ? 10.43 16.672 -11.852 1 91.5 69 PHE B N 1
ATOM 6571 C CA . PHE B 1 69 ? 10.164 15.234 -11.953 1 91.5 69 PHE B CA 1
ATOM 6572 C C . PHE B 1 69 ? 8.914 14.867 -11.156 1 91.5 69 PHE B C 1
ATOM 6574 O O . PHE B 1 69 ? 8.336 13.797 -11.367 1 91.5 69 PHE B O 1
ATOM 6581 N N . ASP B 1 70 ? 8.453 15.742 -10.352 1 89.19 70 ASP B N 1
ATOM 6582 C CA . ASP B 1 70 ? 7.316 15.5 -9.469 1 89.19 70 ASP B CA 1
ATOM 6583 C C . ASP B 1 70 ? 6.027 15.328 -10.266 1 89.19 70 ASP B C 1
ATOM 6585 O O . ASP B 1 70 ? 5.098 14.656 -9.828 1 89.19 70 ASP B O 1
ATOM 6589 N N . THR B 1 71 ? 5.918 15.938 -11.438 1 86.5 71 THR B N 1
ATOM 6590 C CA . THR B 1 71 ? 4.672 15.938 -12.195 1 86.5 71 THR B CA 1
ATOM 6591 C C . THR B 1 71 ? 4.863 15.266 -13.555 1 86.5 71 THR B C 1
ATOM 6593 O O . THR B 1 71 ? 3.891 14.992 -14.258 1 86.5 71 THR B O 1
ATOM 6596 N N . MET B 1 72 ? 6.094 15.023 -13.844 1 90.25 72 MET B N 1
ATOM 6597 C CA . MET B 1 72 ? 6.383 14.383 -15.117 1 90.25 72 MET B CA 1
ATOM 6598 C C . MET B 1 72 ? 6.02 12.898 -15.078 1 90.25 72 MET B C 1
ATOM 6600 O O . MET B 1 72 ? 6.078 12.273 -14.016 1 90.25 72 MET B O 1
ATOM 6604 N N . LEU B 1 73 ? 5.594 12.398 -16.172 1 93.69 73 LEU B N 1
ATOM 6605 C CA . LEU B 1 73 ? 5.527 10.953 -16.359 1 93.69 73 LEU B CA 1
ATOM 6606 C C . LEU B 1 73 ? 6.895 10.383 -16.703 1 93.69 73 LEU B C 1
ATOM 6608 O O . LEU B 1 73 ? 7.512 10.797 -17.688 1 93.69 73 LEU B O 1
ATOM 6612 N N . LEU B 1 74 ? 7.406 9.469 -15.914 1 95.44 74 LEU B N 1
ATOM 6613 C CA . LEU B 1 74 ? 8.797 9.039 -16.031 1 95.44 74 LEU B CA 1
ATOM 6614 C C . LEU B 1 74 ? 8.867 7.543 -16.344 1 95.44 74 LEU B C 1
ATOM 6616 O O . LEU B 1 74 ? 7.961 6.785 -16 1 95.44 74 LEU B O 1
ATOM 6620 N N . GLU B 1 75 ? 9.945 7.078 -16.984 1 97.25 75 GLU B N 1
ATOM 6621 C CA . GLU B 1 75 ? 10.117 5.688 -17.391 1 97.25 75 GLU B CA 1
ATOM 6622 C C . GLU B 1 75 ? 10.812 4.883 -16.281 1 97.25 75 GLU B C 1
ATOM 6624 O O . GLU B 1 75 ? 10.609 3.67 -16.188 1 97.25 75 GLU B O 1
ATOM 6629 N N . TYR B 1 76 ? 11.727 5.496 -15.609 1 98.25 76 TYR B N 1
ATOM 6630 C CA . TYR B 1 76 ? 12.492 4.773 -14.602 1 98.25 76 TYR B CA 1
ATOM 6631 C C . TYR B 1 76 ? 13.047 5.73 -13.547 1 98.25 76 TYR B C 1
ATOM 6633 O O . TYR B 1 76 ? 14.258 5.906 -13.438 1 98.25 76 TYR B O 1
ATOM 6641 N N . PRO B 1 77 ? 12.18 6.215 -12.688 1 97.44 77 PRO B N 1
ATOM 6642 C CA . PRO B 1 77 ? 12.492 7.355 -11.82 1 97.44 77 PRO B CA 1
ATOM 6643 C C . PRO B 1 77 ? 13.289 6.949 -10.586 1 97.44 77 PRO B C 1
ATOM 6645 O O . PRO B 1 77 ? 13.125 5.836 -10.078 1 97.44 77 PRO B O 1
ATOM 6648 N N . ALA B 1 78 ? 14.117 7.832 -10.125 1 97.12 78 ALA B N 1
ATOM 6649 C CA . ALA B 1 78 ? 14.758 7.801 -8.812 1 97.12 78 ALA B CA 1
ATOM 6650 C C . ALA B 1 78 ? 14 8.672 -7.812 1 97.12 78 ALA B C 1
ATOM 6652 O O . ALA B 1 78 ? 12.984 9.281 -8.156 1 97.12 78 ALA B O 1
ATOM 6653 N N . TYR B 1 79 ? 14.461 8.641 -6.566 1 96.38 79 TYR B N 1
ATOM 6654 C CA . TYR B 1 79 ? 13.844 9.414 -5.496 1 96.38 79 TYR B CA 1
ATOM 6655 C C . TYR B 1 79 ? 14.789 10.5 -5 1 96.38 79 TYR B C 1
ATOM 6657 O O . TYR B 1 79 ? 15.992 10.281 -4.883 1 96.38 79 TYR B O 1
ATOM 6665 N N . GLY B 1 80 ? 14.258 11.703 -4.754 1 91.81 80 GLY B N 1
ATOM 6666 C CA . GLY B 1 80 ? 14.945 12.633 -3.879 1 91.81 80 GLY B CA 1
ATOM 6667 C C . GLY B 1 80 ? 15.508 13.836 -4.613 1 91.81 80 GLY B C 1
ATOM 6668 O O . GLY B 1 80 ? 16.062 14.75 -3.996 1 91.81 80 GLY B O 1
ATOM 6669 N N . ASN B 1 81 ? 15.461 13.797 -5.93 1 92 81 ASN B N 1
ATOM 6670 C CA . ASN B 1 81 ? 15.883 14.953 -6.719 1 92 81 ASN B CA 1
ATOM 6671 C C . ASN B 1 81 ? 14.711 15.578 -7.469 1 92 81 ASN B C 1
ATOM 6673 O O . ASN B 1 81 ? 14.789 15.805 -8.68 1 92 81 ASN B O 1
ATOM 6677 N N . SER B 1 82 ? 13.672 15.75 -6.809 1 92 82 SER B N 1
ATOM 6678 C CA . SER B 1 82 ? 12.445 16.453 -7.168 1 92 82 SER B CA 1
ATOM 6679 C C . SER B 1 82 ? 11.281 15.484 -7.355 1 92 82 SER B C 1
ATOM 6681 O O . SER B 1 82 ? 10.117 15.898 -7.352 1 92 82 SER B O 1
ATOM 6683 N N . ASP B 1 83 ? 11.461 14.234 -7.613 1 93.88 83 ASP B N 1
ATOM 6684 C CA . ASP B 1 83 ? 10.383 13.25 -7.57 1 93.88 83 ASP B CA 1
ATOM 6685 C C . ASP B 1 83 ? 10.203 12.695 -6.16 1 93.88 83 ASP B C 1
ATOM 6687 O O . ASP B 1 83 ? 11.172 12.32 -5.504 1 93.88 83 ASP B O 1
ATOM 6691 N N . PHE B 1 84 ? 8.953 12.695 -5.645 1 94.38 84 PHE B N 1
ATOM 6692 C CA . PHE B 1 84 ? 8.703 12.266 -4.277 1 94.38 84 PHE B CA 1
ATOM 6693 C C . PHE B 1 84 ? 7.871 10.984 -4.258 1 94.38 84 PHE B C 1
ATOM 6695 O O . PHE B 1 84 ? 7.562 10.453 -3.189 1 94.38 84 PHE B O 1
ATOM 6702 N N . ARG B 1 85 ? 7.461 10.508 -5.445 1 95.94 85 ARG B N 1
ATOM 6703 C CA . ARG B 1 85 ? 6.812 9.211 -5.551 1 95.94 85 ARG B CA 1
ATOM 6704 C C . ARG B 1 85 ? 7.82 8.078 -5.348 1 95.94 85 ARG B C 1
ATOM 6706 O O . ARG B 1 85 ? 9.031 8.305 -5.402 1 95.94 85 ARG B O 1
ATOM 6713 N N . HIS B 1 86 ? 7.336 6.91 -5.031 1 96.56 86 HIS B N 1
ATOM 6714 C CA . HIS B 1 86 ? 8.242 5.781 -4.848 1 96.56 86 HIS B CA 1
ATOM 6715 C C . HIS B 1 86 ? 8.992 5.465 -6.137 1 96.56 86 HIS B C 1
ATOM 6717 O O . HIS B 1 86 ? 8.398 5.422 -7.215 1 96.56 86 HIS B O 1
ATOM 6723 N N . PRO B 1 87 ? 10.281 5.266 -6.023 1 98.12 87 PRO B N 1
ATOM 6724 C CA . PRO B 1 87 ? 11.133 5.148 -7.207 1 98.12 87 PRO B CA 1
ATOM 6725 C C . PRO B 1 87 ? 11.125 3.744 -7.809 1 98.12 87 PRO B C 1
ATOM 6727 O O . PRO B 1 87 ? 10.711 2.789 -7.145 1 98.12 87 PRO B O 1
ATOM 6730 N N . ALA B 1 88 ? 11.531 3.645 -9.039 1 98.56 88 ALA B N 1
ATOM 6731 C CA . ALA B 1 88 ? 11.727 2.357 -9.703 1 98.56 88 ALA B CA 1
ATOM 6732 C C . ALA B 1 88 ? 13.031 1.703 -9.258 1 98.56 88 ALA B C 1
ATOM 6734 O O . ALA B 1 88 ? 13.148 0.475 -9.25 1 98.56 88 ALA B O 1
ATOM 6735 N N . TYR B 1 89 ? 13.992 2.561 -8.938 1 98.62 89 TYR B N 1
ATOM 6736 C CA . TYR B 1 89 ? 15.258 2.025 -8.453 1 98.62 89 TYR B CA 1
ATOM 6737 C C . TYR B 1 89 ? 15.852 2.924 -7.371 1 98.62 89 TYR B C 1
ATOM 6739 O O . TYR B 1 89 ? 15.5 4.102 -7.27 1 98.62 89 TYR B O 1
ATOM 6747 N N . GLN B 1 90 ? 16.641 2.393 -6.516 1 98.56 90 GLN B N 1
ATOM 6748 C CA . GLN B 1 90 ? 17.438 3.1 -5.512 1 98.56 90 GLN B CA 1
ATOM 6749 C C . GLN B 1 90 ? 18.766 2.412 -5.281 1 98.56 90 GLN B C 1
ATOM 6751 O O . GLN B 1 90 ? 18.828 1.188 -5.141 1 98.56 90 GLN B O 1
ATOM 6756 N N . VAL B 1 91 ? 19.828 3.164 -5.301 1 98.5 91 VAL B N 1
ATOM 6757 C CA . VAL B 1 91 ? 21.172 2.65 -5.105 1 98.5 91 VAL B CA 1
ATOM 6758 C C . VAL B 1 91 ? 21.891 3.467 -4.027 1 98.5 91 VAL B C 1
ATOM 6760 O O . VAL B 1 91 ? 21.906 4.699 -4.086 1 98.5 91 VAL B O 1
ATOM 6763 N N . GLN B 1 92 ? 22.391 2.834 -3.049 1 98.56 92 GLN B N 1
ATOM 6764 C CA . GLN B 1 92 ? 23.156 3.471 -1.984 1 98.56 92 GLN B CA 1
ATOM 6765 C C . GLN B 1 92 ? 24.656 3.412 -2.277 1 98.56 92 GLN B C 1
ATOM 6767 O O . GLN B 1 92 ? 25.172 2.357 -2.639 1 98.56 92 GLN B O 1
ATOM 6772 N N . GLN B 1 93 ? 25.328 4.531 -2.193 1 98.12 93 GLN B N 1
ATOM 6773 C CA . GLN B 1 93 ? 26.781 4.633 -2.385 1 98.12 93 GLN B CA 1
ATOM 6774 C C . GLN B 1 93 ? 27.516 4.395 -1.075 1 98.12 93 GLN B C 1
ATOM 6776 O O . GLN B 1 93 ? 26.906 4.312 -0.01 1 98.12 93 GLN B O 1
ATOM 6781 N N . GLU B 1 94 ? 28.859 4.328 -1.114 1 97.25 94 GLU B N 1
ATOM 6782 C CA . GLU B 1 94 ? 29.688 4.047 0.059 1 97.25 94 GLU B CA 1
ATOM 6783 C C . GLU B 1 94 ? 29.594 5.18 1.077 1 97.25 94 GLU B C 1
ATOM 6785 O O . GLU B 1 94 ? 29.703 4.949 2.283 1 97.25 94 GLU B O 1
ATOM 6790 N N . ASP B 1 95 ? 29.344 6.363 0.598 1 97.38 95 ASP B N 1
ATOM 6791 C CA . ASP B 1 95 ? 29.25 7.496 1.515 1 97.38 95 ASP B CA 1
ATOM 6792 C C . ASP B 1 95 ? 27.875 7.57 2.162 1 97.38 95 ASP B C 1
ATOM 6794 O O . ASP B 1 95 ? 27.609 8.461 2.971 1 97.38 95 ASP B O 1
ATOM 6798 N N . GLY B 1 96 ? 26.984 6.684 1.784 1 97.88 96 GLY B N 1
ATOM 6799 C CA . GLY B 1 96 ? 25.656 6.613 2.389 1 97.88 96 GLY B CA 1
ATOM 6800 C C . GLY B 1 96 ? 24.594 7.32 1.579 1 97.88 96 GLY B C 1
ATOM 6801 O O . GLY B 1 96 ? 23.406 7.207 1.876 1 97.88 96 GLY B O 1
ATOM 6802 N N . SER B 1 97 ? 24.984 8.039 0.516 1 98.12 97 SER B N 1
ATOM 6803 C CA . SER B 1 97 ? 24.016 8.742 -0.321 1 98.12 97 SER B CA 1
ATOM 6804 C C . SER B 1 97 ? 23.188 7.766 -1.144 1 98.12 97 SER B C 1
ATOM 6806 O O . SER B 1 97 ? 23.672 6.723 -1.568 1 98.12 97 SER B O 1
ATOM 6808 N N . ARG B 1 98 ? 21.938 8.07 -1.39 1 98 98 ARG B N 1
ATOM 6809 C CA . ARG B 1 98 ? 21.031 7.301 -2.238 1 98 98 ARG B CA 1
ATOM 6810 C C . ARG B 1 98 ? 20.547 8.141 -3.416 1 98 98 ARG B C 1
ATOM 6812 O O . ARG B 1 98 ? 19.703 7.691 -4.191 1 98 98 ARG B O 1
ATOM 6819 N N . ILE B 1 99 ? 21.062 9.352 -3.531 1 97.62 99 ILE B N 1
ATOM 6820 C CA . ILE B 1 99 ? 20.672 10.25 -4.609 1 97.62 99 ILE B CA 1
ATOM 6821 C C . ILE B 1 99 ? 21.422 9.891 -5.887 1 97.62 99 ILE B C 1
ATOM 6823 O O . ILE B 1 99 ? 22.656 9.82 -5.891 1 97.62 99 ILE B O 1
ATOM 6827 N N . THR B 1 100 ? 20.656 9.602 -6.898 1 97.31 100 THR B N 1
ATOM 6828 C CA . THR B 1 100 ? 21.219 9.25 -8.195 1 97.31 100 THR B CA 1
ATOM 6829 C C . THR B 1 100 ? 20.609 10.094 -9.305 1 97.31 100 THR B C 1
ATOM 6831 O O . THR B 1 100 ? 19.594 10.773 -9.086 1 97.31 100 THR B O 1
ATOM 6834 N N . ASN B 1 101 ? 21.25 10.125 -10.359 1 95.88 101 ASN B N 1
ATOM 6835 C CA . ASN B 1 101 ? 20.781 10.828 -11.555 1 95.88 101 ASN B CA 1
ATOM 6836 C C . ASN B 1 101 ? 21.172 10.078 -12.828 1 95.88 101 ASN B C 1
ATOM 6838 O O . ASN B 1 101 ? 22.266 10.281 -13.352 1 95.88 101 ASN B O 1
ATOM 6842 N N . LEU B 1 102 ? 20.25 9.344 -13.359 1 97.62 102 LEU B N 1
ATOM 6843 C CA . LEU B 1 102 ? 20.5 8.609 -14.602 1 97.62 102 LEU B CA 1
ATOM 6844 C C . LEU B 1 102 ? 20.141 9.469 -15.812 1 97.62 102 LEU B C 1
ATOM 6846 O O . LEU B 1 102 ? 19.078 10.086 -15.859 1 97.62 102 LEU B O 1
ATOM 6850 N N . VAL B 1 103 ? 21.031 9.508 -16.734 1 97.06 103 VAL B N 1
ATOM 6851 C CA . VAL B 1 103 ? 20.812 10.242 -17.984 1 97.06 103 VAL B CA 1
ATOM 6852 C C . VAL B 1 103 ? 21.047 9.32 -19.172 1 97.06 103 VAL B C 1
ATOM 6854 O O . VAL B 1 103 ? 21.859 8.398 -19.109 1 97.06 103 VAL B O 1
ATOM 6857 N N . TYR B 1 104 ? 20.359 9.609 -20.297 1 98.38 104 TYR B N 1
ATOM 6858 C CA . TYR B 1 104 ? 20.469 8.828 -21.516 1 98.38 104 TYR B CA 1
ATOM 6859 C C . TYR B 1 104 ? 21.891 8.867 -22.078 1 98.38 104 TYR B C 1
ATOM 6861 O O . TYR B 1 104 ? 22.516 9.93 -22.125 1 98.38 104 TYR B O 1
ATOM 6869 N N . LYS B 1 105 ? 22.359 7.723 -22.484 1 98.19 105 LYS B N 1
ATOM 6870 C CA . LYS B 1 105 ? 23.688 7.652 -23.109 1 98.19 105 LYS B CA 1
ATOM 6871 C C . LYS B 1 105 ? 23.594 7.102 -24.531 1 98.19 105 LYS B C 1
ATOM 6873 O O . LYS B 1 105 ? 24.203 7.645 -25.453 1 98.19 105 LYS B O 1
ATOM 6878 N N . ALA B 1 106 ? 22.953 6.008 -24.641 1 98.12 106 ALA B N 1
ATOM 6879 C CA . ALA B 1 106 ? 22.859 5.34 -25.938 1 98.12 106 ALA B CA 1
ATOM 6880 C C . ALA B 1 106 ? 21.641 4.402 -25.984 1 98.12 106 ALA B C 1
ATOM 6882 O O . ALA B 1 106 ? 20.984 4.199 -24.969 1 98.12 106 ALA B O 1
ATOM 6883 N N . HIS B 1 107 ? 21.312 3.992 -27.156 1 98.62 107 HIS B N 1
ATOM 6884 C CA . HIS B 1 107 ? 20.297 2.945 -27.312 1 98.62 107 HIS B CA 1
ATOM 6885 C C . HIS B 1 107 ? 20.672 2.004 -28.453 1 98.62 107 HIS B C 1
ATOM 6887 O O . HIS B 1 107 ? 21.5 2.342 -29.312 1 98.62 107 HIS B O 1
ATOM 6893 N N . ARG B 1 108 ? 20.156 0.868 -28.406 1 98.44 108 ARG B N 1
ATOM 6894 C CA . ARG B 1 108 ? 20.281 -0.141 -29.453 1 98.44 108 ARG B CA 1
ATOM 6895 C C . ARG B 1 108 ? 18.938 -0.781 -29.766 1 98.44 108 ARG B C 1
ATOM 6897 O O . ARG B 1 108 ? 18.156 -1.055 -28.859 1 98.44 108 ARG B O 1
ATOM 6904 N N . ILE B 1 109 ? 18.641 -0.951 -31.047 1 98.31 109 ILE B N 1
ATOM 6905 C CA . ILE B 1 109 ? 17.469 -1.667 -31.531 1 98.31 109 ILE B CA 1
ATOM 6906 C C . ILE B 1 109 ? 17.906 -2.855 -32.375 1 98.31 109 ILE B C 1
ATOM 6908 O O . ILE B 1 109 ? 18.719 -2.703 -33.312 1 98.31 109 ILE B O 1
ATOM 6912 N N . TYR B 1 110 ? 17.453 -3.99 -32.125 1 98 110 TYR B N 1
ATOM 6913 C CA . TYR B 1 110 ? 17.859 -5.164 -32.875 1 98 110 TYR B CA 1
ATOM 6914 C C . TYR B 1 110 ? 16.766 -6.219 -32.906 1 98 110 TYR B C 1
ATOM 6916 O O . TYR B 1 110 ? 15.859 -6.188 -32.062 1 98 110 TYR B O 1
ATOM 6924 N N . ASP B 1 111 ? 16.875 -7.156 -33.844 1 97.56 111 ASP B N 1
ATOM 6925 C CA . ASP B 1 111 ? 15.898 -8.242 -33.969 1 97.56 111 ASP B CA 1
ATOM 6926 C C . ASP B 1 111 ? 16.125 -9.312 -32.906 1 97.56 111 ASP B C 1
ATOM 6928 O O . ASP B 1 111 ? 17.266 -9.602 -32.562 1 97.56 111 ASP B O 1
ATOM 6932 N N . GLY B 1 112 ? 15.039 -9.914 -32.5 1 97.5 112 GLY B N 1
ATOM 6933 C CA . GLY B 1 112 ? 15.102 -11 -31.531 1 97.5 112 GLY B CA 1
ATOM 6934 C C . GLY B 1 112 ? 14.914 -10.547 -30.094 1 97.5 112 GLY B C 1
ATOM 6935 O O . GLY B 1 112 ? 14.516 -9.406 -29.844 1 97.5 112 GLY B O 1
ATOM 6936 N N . LYS B 1 113 ? 15.117 -11.414 -29.203 1 98 113 LYS B N 1
ATOM 6937 C CA . LYS B 1 113 ? 14.961 -11.195 -27.766 1 98 113 LYS B CA 1
ATOM 6938 C C . LYS B 1 113 ? 16.125 -11.812 -26.984 1 98 113 LYS B C 1
ATOM 6940 O O . LYS B 1 113 ? 16.438 -12.992 -27.172 1 98 113 LYS B O 1
ATOM 6945 N N . PRO B 1 114 ? 16.75 -11.008 -26.172 1 97.62 114 PRO B N 1
ATOM 6946 C CA . PRO B 1 114 ? 17.859 -11.555 -25.406 1 97.62 114 PRO B CA 1
ATOM 6947 C C . PRO B 1 114 ? 17.406 -12.398 -24.219 1 97.62 114 PRO B C 1
ATOM 6949 O O . PRO B 1 114 ? 16.328 -12.164 -23.672 1 97.62 114 PRO B O 1
ATOM 6952 N N . LYS B 1 115 ? 18.25 -13.383 -23.859 1 97.38 115 LYS B N 1
ATOM 6953 C CA . LYS B 1 115 ? 18.047 -14.086 -22.594 1 97.38 115 LYS B CA 1
ATOM 6954 C C . LYS B 1 115 ? 18.406 -13.195 -21.406 1 97.38 115 LYS B C 1
ATOM 6956 O O . LYS B 1 115 ? 19.156 -12.234 -21.547 1 97.38 115 LYS B O 1
ATOM 6961 N N . LEU B 1 116 ? 17.828 -13.453 -20.281 1 98.19 116 LEU B N 1
ATOM 6962 C CA . LEU B 1 116 ? 18.172 -12.797 -19.031 1 98.19 116 LEU B CA 1
ATOM 6963 C C . LEU B 1 116 ? 19.031 -13.703 -18.156 1 98.19 116 LEU B C 1
ATOM 6965 O O . LEU B 1 116 ? 18.641 -14.828 -17.844 1 98.19 116 LEU B O 1
ATOM 6969 N N . GLU B 1 117 ? 20.125 -13.203 -17.766 1 95.44 117 GLU B N 1
ATOM 6970 C CA . GLU B 1 117 ? 21.094 -14.023 -17.047 1 95.44 117 GLU B CA 1
ATOM 6971 C C . GLU B 1 117 ? 20.5 -14.594 -15.766 1 95.44 117 GLU B C 1
ATOM 6973 O O . GLU B 1 117 ? 20.062 -13.844 -14.891 1 95.44 117 GLU B O 1
ATOM 6978 N N . GLY B 1 118 ? 20.469 -15.883 -15.703 1 95.56 118 GLY B N 1
ATOM 6979 C CA . GLY B 1 118 ? 20.078 -16.594 -14.5 1 95.56 118 GLY B CA 1
ATOM 6980 C C . GLY B 1 118 ? 18.578 -16.547 -14.242 1 95.56 118 GLY B C 1
ATOM 6981 O O . GLY B 1 118 ? 18.109 -17.031 -13.211 1 95.56 118 GLY B O 1
ATOM 6982 N N . LEU B 1 119 ? 17.812 -15.938 -15.141 1 98.62 119 LEU B N 1
ATOM 6983 C CA . LEU B 1 119 ? 16.391 -15.727 -14.898 1 98.62 119 LEU B CA 1
ATOM 6984 C C . LEU B 1 119 ? 15.555 -16.297 -16.047 1 98.62 119 LEU B C 1
ATOM 6986 O O . LEU B 1 119 ? 15.984 -16.266 -17.203 1 98.62 119 LEU B O 1
ATOM 6990 N N . PRO B 1 120 ? 14.367 -16.859 -15.688 1 98.69 120 PRO B N 1
ATOM 6991 C CA . PRO B 1 120 ? 13.43 -17.188 -16.766 1 98.69 120 PRO B CA 1
ATOM 6992 C C . PRO B 1 120 ? 12.859 -15.953 -17.453 1 98.69 120 PRO B C 1
ATOM 6994 O O . PRO B 1 120 ? 12.781 -14.883 -16.844 1 98.69 120 PRO B O 1
ATOM 6997 N N . ALA B 1 121 ? 12.492 -16.109 -18.672 1 98.81 121 ALA B N 1
ATOM 6998 C CA . ALA B 1 121 ? 11.875 -15.047 -19.469 1 98.81 121 ALA B CA 1
ATOM 6999 C C . ALA B 1 121 ? 11.141 -15.633 -20.672 1 98.81 121 ALA B C 1
ATOM 7001 O O . ALA B 1 121 ? 11.375 -16.781 -21.062 1 98.81 121 ALA B O 1
ATOM 7002 N N . THR B 1 122 ? 10.242 -14.859 -21.156 1 98.81 122 THR B N 1
ATOM 7003 C CA . THR B 1 122 ? 9.688 -15.227 -22.453 1 98.81 122 THR B CA 1
ATOM 7004 C C . THR B 1 122 ? 10.789 -15.297 -23.516 1 98.81 122 THR B C 1
ATOM 7006 O O . THR B 1 122 ? 11.875 -14.75 -23.312 1 98.81 122 THR B O 1
ATOM 7009 N N . TYR B 1 123 ? 10.531 -15.984 -24.594 1 98.31 123 TYR B N 1
ATOM 7010 C CA . TYR B 1 123 ? 11.531 -16.172 -25.641 1 98.31 123 TYR B CA 1
ATOM 7011 C C . TYR B 1 123 ? 10.891 -16.141 -27.016 1 98.31 123 TYR B C 1
ATOM 7013 O O . TYR B 1 123 ? 9.672 -15.953 -27.141 1 98.31 123 TYR B O 1
ATOM 7021 N N . VAL B 1 124 ? 11.711 -16.156 -28.078 1 97.75 124 VAL B N 1
ATOM 7022 C CA . VAL B 1 124 ? 11.258 -16.266 -29.469 1 97.75 124 VAL B CA 1
ATOM 7023 C C . VAL B 1 124 ? 11.938 -17.453 -30.141 1 97.75 124 VAL B C 1
ATOM 7025 O O . VAL B 1 124 ? 13.023 -17.875 -29.719 1 97.75 124 VAL B O 1
ATOM 7028 N N . GLU B 1 125 ? 11.336 -18.016 -31.078 1 96.69 125 GLU B N 1
ATOM 7029 C CA . GLU B 1 125 ? 11.914 -19.125 -31.828 1 96.69 125 GLU B CA 1
ATOM 7030 C C . GLU B 1 125 ? 12.695 -18.625 -33.031 1 96.69 125 GLU B C 1
ATOM 7032 O O . GLU B 1 125 ? 13.656 -19.266 -33.469 1 96.69 125 GLU B O 1
ATOM 7037 N N . SER B 1 126 ? 12.281 -17.547 -33.562 1 97.12 126 SER B N 1
ATOM 7038 C CA . SER B 1 126 ? 12.984 -16.859 -34.656 1 97.12 126 SER B CA 1
ATOM 7039 C C . SER B 1 126 ? 13.148 -15.375 -34.344 1 97.12 126 SER B C 1
ATOM 7041 O O . SER B 1 126 ? 12.281 -14.766 -33.719 1 97.12 126 SER B O 1
ATOM 7043 N N . SER B 1 127 ? 14.188 -14.82 -34.812 1 96.38 127 SER B N 1
ATOM 7044 C CA . SER B 1 127 ? 14.523 -13.438 -34.469 1 96.38 127 SER B CA 1
ATOM 7045 C C . SER B 1 127 ? 13.484 -12.461 -35 1 96.38 127 SER B C 1
ATOM 7047 O O . SER B 1 127 ? 13.297 -11.375 -34.438 1 96.38 127 SER B O 1
ATOM 7049 N N . ASP B 1 128 ? 12.812 -12.805 -36.094 1 95.81 128 ASP B N 1
ATOM 7050 C CA . ASP B 1 128 ? 11.859 -11.898 -36.719 1 95.81 128 ASP B CA 1
ATOM 7051 C C . ASP B 1 128 ? 10.547 -11.852 -35.938 1 95.81 128 ASP B C 1
ATOM 7053 O O . ASP B 1 128 ? 9.672 -11.039 -36.219 1 95.81 128 ASP B O 1
ATOM 7057 N N . GLU B 1 129 ? 10.43 -12.641 -34.812 1 96.94 129 GLU B N 1
ATOM 7058 C CA . GLU B 1 129 ? 9.211 -12.688 -34.031 1 96.94 129 GLU B CA 1
ATOM 7059 C C . GLU B 1 129 ? 9.133 -11.508 -33.062 1 96.94 129 GLU B C 1
ATOM 7061 O O . GLU B 1 129 ? 8.062 -11.203 -32.531 1 96.94 129 GLU B O 1
ATOM 7066 N N . ALA B 1 130 ? 10.242 -10.891 -32.875 1 97.75 130 ALA B N 1
ATOM 7067 C CA . ALA B 1 130 ? 10.266 -9.781 -31.906 1 97.75 130 ALA B CA 1
ATOM 7068 C C . ALA B 1 130 ? 11.422 -8.828 -32.219 1 97.75 130 ALA B C 1
ATOM 7070 O O . ALA B 1 130 ? 12.352 -9.18 -32.938 1 97.75 130 ALA B O 1
ATOM 7071 N N . GLN B 1 131 ? 11.328 -7.672 -31.734 1 98.25 131 GLN B N 1
ATOM 7072 C CA . GLN B 1 131 ? 12.414 -6.699 -31.719 1 98.25 131 GLN B CA 1
ATOM 7073 C C . GLN B 1 131 ? 12.656 -6.164 -30.312 1 98.25 131 GLN B C 1
ATOM 7075 O O . GLN B 1 131 ? 11.719 -6.039 -29.516 1 98.25 131 GLN B O 1
ATOM 7080 N N . THR B 1 132 ? 13.906 -5.84 -30 1 98.56 132 THR B N 1
ATOM 7081 C CA . THR B 1 132 ? 14.281 -5.395 -28.672 1 98.56 132 THR B CA 1
ATOM 7082 C C . THR B 1 132 ? 14.93 -4.012 -28.719 1 98.56 132 THR B C 1
ATOM 7084 O O . THR B 1 132 ? 15.719 -3.725 -29.625 1 98.56 132 THR B O 1
ATOM 7087 N N . LEU B 1 133 ? 14.508 -3.156 -27.844 1 98.75 133 LEU B N 1
ATOM 7088 C CA . LEU B 1 133 ? 15.133 -1.863 -27.578 1 98.75 133 LEU B CA 1
ATOM 7089 C C . LEU B 1 133 ? 15.867 -1.873 -26.25 1 98.75 133 LEU B C 1
ATOM 7091 O O . LEU B 1 133 ? 15.289 -2.236 -25.219 1 98.75 133 LEU B O 1
ATOM 7095 N N . GLU B 1 134 ? 17.156 -1.614 -26.25 1 98.81 134 GLU B N 1
ATOM 7096 C CA . GLU B 1 134 ? 17.938 -1.341 -25.047 1 98.81 134 GLU B CA 1
ATOM 7097 C C . GLU B 1 134 ? 18.297 0.139 -24.953 1 98.81 134 GLU B C 1
ATOM 7099 O O . GLU B 1 134 ? 18.812 0.723 -25.906 1 98.81 134 GLU B O 1
ATOM 7104 N N . ILE B 1 135 ? 17.922 0.745 -23.875 1 98.88 135 ILE B N 1
ATOM 7105 C CA . ILE B 1 135 ? 18.297 2.131 -23.609 1 98.88 135 ILE B CA 1
ATOM 7106 C C . ILE B 1 135 ? 19.266 2.193 -22.438 1 98.88 135 ILE B C 1
ATOM 7108 O O . ILE B 1 135 ? 18.938 1.794 -21.328 1 98.88 135 ILE B O 1
ATOM 7112 N N . ASP B 1 136 ? 20.484 2.703 -22.688 1 98.81 136 ASP B N 1
ATOM 7113 C CA . ASP B 1 136 ? 21.5 2.84 -21.656 1 98.81 136 ASP B CA 1
ATOM 7114 C C . ASP B 1 136 ? 21.391 4.191 -20.953 1 98.81 136 ASP B C 1
ATOM 7116 O O . ASP B 1 136 ? 21.469 5.238 -21.594 1 98.81 136 ASP B O 1
ATOM 7120 N N . LEU B 1 137 ? 21.109 4.148 -19.703 1 98.81 137 LEU B N 1
ATOM 7121 C CA . LEU B 1 137 ? 21.172 5.305 -18.828 1 98.81 137 LEU B CA 1
ATOM 7122 C C . LEU B 1 137 ? 22.438 5.262 -17.969 1 98.81 137 LEU B C 1
ATOM 7124 O O . LEU B 1 137 ? 22.938 4.184 -17.641 1 98.81 137 LEU B O 1
ATOM 7128 N N . TYR B 1 138 ? 22.922 6.434 -17.625 1 98.5 138 TYR B N 1
ATOM 7129 C CA . TYR B 1 138 ? 24.234 6.461 -16.953 1 98.5 138 TYR B CA 1
ATOM 7130 C C . TYR B 1 138 ? 24.266 7.547 -15.891 1 98.5 138 TYR B C 1
ATOM 7132 O O . TYR B 1 138 ? 23.75 8.648 -16.094 1 98.5 138 TYR B O 1
ATOM 7140 N N . ASP B 1 139 ? 24.703 7.262 -14.727 1 98.12 139 ASP B N 1
ATOM 7141 C CA . ASP B 1 139 ? 25.047 8.227 -13.68 1 98.12 139 ASP B CA 1
ATOM 7142 C C . ASP B 1 139 ? 26.547 8.523 -13.672 1 98.12 139 ASP B C 1
ATOM 7144 O O . ASP B 1 139 ? 27.344 7.703 -13.203 1 98.12 139 ASP B O 1
ATOM 7148 N N . ASP B 1 140 ? 26.953 9.688 -14.023 1 96.12 140 ASP B N 1
ATOM 7149 C CA . ASP B 1 140 ? 28.344 10.039 -14.266 1 96.12 140 ASP B CA 1
ATOM 7150 C C . ASP B 1 140 ? 29.125 10.109 -12.953 1 96.12 140 ASP B C 1
ATOM 7152 O O . ASP B 1 140 ? 30.328 9.859 -12.922 1 96.12 140 ASP B O 1
ATOM 7156 N N . LEU B 1 141 ? 28.422 10.508 -11.914 1 96.56 141 LEU B N 1
ATOM 7157 C CA . LEU B 1 141 ? 29.109 10.711 -10.641 1 96.56 141 LEU B CA 1
ATOM 7158 C C . LEU B 1 141 ? 29.594 9.383 -10.07 1 96.56 141 LEU B C 1
ATOM 7160 O O . LEU B 1 141 ? 30.656 9.312 -9.469 1 96.56 141 LEU B O 1
ATOM 7164 N N . ILE B 1 142 ? 28.812 8.305 -10.25 1 97.5 142 ILE B N 1
ATOM 7165 C CA . ILE B 1 142 ? 29.141 7.07 -9.555 1 97.5 142 ILE B CA 1
ATOM 7166 C C . ILE B 1 142 ? 29.453 5.977 -10.57 1 97.5 142 ILE B C 1
ATOM 7168 O O . ILE B 1 142 ? 29.734 4.832 -10.195 1 97.5 142 ILE B O 1
ATOM 7172 N N . ASP B 1 143 ? 29.422 6.234 -11.836 1 98 143 ASP B N 1
ATOM 7173 C CA . ASP B 1 143 ? 29.719 5.32 -12.938 1 98 143 ASP B CA 1
ATOM 7174 C C . ASP B 1 143 ? 28.812 4.094 -12.898 1 98 143 ASP B C 1
ATOM 71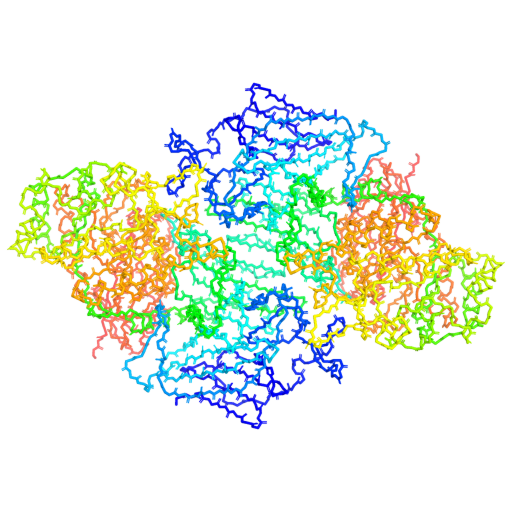76 O O . ASP B 1 143 ? 29.297 2.957 -12.953 1 98 143 ASP B O 1
ATOM 7180 N N . LEU B 1 144 ? 27.562 4.316 -12.695 1 98.75 144 LEU B N 1
ATOM 7181 C CA . LEU B 1 144 ? 26.531 3.297 -12.766 1 98.75 144 LEU B CA 1
ATOM 7182 C C . LEU B 1 144 ? 25.812 3.334 -14.109 1 98.75 144 LEU B C 1
ATOM 7184 O O . LEU B 1 144 ? 25.359 4.391 -14.547 1 98.75 144 LEU B O 1
ATOM 7188 N N . LYS B 1 145 ? 25.828 2.252 -14.812 1 98.81 145 LYS B N 1
ATOM 7189 C CA . LYS B 1 145 ? 25.062 2.094 -16.031 1 98.81 145 LYS B CA 1
ATOM 7190 C C . LYS B 1 145 ? 23.812 1.253 -15.789 1 98.81 145 LYS B C 1
ATOM 7192 O O . LYS B 1 145 ? 23.875 0.19 -15.172 1 98.81 145 LYS B O 1
ATOM 7197 N N . VAL B 1 146 ? 22.688 1.729 -16.141 1 98.88 146 VAL B N 1
ATOM 7198 C CA . VAL B 1 146 ? 21.406 1.014 -16.078 1 98.88 146 VAL B CA 1
ATOM 7199 C C . VAL B 1 146 ? 20.812 0.887 -17.469 1 98.88 146 VAL B C 1
ATOM 7201 O O . VAL B 1 146 ? 20.609 1.89 -18.172 1 98.88 146 VAL B O 1
ATOM 7204 N N . THR B 1 147 ? 20.562 -0.295 -17.906 1 98.88 147 THR B N 1
ATOM 7205 C CA . THR B 1 147 ? 20 -0.551 -19.219 1 98.88 147 THR B CA 1
ATOM 7206 C C . THR B 1 147 ? 18.547 -0.998 -19.109 1 98.88 147 THR B C 1
ATOM 7208 O O . THR B 1 147 ? 18.25 -2.018 -18.484 1 98.88 147 THR B O 1
ATOM 7211 N N . LEU B 1 148 ? 17.672 -0.191 -19.641 1 98.88 148 LEU B N 1
ATOM 7212 C CA . LEU B 1 148 ? 16.281 -0.6 -19.781 1 98.88 148 LEU B CA 1
ATOM 7213 C C . LEU B 1 148 ? 16.078 -1.46 -21.016 1 98.88 148 LEU B C 1
ATOM 7215 O O . LEU B 1 148 ? 16.531 -1.095 -22.109 1 98.88 148 LEU B O 1
ATOM 7219 N N . ILE B 1 149 ? 15.438 -2.564 -20.875 1 98.88 149 ILE B N 1
ATOM 7220 C CA . ILE B 1 149 ? 15.266 -3.514 -21.969 1 98.88 149 ILE B CA 1
ATOM 7221 C C . ILE B 1 149 ? 13.781 -3.701 -22.266 1 98.88 149 ILE B C 1
ATOM 7223 O O . ILE B 1 149 ? 13.016 -4.133 -21.391 1 98.88 149 ILE B O 1
ATOM 7227 N N . TYR B 1 150 ? 13.391 -3.33 -23.5 1 98.69 150 TYR B N 1
ATOM 7228 C CA . TYR B 1 150 ? 12.039 -3.533 -24 1 98.69 150 TYR B CA 1
ATOM 7229 C C . TYR B 1 150 ? 12.023 -4.508 -25.172 1 98.69 150 TYR B C 1
ATOM 7231 O O . TYR B 1 150 ? 12.844 -4.402 -26.094 1 98.69 150 TYR B O 1
ATOM 7239 N N . THR B 1 151 ? 11.109 -5.438 -25.141 1 98.62 151 THR B N 1
ATOM 7240 C CA . THR B 1 151 ? 10.914 -6.305 -26.312 1 98.62 151 THR B CA 1
ATOM 7241 C C . THR B 1 151 ? 9.461 -6.285 -26.75 1 98.62 151 THR B C 1
ATOM 7243 O O . THR B 1 151 ? 8.555 -6.516 -25.953 1 98.62 151 THR B O 1
ATOM 7246 N N . ALA B 1 152 ? 9.25 -6 -28 1 98 152 ALA B N 1
ATOM 7247 C CA . ALA B 1 152 ? 7.922 -6.031 -28.594 1 98 152 ALA B CA 1
ATOM 7248 C C . ALA B 1 152 ? 7.746 -7.27 -29.469 1 98 152 ALA B C 1
ATOM 7250 O O . ALA B 1 152 ? 8.594 -7.57 -30.312 1 98 152 ALA B O 1
ATOM 7251 N N . PHE B 1 153 ? 6.684 -7.98 -29.25 1 97.75 153 PHE B N 1
ATOM 7252 C CA . PHE B 1 153 ? 6.387 -9.172 -30.031 1 97.75 153 PHE B CA 1
ATOM 7253 C C . PHE B 1 153 ? 5.543 -8.82 -31.25 1 97.75 153 PHE B C 1
ATOM 7255 O O . PHE B 1 153 ? 4.508 -8.164 -31.125 1 97.75 153 PHE B O 1
ATOM 7262 N N . ARG B 1 154 ? 5.91 -9.328 -32.344 1 95.12 154 ARG B N 1
ATOM 7263 C CA . ARG B 1 154 ? 5.27 -9.008 -33.625 1 95.12 154 ARG B CA 1
ATOM 7264 C C . ARG B 1 154 ? 3.828 -9.5 -33.656 1 95.12 154 ARG B C 1
ATOM 7266 O O . ARG B 1 154 ? 2.939 -8.812 -34.156 1 95.12 154 ARG B O 1
ATOM 7273 N N . ASP B 1 155 ? 3.564 -10.641 -33.125 1 94.75 155 ASP B N 1
ATOM 7274 C CA . ASP B 1 155 ? 2.289 -11.312 -33.344 1 94.75 155 ASP B CA 1
ATOM 7275 C C . ASP B 1 155 ? 1.429 -11.289 -32.094 1 94.75 155 ASP B C 1
ATOM 7277 O O . ASP B 1 155 ? 0.342 -11.867 -32.062 1 94.75 155 ASP B O 1
ATOM 7281 N N . TYR B 1 156 ? 1.894 -10.68 -31.031 1 94.81 156 TYR B N 1
ATOM 7282 C CA . TYR B 1 156 ? 1.177 -10.578 -29.766 1 94.81 156 TYR B CA 1
ATOM 7283 C C . TYR B 1 156 ? 1.074 -9.125 -29.328 1 94.81 156 TYR B C 1
ATOM 7285 O O . TYR B 1 156 ? 1.979 -8.32 -29.578 1 94.81 156 TYR B O 1
ATOM 7293 N N . ASP B 1 157 ? 0.001 -8.711 -28.734 1 96.12 157 ASP B N 1
ATOM 7294 C CA . ASP B 1 157 ? -0.118 -7.402 -28.094 1 96.12 157 ASP B CA 1
ATOM 7295 C C . ASP B 1 157 ? 0.606 -7.367 -26.75 1 96.12 157 ASP B C 1
ATOM 7297 O O . ASP B 1 157 ? 0.024 -6.98 -25.734 1 96.12 157 ASP B O 1
ATOM 7301 N N . ALA B 1 158 ? 1.901 -7.773 -26.797 1 98 158 ALA B N 1
ATOM 7302 C CA . ALA B 1 158 ? 2.701 -7.91 -25.594 1 98 158 ALA B CA 1
ATOM 7303 C C . ALA B 1 158 ? 4.051 -7.215 -25.734 1 98 158 ALA B C 1
ATOM 7305 O O . ALA B 1 158 ? 4.672 -7.281 -26.797 1 98 158 ALA B O 1
ATOM 7306 N N . ILE B 1 159 ? 4.426 -6.453 -24.75 1 98.5 159 ILE B N 1
ATOM 7307 C CA . ILE B 1 159 ? 5.738 -5.844 -24.594 1 98.5 159 ILE B CA 1
ATOM 7308 C C . ILE B 1 159 ? 6.359 -6.277 -23.266 1 98.5 159 ILE B C 1
ATOM 7310 O O . ILE B 1 159 ? 5.699 -6.242 -22.219 1 98.5 159 ILE B O 1
ATOM 7314 N N . THR B 1 160 ? 7.566 -6.777 -23.281 1 98.69 160 THR B N 1
ATOM 7315 C CA . THR B 1 160 ? 8.211 -7.16 -22.031 1 98.69 160 THR B CA 1
ATOM 7316 C C . THR B 1 160 ? 9.242 -6.117 -21.609 1 98.69 160 THR B C 1
ATOM 7318 O O . THR B 1 160 ? 9.734 -5.359 -22.453 1 98.69 160 THR B O 1
ATOM 7321 N N . ARG B 1 161 ? 9.469 -6.086 -20.328 1 98.69 161 ARG B N 1
ATOM 7322 C CA . ARG B 1 161 ? 10.414 -5.125 -19.781 1 98.69 161 ARG B CA 1
ATOM 7323 C C . ARG B 1 161 ? 11.266 -5.758 -18.688 1 98.69 161 ARG B C 1
ATOM 7325 O O . ARG B 1 161 ? 10.758 -6.535 -17.875 1 98.69 161 ARG B O 1
ATOM 7332 N N . SER B 1 162 ? 12.508 -5.48 -18.625 1 98.81 162 SER B N 1
ATOM 7333 C CA . SER B 1 162 ? 13.453 -5.77 -17.547 1 98.81 162 SER B CA 1
ATOM 7334 C C . SER B 1 162 ? 14.555 -4.723 -17.484 1 98.81 162 SER B C 1
ATOM 7336 O O . SER B 1 162 ? 14.625 -3.836 -18.344 1 98.81 162 SER B O 1
ATOM 7338 N N . VAL B 1 163 ? 15.359 -4.77 -16.453 1 98.88 163 VAL B N 1
ATOM 7339 C CA . VAL B 1 163 ? 16.391 -3.76 -16.234 1 98.88 163 VAL B CA 1
ATOM 7340 C C . VAL B 1 163 ? 17.703 -4.438 -15.828 1 98.88 163 VAL B C 1
ATOM 7342 O O . VAL B 1 163 ? 17.703 -5.379 -15.031 1 98.88 163 VAL B O 1
ATOM 7345 N N . ARG B 1 164 ? 18.797 -4.043 -16.375 1 98.88 164 ARG B N 1
ATOM 7346 C CA . ARG B 1 164 ? 20.125 -4.52 -15.984 1 98.88 164 ARG B CA 1
ATOM 7347 C C . ARG B 1 164 ? 20.953 -3.395 -15.383 1 98.88 164 ARG B C 1
ATOM 7349 O O . ARG B 1 164 ? 21.062 -2.311 -15.961 1 98.88 164 ARG B O 1
ATOM 7356 N N . PHE B 1 165 ? 21.469 -3.6 -14.219 1 98.88 165 PHE B N 1
ATOM 7357 C CA . PHE B 1 165 ? 22.375 -2.682 -13.547 1 98.88 165 PHE B CA 1
ATOM 7358 C C . PHE B 1 165 ? 23.828 -3.127 -13.727 1 98.88 165 PHE B C 1
ATOM 7360 O O . PHE B 1 165 ? 24.141 -4.309 -13.578 1 98.88 165 PHE B O 1
ATOM 7367 N N . GLU B 1 166 ? 24.688 -2.24 -14.078 1 98.81 166 GLU B N 1
ATOM 7368 C CA . GLU B 1 166 ? 26.125 -2.514 -14.195 1 98.81 166 GLU B CA 1
ATOM 7369 C C . GLU B 1 166 ? 26.953 -1.463 -13.453 1 98.81 166 GLU B C 1
ATOM 7371 O O . GLU B 1 166 ? 26.844 -0.268 -13.734 1 98.81 166 GLU B O 1
ATOM 7376 N N . ASN B 1 167 ? 27.719 -1.869 -12.5 1 98.75 167 ASN B N 1
ATOM 7377 C CA . ASN B 1 167 ? 28.656 -0.984 -11.805 1 98.75 167 ASN B CA 1
ATOM 7378 C C . ASN B 1 167 ? 29.969 -0.847 -12.57 1 98.75 167 ASN B C 1
ATOM 7380 O O . ASN B 1 167 ? 30.828 -1.734 -12.508 1 98.75 167 ASN B O 1
ATOM 7384 N N . LEU B 1 168 ? 30.125 0.223 -13.195 1 98.38 168 LEU B N 1
ATOM 7385 C CA . LEU B 1 168 ? 31.344 0.451 -13.977 1 98.38 168 LEU B CA 1
ATOM 7386 C C . LEU B 1 168 ? 32.344 1.267 -13.188 1 98.38 168 LEU B C 1
ATOM 7388 O O . LEU B 1 168 ? 33.406 1.639 -13.719 1 98.38 168 LEU B O 1
ATOM 7392 N N . GLY B 1 169 ? 31.984 1.606 -11.984 1 97.69 169 GLY B N 1
ATOM 7393 C CA . GLY B 1 169 ? 32.844 2.4 -11.133 1 97.69 169 GLY B CA 1
ATOM 7394 C C . GLY B 1 169 ? 33.75 1.558 -10.25 1 97.69 169 GLY B C 1
ATOM 7395 O O . GLY B 1 169 ? 33.938 0.362 -10.5 1 97.69 169 GLY B O 1
ATOM 7396 N N . LYS B 1 170 ? 34.375 2.209 -9.281 1 96.44 170 LYS B N 1
ATOM 7397 C CA . LYS B 1 170 ? 35.375 1.562 -8.422 1 96.44 170 LYS B CA 1
ATOM 7398 C C . LYS B 1 170 ? 34.781 1.27 -7.043 1 96.44 170 LYS B C 1
ATOM 7400 O O . LYS B 1 170 ? 35.281 0.388 -6.332 1 96.44 170 LYS B O 1
ATOM 7405 N N . GLN B 1 171 ? 33.781 1.971 -6.703 1 96.19 171 GLN B N 1
ATOM 7406 C CA . GLN B 1 171 ? 33.188 1.761 -5.383 1 96.19 171 GLN B CA 1
ATOM 7407 C C . GLN B 1 171 ? 32.094 0.704 -5.43 1 96.19 171 GLN B C 1
ATOM 7409 O O . GLN B 1 171 ? 31.469 0.498 -6.469 1 96.19 171 GLN B O 1
ATOM 7414 N N . LYS B 1 172 ? 31.906 0.033 -4.238 1 97.56 172 LYS B N 1
ATOM 7415 C CA . LYS B 1 172 ? 30.75 -0.857 -4.105 1 97.56 172 LYS B CA 1
ATOM 7416 C C . LYS B 1 172 ? 29.453 -0.066 -4.035 1 97.56 172 LYS B C 1
ATOM 7418 O O . LYS B 1 172 ? 29.391 0.985 -3.393 1 97.56 172 LYS B O 1
ATOM 7423 N N . LEU B 1 173 ? 28.516 -0.507 -4.785 1 98.56 173 LEU B N 1
ATOM 7424 C CA . LEU B 1 173 ? 27.156 0.038 -4.699 1 98.56 173 LEU B CA 1
ATOM 7425 C C . LEU B 1 173 ? 26.203 -0.979 -4.09 1 98.56 173 LEU B C 1
ATOM 7427 O O . LEU B 1 173 ? 26.453 -2.184 -4.129 1 98.56 173 LEU B O 1
ATOM 7431 N N . LYS B 1 174 ? 25.25 -0.549 -3.43 1 98.5 174 LYS B N 1
ATOM 7432 C CA . LYS B 1 174 ? 24.219 -1.425 -2.887 1 98.5 174 LYS B CA 1
ATOM 7433 C C . LYS B 1 174 ? 22.844 -1.078 -3.459 1 98.5 174 LYS B C 1
ATOM 7435 O O . LYS B 1 174 ? 22.344 0.026 -3.248 1 98.5 174 LYS B O 1
ATOM 7440 N N . ILE B 1 175 ? 22.219 -1.991 -4.258 1 98.88 175 ILE B N 1
ATOM 7441 C CA . ILE B 1 175 ? 20.875 -1.803 -4.77 1 98.88 175 ILE B CA 1
ATOM 7442 C C . ILE B 1 175 ? 19.859 -2.004 -3.646 1 98.88 175 ILE B C 1
ATOM 7444 O O . ILE B 1 175 ? 19.828 -3.061 -3.01 1 98.88 175 ILE B O 1
ATOM 7448 N N . LEU B 1 176 ? 19.078 -0.976 -3.346 1 98.56 176 LEU B N 1
ATOM 7449 C CA . LEU B 1 176 ? 18.016 -1.047 -2.338 1 98.56 176 LEU B CA 1
ATOM 7450 C C . LEU B 1 176 ? 16.672 -1.383 -2.977 1 98.56 176 LEU B C 1
ATOM 7452 O O . LEU B 1 176 ? 15.781 -1.899 -2.309 1 98.56 176 LEU B O 1
ATOM 7456 N N . ARG B 1 177 ? 16.469 -1.018 -4.188 1 98.5 177 ARG B N 1
ATOM 7457 C CA . ARG B 1 177 ? 15.258 -1.205 -4.977 1 98.5 177 ARG B CA 1
ATOM 7458 C C . ARG B 1 177 ? 15.594 -1.409 -6.453 1 98.5 177 ARG B C 1
ATOM 7460 O O . ARG B 1 177 ? 16.422 -0.686 -7.012 1 98.5 177 ARG B O 1
ATOM 7467 N N . ALA B 1 178 ? 15.039 -2.385 -7.039 1 98.44 178 ALA B N 1
ATOM 7468 C CA . ALA B 1 178 ? 15.242 -2.674 -8.453 1 98.44 178 ALA B CA 1
ATOM 7469 C C . ALA B 1 178 ? 13.969 -3.223 -9.086 1 98.44 178 ALA B C 1
ATOM 7471 O O . ALA B 1 178 ? 13.828 -4.434 -9.273 1 98.44 178 ALA B O 1
ATOM 7472 N N . MET B 1 179 ? 13.062 -2.34 -9.438 1 98.81 179 MET B N 1
ATOM 7473 C CA . MET B 1 179 ? 11.828 -2.752 -10.094 1 98.81 179 MET B CA 1
ATOM 7474 C C . MET B 1 179 ? 12.062 -3.027 -11.57 1 98.81 179 MET B C 1
ATOM 7476 O O . MET B 1 179 ? 12.852 -2.34 -12.219 1 98.81 179 MET B O 1
ATOM 7480 N N . SER B 1 180 ? 11.367 -4.004 -12.094 1 98.88 180 SER B N 1
ATOM 7481 C CA . SER B 1 180 ? 11.516 -4.406 -13.492 1 98.88 180 SER B CA 1
ATOM 7482 C C . SER B 1 180 ? 10.797 -3.438 -14.422 1 98.88 180 SER B C 1
ATOM 7484 O O . SER B 1 180 ? 11.18 -3.281 -15.578 1 98.88 180 SER B O 1
ATOM 7486 N N . ALA B 1 181 ? 9.75 -2.836 -13.922 1 98.81 181 ALA B N 1
ATOM 7487 C CA . ALA B 1 181 ? 8.938 -1.964 -14.773 1 98.81 181 ALA B CA 1
ATOM 7488 C C . ALA B 1 181 ? 8.367 -0.797 -13.969 1 98.81 181 ALA B C 1
ATOM 7490 O O . ALA B 1 181 ? 8.055 -0.943 -12.781 1 98.81 181 ALA B O 1
ATOM 7491 N N . CYS B 1 182 ? 8.273 0.317 -14.609 1 98.75 182 CYS B N 1
ATOM 7492 C CA . CYS B 1 182 ? 7.535 1.496 -14.164 1 98.75 182 CYS B CA 1
ATOM 7493 C C . CYS B 1 182 ? 6.719 2.092 -15.305 1 98.75 182 CYS B C 1
ATOM 7495 O O . CYS B 1 182 ? 7.254 2.361 -16.375 1 98.75 182 CYS B O 1
ATOM 7497 N N . VAL B 1 183 ? 5.445 2.236 -15.141 1 98.56 183 VAL B N 1
ATOM 7498 C CA . VAL B 1 183 ? 4.582 2.883 -16.125 1 98.56 183 VAL B CA 1
ATOM 7499 C C . VAL B 1 183 ? 3.736 3.957 -15.445 1 98.56 183 VAL B C 1
ATOM 7501 O O . VAL B 1 183 ? 2.979 3.662 -14.523 1 98.56 183 VAL B O 1
ATOM 7504 N N . ASP B 1 184 ? 3.91 5.168 -15.891 1 96.69 184 ASP B N 1
ATOM 7505 C CA . ASP B 1 184 ? 3.09 6.281 -15.414 1 96.69 184 ASP B CA 1
ATOM 7506 C C . ASP B 1 184 ? 1.888 6.504 -16.328 1 96.69 184 ASP B C 1
ATOM 7508 O O . ASP B 1 184 ? 2 6.387 -17.547 1 96.69 184 ASP B O 1
ATOM 7512 N N . PHE B 1 185 ? 0.771 6.707 -15.734 1 95.75 185 PHE B N 1
ATOM 7513 C CA . PHE B 1 185 ? -0.452 7.066 -16.438 1 95.75 185 PHE B CA 1
ATOM 7514 C C . PHE B 1 185 ? -0.865 8.5 -16.109 1 95.75 185 PHE B C 1
ATOM 7516 O O . PHE B 1 185 ? -0.79 8.922 -14.961 1 95.75 185 PHE B O 1
ATOM 7523 N N . SER B 1 186 ? -1.297 9.242 -17.062 1 90.56 186 SER B N 1
ATOM 7524 C CA . SER B 1 186 ? -1.7 10.625 -16.875 1 90.56 186 SER B CA 1
ATOM 7525 C C . SER B 1 186 ? -3.082 10.719 -16.234 1 90.56 186 SER B C 1
ATOM 7527 O O . SER B 1 186 ? -3.469 11.773 -15.727 1 90.56 186 SER B O 1
ATOM 7529 N N . GLU B 1 187 ? -3.775 9.648 -16.25 1 88.75 187 GLU B N 1
ATOM 7530 C CA . GLU B 1 187 ? -5.109 9.609 -15.656 1 88.75 187 GLU B CA 1
ATOM 7531 C C . GLU B 1 187 ? -5.223 8.5 -14.617 1 88.75 187 GLU B C 1
ATOM 7533 O O . GLU B 1 187 ? -4.559 7.469 -14.719 1 88.75 187 GLU B O 1
ATOM 7538 N N . GLY B 1 188 ? -6.07 8.711 -13.617 1 85.12 188 GLY B N 1
ATOM 7539 C CA . GLY B 1 188 ? -6.152 7.781 -12.5 1 85.12 188 GLY B CA 1
ATOM 7540 C C . GLY B 1 188 ? -7.504 7.098 -12.398 1 85.12 188 GLY B C 1
ATOM 7541 O O . GLY B 1 188 ? -7.824 6.496 -11.367 1 85.12 188 GLY B O 1
ATOM 7542 N N . ASP B 1 189 ? -8.289 7.18 -13.375 1 91.12 189 ASP B N 1
ATOM 7543 C CA . ASP B 1 189 ? -9.625 6.594 -13.289 1 91.12 189 ASP B CA 1
ATOM 7544 C C . ASP B 1 189 ? -9.594 5.109 -13.641 1 91.12 189 ASP B C 1
ATOM 7546 O O . ASP B 1 189 ? -10.188 4.688 -14.641 1 91.12 189 ASP B O 1
ATOM 7550 N N . PHE B 1 190 ? -8.922 4.316 -12.805 1 96.44 190 PHE B N 1
ATOM 7551 C CA . PHE B 1 190 ? -8.766 2.875 -12.961 1 96.44 190 PHE B CA 1
ATOM 7552 C C . PHE B 1 190 ? -9.266 2.139 -11.727 1 96.44 190 PHE B C 1
ATOM 7554 O O . PHE B 1 190 ? -9.43 2.738 -10.656 1 96.44 190 PHE B O 1
ATOM 7561 N N . GLU B 1 191 ? -9.68 0.997 -11.945 1 97.94 191 GLU B N 1
ATOM 7562 C CA . GLU B 1 191 ? -9.773 0.014 -10.875 1 97.94 191 GLU B CA 1
ATOM 7563 C C . GLU B 1 191 ? -8.609 -0.967 -10.922 1 97.94 191 GLU B C 1
ATOM 7565 O O . GLU B 1 191 ? -8.055 -1.229 -11.992 1 97.94 191 GLU B O 1
ATOM 7570 N N . LEU B 1 192 ? -8.211 -1.423 -9.734 1 98.56 192 LEU B N 1
ATOM 7571 C CA . LEU B 1 192 ? -7.148 -2.42 -9.617 1 98.56 192 LEU B CA 1
ATOM 7572 C C . LEU B 1 192 ? -7.734 -3.828 -9.555 1 98.56 192 LEU B C 1
ATOM 7574 O O . LEU B 1 192 ? -8.555 -4.125 -8.688 1 98.56 192 LEU B O 1
ATOM 7578 N N . LEU B 1 193 ? -7.391 -4.664 -10.5 1 98.75 193 LEU B N 1
ATOM 7579 C CA . LEU B 1 193 ? -7.723 -6.082 -10.477 1 98.75 193 LEU B CA 1
ATOM 7580 C C . LEU B 1 193 ? -6.5 -6.918 -10.094 1 98.75 193 LEU B C 1
ATOM 7582 O O . LEU B 1 193 ? -5.414 -6.715 -10.633 1 98.75 193 LEU B O 1
ATOM 7586 N N . HIS B 1 194 ? -6.664 -7.75 -9.117 1 98.69 194 HIS B N 1
ATOM 7587 C CA . HIS B 1 194 ? -5.586 -8.648 -8.727 1 98.69 194 HIS B CA 1
ATOM 7588 C C . HIS B 1 194 ? -6.129 -10.008 -8.297 1 98.69 194 HIS B C 1
ATOM 7590 O O . HIS B 1 194 ? -7.344 -10.188 -8.18 1 98.69 194 HIS B O 1
ATOM 7596 N N . LEU B 1 195 ? -5.266 -10.953 -8.219 1 98.81 195 LEU B N 1
ATOM 7597 C CA . LEU B 1 195 ? -5.602 -12.32 -7.84 1 98.81 195 LEU B CA 1
ATOM 7598 C C . LEU B 1 195 ? -5.047 -12.656 -6.461 1 98.81 195 LEU B C 1
ATOM 7600 O O . LEU B 1 195 ? -3.832 -12.641 -6.254 1 98.81 195 LEU B O 1
ATOM 7604 N N . TRP B 1 196 ? -5.973 -12.938 -5.547 1 98.06 196 TRP B N 1
ATOM 7605 C CA . TRP B 1 196 ? -5.594 -13.195 -4.16 1 98.06 196 TRP B CA 1
ATOM 7606 C C . TRP B 1 196 ? -6.211 -14.492 -3.658 1 98.06 196 TRP B C 1
ATOM 7608 O O . TRP B 1 196 ? -7.008 -15.117 -4.359 1 98.06 196 TRP B O 1
ATOM 7618 N N . GLY B 1 197 ? -5.738 -14.961 -2.453 1 96.94 197 GLY B N 1
ATOM 7619 C CA . GLY B 1 197 ? -6.363 -16.141 -1.887 1 96.94 197 GLY B CA 1
ATOM 7620 C C . GLY B 1 197 ? -5.625 -16.688 -0.678 1 96.94 197 GLY B C 1
ATOM 7621 O O . GLY B 1 197 ? -5.109 -15.922 0.136 1 96.94 197 GLY B O 1
ATOM 7622 N N . ALA B 1 198 ? -5.781 -17.938 -0.467 1 95.69 198 ALA B N 1
ATOM 7623 C CA . ALA B 1 198 ? -5.172 -18.75 0.579 1 95.69 198 ALA B CA 1
ATOM 7624 C C . ALA B 1 198 ? -4.965 -20.188 0.103 1 95.69 198 ALA B C 1
ATOM 7626 O O . ALA B 1 198 ? -5.387 -20.547 -0.997 1 95.69 198 ALA B O 1
ATOM 7627 N N . TRP B 1 199 ? -4.281 -20.906 0.931 1 95.25 199 TRP B N 1
ATOM 7628 C CA . TRP B 1 199 ? -4.254 -22.344 0.647 1 95.25 199 TRP B CA 1
ATOM 7629 C C . TRP B 1 199 ? -5.664 -22.891 0.494 1 95.25 199 TRP B C 1
ATOM 7631 O O . TRP B 1 199 ? -6.531 -22.656 1.341 1 95.25 199 TRP B O 1
ATOM 7641 N N . ALA B 1 200 ? -5.965 -23.547 -0.648 1 95.62 200 ALA B N 1
ATOM 7642 C CA . ALA B 1 200 ? -7.23 -24.203 -0.962 1 95.62 200 ALA B CA 1
ATOM 7643 C C . ALA B 1 200 ? -8.258 -23.203 -1.485 1 95.62 200 ALA B C 1
ATOM 7645 O O . ALA B 1 200 ? -9.422 -23.531 -1.677 1 95.62 200 ALA B O 1
ATOM 7646 N N . ARG B 1 201 ? -7.832 -21.922 -1.64 1 96.62 201 ARG B N 1
ATOM 7647 C CA . ARG B 1 201 ? -8.648 -20.875 -2.238 1 96.62 201 ARG B CA 1
ATOM 7648 C C . ARG B 1 201 ? -7.793 -19.906 -3.029 1 96.62 201 ARG B C 1
ATOM 7650 O O . ARG B 1 201 ? -7.824 -18.688 -2.777 1 96.62 201 ARG B O 1
ATOM 7657 N N . GLU B 1 202 ? -7.055 -20.422 -3.891 1 97.25 202 GLU B N 1
ATOM 7658 C CA . GLU B 1 202 ? -6.059 -19.625 -4.605 1 97.25 202 GLU B CA 1
ATOM 7659 C C . GLU B 1 202 ? -6.695 -18.828 -5.738 1 97.25 202 GLU B C 1
ATOM 7661 O O . GLU B 1 202 ? -7.637 -19.297 -6.379 1 97.25 202 GLU B O 1
ATOM 7666 N N . ARG B 1 203 ? -6.156 -17.562 -5.977 1 98.38 203 ARG B N 1
ATOM 7667 C CA . ARG B 1 203 ? -6.367 -16.75 -7.168 1 98.38 203 ARG B CA 1
ATOM 7668 C C . ARG B 1 203 ? -7.84 -16.375 -7.328 1 98.38 203 ARG B C 1
ATOM 7670 O O . ARG B 1 203 ? -8.398 -16.484 -8.422 1 98.38 203 ARG B O 1
ATOM 7677 N N . TYR B 1 204 ? -8.469 -16.094 -6.23 1 98 204 TYR B N 1
ATOM 7678 C CA . TYR B 1 204 ? -9.734 -15.367 -6.285 1 98 204 TYR B CA 1
ATOM 7679 C C . TYR B 1 204 ? -9.539 -14 -6.918 1 98 204 TYR B C 1
ATOM 7681 O O . TYR B 1 204 ? -8.445 -13.43 -6.871 1 98 204 TYR B O 1
ATOM 7689 N N . ILE B 1 205 ? -10.594 -13.523 -7.523 1 98.38 205 ILE B N 1
ATOM 7690 C CA . ILE B 1 205 ? -10.516 -12.25 -8.234 1 98.38 205 ILE B CA 1
ATOM 7691 C C . ILE B 1 205 ? -11.008 -11.125 -7.332 1 98.38 205 ILE B C 1
ATOM 7693 O O . ILE B 1 205 ? -12.07 -11.234 -6.719 1 98.38 205 ILE B O 1
ATOM 7697 N N . GLU B 1 206 ? -10.234 -10.109 -7.195 1 97.94 206 GLU B N 1
ATOM 7698 C CA . GLU B 1 206 ? -10.688 -8.883 -6.547 1 97.94 206 GLU B CA 1
ATOM 7699 C C . GLU B 1 206 ? -10.445 -7.668 -7.441 1 97.94 206 GLU B C 1
ATOM 7701 O O . GLU B 1 206 ? -9.375 -7.531 -8.039 1 97.94 206 GLU B O 1
ATOM 7706 N N . ARG B 1 207 ? -11.398 -6.867 -7.652 1 97.88 207 ARG B N 1
ATOM 7707 C CA . ARG B 1 207 ? -11.391 -5.648 -8.445 1 97.88 207 ARG B CA 1
ATOM 7708 C C . ARG B 1 207 ? -11.891 -4.461 -7.633 1 97.88 207 ARG B C 1
ATOM 7710 O O . ARG B 1 207 ? -13.047 -4.445 -7.195 1 97.88 207 ARG B O 1
ATOM 7717 N N . LYS B 1 208 ? -11.008 -3.508 -7.352 1 97.25 208 LYS B N 1
ATOM 7718 C CA . LYS B 1 208 ? -11.359 -2.389 -6.484 1 97.25 208 LYS B CA 1
ATOM 7719 C C . LYS B 1 208 ? -10.812 -1.074 -7.035 1 97.25 208 LYS B C 1
ATOM 7721 O O . LYS B 1 208 ? -9.82 -1.065 -7.766 1 97.25 208 LYS B O 1
ATOM 7726 N N . GLU B 1 209 ? -11.43 0.006 -6.641 1 96.5 209 GLU B N 1
ATOM 7727 C CA . GLU B 1 209 ? -10.992 1.337 -7.051 1 96.5 209 GLU B CA 1
ATOM 7728 C C . GLU B 1 209 ? -9.609 1.659 -6.492 1 96.5 209 GLU B C 1
ATOM 7730 O O . GLU B 1 209 ? -9.258 1.22 -5.395 1 96.5 209 GLU B O 1
ATOM 7735 N N . ILE B 1 210 ? -8.859 2.416 -7.281 1 97.19 210 ILE B N 1
ATOM 7736 C CA . ILE B 1 210 ? -7.562 2.912 -6.832 1 97.19 210 ILE B CA 1
ATOM 7737 C C . ILE B 1 210 ? -7.758 4.141 -5.945 1 97.19 210 ILE B C 1
ATOM 7739 O O . ILE B 1 210 ? -8.594 5 -6.242 1 97.19 210 ILE B O 1
ATOM 7743 N N . ILE B 1 211 ? -6.98 4.258 -4.863 1 96.75 211 ILE B N 1
ATOM 7744 C CA . ILE B 1 211 ? -7.133 5.371 -3.928 1 96.75 211 ILE B CA 1
ATOM 7745 C C . ILE B 1 211 ? -5.934 6.312 -4.051 1 96.75 211 ILE B C 1
ATOM 7747 O O . ILE B 1 211 ? -4.887 5.93 -4.578 1 96.75 211 ILE B O 1
ATOM 7751 N N . HIS B 1 212 ? -6.113 7.57 -3.609 1 97.62 212 HIS B N 1
ATOM 7752 C CA . HIS B 1 212 ? -4.938 8.406 -3.412 1 97.62 212 HIS B CA 1
ATOM 7753 C C . HIS B 1 212 ? -4.027 7.832 -2.334 1 97.62 212 HIS B C 1
ATOM 7755 O O . HIS B 1 212 ? -4.473 7.566 -1.215 1 97.62 212 HIS B O 1
ATOM 7761 N N . GLY B 1 213 ? -2.801 7.625 -2.58 1 97.5 213 GLY B N 1
ATOM 7762 C CA . GLY B 1 213 ? -1.859 6.836 -1.802 1 97.5 213 GLY B CA 1
ATOM 7763 C C . GLY B 1 213 ? -1.328 5.629 -2.551 1 97.5 213 GLY B C 1
ATOM 7764 O O . GLY B 1 213 ? -1.103 5.695 -3.762 1 97.5 213 GLY B O 1
ATOM 7765 N N . GLN B 1 214 ? -1.021 4.555 -1.797 1 98.38 214 GLN B N 1
ATOM 7766 C CA . GLN B 1 214 ? -0.493 3.359 -2.449 1 98.38 214 GLN B CA 1
ATOM 7767 C C . GLN B 1 214 ? -1.391 2.152 -2.197 1 98.38 214 GLN B C 1
ATOM 7769 O O . GLN B 1 214 ? -1.971 2.018 -1.118 1 98.38 214 GLN B O 1
ATOM 7774 N N . GLN B 1 215 ? -1.56 1.337 -3.156 1 98.5 215 GLN B N 1
ATOM 7775 C CA . GLN B 1 215 ? -2.051 -0.033 -3.053 1 98.5 215 GLN B CA 1
ATOM 7776 C C . GLN B 1 215 ? -0.988 -1.033 -3.498 1 98.5 215 GLN B C 1
ATOM 7778 O O . GLN B 1 215 ? -0.401 -0.886 -4.574 1 98.5 215 GLN B O 1
ATOM 7783 N N . ILE B 1 216 ? -0.72 -2.029 -2.648 1 98.75 216 ILE B N 1
ATOM 7784 C CA . ILE B 1 216 ? 0.408 -2.916 -2.906 1 98.75 216 ILE B CA 1
ATOM 7785 C C . ILE B 1 216 ? -0.059 -4.371 -2.863 1 98.75 216 ILE B C 1
ATOM 7787 O O . ILE B 1 216 ? -0.7 -4.793 -1.898 1 98.75 216 ILE B O 1
ATOM 7791 N N . ILE B 1 217 ? 0.191 -5.09 -3.896 1 98.69 217 ILE B N 1
ATOM 7792 C CA . ILE B 1 217 ? 0.073 -6.539 -3.984 1 98.69 217 ILE B CA 1
ATOM 7793 C C . ILE B 1 217 ? 1.461 -7.176 -3.941 1 98.69 217 ILE B C 1
ATOM 7795 O O . ILE B 1 217 ? 2.316 -6.867 -4.773 1 98.69 217 ILE B O 1
ATOM 7799 N N . GLU B 1 218 ? 1.669 -8.047 -2.92 1 98.56 218 GLU B N 1
ATOM 7800 C CA . GLU B 1 218 ? 3.057 -8.469 -2.762 1 98.56 218 GLU B CA 1
ATOM 7801 C C . GLU B 1 218 ? 3.141 -9.844 -2.096 1 98.56 218 GLU B C 1
ATOM 7803 O O . GLU B 1 218 ? 2.143 -10.352 -1.583 1 98.56 218 GLU B O 1
ATOM 7808 N N . SER B 1 219 ? 4.305 -10.43 -2.189 1 98.06 219 SER B N 1
ATOM 7809 C CA . SER B 1 219 ? 4.707 -11.547 -1.337 1 98.06 219 SER B CA 1
ATOM 7810 C C . SER B 1 219 ? 5.992 -11.227 -0.582 1 98.06 219 SER B C 1
ATOM 7812 O O . SER B 1 219 ? 6.902 -10.602 -1.131 1 98.06 219 SER B O 1
ATOM 7814 N N . SER B 1 220 ? 6.027 -11.602 0.649 1 97.31 220 SER B N 1
ATOM 7815 C CA . SER B 1 220 ? 7.207 -11.516 1.502 1 97.31 220 SER B CA 1
ATOM 7816 C C . SER B 1 220 ? 7.559 -12.875 2.098 1 97.31 220 SER B C 1
ATOM 7818 O O . SER B 1 220 ? 8.117 -12.953 3.193 1 97.31 220 SER B O 1
ATOM 7820 N N . ARG B 1 221 ? 7.234 -13.953 1.389 1 96.75 221 ARG B N 1
ATOM 7821 C CA . ARG B 1 221 ? 7.277 -15.289 1.962 1 96.75 221 ARG B CA 1
ATOM 7822 C C . ARG B 1 221 ? 8.375 -16.125 1.316 1 96.75 221 ARG B C 1
ATOM 7824 O O . ARG B 1 221 ? 8.539 -17.312 1.644 1 96.75 221 ARG B O 1
ATOM 7831 N N . GLY B 1 222 ? 9.125 -15.555 0.385 1 96.94 222 GLY B N 1
ATOM 7832 C CA . GLY B 1 222 ? 10.188 -16.266 -0.309 1 96.94 222 GLY B CA 1
ATOM 7833 C C . GLY B 1 222 ? 9.703 -16.984 -1.555 1 96.94 222 GLY B C 1
ATOM 7834 O O . GLY B 1 222 ? 10.508 -17.531 -2.316 1 96.94 222 GLY B O 1
ATOM 7835 N N . GLU B 1 223 ? 8.484 -17.016 -1.789 1 97 223 GLU B N 1
ATOM 7836 C CA . GLU B 1 223 ? 7.797 -17.562 -2.961 1 97 223 GLU B CA 1
ATOM 7837 C C . GLU B 1 223 ? 6.691 -16.609 -3.432 1 97 223 GLU B C 1
ATOM 7839 O O . GLU B 1 223 ? 6.352 -15.648 -2.742 1 97 223 GLU B O 1
ATOM 7844 N N . SER B 1 224 ? 6.16 -16.781 -4.652 1 96.25 224 SER B N 1
ATOM 7845 C CA . SER B 1 224 ? 5.039 -15.945 -5.078 1 96.25 224 SER B CA 1
ATOM 7846 C C . SER B 1 224 ? 3.857 -16.078 -4.121 1 96.25 224 SER B C 1
ATOM 7848 O O . SER B 1 224 ? 3.168 -15.094 -3.844 1 96.25 224 SER B O 1
ATOM 7850 N N . SER B 1 225 ? 3.477 -17.297 -3.574 1 94.94 225 SER B N 1
ATOM 7851 C CA . SER B 1 225 ? 2.658 -17.609 -2.406 1 94.94 225 SER B CA 1
ATOM 7852 C C . SER B 1 225 ? 1.201 -17.844 -2.797 1 94.94 225 SER B C 1
ATOM 7854 O O . SER B 1 225 ? 0.819 -17.609 -3.945 1 94.94 225 SER B O 1
ATOM 7856 N N . HIS B 1 226 ? 0.394 -18.297 -1.804 1 96.56 226 HIS B N 1
ATOM 7857 C CA . HIS B 1 226 ? -1.042 -18.516 -1.944 1 96.56 226 HIS B CA 1
ATOM 7858 C C . HIS B 1 226 ? -1.807 -17.188 -1.89 1 96.56 226 HIS B C 1
ATOM 7860 O O . HIS B 1 226 ? -2.922 -17.094 -2.408 1 96.56 226 HIS B O 1
ATOM 7866 N N . GLN B 1 227 ? -1.148 -16.234 -1.289 1 96.69 227 GLN B N 1
ATOM 7867 C CA . GLN B 1 227 ? -1.873 -15.039 -0.856 1 96.69 227 GLN B CA 1
ATOM 7868 C C . GLN B 1 227 ? -2.062 -14.062 -2.01 1 96.69 227 GLN B C 1
ATOM 7870 O O . GLN B 1 227 ? -3.098 -13.398 -2.107 1 96.69 227 GLN B O 1
ATOM 7875 N N . HIS B 1 228 ? -1.01 -13.969 -2.877 1 98.12 228 HIS B N 1
ATOM 7876 C CA . HIS B 1 228 ? -1.094 -13.062 -4.012 1 98.12 228 HIS B CA 1
ATOM 7877 C C . HIS B 1 228 ? -0.319 -13.602 -5.211 1 98.12 228 HIS B C 1
ATOM 7879 O O . HIS B 1 228 ? 0.779 -14.141 -5.051 1 98.12 228 HIS B O 1
ATOM 7885 N N . ASN B 1 229 ? -0.922 -13.469 -6.348 1 98.69 229 ASN B N 1
ATOM 7886 C CA . ASN B 1 229 ? -0.238 -13.82 -7.59 1 98.69 229 ASN B CA 1
ATOM 7887 C C . ASN B 1 229 ? 0.56 -12.641 -8.133 1 98.69 229 ASN B C 1
ATOM 7889 O O . ASN B 1 229 ? 0.166 -11.484 -7.965 1 98.69 229 ASN B O 1
ATOM 7893 N N . PRO B 1 230 ? 1.755 -12.867 -8.734 1 98.75 230 PRO B N 1
ATOM 7894 C CA . PRO B 1 230 ? 2.549 -11.766 -9.281 1 98.75 230 PRO B CA 1
ATOM 7895 C C . PRO B 1 230 ? 1.946 -11.18 -10.555 1 98.75 230 PRO B C 1
ATOM 7897 O O . PRO B 1 230 ? 2.6 -11.156 -11.602 1 98.75 230 PRO B O 1
ATOM 7900 N N . PHE B 1 231 ? 0.7 -10.672 -10.406 1 98.81 231 PHE B N 1
ATOM 7901 C CA . PHE B 1 231 ? -0.097 -10.102 -11.484 1 98.81 231 PHE B CA 1
ATOM 7902 C C . PHE B 1 231 ? -1.027 -9.016 -10.953 1 98.81 231 PHE B C 1
ATOM 7904 O O . PHE B 1 231 ? -1.608 -9.164 -9.875 1 98.81 231 PHE B O 1
ATOM 7911 N N . ILE B 1 232 ? -1.089 -7.945 -11.719 1 98.94 232 ILE B N 1
ATOM 7912 C CA . ILE B 1 232 ? -2.16 -6.977 -11.531 1 98.94 232 ILE B CA 1
ATOM 7913 C C . ILE B 1 232 ? -2.635 -6.457 -12.891 1 98.94 232 ILE B C 1
ATOM 7915 O O . ILE B 1 232 ? -1.928 -6.586 -13.891 1 98.94 232 ILE B O 1
ATOM 7919 N N . ALA B 1 233 ? -3.816 -5.918 -12.906 1 98.88 233 ALA B N 1
ATOM 7920 C CA . ALA B 1 233 ? -4.293 -5.184 -14.078 1 98.88 233 ALA B CA 1
ATOM 7921 C C . ALA B 1 233 ? -4.973 -3.881 -13.664 1 98.88 233 ALA B C 1
ATOM 7923 O O . ALA B 1 233 ? -5.66 -3.826 -12.641 1 98.88 233 ALA B O 1
ATOM 7924 N N . LEU B 1 234 ? -4.688 -2.818 -14.312 1 98.56 234 LEU B N 1
ATOM 7925 C CA . LEU B 1 234 ? -5.496 -1.606 -14.25 1 98.56 234 LEU B CA 1
ATOM 7926 C C . LEU B 1 234 ? -6.633 -1.657 -15.266 1 98.56 234 LEU B C 1
ATOM 7928 O O . LEU B 1 234 ? -6.391 -1.827 -16.469 1 98.56 234 LEU B O 1
ATOM 7932 N N . VAL B 1 235 ? -7.816 -1.568 -14.797 1 98.19 235 VAL B N 1
ATOM 7933 C CA . VAL B 1 235 ? -9 -1.721 -15.633 1 98.19 235 VAL B CA 1
ATOM 7934 C C . VAL B 1 235 ? -9.82 -0.434 -15.602 1 98.19 235 VAL B C 1
ATOM 7936 O O . VAL B 1 235 ? -10.086 0.12 -14.531 1 98.19 235 VAL B O 1
ATOM 7939 N N . ARG B 1 236 ? -10.203 0.068 -16.781 1 96.44 236 ARG B N 1
ATOM 7940 C CA . ARG B 1 236 ? -11.141 1.188 -16.797 1 96.44 236 ARG B CA 1
ATOM 7941 C C . ARG B 1 236 ? -12.445 0.824 -16.094 1 96.44 236 ARG B C 1
ATOM 7943 O O . ARG B 1 236 ? -12.844 -0.342 -16.078 1 96.44 236 ARG B O 1
ATOM 7950 N N . LYS B 1 237 ? -13.133 1.768 -15.516 1 92.94 237 LYS B N 1
ATOM 7951 C CA . LYS B 1 237 ? -14.32 1.532 -14.695 1 92.94 237 LYS B CA 1
ATOM 7952 C C . LYS B 1 237 ? -15.406 0.831 -15.5 1 92.94 237 LYS B C 1
ATOM 7954 O O . LYS B 1 237 ? -16.156 0.02 -14.953 1 92.94 237 LYS B O 1
ATOM 7959 N N . ASP B 1 238 ? -15.453 1.106 -16.734 1 93.06 238 ASP B N 1
ATOM 7960 C CA . ASP B 1 238 ? -16.516 0.531 -17.562 1 93.06 238 ASP B CA 1
ATOM 7961 C C . ASP B 1 238 ? -16.047 -0.745 -18.25 1 93.06 238 ASP B C 1
ATOM 7963 O O . ASP B 1 238 ? -16.812 -1.371 -18.984 1 93.06 238 ASP B O 1
ATOM 7967 N N . ALA B 1 239 ? -14.812 -1.148 -18 1 96.31 239 ALA B N 1
ATOM 7968 C CA . ALA B 1 239 ? -14.281 -2.344 -18.656 1 96.31 239 ALA B CA 1
ATOM 7969 C C . ALA B 1 239 ? -14.898 -3.609 -18.062 1 96.31 239 ALA B C 1
ATOM 7971 O O . ALA B 1 239 ? -15.227 -3.65 -16.875 1 96.31 239 ALA B O 1
ATOM 7972 N N . ASN B 1 240 ? -15.133 -4.578 -18.844 1 96.5 240 ASN B N 1
ATOM 7973 C CA . ASN B 1 240 ? -15.617 -5.895 -18.438 1 96.5 240 ASN B CA 1
ATOM 7974 C C . ASN B 1 240 ? -14.938 -7.008 -19.234 1 96.5 240 ASN B C 1
ATOM 7976 O O . ASN B 1 240 ? -13.797 -6.855 -19.672 1 96.5 240 ASN B O 1
ATOM 7980 N N . GLU B 1 241 ? -15.594 -8.148 -19.375 1 97.25 241 GLU B N 1
ATOM 7981 C CA . GLU B 1 241 ? -15.016 -9.297 -20.078 1 97.25 241 GLU B CA 1
ATOM 7982 C C . GLU B 1 241 ? -14.828 -8.984 -21.562 1 97.25 241 GLU B C 1
ATOM 7984 O O . GLU B 1 241 ? -13.898 -9.5 -22.188 1 97.25 241 GLU B O 1
ATOM 7989 N N . ASP B 1 242 ? -15.664 -8.133 -22.141 1 96.62 242 ASP B N 1
ATOM 7990 C CA . ASP B 1 242 ? -15.719 -8.031 -23.594 1 96.62 242 ASP B CA 1
ATOM 7991 C C . ASP B 1 242 ? -15.453 -6.602 -24.062 1 96.62 242 ASP B C 1
ATOM 7993 O O . ASP B 1 242 ? -15.336 -6.34 -25.25 1 96.62 242 ASP B O 1
ATOM 7997 N N . TYR B 1 243 ? -15.32 -5.742 -23.109 1 96.31 243 TYR B N 1
ATOM 7998 C CA . TYR B 1 243 ? -15.242 -4.332 -23.469 1 96.31 243 TYR B CA 1
ATOM 7999 C C . TYR B 1 243 ? -14.328 -3.57 -22.531 1 96.31 243 TYR B C 1
ATOM 8001 O O . TYR B 1 243 ? -14.227 -3.904 -21.344 1 96.31 243 TYR B O 1
ATOM 8009 N N . GLY B 1 244 ? -13.672 -2.469 -23.109 1 96.38 244 GLY B N 1
ATOM 8010 C CA . GLY B 1 244 ? -12.938 -1.518 -22.297 1 96.38 244 GLY B CA 1
ATOM 8011 C C . GLY B 1 244 ? -11.438 -1.751 -22.297 1 96.38 244 GLY B C 1
ATOM 8012 O O . GLY B 1 244 ? -10.977 -2.824 -22.688 1 96.38 244 GLY B O 1
ATOM 8013 N N . ASP B 1 245 ? -10.672 -0.736 -21.844 1 97 245 ASP B N 1
ATOM 8014 C CA . ASP B 1 245 ? -9.211 -0.795 -21.797 1 97 245 ASP B CA 1
ATOM 8015 C C . ASP B 1 245 ? -8.727 -1.516 -20.547 1 97 245 ASP B C 1
ATOM 8017 O O . ASP B 1 245 ? -9.219 -1.253 -19.438 1 97 245 ASP B O 1
ATOM 8021 N N . VAL B 1 246 ? -7.895 -2.432 -20.781 1 98.38 246 VAL B N 1
ATOM 8022 C CA . VAL B 1 246 ? -7.27 -3.178 -19.703 1 98.38 246 VAL B CA 1
ATOM 8023 C C . VAL B 1 246 ? -5.754 -3.203 -19.891 1 98.38 246 VAL B C 1
ATOM 8025 O O . VAL B 1 246 ? -5.266 -3.449 -21 1 98.38 246 VAL B O 1
ATOM 8028 N N . TYR B 1 247 ? -4.996 -2.834 -18.828 1 98.69 247 TYR B N 1
ATOM 8029 C CA . TYR B 1 247 ? -3.537 -2.867 -18.797 1 98.69 247 TYR B CA 1
ATOM 8030 C C . TYR B 1 247 ? -3.033 -3.932 -17.828 1 98.69 247 TYR B C 1
ATOM 8032 O O . TYR B 1 247 ? -3.146 -3.773 -16.609 1 98.69 247 TYR B O 1
ATOM 8040 N N . GLY B 1 248 ? -2.504 -5.031 -18.391 1 98.88 248 GLY B N 1
ATOM 8041 C CA . GLY B 1 248 ? -2.041 -6.133 -17.562 1 98.88 248 GLY B CA 1
ATOM 8042 C C . GLY B 1 248 ? -0.541 -6.113 -17.328 1 98.88 248 GLY B C 1
ATOM 8043 O O . GLY B 1 248 ? 0.227 -5.762 -18.234 1 98.88 248 GLY B O 1
ATOM 8044 N N . PHE B 1 249 ? -0.103 -6.441 -16.094 1 98.94 249 PHE B N 1
ATOM 8045 C CA . PHE B 1 249 ? 1.286 -6.602 -15.68 1 98.94 249 PHE B CA 1
ATOM 8046 C C . PHE B 1 249 ? 1.504 -7.961 -15.023 1 98.94 249 PHE B C 1
ATOM 8048 O O . PHE B 1 249 ? 0.883 -8.273 -14.008 1 98.94 249 PHE B O 1
ATOM 8055 N N . SER B 1 250 ? 2.312 -8.812 -15.578 1 98.94 250 SER B N 1
ATOM 8056 C CA . SER B 1 250 ? 2.631 -10.133 -15.039 1 98.94 250 SER B CA 1
ATOM 8057 C C . SER B 1 250 ? 4.137 -10.32 -14.891 1 98.94 250 SER B C 1
ATOM 8059 O O . SER B 1 250 ? 4.887 -10.133 -15.859 1 98.94 250 SER B O 1
ATOM 8061 N N . LEU B 1 251 ? 4.602 -10.625 -13.719 1 98.94 251 LEU B N 1
ATOM 8062 C CA . LEU B 1 251 ? 6.027 -10.742 -13.438 1 98.94 251 LEU B CA 1
ATOM 8063 C C . LEU B 1 251 ? 6.492 -12.188 -13.586 1 98.94 251 LEU B C 1
ATOM 8065 O O . LEU B 1 251 ? 5.957 -13.086 -12.93 1 98.94 251 LEU B O 1
ATOM 8069 N N . VAL B 1 252 ? 7.504 -12.438 -14.406 1 98.94 252 VAL B N 1
ATOM 8070 C CA . VAL B 1 252 ? 8.102 -13.758 -14.562 1 98.94 252 VAL B CA 1
ATOM 8071 C C . VAL B 1 252 ? 9.109 -14 -13.445 1 98.94 252 VAL B C 1
ATOM 8073 O O . VAL B 1 252 ? 10.32 -13.883 -13.648 1 98.94 252 VAL B O 1
ATOM 8076 N N . TYR B 1 253 ? 8.562 -14.383 -12.297 1 98.81 253 TYR B N 1
ATOM 8077 C CA . TYR B 1 253 ? 9.359 -14.477 -11.078 1 98.81 253 TYR B CA 1
ATOM 8078 C C . TYR B 1 253 ? 8.648 -15.328 -10.031 1 98.81 253 TYR B C 1
ATOM 8080 O O . TYR B 1 253 ? 7.418 -15.391 -10.016 1 98.81 253 TYR B O 1
ATOM 8088 N N . SER B 1 254 ? 9.445 -16.031 -9.156 1 98.75 254 SER B N 1
ATOM 8089 C CA . SER B 1 254 ? 8.844 -16.984 -8.234 1 98.75 254 SER B CA 1
ATOM 8090 C C . SER B 1 254 ? 9.172 -16.625 -6.785 1 98.75 254 SER B C 1
ATOM 8092 O O . SER B 1 254 ? 8.977 -17.453 -5.883 1 98.75 254 SER B O 1
ATOM 8094 N N . GLY B 1 255 ? 9.82 -15.477 -6.523 1 98.44 255 GLY B N 1
ATOM 8095 C CA . GLY B 1 255 ? 10.188 -15.062 -5.18 1 98.44 255 GLY B CA 1
ATOM 8096 C C . GLY B 1 255 ? 9.352 -13.914 -4.656 1 98.44 255 GLY B C 1
ATOM 8097 O O . GLY B 1 255 ? 8.18 -13.773 -5.02 1 98.44 255 GLY B O 1
ATOM 8098 N N . ASN B 1 256 ? 9.914 -13.188 -3.613 1 98.56 256 ASN B N 1
ATOM 8099 C CA . ASN B 1 256 ? 9.266 -11.992 -3.094 1 98.56 256 ASN B CA 1
ATOM 8100 C C . ASN B 1 256 ? 9.086 -10.938 -4.184 1 98.56 256 ASN B C 1
ATOM 8102 O O . ASN B 1 256 ? 10.062 -10.438 -4.746 1 98.56 256 ASN B O 1
ATOM 8106 N N . PHE B 1 257 ? 7.84 -10.633 -4.504 1 98.75 257 PHE B N 1
ATOM 8107 C CA . PHE B 1 257 ? 7.527 -9.641 -5.531 1 98.75 257 PHE B CA 1
ATOM 8108 C C . PHE B 1 257 ? 6.637 -8.539 -4.973 1 98.75 257 PHE B C 1
ATOM 8110 O O . PHE B 1 257 ? 6.039 -8.703 -3.904 1 98.75 257 PHE B O 1
ATOM 8117 N N . ALA B 1 258 ? 6.637 -7.41 -5.66 1 98.81 258 ALA B N 1
ATOM 8118 C CA . ALA B 1 258 ? 5.691 -6.344 -5.34 1 98.81 258 ALA B CA 1
ATOM 8119 C C . ALA B 1 258 ? 5.168 -5.676 -6.605 1 98.81 258 ALA B C 1
ATOM 8121 O O . ALA B 1 258 ? 5.922 -5.449 -7.555 1 98.81 258 ALA B O 1
ATOM 8122 N N . ALA B 1 259 ? 3.932 -5.508 -6.699 1 98.88 259 ALA B N 1
ATOM 8123 C CA . ALA B 1 259 ? 3.252 -4.594 -7.613 1 98.88 259 ALA B CA 1
ATOM 8124 C C . ALA B 1 259 ? 2.65 -3.412 -6.859 1 98.88 259 ALA B C 1
ATOM 8126 O O . ALA B 1 259 ? 1.803 -3.592 -5.984 1 98.88 259 ALA B O 1
ATOM 8127 N N . ILE B 1 260 ? 3.133 -2.268 -7.188 1 98.75 260 ILE B N 1
ATOM 8128 C CA . ILE B 1 260 ? 2.762 -1.07 -6.438 1 98.75 260 ILE B CA 1
ATOM 8129 C C . ILE B 1 260 ? 2.027 -0.096 -7.355 1 98.75 260 ILE B C 1
ATOM 8131 O O . ILE B 1 260 ? 2.531 0.263 -8.422 1 98.75 260 ILE B O 1
ATOM 8135 N N . VAL B 1 261 ? 0.821 0.271 -6.977 1 98.69 261 VAL B N 1
ATOM 8136 C CA . VAL B 1 261 ? 0.035 1.291 -7.664 1 98.69 261 VAL B CA 1
ATOM 8137 C C . VAL B 1 261 ? -0.076 2.537 -6.789 1 98.69 261 VAL B C 1
ATOM 8139 O O . VAL B 1 261 ? -0.622 2.48 -5.684 1 98.69 261 VAL B O 1
ATOM 8142 N N . GLU B 1 262 ? 0.486 3.613 -7.246 1 98.19 262 GLU B N 1
ATOM 8143 C CA . GLU B 1 262 ? 0.5 4.863 -6.492 1 98.19 262 GLU B CA 1
ATOM 8144 C C . GLU B 1 262 ? -0.24 5.969 -7.246 1 98.19 262 GLU B C 1
ATOM 8146 O O . GLU B 1 262 ? 0.129 6.32 -8.367 1 98.19 262 GLU B O 1
ATOM 8151 N N . LYS B 1 263 ? -1.337 6.496 -6.66 1 97.88 263 LYS B N 1
ATOM 8152 C CA . LYS B 1 263 ? -2.07 7.633 -7.211 1 97.88 263 LYS B CA 1
ATOM 8153 C C . LYS B 1 263 ? -1.707 8.922 -6.488 1 97.88 263 LYS B C 1
ATOM 8155 O O . LYS B 1 263 ? -1.784 9 -5.262 1 97.88 263 LYS B O 1
ATOM 8160 N N . ASP B 1 264 ? -1.357 9.93 -7.289 1 94.56 264 ASP B N 1
ATOM 8161 C CA . ASP B 1 264 ? -0.854 11.156 -6.672 1 94.56 264 ASP B CA 1
ATOM 8162 C C . ASP B 1 264 ? -1.941 12.227 -6.609 1 94.56 264 ASP B C 1
ATOM 8164 O O . ASP B 1 264 ? -3.119 11.938 -6.832 1 94.56 264 ASP B O 1
ATOM 8168 N N . GLN B 1 265 ? -1.616 13.383 -6.203 1 92.94 265 GLN B N 1
ATOM 8169 C CA . GLN B 1 265 ? -2.553 14.461 -5.918 1 92.94 265 GLN B CA 1
ATOM 8170 C C . GLN B 1 265 ? -3.189 14.992 -7.195 1 92.94 265 GLN B C 1
ATOM 8172 O O . GLN B 1 265 ? -4.188 15.719 -7.148 1 92.94 265 GLN B O 1
ATOM 8177 N N . TYR B 1 266 ? -2.617 14.695 -8.359 1 91.38 266 TYR B N 1
ATOM 8178 C CA . TYR B 1 266 ? -3.146 15.164 -9.633 1 91.38 266 TYR B CA 1
ATOM 8179 C C . TYR B 1 266 ? -3.891 14.047 -10.359 1 91.38 266 TYR B C 1
ATOM 8181 O O . TYR B 1 266 ? -4.227 14.172 -11.539 1 91.38 266 TYR B O 1
ATOM 8189 N N . ASN B 1 267 ? -4.004 12.938 -9.734 1 93.5 267 ASN B N 1
ATOM 8190 C CA . ASN B 1 267 ? -4.727 11.773 -10.227 1 93.5 267 ASN B CA 1
ATOM 8191 C C . ASN B 1 267 ? -3.908 11 -11.258 1 93.5 267 ASN B C 1
ATOM 8193 O O . ASN B 1 267 ? -4.465 10.234 -12.047 1 93.5 267 ASN B O 1
ATOM 8197 N N . CYS B 1 268 ? -2.623 11.297 -11.266 1 93.81 268 CYS B N 1
ATOM 8198 C CA . CYS B 1 268 ? -1.725 10.453 -12.055 1 93.81 268 CYS B CA 1
ATOM 8199 C C . CYS B 1 268 ? -1.408 9.164 -11.312 1 93.81 268 CYS B C 1
ATOM 8201 O O . CYS B 1 268 ? -1.354 9.141 -10.086 1 93.81 268 CYS B O 1
ATOM 8203 N N . VAL B 1 269 ? -1.255 8.117 -12.094 1 97.31 269 VAL B N 1
ATOM 8204 C CA . VAL B 1 269 ? -1.015 6.812 -11.484 1 97.31 269 VAL B CA 1
ATOM 8205 C C . VAL B 1 269 ? 0.346 6.281 -11.93 1 97.31 269 VAL B C 1
ATOM 8207 O O . VAL B 1 269 ? 0.674 6.316 -13.117 1 97.31 269 VAL B O 1
ATOM 8210 N N . ARG B 1 270 ? 1.178 5.891 -11.008 1 98.06 270 ARG B N 1
ATOM 8211 C CA . ARG B 1 270 ? 2.418 5.172 -11.273 1 98.06 270 ARG B CA 1
ATOM 8212 C C . ARG B 1 270 ? 2.291 3.701 -10.898 1 98.06 270 ARG B C 1
ATOM 8214 O O . ARG B 1 270 ? 1.917 3.371 -9.773 1 98.06 270 ARG B O 1
ATOM 8221 N N . VAL B 1 271 ? 2.586 2.783 -11.805 1 98.81 271 VAL B N 1
ATOM 8222 C CA . VAL B 1 271 ? 2.656 1.35 -11.539 1 98.81 271 VAL B CA 1
ATOM 8223 C C . VAL B 1 271 ? 4.109 0.883 -11.602 1 98.81 271 VAL B C 1
ATOM 8225 O O . VAL B 1 271 ? 4.797 1.101 -12.602 1 98.81 271 VAL B O 1
ATOM 8228 N N . THR B 1 272 ? 4.59 0.315 -10.547 1 98.81 272 THR B N 1
ATOM 8229 C CA . THR B 1 272 ? 5.887 -0.353 -10.555 1 98.81 272 THR B CA 1
ATOM 8230 C C . THR B 1 272 ? 5.738 -1.825 -10.18 1 98.81 272 THR B C 1
ATOM 8232 O O . THR B 1 272 ? 4.875 -2.184 -9.375 1 98.81 272 THR B O 1
ATOM 8235 N N . MET B 1 273 ? 6.527 -2.662 -10.758 1 98.88 273 MET B N 1
ATOM 8236 C CA . MET B 1 273 ? 6.496 -4.09 -10.461 1 98.88 273 MET B CA 1
ATOM 8237 C C . MET B 1 273 ? 7.891 -4.699 -10.57 1 98.88 273 MET B C 1
ATOM 8239 O O . MET B 1 273 ? 8.672 -4.324 -11.445 1 98.88 273 MET B O 1
ATOM 8243 N N . GLY B 1 274 ? 8.297 -5.543 -9.688 1 98.88 274 GLY B N 1
ATOM 8244 C CA . GLY B 1 274 ? 9.578 -6.227 -9.648 1 98.88 274 GLY B CA 1
ATOM 8245 C C . GLY B 1 274 ? 9.82 -6.965 -8.352 1 98.88 274 GLY B C 1
ATOM 8246 O O . GLY B 1 274 ? 8.891 -7.492 -7.742 1 98.88 274 GLY B O 1
ATOM 8247 N N . ILE B 1 275 ? 11.086 -7.117 -8.016 1 98.81 275 ILE B N 1
ATOM 8248 C CA . ILE B 1 275 ? 11.469 -7.73 -6.75 1 98.81 275 ILE B CA 1
ATOM 8249 C C . ILE B 1 275 ? 11 -6.863 -5.59 1 98.81 275 ILE B C 1
ATOM 8251 O O . ILE B 1 275 ? 11.141 -5.637 -5.625 1 98.81 275 ILE B O 1
ATOM 8255 N N . ASN B 1 276 ? 10.328 -7.496 -4.613 1 98.69 276 ASN B N 1
ATOM 8256 C CA . ASN B 1 276 ? 9.844 -6.773 -3.439 1 98.69 276 ASN B CA 1
ATOM 8257 C C . ASN B 1 276 ? 10.977 -6.039 -2.729 1 98.69 276 ASN B C 1
ATOM 8259 O O . ASN B 1 276 ? 11.93 -6.668 -2.264 1 98.69 276 ASN B O 1
ATOM 8263 N N . PRO B 1 277 ? 10.898 -4.691 -2.604 1 98.12 277 PRO B N 1
ATOM 8264 C CA . PRO B 1 277 ? 11.969 -3.977 -1.9 1 98.12 277 PRO B CA 1
ATOM 8265 C C . PRO B 1 277 ? 12.039 -4.324 -0.416 1 98.12 277 PRO B C 1
ATOM 8267 O O . PRO B 1 277 ? 13.094 -4.18 0.209 1 98.12 277 PRO B O 1
ATOM 8270 N N . PHE B 1 278 ? 10.914 -4.828 0.198 1 97.94 278 PHE B N 1
ATOM 8271 C CA . PHE B 1 278 ? 10.922 -5.32 1.57 1 97.94 278 PHE B CA 1
ATOM 8272 C C . PHE B 1 278 ? 11.805 -6.555 1.7 1 97.94 278 PHE B C 1
ATOM 8274 O O . PHE B 1 278 ? 11.594 -7.551 1.004 1 97.94 278 PHE B O 1
ATOM 8281 N N . GLU B 1 279 ? 12.859 -6.484 2.465 1 97.06 279 GLU B N 1
ATOM 8282 C CA . GLU B 1 279 ? 13.828 -7.539 2.756 1 97.06 279 GLU B CA 1
ATOM 8283 C C . GLU B 1 279 ? 14.703 -7.836 1.543 1 97.06 279 GLU B C 1
ATOM 8285 O O . GLU B 1 279 ? 15.023 -8.992 1.271 1 97.06 279 GLU B O 1
ATOM 8290 N N . PHE B 1 280 ? 15.039 -6.762 0.788 1 98.38 280 PHE B N 1
ATOM 8291 C CA . PHE B 1 280 ? 15.914 -6.91 -0.367 1 98.38 280 PHE B CA 1
ATOM 8292 C C . PHE B 1 280 ? 17.016 -5.859 -0.352 1 98.38 280 PHE B C 1
ATOM 8294 O O . PHE B 1 280 ? 16.75 -4.684 -0.083 1 98.38 280 PHE B O 1
ATOM 8301 N N . THR B 1 281 ? 18.141 -6.188 -0.59 1 98.44 281 THR B N 1
ATOM 8302 C CA . THR B 1 281 ? 19.266 -5.41 -1.083 1 98.44 281 THR B CA 1
ATOM 8303 C C . THR B 1 281 ? 20.203 -6.281 -1.931 1 98.44 281 THR B C 1
ATOM 8305 O O . THR B 1 281 ? 20.078 -7.508 -1.919 1 98.44 281 THR B O 1
ATOM 8308 N N . TRP B 1 282 ? 20.984 -5.742 -2.713 1 98.81 282 TRP B N 1
ATOM 8309 C CA . TRP B 1 282 ? 21.984 -6.461 -3.49 1 98.81 282 TRP B CA 1
ATOM 8310 C C . TRP B 1 282 ? 23.281 -5.664 -3.58 1 98.81 282 TRP B C 1
ATOM 8312 O O . TRP B 1 282 ? 23.297 -4.523 -4.051 1 98.81 282 TRP B O 1
ATOM 8322 N N . VAL B 1 283 ? 24.375 -6.199 -3.08 1 98.69 283 VAL B N 1
ATOM 8323 C CA . VAL B 1 283 ? 25.672 -5.555 -3.211 1 98.69 283 VAL B CA 1
ATOM 8324 C C . VAL B 1 283 ? 26.188 -5.707 -4.645 1 98.69 283 VAL B C 1
ATOM 8326 O O . VAL B 1 283 ? 26.359 -6.828 -5.129 1 98.69 283 VAL B O 1
ATOM 8329 N N . LEU B 1 284 ? 26.312 -4.656 -5.328 1 98.69 284 LEU B N 1
ATOM 8330 C CA . LEU B 1 284 ? 26.828 -4.605 -6.691 1 98.69 284 LEU B CA 1
ATOM 8331 C C . LEU B 1 284 ? 28.312 -4.242 -6.699 1 98.69 284 LEU B C 1
ATOM 8333 O O . LEU B 1 284 ? 28.656 -3.061 -6.727 1 98.69 284 LEU B O 1
ATOM 8337 N N . GLU B 1 285 ? 29.188 -5.242 -6.816 1 98.38 285 GLU B N 1
ATOM 8338 C CA . GLU B 1 285 ? 30.641 -5.039 -6.82 1 98.38 285 GLU B CA 1
ATOM 8339 C C . GLU B 1 285 ? 31.078 -4.289 -8.07 1 98.38 285 GLU B C 1
ATOM 8341 O O . GLU B 1 285 ? 30.391 -4.285 -9.086 1 98.38 285 GLU B O 1
ATOM 8346 N N . PRO B 1 286 ? 32.25 -3.623 -7.969 1 98.19 286 PRO B N 1
ATOM 8347 C CA . PRO B 1 286 ? 32.812 -3.047 -9.195 1 98.19 286 PRO B CA 1
ATOM 8348 C C . PRO B 1 286 ? 32.875 -4.059 -10.336 1 98.19 286 PRO B C 1
ATOM 8350 O O . PRO B 1 286 ? 33.281 -5.211 -10.117 1 98.19 286 PRO B O 1
ATOM 8353 N N . HIS B 1 287 ? 32.344 -3.697 -11.477 1 97.19 287 HIS B N 1
ATOM 8354 C CA . HIS B 1 287 ? 32.406 -4.465 -12.711 1 97.19 287 HIS B CA 1
ATOM 8355 C C . HIS B 1 287 ? 31.484 -5.676 -12.648 1 97.19 287 HIS B C 1
ATOM 8357 O O . HIS B 1 287 ? 31.719 -6.68 -13.32 1 97.19 287 HIS B O 1
ATOM 8363 N N . SER B 1 288 ? 30.531 -5.598 -11.789 1 97.88 288 SER B N 1
ATOM 8364 C CA . SER B 1 288 ? 29.516 -6.637 -11.742 1 97.88 288 SER B CA 1
ATOM 8365 C C . SER B 1 288 ? 28.156 -6.109 -12.227 1 97.88 288 SER B C 1
ATOM 8367 O O . SER B 1 288 ? 28 -4.906 -12.438 1 97.88 288 SER B O 1
ATOM 8369 N N . SER B 1 289 ? 27.266 -6.992 -12.469 1 98.44 289 SER B N 1
ATOM 8370 C CA . SER B 1 289 ? 25.953 -6.629 -12.992 1 98.44 289 SER B CA 1
ATOM 8371 C C . SER B 1 289 ? 24.828 -7.309 -12.203 1 98.44 289 SER B C 1
ATOM 8373 O O . SER B 1 289 ? 25.078 -8.266 -11.469 1 98.44 289 SER B O 1
ATOM 8375 N N . PHE B 1 290 ? 23.672 -6.777 -12.234 1 98.75 290 PHE B N 1
ATOM 8376 C CA . PHE B 1 290 ? 22.453 -7.309 -11.656 1 98.75 290 PHE B CA 1
ATOM 8377 C C . PHE B 1 290 ? 21.297 -7.234 -12.656 1 98.75 290 PHE B C 1
ATOM 8379 O O . PHE B 1 290 ? 21.094 -6.203 -13.305 1 98.75 290 PHE B O 1
ATOM 8386 N N . GLN B 1 291 ? 20.578 -8.336 -12.867 1 98.88 291 GLN B N 1
ATOM 8387 C CA . GLN B 1 291 ? 19.469 -8.438 -13.812 1 98.88 291 GLN B CA 1
ATOM 8388 C C . GLN B 1 291 ? 18.141 -8.609 -13.086 1 98.88 291 GLN B C 1
ATOM 8390 O O . GLN B 1 291 ? 18 -9.516 -12.258 1 98.88 291 GLN B O 1
ATOM 8395 N N . THR B 1 292 ? 17.188 -7.676 -13.32 1 98.88 292 THR B N 1
ATOM 8396 C CA . THR B 1 292 ? 15.859 -7.844 -12.75 1 98.88 292 THR B CA 1
ATOM 8397 C C . THR B 1 292 ? 15.062 -8.875 -13.539 1 98.88 292 THR B C 1
ATOM 8399 O O . THR B 1 292 ? 15.359 -9.141 -14.703 1 98.88 292 THR B O 1
ATOM 8402 N N . PRO B 1 293 ? 13.961 -9.484 -12.906 1 98.88 293 PRO B N 1
ATOM 8403 C CA . PRO B 1 293 ? 13.055 -10.352 -13.656 1 98.88 293 PRO B CA 1
ATOM 8404 C C . PRO B 1 293 ? 12.25 -9.586 -14.719 1 98.88 293 PRO B C 1
ATOM 8406 O O . PRO B 1 293 ? 12.266 -8.352 -14.734 1 98.88 293 PRO B O 1
ATOM 8409 N N . GLU B 1 294 ? 11.609 -10.336 -15.547 1 98.88 294 GLU B N 1
ATOM 8410 C CA . GLU B 1 294 ? 10.883 -9.766 -16.672 1 98.88 294 GLU B CA 1
ATOM 8411 C C . GLU B 1 294 ? 9.422 -9.516 -16.312 1 98.88 294 GLU B C 1
ATOM 8413 O O . GLU B 1 294 ? 8.781 -10.344 -15.664 1 98.88 294 GLU B O 1
ATOM 8418 N N . VAL B 1 295 ? 8.93 -8.367 -16.641 1 98.94 295 VAL B N 1
ATOM 8419 C CA . VAL B 1 295 ? 7.492 -8.109 -16.594 1 98.94 295 VAL B CA 1
ATOM 8420 C C . VAL B 1 295 ? 6.902 -8.234 -18 1 98.94 295 VAL B C 1
ATOM 8422 O O . VAL B 1 295 ? 7.434 -7.66 -18.953 1 98.94 295 VAL B O 1
ATOM 8425 N N . VAL B 1 296 ? 5.84 -8.953 -18.125 1 98.94 296 VAL B N 1
ATOM 8426 C CA . VAL B 1 296 ? 5.086 -9.031 -19.375 1 98.94 296 VAL B CA 1
ATOM 8427 C C . VAL B 1 296 ? 3.891 -8.078 -19.312 1 98.94 296 VAL B C 1
ATOM 8429 O O . VAL B 1 296 ? 2.977 -8.273 -18.516 1 98.94 296 VAL B O 1
ATOM 8432 N N . MET B 1 297 ? 3.906 -7.078 -20.172 1 98.88 297 MET B N 1
ATOM 8433 C CA . MET B 1 297 ? 2.867 -6.055 -20.234 1 98.88 297 MET B CA 1
ATOM 8434 C C . MET B 1 297 ? 1.933 -6.305 -21.422 1 98.88 297 MET B C 1
ATOM 8436 O O . MET B 1 297 ? 2.381 -6.406 -22.562 1 98.88 297 MET B O 1
ATOM 8440 N N . VAL B 1 298 ? 0.629 -6.363 -21.156 1 98.81 298 VAL B N 1
ATOM 8441 C CA . VAL B 1 298 ? -0.368 -6.613 -22.188 1 98.81 298 VAL B CA 1
ATOM 8442 C C . VAL B 1 298 ? -1.448 -5.535 -22.141 1 98.81 298 VAL B C 1
ATOM 8444 O O . VAL B 1 298 ? -1.963 -5.211 -21.062 1 98.81 298 VAL B O 1
ATOM 8447 N N . TYR B 1 299 ? -1.762 -4.965 -23.266 1 98.06 299 TYR B N 1
ATOM 8448 C CA . TYR B 1 299 ? -2.873 -4.027 -23.406 1 98.06 299 TYR B CA 1
ATOM 8449 C C . TYR B 1 299 ? -4.02 -4.66 -24.188 1 98.06 299 TYR B C 1
ATOM 8451 O O . TYR B 1 299 ? -3.793 -5.363 -25.172 1 98.06 299 TYR B O 1
ATOM 8459 N N . SER B 1 300 ? -5.199 -4.48 -23.688 1 98.06 300 SER B N 1
ATOM 8460 C CA . SER B 1 300 ? -6.406 -4.914 -24.391 1 98.06 300 SER B CA 1
ATOM 8461 C C . SER B 1 300 ? -7.414 -3.777 -24.5 1 98.06 300 SER B C 1
ATOM 8463 O O . SER B 1 300 ? -7.676 -3.064 -23.531 1 98.06 300 SER B O 1
ATOM 8465 N N . ASP B 1 301 ? -7.941 -3.588 -25.672 1 96.44 301 ASP B N 1
ATOM 8466 C CA . ASP B 1 301 ? -9.031 -2.643 -25.891 1 96.44 301 ASP B CA 1
ATOM 8467 C C . ASP B 1 301 ? -10.383 -3.359 -25.938 1 96.44 301 ASP B C 1
ATOM 8469 O O . ASP B 1 301 ? -11.398 -2.756 -26.281 1 96.44 301 ASP B O 1
ATOM 8473 N N . GLU B 1 302 ? -10.359 -4.652 -25.703 1 97.19 302 GLU B N 1
ATOM 8474 C CA . GLU B 1 302 ? -11.586 -5.449 -25.75 1 97.19 302 GLU B CA 1
ATOM 8475 C C . GLU B 1 302 ? -11.805 -6.188 -24.422 1 97.19 302 GLU B C 1
ATOM 8477 O O . GLU B 1 302 ? -12.172 -7.363 -24.422 1 97.19 302 GLU B O 1
ATOM 8482 N N . GLY B 1 303 ? -11.398 -5.574 -23.359 1 97.81 303 GLY B N 1
ATOM 8483 C CA . GLY B 1 303 ? -11.727 -6.07 -22.047 1 97.81 303 GLY B CA 1
ATOM 8484 C C . GLY B 1 303 ? -10.758 -7.133 -21.547 1 97.81 303 GLY B C 1
ATOM 8485 O O . GLY B 1 303 ? -9.672 -7.297 -22.094 1 97.81 303 GLY B O 1
ATOM 8486 N N . LEU B 1 304 ? -11.141 -7.812 -20.469 1 98.5 304 LEU B N 1
ATOM 8487 C CA . LEU B 1 304 ? -10.336 -8.82 -19.781 1 98.5 304 LEU B CA 1
ATOM 8488 C C . LEU B 1 304 ? -10.148 -10.055 -20.656 1 98.5 304 LEU B C 1
ATOM 8490 O O . LEU B 1 304 ? -9.109 -10.719 -20.594 1 98.5 304 LEU B O 1
ATOM 8494 N N . GLY B 1 305 ? -11.156 -10.359 -21.469 1 98.56 305 GLY B N 1
ATOM 8495 C CA . GLY B 1 305 ? -11.086 -11.539 -22.312 1 98.56 305 GLY B CA 1
ATOM 8496 C C . GLY B 1 305 ? -9.898 -11.531 -23.266 1 98.56 305 GLY B C 1
ATOM 8497 O O . GLY B 1 305 ? -9.117 -12.484 -23.297 1 98.56 305 GLY B O 1
ATOM 8498 N N . LYS B 1 306 ? -9.789 -10.453 -23.969 1 98.19 306 LYS B N 1
ATOM 8499 C CA . LYS B 1 306 ? -8.68 -10.359 -24.906 1 98.19 306 LYS B CA 1
ATOM 8500 C C . LYS B 1 306 ? -7.34 -10.336 -24.188 1 98.19 306 LYS B C 1
ATOM 8502 O O . LYS B 1 306 ? -6.363 -10.922 -24.656 1 98.19 306 LYS B O 1
ATOM 8507 N N . MET B 1 307 ? -7.258 -9.617 -23.062 1 98.69 307 MET B N 1
ATOM 8508 C CA . MET B 1 307 ? -6.031 -9.648 -22.281 1 98.69 307 MET B CA 1
ATOM 8509 C C . MET B 1 307 ? -5.633 -11.078 -21.938 1 98.69 307 MET B C 1
ATOM 8511 O O . MET B 1 307 ? -4.484 -11.477 -22.156 1 98.69 307 MET B O 1
ATOM 8515 N N . SER B 1 308 ? -6.617 -11.82 -21.453 1 98.81 308 SER B N 1
ATOM 8516 C CA . SER B 1 308 ? -6.359 -13.195 -21.031 1 98.81 308 SER B CA 1
ATOM 8517 C C . SER B 1 308 ? -5.871 -14.047 -22.203 1 98.81 308 SER B C 1
ATOM 8519 O O . SER B 1 308 ? -4.879 -14.766 -22.062 1 98.81 308 SER B O 1
ATOM 8521 N N . ARG B 1 309 ? -6.578 -13.984 -23.266 1 98.5 309 ARG B N 1
ATOM 8522 C CA . ARG B 1 309 ? -6.23 -14.812 -24.406 1 98.5 309 ARG B CA 1
ATOM 8523 C C . ARG B 1 309 ? -4.84 -14.469 -24.938 1 98.5 309 ARG B C 1
ATOM 8525 O O . ARG B 1 309 ? -4.117 -15.336 -25.422 1 98.5 309 ARG B O 1
ATOM 8532 N N . THR B 1 310 ? -4.461 -13.172 -24.828 1 98.69 310 THR B N 1
ATOM 8533 C CA . THR B 1 310 ? -3.111 -12.766 -25.219 1 98.69 310 THR B CA 1
ATOM 8534 C C . THR B 1 310 ? -2.074 -13.406 -24.297 1 98.69 310 THR B C 1
ATOM 8536 O O . THR B 1 310 ? -1.092 -13.984 -24.766 1 98.69 310 THR B O 1
ATOM 8539 N N . TYR B 1 311 ? -2.271 -13.344 -22.969 1 98.88 311 TYR B N 1
ATOM 8540 C CA . TYR B 1 311 ? -1.385 -14.008 -22.016 1 98.88 311 TYR B CA 1
ATOM 8541 C C . TYR B 1 311 ? -1.342 -15.508 -22.266 1 98.88 311 TYR B C 1
ATOM 8543 O O . TYR B 1 311 ? -0.268 -16.109 -22.266 1 98.88 311 TYR B O 1
ATOM 8551 N N . HIS B 1 312 ? -2.518 -16.094 -22.484 1 98.56 312 HIS B N 1
ATOM 8552 C CA . HIS B 1 312 ? -2.609 -17.547 -22.656 1 98.56 312 HIS B CA 1
ATOM 8553 C C . HIS B 1 312 ? -1.756 -18.016 -23.844 1 98.56 312 HIS B C 1
ATOM 8555 O O . HIS B 1 312 ? -0.953 -18.938 -23.703 1 98.56 312 HIS B O 1
ATOM 8561 N N . LYS B 1 313 ? -1.961 -17.359 -24.953 1 98.06 313 LYS B N 1
ATOM 8562 C CA . LYS B 1 313 ? -1.235 -17.75 -26.156 1 98.06 313 LYS B CA 1
ATOM 8563 C C . LYS B 1 313 ? 0.266 -17.547 -25.984 1 98.06 313 LYS B C 1
ATOM 8565 O O . LYS B 1 313 ? 1.065 -18.406 -26.344 1 98.06 313 LYS B O 1
ATOM 8570 N N . LEU B 1 314 ? 0.633 -16.406 -25.453 1 98.5 314 LEU B N 1
ATOM 8571 C CA . LEU B 1 314 ? 2.047 -16.094 -25.281 1 98.5 314 LEU B CA 1
ATOM 8572 C C . LEU B 1 314 ? 2.709 -17.062 -24.312 1 98.5 314 LEU B C 1
ATOM 8574 O O . LEU B 1 314 ? 3.799 -17.578 -24.594 1 98.5 314 LEU B O 1
ATOM 8578 N N . TYR B 1 315 ? 2.133 -17.312 -23.141 1 98.62 315 TYR B N 1
ATOM 8579 C CA . TYR B 1 315 ? 2.732 -18.172 -22.125 1 98.62 315 TYR B CA 1
ATOM 8580 C C . TYR B 1 315 ? 2.797 -19.625 -22.609 1 98.62 315 TYR B C 1
ATOM 8582 O O . TYR B 1 315 ? 3.771 -20.328 -22.344 1 98.62 315 TYR B O 1
ATOM 8590 N N . ARG B 1 316 ? 1.809 -20.031 -23.359 1 97.44 316 ARG B N 1
ATOM 8591 C CA . ARG B 1 316 ? 1.814 -21.391 -23.875 1 97.44 316 ARG B CA 1
ATOM 8592 C C . ARG B 1 316 ? 2.924 -21.594 -24.906 1 97.44 316 ARG B C 1
ATOM 8594 O O . ARG B 1 316 ? 3.592 -22.625 -24.922 1 97.44 316 ARG B O 1
ATOM 8601 N N . LYS B 1 317 ? 3.152 -20.562 -25.719 1 97.25 317 LYS B N 1
ATOM 8602 C CA . LYS B 1 317 ? 3.979 -20.766 -26.906 1 97.25 317 LYS B CA 1
ATOM 8603 C C . LYS B 1 317 ? 5.371 -20.156 -26.719 1 97.25 317 LYS B C 1
ATOM 8605 O O . LYS B 1 317 ? 6.332 -20.594 -27.344 1 97.25 317 LYS B O 1
ATOM 8610 N N . ARG B 1 318 ? 5.461 -19.141 -25.875 1 98.25 318 ARG B N 1
ATOM 8611 C CA . ARG B 1 318 ? 6.723 -18.406 -25.828 1 98.25 318 ARG B CA 1
ATOM 8612 C C . ARG B 1 318 ? 7.199 -18.219 -24.406 1 98.25 318 ARG B C 1
ATOM 8614 O O . ARG B 1 318 ? 8.047 -17.375 -24.125 1 98.25 318 ARG B O 1
ATOM 8621 N N . LEU B 1 319 ? 6.645 -18.875 -23.406 1 98.56 319 LEU B N 1
ATOM 8622 C CA . LEU B 1 319 ? 7.176 -18.984 -22.047 1 98.56 319 LEU B CA 1
ATOM 8623 C C . LEU B 1 319 ? 7.441 -20.438 -21.688 1 98.56 319 LEU B C 1
ATOM 8625 O O . LEU B 1 319 ? 8.57 -20.812 -21.359 1 98.56 319 LEU B O 1
ATOM 8629 N N . CYS B 1 320 ? 6.355 -21.25 -21.75 1 98.12 320 CYS B N 1
ATOM 8630 C CA . CYS B 1 320 ? 6.57 -22.688 -21.594 1 98.12 320 CYS B CA 1
ATOM 8631 C C . CYS B 1 320 ? 7.539 -23.203 -22.656 1 98.12 320 CYS B C 1
ATOM 8633 O O . CYS B 1 320 ? 7.594 -22.688 -23.766 1 98.12 320 CYS B O 1
ATOM 8635 N N . ARG B 1 321 ? 8.273 -24.281 -22.234 1 96.06 321 ARG B N 1
ATOM 8636 C CA . ARG B 1 321 ? 9.305 -24.812 -23.125 1 96.06 321 ARG B CA 1
ATOM 8637 C C . ARG B 1 321 ? 9.297 -26.344 -23.109 1 96.06 321 ARG B C 1
ATOM 8639 O O . ARG B 1 321 ? 8.516 -26.953 -22.391 1 96.06 321 ARG B O 1
ATOM 8646 N N . GLY B 1 322 ? 10.164 -26.875 -24.031 1 93.94 322 GLY B N 1
ATOM 8647 C CA . GLY B 1 322 ? 10.414 -28.297 -24.031 1 93.94 322 GLY B CA 1
ATOM 8648 C C . GLY B 1 322 ? 9.414 -29.078 -24.844 1 93.94 322 GLY B C 1
ATOM 8649 O O . GLY B 1 322 ? 8.516 -28.5 -25.469 1 93.94 322 GLY B O 1
ATOM 8650 N N . VAL B 1 323 ? 9.5 -30.312 -24.797 1 94.5 323 VAL B N 1
ATOM 8651 C CA . VAL B 1 323 ? 8.734 -31.219 -25.656 1 94.5 323 VAL B CA 1
ATOM 8652 C C . VAL B 1 323 ? 7.273 -31.234 -25.219 1 94.5 323 VAL B C 1
ATOM 8654 O O . VAL B 1 323 ? 6.383 -31.5 -26.031 1 94.5 323 VAL B O 1
ATOM 8657 N N . TRP B 1 324 ? 7.027 -30.906 -24.016 1 95.38 324 TRP B N 1
ATOM 8658 C CA . TRP B 1 324 ? 5.68 -31.047 -23.484 1 95.38 324 TRP B CA 1
ATOM 8659 C C . TRP B 1 324 ? 4.883 -29.75 -23.672 1 95.38 324 TRP B C 1
ATOM 8661 O O . TRP B 1 324 ? 3.701 -29.688 -23.328 1 95.38 324 TRP B O 1
ATOM 8671 N N . ARG B 1 325 ? 5.547 -28.75 -24.219 1 94.38 325 ARG B N 1
ATOM 8672 C CA . ARG B 1 325 ? 4.883 -27.484 -24.484 1 94.38 325 ARG B CA 1
ATOM 8673 C C . ARG B 1 325 ? 3.625 -27.688 -25.328 1 94.38 325 ARG B C 1
ATOM 8675 O O . ARG B 1 325 ? 2.572 -27.125 -25.031 1 94.38 325 ARG B O 1
ATOM 8682 N N . ASP B 1 326 ? 3.725 -28.547 -26.375 1 92.88 326 ASP B N 1
ATOM 8683 C CA . ASP B 1 326 ? 2.652 -28.688 -27.344 1 92.88 326 ASP B CA 1
ATOM 8684 C C . ASP B 1 326 ? 2.053 -30.078 -27.328 1 92.88 326 ASP B C 1
ATOM 8686 O O . ASP B 1 326 ? 1.191 -30.406 -28.156 1 92.88 326 ASP B O 1
ATOM 8690 N N . ARG B 1 327 ? 2.48 -30.891 -26.391 1 95 327 ARG B N 1
ATOM 8691 C CA . ARG B 1 327 ? 2.035 -32.281 -26.375 1 95 327 ARG B CA 1
ATOM 8692 C C . ARG B 1 327 ? 0.857 -32.469 -25.422 1 95 327 ARG B C 1
ATOM 8694 O O . ARG B 1 327 ? 0.81 -31.844 -24.359 1 95 327 ARG B O 1
ATOM 8701 N N . ARG B 1 328 ? -0.031 -33.375 -25.891 1 95.94 328 ARG B N 1
ATOM 8702 C CA . ARG B 1 328 ? -1.104 -33.75 -24.984 1 95.94 328 ARG B CA 1
ATOM 8703 C C . ARG B 1 328 ? -0.546 -34.344 -23.688 1 95.94 328 ARG B C 1
ATOM 8705 O O . ARG B 1 328 ? 0.36 -35.188 -23.734 1 95.94 328 ARG B O 1
ATOM 8712 N N . ARG B 1 329 ? -1.041 -33.969 -22.609 1 96.94 329 ARG B N 1
ATOM 8713 C CA . ARG B 1 329 ? -0.621 -34.531 -21.328 1 96.94 329 ARG B CA 1
ATOM 8714 C C . ARG B 1 329 ? -1.233 -35.906 -21.109 1 96.94 329 ARG B C 1
ATOM 8716 O O . ARG B 1 329 ? -2.393 -36.125 -21.453 1 96.94 329 ARG B O 1
ATOM 8723 N N . PRO B 1 330 ? -0.477 -36.812 -20.609 1 97.31 330 PRO B N 1
ATOM 8724 C CA . PRO B 1 330 ? -1.072 -38.125 -20.281 1 97.31 330 PRO B CA 1
ATOM 8725 C C . PRO B 1 330 ? -2.098 -38.031 -19.156 1 97.31 330 PRO B C 1
ATOM 8727 O O . PRO B 1 330 ? -1.91 -37.281 -18.203 1 97.31 330 PRO B O 1
ATOM 8730 N N . VAL B 1 331 ? -3.205 -38.812 -19.297 1 98.12 331 VAL B N 1
ATOM 8731 C CA . VAL B 1 331 ? -4.152 -38.906 -18.188 1 98.12 331 VAL B CA 1
ATOM 8732 C C . VAL B 1 331 ? -3.494 -39.625 -17.016 1 98.12 331 VAL B C 1
ATOM 8734 O O . VAL B 1 331 ? -3.037 -40.781 -17.156 1 98.12 331 VAL B O 1
ATOM 8737 N N . LEU B 1 332 ? -3.402 -39 -15.914 1 97.19 332 LEU B N 1
ATOM 8738 C CA . LEU B 1 332 ? -2.637 -39.594 -14.82 1 97.19 332 LEU B CA 1
ATOM 8739 C C . LEU B 1 332 ? -3.549 -39.969 -13.664 1 97.19 332 LEU B C 1
ATOM 8741 O O . LEU B 1 332 ? -4.691 -39.5 -13.594 1 97.19 332 LEU B O 1
ATOM 8745 N N . ILE B 1 333 ? -3.094 -40.906 -12.859 1 97.44 333 ILE B N 1
ATOM 8746 C CA . ILE B 1 333 ? -3.633 -41.188 -11.539 1 97.44 333 ILE B CA 1
ATOM 8747 C C . ILE B 1 333 ? -2.545 -41 -10.484 1 97.44 333 ILE B C 1
ATOM 8749 O O . ILE B 1 333 ? -1.427 -41.469 -10.641 1 97.44 333 ILE B O 1
ATOM 8753 N N . ASN B 1 334 ? -2.814 -40.125 -9.555 1 96.31 334 ASN B N 1
ATOM 8754 C CA . ASN B 1 334 ? -1.967 -39.938 -8.383 1 96.31 334 ASN B CA 1
ATOM 8755 C C . ASN B 1 334 ? -2.484 -40.719 -7.176 1 96.31 334 ASN B C 1
ATOM 8757 O O . ASN B 1 334 ? -3.662 -40.625 -6.828 1 96.31 334 ASN B O 1
ATOM 8761 N N . ASN B 1 335 ? -1.658 -41.438 -6.555 1 91.94 335 ASN B N 1
ATOM 8762 C CA . ASN B 1 335 ? -2.107 -42.344 -5.508 1 91.94 335 ASN B CA 1
ATOM 8763 C C . ASN B 1 335 ? -2.311 -41.625 -4.18 1 91.94 335 ASN B C 1
ATOM 8765 O O . ASN B 1 335 ? -2.75 -42.219 -3.201 1 91.94 335 ASN B O 1
ATOM 8769 N N . TRP B 1 336 ? -1.991 -40.375 -4.016 1 88.44 336 TRP B N 1
ATOM 8770 C CA . TRP B 1 336 ? -1.925 -39.656 -2.742 1 88.44 336 TRP B CA 1
ATOM 8771 C C . TRP B 1 336 ? -3.242 -39.781 -1.982 1 88.44 336 TRP B C 1
ATOM 8773 O O . TRP B 1 336 ? -3.277 -40.312 -0.867 1 88.44 336 TRP B O 1
ATOM 8783 N N . GLU B 1 337 ? -4.359 -39.375 -2.611 1 83.94 337 GLU B N 1
ATOM 8784 C CA . GLU B 1 337 ? -5.633 -39.406 -1.896 1 83.94 337 GLU B CA 1
ATOM 8785 C C . GLU B 1 337 ? -6.148 -40.812 -1.714 1 83.94 337 GLU B C 1
ATOM 8787 O O . GLU B 1 337 ? -7.07 -41.062 -0.932 1 83.94 337 GLU B O 1
ATOM 8792 N N . ALA B 1 338 ? -5.508 -41.719 -2.387 1 82.88 338 ALA B N 1
ATOM 8793 C CA . ALA B 1 338 ? -5.926 -43.125 -2.256 1 82.88 338 ALA B CA 1
ATOM 8794 C C . ALA B 1 338 ? -5.227 -43.812 -1.078 1 82.88 338 ALA B C 1
ATOM 8796 O O . ALA B 1 338 ? -5.816 -44.625 -0.394 1 82.88 338 ALA B O 1
ATOM 8797 N N . THR B 1 339 ? -3.945 -43.438 -0.892 1 87 339 THR B N 1
ATOM 8798 C CA . THR B 1 339 ? -3.176 -44.281 0.017 1 87 339 THR B CA 1
ATOM 8799 C C . THR B 1 339 ? -2.432 -43.438 1.042 1 87 339 THR B C 1
ATOM 8801 O O . THR B 1 339 ? -1.98 -43.938 2.07 1 87 339 THR B O 1
ATOM 8804 N N . TYR B 1 340 ? -2.291 -42.156 0.778 1 90.44 340 TYR B N 1
ATOM 8805 C CA . TYR B 1 340 ? -1.382 -41.312 1.557 1 90.44 340 TYR B CA 1
ATOM 8806 C C . TYR B 1 340 ? -0.048 -42.031 1.774 1 90.44 340 TYR B C 1
ATOM 8808 O O . TYR B 1 340 ? 0.604 -42.438 0.814 1 90.44 340 TYR B O 1
ATOM 8816 N N . PHE B 1 341 ? 0.38 -42.188 3.029 1 90.12 341 PHE B N 1
ATOM 8817 C CA . PHE B 1 341 ? 1.676 -42.812 3.305 1 90.12 341 PHE B CA 1
ATOM 8818 C C . PHE B 1 341 ? 1.548 -44.312 3.416 1 90.12 341 PHE B C 1
ATOM 8820 O O . PHE B 1 341 ? 2.553 -45.031 3.467 1 90.12 341 PHE B O 1
ATOM 8827 N N . ASP B 1 342 ? 0.403 -44.812 3.379 1 90.25 342 ASP B N 1
ATOM 8828 C CA . ASP B 1 342 ? 0.146 -46.219 3.674 1 90.25 342 ASP B CA 1
ATOM 8829 C C . ASP B 1 342 ? 0.005 -47.031 2.391 1 90.25 342 ASP B C 1
ATOM 8831 O O . ASP B 1 342 ? -1.108 -47.344 1.98 1 90.25 342 ASP B O 1
ATOM 8835 N N . PHE B 1 343 ? 1.155 -47.469 1.836 1 92.25 343 PHE B N 1
ATOM 8836 C CA . PHE B 1 343 ? 1.131 -48.312 0.633 1 92.25 343 PHE B CA 1
ATOM 8837 C C . PHE B 1 343 ? 2.318 -49.25 0.607 1 92.25 343 PHE B C 1
ATOM 8839 O O . PHE B 1 343 ? 3.275 -49.094 1.367 1 92.25 343 PHE B O 1
ATOM 8846 N N . ASN B 1 344 ? 2.211 -50.25 -0.104 1 94.12 344 ASN B N 1
ATOM 8847 C CA . ASN B 1 344 ? 3.275 -51.156 -0.544 1 94.12 344 ASN B CA 1
ATOM 8848 C C . ASN B 1 344 ? 3.158 -51.469 -2.031 1 94.12 344 ASN B C 1
ATOM 8850 O O . ASN B 1 344 ? 2.236 -51.031 -2.701 1 94.12 344 ASN B O 1
ATOM 8854 N N . GLU B 1 345 ? 4.113 -52.188 -2.488 1 95.25 345 GLU B N 1
ATOM 8855 C CA . GLU B 1 345 ? 4.176 -52.438 -3.926 1 95.25 345 GLU B CA 1
ATOM 8856 C C . GLU B 1 345 ? 2.916 -53.156 -4.418 1 95.25 345 GLU B C 1
ATOM 8858 O O . GLU B 1 345 ? 2.379 -52.812 -5.473 1 95.25 345 GLU B O 1
ATOM 8863 N N . GLU B 1 346 ? 2.438 -54.094 -3.682 1 94.44 346 GLU B N 1
ATOM 8864 C CA . GLU B 1 346 ? 1.261 -54.844 -4.078 1 94.44 346 GLU B CA 1
ATOM 8865 C C . GLU B 1 346 ? 0.035 -53.938 -4.215 1 94.44 346 GLU B C 1
ATOM 8867 O O . GLU B 1 346 ? -0.702 -54.031 -5.199 1 94.44 346 GLU B O 1
ATOM 8872 N N . LYS B 1 347 ? -0.197 -53.219 -3.219 1 94.25 347 LYS B N 1
ATOM 8873 C CA . LYS B 1 347 ? -1.315 -52.281 -3.248 1 94.25 347 LYS B CA 1
ATOM 8874 C C . LYS B 1 347 ? -1.218 -51.344 -4.449 1 94.25 347 LYS B C 1
ATOM 8876 O O . LYS B 1 347 ? -2.221 -51.062 -5.109 1 94.25 347 LYS B O 1
ATOM 8881 N N . LEU B 1 348 ? -0.069 -50.844 -4.684 1 96.25 348 LEU B N 1
ATOM 8882 C CA . LEU B 1 348 ? 0.155 -49.938 -5.789 1 96.25 348 LEU B CA 1
ATOM 8883 C C . LEU B 1 348 ? -0.094 -50.625 -7.129 1 96.25 348 LEU B C 1
ATOM 8885 O O . LEU B 1 348 ? -0.685 -50 -8.031 1 96.25 348 LEU B O 1
ATOM 8889 N N . LEU B 1 349 ? 0.38 -51.844 -7.262 1 96.19 349 LEU B N 1
ATOM 8890 C CA . LEU B 1 349 ? 0.2 -52.562 -8.516 1 96.19 349 LEU B CA 1
ATOM 8891 C C . LEU B 1 349 ? -1.271 -52.906 -8.742 1 96.19 349 LEU B C 1
ATOM 8893 O O . LEU B 1 349 ? -1.733 -52.938 -9.883 1 96.19 349 LEU B O 1
ATOM 8897 N N . THR B 1 350 ? -1.969 -53.156 -7.672 1 95.75 350 THR B N 1
ATOM 8898 C CA . THR B 1 350 ? -3.406 -53.375 -7.785 1 95.75 350 THR B CA 1
ATOM 8899 C C . THR B 1 350 ? -4.105 -52.125 -8.32 1 95.75 350 THR B C 1
ATOM 8901 O O . THR B 1 350 ? -4.961 -52.219 -9.203 1 95.75 350 THR B O 1
ATOM 8904 N N . LEU B 1 351 ? -3.795 -51.062 -7.762 1 95.62 351 LEU B N 1
ATOM 8905 C CA . LEU B 1 351 ? -4.332 -49.812 -8.234 1 95.62 351 LEU B CA 1
ATOM 8906 C C . LEU B 1 351 ? -3.945 -49.562 -9.688 1 95.62 351 LEU B C 1
ATOM 8908 O O . LEU B 1 351 ? -4.762 -49.094 -10.484 1 95.62 351 LEU B O 1
ATOM 8912 N N . ALA B 1 352 ? -2.713 -49.844 -10.07 1 97.06 352 ALA B N 1
ATOM 8913 C CA . ALA B 1 352 ? -2.195 -49.656 -11.422 1 97.06 352 ALA B CA 1
ATOM 8914 C C . ALA B 1 352 ? -2.959 -50.531 -12.43 1 97.06 352 ALA B C 1
ATOM 8916 O O . ALA B 1 352 ? -3.225 -50.094 -13.555 1 97.06 352 ALA B O 1
ATOM 8917 N N . LYS B 1 353 ? -3.236 -51.719 -12.023 1 96.69 353 LYS B N 1
ATOM 8918 C CA . LYS B 1 353 ? -3.99 -52.594 -12.898 1 96.69 353 LYS B CA 1
ATOM 8919 C C . LYS B 1 353 ? -5.371 -52.031 -13.211 1 96.69 353 LYS B C 1
ATOM 8921 O O . LYS B 1 353 ? -5.816 -52.062 -14.359 1 96.69 353 LYS B O 1
ATOM 8926 N N . GLU B 1 354 ? -6.004 -51.625 -12.141 1 95.94 354 GLU B N 1
ATOM 8927 C CA . GLU B 1 354 ? -7.301 -50.969 -12.328 1 95.94 354 GLU B CA 1
ATOM 8928 C C . GLU B 1 354 ? -7.184 -49.75 -13.234 1 95.94 354 GLU B C 1
ATOM 8930 O O . GLU B 1 354 ? -8.062 -49.5 -14.062 1 95.94 354 GLU B O 1
ATOM 8935 N N . ALA B 1 355 ? -6.176 -48.969 -13.039 1 97.25 355 ALA B N 1
ATOM 8936 C CA . ALA B 1 355 ? -5.938 -47.75 -13.828 1 97.25 355 ALA B CA 1
ATOM 8937 C C . ALA B 1 355 ? -5.805 -48.094 -15.312 1 97.25 355 ALA B C 1
ATOM 8939 O O . ALA B 1 355 ? -6.402 -47.406 -16.156 1 97.25 355 ALA B O 1
ATOM 8940 N N . LYS B 1 356 ? -5.027 -49.094 -15.586 1 96.88 356 LYS B N 1
ATOM 8941 C CA . LYS B 1 356 ? -4.828 -49.5 -16.969 1 96.88 356 LYS B CA 1
ATOM 8942 C C . LYS B 1 356 ? -6.145 -49.938 -17.609 1 96.88 356 LYS B C 1
ATOM 8944 O O . LYS B 1 356 ? -6.43 -49.562 -18.75 1 96.88 356 LYS B O 1
ATOM 8949 N N . GLU B 1 357 ? -6.898 -50.625 -16.922 1 96.25 357 GLU B N 1
ATOM 8950 C CA . GLU B 1 357 ? -8.18 -51.125 -17.422 1 96.25 357 GLU B CA 1
ATOM 8951 C C . GLU B 1 357 ? -9.125 -49.969 -17.75 1 96.25 357 GLU B C 1
ATOM 8953 O O . GLU B 1 357 ? -9.945 -50.062 -18.656 1 96.25 357 GLU B O 1
ATOM 8958 N N . LEU B 1 358 ? -8.992 -48.969 -17 1 97.19 358 LEU B N 1
ATOM 8959 C CA . LEU B 1 358 ? -9.891 -47.844 -17.156 1 97.19 358 LEU B CA 1
ATOM 8960 C C . LEU B 1 358 ? -9.375 -46.906 -18.234 1 97.19 358 LEU B C 1
ATOM 8962 O O . LEU B 1 358 ? -10.07 -45.938 -18.625 1 97.19 358 LEU B O 1
ATOM 8966 N N . GLY B 1 359 ? -8.172 -47.062 -18.719 1 96.88 359 GLY B N 1
ATOM 8967 C CA . GLY B 1 359 ? -7.637 -46.25 -19.797 1 96.88 359 GLY B CA 1
ATOM 8968 C C . GLY B 1 359 ? -6.695 -45.156 -19.312 1 96.88 359 GLY B C 1
ATOM 8969 O O . GLY B 1 359 ? -6.312 -44.281 -20.094 1 96.88 359 GLY B O 1
ATOM 8970 N N . ILE B 1 360 ? -6.277 -45.156 -18.125 1 97.94 360 ILE B N 1
ATOM 8971 C CA . ILE B 1 360 ? -5.312 -44.219 -17.578 1 97.94 360 ILE B CA 1
ATOM 8972 C C . ILE B 1 360 ? -3.922 -44.531 -18.125 1 97.94 360 ILE B C 1
ATOM 8974 O O . ILE B 1 360 ? -3.598 -45.688 -18.422 1 97.94 360 ILE B O 1
ATOM 8978 N N . GLU B 1 361 ? -3.086 -43.469 -18.234 1 98.31 361 GLU B N 1
ATOM 8979 C CA . GLU B 1 361 ? -1.867 -43.625 -19.031 1 98.31 361 GLU B CA 1
ATOM 8980 C C . GLU B 1 361 ? -0.623 -43.469 -18.156 1 98.31 361 GLU B C 1
ATOM 8982 O O . GLU B 1 361 ? 0.469 -43.875 -18.562 1 98.31 361 GLU B O 1
ATOM 8987 N N . LEU B 1 362 ? -0.695 -42.875 -17.078 1 98.44 362 LEU B N 1
ATOM 8988 C CA . LEU B 1 362 ? 0.44 -42.531 -16.234 1 98.44 362 LEU B CA 1
ATOM 8989 C C . LEU B 1 362 ? 0.1 -42.719 -14.758 1 98.44 362 LEU B C 1
ATOM 8991 O O . LEU B 1 362 ? -0.937 -42.25 -14.289 1 98.44 362 LEU B O 1
ATOM 8995 N N . PHE B 1 363 ? 0.914 -43.5 -14.055 1 98.25 363 PHE B N 1
ATOM 8996 C CA . PHE B 1 363 ? 0.783 -43.719 -12.625 1 98.25 363 PHE B CA 1
ATOM 8997 C C . PHE B 1 363 ? 1.815 -42.906 -11.844 1 98.25 363 PHE B C 1
ATOM 8999 O O . PHE B 1 363 ? 3.021 -43.094 -12.039 1 98.25 363 PHE B O 1
ATOM 9006 N N . VAL B 1 364 ? 1.415 -42.062 -10.977 1 98.06 364 VAL B N 1
ATOM 9007 C CA . VAL B 1 364 ? 2.309 -41.219 -10.203 1 98.06 364 VAL B CA 1
ATOM 9008 C C . VAL B 1 364 ? 2.367 -41.688 -8.758 1 98.06 364 VAL B C 1
ATOM 9010 O O . VAL B 1 364 ? 1.347 -41.75 -8.07 1 98.06 364 VAL B O 1
ATOM 9013 N N . LEU B 1 365 ? 3.52 -42.125 -8.344 1 97.69 365 LEU B N 1
ATOM 9014 C CA . LEU B 1 365 ? 3.781 -42.438 -6.941 1 97.69 365 LEU B CA 1
ATOM 9015 C C . LEU B 1 365 ? 4.137 -41.156 -6.172 1 97.69 365 LEU B C 1
ATOM 9017 O O . LEU B 1 365 ? 5.23 -40.625 -6.336 1 97.69 365 LEU B O 1
ATOM 9021 N N . ASP B 1 366 ? 3.221 -40.75 -5.379 1 96.81 366 ASP B N 1
ATOM 9022 C CA . ASP B 1 366 ? 3.373 -39.5 -4.625 1 96.81 366 ASP B CA 1
ATOM 9023 C C . ASP B 1 366 ? 4.219 -39.719 -3.373 1 96.81 366 ASP B C 1
ATOM 9025 O O . ASP B 1 366 ? 5.008 -40.656 -3.309 1 96.81 366 ASP B O 1
ATOM 9029 N N . ASP B 1 367 ? 4.199 -38.844 -2.426 1 95.25 367 ASP B N 1
ATOM 9030 C CA . ASP B 1 367 ? 5 -38.812 -1.205 1 95.25 367 ASP B CA 1
ATOM 9031 C C . ASP B 1 367 ? 4.957 -40.188 -0.5 1 95.25 367 ASP B C 1
ATOM 9033 O O . ASP B 1 367 ? 4.031 -40.969 -0.708 1 95.25 367 ASP B O 1
ATOM 9037 N N . GLY B 1 368 ? 6.148 -40.531 0.106 1 95.69 368 GLY B N 1
ATOM 9038 C CA . GLY B 1 368 ? 6.137 -41.688 0.975 1 95.69 368 GLY B CA 1
ATOM 9039 C C . GLY B 1 368 ? 7.121 -42.781 0.542 1 95.69 368 GLY B C 1
ATOM 9040 O O . GLY B 1 368 ? 7.402 -43.688 1.299 1 95.69 368 GLY B O 1
ATOM 9041 N N . TRP B 1 369 ? 7.832 -42.688 -0.584 1 95.94 369 TRP B N 1
ATOM 9042 C CA . TRP B 1 369 ? 8.594 -43.781 -1.195 1 95.94 369 TRP B CA 1
ATOM 9043 C C . TRP B 1 369 ? 10.039 -43.75 -0.718 1 95.94 369 TRP B C 1
ATOM 9045 O O . TRP B 1 369 ? 10.812 -44.656 -1.042 1 95.94 369 TRP B O 1
ATOM 9055 N N . PHE B 1 370 ? 10.516 -42.844 0.054 1 96.94 370 PHE B N 1
ATOM 9056 C CA . PHE B 1 370 ? 11.922 -42.594 0.378 1 96.94 370 PHE B CA 1
ATOM 9057 C C . PHE B 1 370 ? 12.148 -42.688 1.883 1 96.94 370 PHE B C 1
ATOM 9059 O O . PHE B 1 370 ? 11.203 -42.594 2.666 1 96.94 370 PHE B O 1
ATOM 9066 N N . GLY B 1 371 ? 13.398 -42.844 2.246 1 96 371 GLY B N 1
ATOM 9067 C CA . GLY B 1 371 ? 13.766 -42.906 3.652 1 96 371 GLY B CA 1
ATOM 9068 C C . GLY B 1 371 ? 12.898 -43.844 4.465 1 96 371 GLY B C 1
ATOM 9069 O O . GLY B 1 371 ? 12.766 -45 4.125 1 96 371 GLY B O 1
ATOM 9070 N N . LYS B 1 372 ? 12.359 -43.312 5.609 1 94.31 372 LYS B N 1
ATOM 9071 C CA . LYS B 1 372 ? 11.359 -43.969 6.449 1 94.31 372 LYS B CA 1
ATOM 9072 C C . LYS B 1 372 ? 10.109 -43.094 6.578 1 94.31 372 LYS B C 1
ATOM 9074 O O . LYS B 1 372 ? 9.656 -42.812 7.691 1 94.31 372 LYS B O 1
ATOM 9079 N N . ARG B 1 373 ? 9.633 -42.688 5.418 1 95.81 373 ARG B N 1
ATOM 9080 C CA . ARG B 1 373 ? 8.578 -41.688 5.281 1 95.81 373 ARG B CA 1
ATOM 9081 C C . ARG B 1 373 ? 7.203 -42.312 5.52 1 95.81 373 ARG B C 1
ATOM 9083 O O . ARG B 1 373 ? 6.379 -42.375 4.605 1 95.81 373 ARG B O 1
ATOM 9090 N N . ASP B 1 374 ? 6.91 -42.656 6.824 1 94.62 374 ASP B N 1
ATOM 9091 C CA . ASP B 1 374 ? 5.633 -43.25 7.203 1 94.62 374 ASP B CA 1
ATOM 9092 C C . ASP B 1 374 ? 4.602 -42.188 7.539 1 94.62 374 ASP B C 1
ATOM 9094 O O . ASP B 1 374 ? 3.404 -42.469 7.613 1 94.62 374 ASP B O 1
ATOM 9098 N N . ASP B 1 375 ? 5.059 -41.062 7.777 1 93.25 375 ASP B N 1
ATOM 9099 C CA . ASP B 1 375 ? 4.262 -39.844 7.965 1 93.25 375 ASP B CA 1
ATOM 9100 C C . ASP B 1 375 ? 5.07 -38.594 7.621 1 93.25 375 ASP B C 1
ATOM 9102 O O . ASP B 1 375 ? 6.152 -38.688 7.035 1 93.25 375 ASP B O 1
ATOM 9106 N N . ASP B 1 376 ? 4.539 -37.469 7.867 1 91.81 376 ASP B N 1
ATOM 9107 C CA . ASP B 1 376 ? 5.176 -36.25 7.383 1 91.81 376 ASP B CA 1
ATOM 9108 C C . ASP B 1 376 ? 6.164 -35.688 8.414 1 91.81 376 ASP B C 1
ATOM 9110 O O . ASP B 1 376 ? 6.578 -34.531 8.328 1 91.81 376 ASP B O 1
ATOM 9114 N N . THR B 1 377 ? 6.594 -36.438 9.398 1 93.94 377 THR B N 1
ATOM 9115 C CA . THR B 1 377 ? 7.461 -35.906 10.453 1 93.94 377 THR B CA 1
ATOM 9116 C C . THR B 1 377 ? 8.914 -36.312 10.203 1 93.94 377 THR B C 1
ATOM 9118 O O . THR B 1 377 ? 9.812 -35.906 10.945 1 93.94 377 THR B O 1
ATOM 9121 N N . SER B 1 378 ? 9.133 -37.062 9.094 1 95.56 378 SER B N 1
ATOM 9122 C CA . SER B 1 378 ? 10.5 -37.562 8.945 1 95.56 378 SER B CA 1
ATOM 9123 C C . SER B 1 378 ? 10.883 -37.688 7.477 1 95.56 378 SER B C 1
ATOM 9125 O O . SER B 1 378 ? 10.016 -37.656 6.598 1 95.56 378 SER B O 1
ATOM 9127 N N . SER B 1 379 ? 12.148 -37.75 7.188 1 96.81 379 SER B N 1
ATOM 9128 C CA . SER B 1 379 ? 12.789 -38.375 6.035 1 96.81 379 SER B CA 1
ATOM 9129 C C . SER B 1 379 ? 12.93 -37.375 4.883 1 96.81 379 SER B C 1
ATOM 9131 O O . SER B 1 379 ? 13.656 -37.656 3.92 1 96.81 379 SER B O 1
ATOM 9133 N N . LEU B 1 380 ? 12.227 -36.219 4.902 1 96.88 380 LEU B N 1
ATOM 9134 C CA . LEU B 1 380 ? 12.5 -35.281 3.836 1 96.88 380 LEU B CA 1
ATOM 9135 C C . LEU B 1 380 ? 14 -34.969 3.736 1 96.88 380 LEU B C 1
ATOM 9137 O O . LEU B 1 380 ? 14.656 -34.75 4.75 1 96.88 380 LEU B O 1
ATOM 9141 N N . GLY B 1 381 ? 14.523 -34.969 2.525 1 96.31 381 GLY B N 1
ATOM 9142 C CA . GLY B 1 381 ? 15.953 -34.812 2.303 1 96.31 381 GLY B CA 1
ATOM 9143 C C . GLY B 1 381 ? 16.656 -36.125 2.047 1 96.31 381 GLY B C 1
ATOM 9144 O O . GLY B 1 381 ? 17.766 -36.156 1.495 1 96.31 381 GLY B O 1
ATOM 9145 N N . ASP B 1 382 ? 16.062 -37.188 2.537 1 97.31 382 ASP B N 1
ATOM 9146 C CA . ASP B 1 382 ? 16.641 -38.531 2.371 1 97.31 382 ASP B CA 1
ATOM 9147 C C . ASP B 1 382 ? 16.109 -39.188 1.103 1 97.31 382 ASP B C 1
ATOM 9149 O O . ASP B 1 382 ? 15.352 -40.156 1.173 1 97.31 382 ASP B O 1
ATOM 9153 N N . TRP B 1 383 ? 16.578 -38.781 -0.062 1 97 383 TRP B N 1
ATOM 9154 C CA . TRP B 1 383 ? 16.047 -39.219 -1.352 1 97 383 TRP B CA 1
ATOM 9155 C C . TRP B 1 383 ? 16.688 -40.531 -1.787 1 97 383 TRP B C 1
ATOM 9157 O O . TRP B 1 383 ? 17.297 -40.625 -2.855 1 97 383 TRP B O 1
ATOM 9167 N N . PHE B 1 384 ? 16.562 -41.562 -0.961 1 95.81 384 PHE B N 1
ATOM 9168 C CA . PHE B 1 384 ? 16.859 -42.969 -1.277 1 95.81 384 PHE B CA 1
ATOM 9169 C C . PHE B 1 384 ? 15.648 -43.844 -0.998 1 95.81 384 PHE B C 1
ATOM 9171 O O . PHE B 1 384 ? 14.906 -43.625 -0.046 1 95.81 384 PHE B O 1
ATOM 9178 N N . VAL B 1 385 ? 15.492 -44.938 -1.774 1 96.69 385 VAL B N 1
ATOM 9179 C CA . VAL B 1 385 ? 14.266 -45.719 -1.84 1 96.69 385 VAL B CA 1
ATOM 9180 C C . VAL B 1 385 ? 14.078 -46.469 -0.539 1 96.69 385 VAL B C 1
ATOM 9182 O O . VAL B 1 385 ? 15.031 -47.031 0.003 1 96.69 385 VAL B O 1
ATOM 9185 N N . ASP B 1 386 ? 12.906 -46.406 -0.001 1 96.5 386 ASP B N 1
ATOM 9186 C CA . ASP B 1 386 ? 12.508 -47.281 1.112 1 96.5 386 ASP B CA 1
ATOM 9187 C C . ASP B 1 386 ? 12.219 -48.688 0.635 1 96.5 386 ASP B C 1
ATOM 9189 O O . ASP B 1 386 ? 11.109 -49 0.192 1 96.5 386 ASP B O 1
ATOM 9193 N N . LYS B 1 387 ? 12.984 -49.594 0.913 1 95.25 387 LYS B N 1
ATOM 9194 C CA . LYS B 1 387 ? 12.883 -50.938 0.39 1 95.25 387 LYS B CA 1
ATOM 9195 C C . LYS B 1 387 ? 11.852 -51.75 1.176 1 95.25 387 LYS B C 1
ATOM 9197 O O . LYS B 1 387 ? 11.414 -52.812 0.722 1 95.25 387 LYS B O 1
ATOM 9202 N N . ARG B 1 388 ? 11.492 -51.344 2.428 1 94.5 388 ARG B N 1
ATOM 9203 C CA . ARG B 1 388 ? 10.414 -52 3.158 1 94.5 388 ARG B CA 1
ATOM 9204 C C . ARG B 1 388 ? 9.102 -51.906 2.383 1 94.5 388 ARG B C 1
ATOM 9206 O O . ARG B 1 388 ? 8.32 -52.875 2.377 1 94.5 388 ARG B O 1
ATOM 9213 N N . LYS B 1 389 ? 8.883 -50.75 1.594 1 95.88 389 LYS B N 1
ATOM 9214 C CA . LYS B 1 389 ? 7.66 -50.5 0.833 1 95.88 389 LYS B CA 1
ATOM 9215 C C . LYS B 1 389 ? 7.805 -50.969 -0.611 1 95.88 389 LYS B C 1
ATOM 9217 O O . LYS B 1 389 ? 6.844 -51.438 -1.208 1 95.88 389 LYS B O 1
ATOM 9222 N N . LEU B 1 390 ? 9.031 -50.75 -1.127 1 97 390 LEU B N 1
ATOM 9223 C CA . LEU B 1 390 ? 9.336 -51.125 -2.508 1 97 390 LEU B CA 1
ATOM 9224 C C . LEU B 1 390 ? 10.562 -52.031 -2.578 1 97 390 LEU B C 1
ATOM 9226 O O . LEU B 1 390 ? 11.648 -51.594 -2.941 1 97 390 LEU B O 1
ATOM 9230 N N . PRO B 1 391 ? 10.344 -53.25 -2.383 1 95.12 391 PRO B N 1
ATOM 9231 C CA . PRO B 1 391 ? 11.461 -54.188 -2.273 1 95.12 391 PRO B CA 1
ATOM 9232 C C . PRO B 1 391 ? 12.32 -54.25 -3.533 1 95.12 391 PRO B C 1
ATOM 9234 O O . PRO B 1 391 ? 13.531 -54.469 -3.451 1 95.12 391 PRO B O 1
ATOM 9237 N N . ASP B 1 392 ? 11.758 -54.031 -4.676 1 93.94 392 ASP B N 1
ATOM 9238 C CA . ASP B 1 392 ? 12.5 -54.094 -5.93 1 93.94 392 ASP B CA 1
ATOM 9239 C C . ASP B 1 392 ? 12.953 -52.688 -6.359 1 93.94 392 ASP B C 1
ATOM 9241 O O . ASP B 1 392 ? 13.375 -52.5 -7.5 1 93.94 392 ASP B O 1
ATOM 9245 N N . GLY B 1 393 ? 12.734 -51.781 -5.492 1 95.88 393 GLY B N 1
ATOM 9246 C CA . GLY B 1 393 ? 13.133 -50.438 -5.781 1 95.88 393 GLY B CA 1
ATOM 9247 C C . GLY B 1 393 ? 12.234 -49.75 -6.785 1 95.88 393 GLY B C 1
ATOM 9248 O O . GLY B 1 393 ? 11.25 -50.312 -7.254 1 95.88 393 GLY B O 1
ATOM 9249 N N . LEU B 1 394 ? 12.633 -48.5 -7.113 1 97.12 394 LEU B N 1
ATOM 9250 C CA . LEU B 1 394 ? 11.859 -47.719 -8.078 1 97.12 394 LEU B CA 1
ATOM 9251 C C . LEU B 1 394 ? 12.055 -48.281 -9.492 1 97.12 394 LEU B C 1
ATOM 9253 O O . LEU B 1 394 ? 11.141 -48.188 -10.32 1 97.12 394 LEU B O 1
ATOM 9257 N N . ASP B 1 395 ? 13.219 -48.781 -9.727 1 96.75 395 ASP B N 1
ATOM 9258 C CA . ASP B 1 395 ? 13.492 -49.406 -11.023 1 96.75 395 ASP B CA 1
ATOM 9259 C C . ASP B 1 395 ? 12.578 -50.594 -11.273 1 96.75 395 ASP B C 1
ATOM 9261 O O . ASP B 1 395 ? 11.891 -50.656 -12.297 1 96.75 395 ASP B O 1
ATOM 9265 N N . GLY B 1 396 ? 12.586 -51.531 -10.336 1 97.06 396 GLY B N 1
ATOM 9266 C CA . GLY B 1 396 ? 11.719 -52.688 -10.453 1 97.06 396 GLY B CA 1
ATOM 9267 C C . GLY B 1 396 ? 10.25 -52.312 -10.578 1 97.06 396 GLY B C 1
ATOM 9268 O O . GLY B 1 396 ? 9.539 -52.875 -11.43 1 97.06 396 GLY B O 1
ATOM 9269 N N . PHE B 1 397 ? 9.805 -51.5 -9.719 1 96.88 397 PHE B N 1
ATOM 9270 C CA . PHE B 1 397 ? 8.414 -51.062 -9.727 1 96.88 397 PHE B CA 1
ATOM 9271 C C . PHE B 1 397 ? 8.07 -50.375 -11.055 1 96.88 397 PHE B C 1
ATOM 9273 O O . PHE B 1 397 ? 7.035 -50.688 -11.656 1 96.88 397 PHE B O 1
ATOM 9280 N N . GLY B 1 398 ? 8.93 -49.469 -11.555 1 97.56 398 GLY B N 1
ATOM 9281 C CA . GLY B 1 398 ? 8.719 -48.75 -12.812 1 97.56 398 GLY B CA 1
ATOM 9282 C C . GLY B 1 398 ? 8.633 -49.688 -14 1 97.56 398 GLY B C 1
ATOM 9283 O O . GLY B 1 398 ? 7.812 -49.5 -14.898 1 97.56 398 GLY B O 1
ATOM 9284 N N . LYS B 1 399 ? 9.438 -50.688 -14.008 1 97.25 399 LYS B N 1
ATOM 9285 C CA . LYS B 1 399 ? 9.422 -51.656 -15.094 1 97.25 399 LYS B CA 1
ATOM 9286 C C . LYS B 1 399 ? 8.109 -52.438 -15.117 1 97.25 399 LYS B C 1
ATOM 9288 O O . LYS B 1 399 ? 7.574 -52.719 -16.188 1 97.25 399 LYS B O 1
ATOM 9293 N N . LYS B 1 400 ? 7.688 -52.781 -13.945 1 97.56 400 LYS B N 1
ATOM 9294 C CA . LYS B 1 400 ? 6.402 -53.469 -13.859 1 97.56 400 LYS B CA 1
ATOM 9295 C C . LYS B 1 400 ? 5.27 -52.594 -14.391 1 97.56 400 LYS B C 1
ATOM 9297 O O . LYS B 1 400 ? 4.375 -53.094 -15.086 1 97.56 400 LYS B O 1
ATOM 9302 N N . LEU B 1 401 ? 5.27 -51.344 -14.047 1 97.81 401 LEU B N 1
ATOM 9303 C CA . LEU B 1 401 ? 4.277 -50.406 -14.578 1 97.81 401 LEU B CA 1
ATOM 9304 C C . LEU B 1 401 ? 4.355 -50.312 -16.094 1 97.81 401 LEU B C 1
ATOM 9306 O O . LEU B 1 401 ? 3.332 -50.375 -16.781 1 97.81 401 LEU B O 1
ATOM 9310 N N . ASN B 1 402 ? 5.586 -50.281 -16.609 1 97.69 402 ASN B N 1
ATOM 9311 C CA . ASN B 1 402 ? 5.781 -50.188 -18.062 1 97.69 402 ASN B CA 1
ATOM 9312 C C . ASN B 1 402 ? 5.281 -51.438 -18.766 1 97.69 402 ASN B C 1
ATOM 9314 O O . ASN B 1 402 ? 4.707 -51.344 -19.859 1 97.69 402 ASN B O 1
ATOM 9318 N N . GLU B 1 403 ? 5.516 -52.469 -18.141 1 97.31 403 GLU B N 1
ATOM 9319 C CA . GLU B 1 403 ? 5.047 -53.75 -18.703 1 97.31 403 GLU B CA 1
ATOM 9320 C C . GLU B 1 403 ? 3.525 -53.781 -18.812 1 97.31 403 GLU B C 1
ATOM 9322 O O . GLU B 1 403 ? 2.969 -54.406 -19.719 1 97.31 403 GLU B O 1
ATOM 9327 N N . MET B 1 404 ? 2.914 -53.125 -17.891 1 96.88 404 MET B N 1
ATOM 9328 C CA . MET B 1 404 ? 1.458 -53.031 -17.906 1 96.88 404 MET B CA 1
ATOM 9329 C C . MET B 1 404 ? 0.987 -52 -18.906 1 96.88 404 MET B C 1
ATOM 9331 O O . MET B 1 404 ? -0.208 -51.906 -19.203 1 96.88 404 MET B O 1
ATOM 9335 N N . GLY B 1 405 ? 1.919 -51.219 -19.422 1 96.88 405 GLY B N 1
ATOM 9336 C CA . GLY B 1 405 ? 1.573 -50.188 -20.375 1 96.88 405 GLY B CA 1
ATOM 9337 C C . GLY B 1 405 ? 1.342 -48.844 -19.734 1 96.88 405 GLY B C 1
ATOM 9338 O O . GLY B 1 405 ? 0.782 -47.938 -20.359 1 96.88 405 GLY B O 1
ATOM 9339 N N . LEU B 1 406 ? 1.743 -48.625 -18.547 1 98.19 406 LEU B N 1
ATOM 9340 C CA . LEU B 1 406 ? 1.598 -47.344 -17.844 1 98.19 406 LEU B CA 1
ATOM 9341 C C . LEU B 1 406 ? 2.936 -46.625 -17.734 1 98.19 406 LEU B C 1
ATOM 9343 O O . LEU B 1 406 ? 3.979 -47.25 -17.562 1 98.19 406 LEU B O 1
ATOM 9347 N N . LYS B 1 407 ? 2.928 -45.312 -17.953 1 98.06 407 LYS B N 1
ATOM 9348 C CA . LYS B 1 407 ? 4.082 -44.5 -17.625 1 98.06 407 LYS B CA 1
ATOM 9349 C C . LYS B 1 407 ? 4.219 -44.344 -16.109 1 98.06 407 LYS B C 1
ATOM 9351 O O . LYS B 1 407 ? 3.26 -44.562 -15.367 1 98.06 407 LYS B O 1
ATOM 9356 N N . PHE B 1 408 ? 5.445 -44 -15.695 1 98.31 408 PHE B N 1
ATOM 9357 C CA . PHE B 1 408 ? 5.734 -43.938 -14.266 1 98.31 408 PHE B CA 1
ATOM 9358 C C . PHE B 1 408 ? 6.125 -42.5 -13.875 1 98.31 408 PHE B C 1
ATOM 9360 O O . PHE B 1 408 ? 7.023 -41.906 -14.477 1 98.31 408 PHE B O 1
ATOM 9367 N N . GLY B 1 409 ? 5.43 -41.875 -12.938 1 98.25 409 GLY B N 1
ATOM 9368 C CA . GLY B 1 409 ? 5.754 -40.594 -12.359 1 98.25 409 GLY B CA 1
ATOM 9369 C C . GLY B 1 409 ? 6.109 -40.656 -10.891 1 98.25 409 GLY B C 1
ATOM 9370 O O . GLY B 1 409 ? 5.75 -41.625 -10.203 1 98.25 409 GLY B O 1
ATOM 9371 N N . LEU B 1 410 ? 6.793 -39.625 -10.391 1 98.06 410 LEU B N 1
ATOM 9372 C CA . LEU B 1 410 ? 7.297 -39.625 -9.023 1 98.06 410 LEU B CA 1
ATOM 9373 C C . LEU B 1 410 ? 7.184 -38.219 -8.414 1 98.06 410 LEU B C 1
ATOM 9375 O O . LEU B 1 410 ? 7.223 -37.219 -9.125 1 98.06 410 LEU B O 1
ATOM 9379 N N . TRP B 1 411 ? 7.047 -38.188 -7.082 1 97.88 411 TRP B N 1
ATOM 9380 C CA . TRP B 1 411 ? 6.953 -36.969 -6.316 1 97.88 411 TRP B CA 1
ATOM 9381 C C . TRP B 1 411 ? 8.273 -36.656 -5.613 1 97.88 411 TRP B C 1
ATOM 9383 O O . TRP B 1 411 ? 8.93 -37.562 -5.09 1 97.88 411 TRP B O 1
ATOM 9393 N N . PHE B 1 412 ? 8.75 -35.312 -5.656 1 97.81 412 PHE B N 1
ATOM 9394 C CA . PHE B 1 412 ? 9.883 -34.812 -4.891 1 97.81 412 PHE B CA 1
ATOM 9395 C C . PHE B 1 412 ? 9.5 -33.5 -4.184 1 97.81 412 PHE B C 1
ATOM 9397 O O . PHE B 1 412 ? 8.648 -32.75 -4.66 1 97.81 412 PHE B O 1
ATOM 9404 N N . GLU B 1 413 ? 10.125 -33.188 -3.037 1 97.94 413 GLU B N 1
ATOM 9405 C CA . GLU B 1 413 ? 10.164 -31.875 -2.393 1 97.94 413 GLU B CA 1
ATOM 9406 C C . GLU B 1 413 ? 11.594 -31.5 -2.01 1 97.94 413 GLU B C 1
ATOM 9408 O O . GLU B 1 413 ? 11.953 -31.516 -0.831 1 97.94 413 GLU B O 1
ATOM 9413 N N . PRO B 1 414 ? 12.359 -31.094 -2.957 1 98 414 PRO B N 1
ATOM 9414 C CA . PRO B 1 414 ? 13.812 -31.062 -2.811 1 98 414 PRO B CA 1
ATOM 9415 C C . PRO B 1 414 ? 14.289 -29.891 -1.961 1 98 414 PRO B C 1
ATOM 9417 O O . PRO B 1 414 ? 15.453 -29.844 -1.557 1 98 414 PRO B O 1
ATOM 9420 N N . GLU B 1 415 ? 13.445 -28.891 -1.675 1 98.31 415 GLU B N 1
ATOM 9421 C CA . GLU B 1 415 ? 13.875 -27.656 -1.024 1 98.31 415 GLU B CA 1
ATOM 9422 C C . GLU B 1 415 ? 13.766 -27.766 0.494 1 98.31 415 GLU B C 1
ATOM 9424 O O . GLU B 1 415 ? 14.164 -26.844 1.218 1 98.31 415 GLU B O 1
ATOM 9429 N N . MET B 1 416 ? 13.234 -28.859 1.025 1 98.25 416 MET B N 1
ATOM 9430 C CA . MET B 1 416 ? 12.945 -28.984 2.451 1 98.25 416 MET B CA 1
ATOM 9431 C C . MET B 1 416 ? 13.703 -30.172 3.059 1 98.25 416 MET B C 1
ATOM 9433 O O . MET B 1 416 ? 14.172 -31.047 2.336 1 98.25 416 MET B O 1
ATOM 9437 N N . VAL B 1 417 ? 13.82 -30.141 4.383 1 98.19 417 VAL B N 1
ATOM 9438 C CA . VAL B 1 417 ? 14.445 -31.234 5.133 1 98.19 417 VAL B CA 1
ATOM 9439 C C . VAL B 1 417 ? 13.711 -31.438 6.453 1 98.19 417 VAL B C 1
ATOM 9441 O O . VAL B 1 417 ? 13.258 -30.469 7.082 1 98.19 417 VAL B O 1
ATOM 9444 N N . SER B 1 418 ? 13.508 -32.688 6.801 1 97.56 418 SER B N 1
ATOM 9445 C CA . SER B 1 418 ? 12.914 -33 8.102 1 97.56 418 SER B CA 1
ATOM 9446 C C . SER B 1 418 ? 13.969 -32.969 9.203 1 97.56 418 SER B C 1
ATOM 9448 O O . SER B 1 418 ? 15.109 -33.375 8.992 1 97.56 418 SER B O 1
ATOM 9450 N N . PRO B 1 419 ? 13.531 -32.438 10.375 1 95.69 419 PRO B N 1
ATOM 9451 C CA . PRO B 1 419 ? 14.469 -32.531 11.5 1 95.69 419 PRO B CA 1
ATOM 9452 C C . PRO B 1 419 ? 14.906 -33.969 11.75 1 95.69 419 PRO B C 1
ATOM 9454 O O . PRO B 1 419 ? 16.062 -34.219 12.109 1 95.69 419 PRO B O 1
ATOM 9457 N N . GLU B 1 420 ? 13.977 -34.906 11.586 1 96.5 420 GLU B N 1
ATOM 9458 C CA . GLU B 1 420 ? 14.281 -36.344 11.688 1 96.5 420 GLU B CA 1
ATOM 9459 C C . GLU B 1 420 ? 14.633 -36.906 10.32 1 96.5 420 GLU B C 1
ATOM 9461 O O . GLU B 1 420 ? 13.828 -37.625 9.711 1 96.5 420 GLU B O 1
ATOM 9466 N N . SER B 1 421 ? 15.852 -36.781 9.844 1 97.75 421 SER B N 1
ATOM 9467 C CA . SER B 1 421 ? 16.391 -37.281 8.578 1 97.75 421 SER B CA 1
ATOM 9468 C C . SER B 1 421 ? 17.906 -37.469 8.672 1 97.75 421 SER B C 1
ATOM 9470 O O . SER B 1 421 ? 18.562 -36.875 9.523 1 97.75 421 SER B O 1
ATOM 9472 N N . GLU B 1 422 ? 18.469 -38.312 7.879 1 97.62 422 GLU B N 1
ATOM 9473 C CA . GLU B 1 422 ? 19.906 -38.531 7.816 1 97.62 422 GLU B CA 1
ATOM 9474 C C . GLU B 1 422 ? 20.641 -37.281 7.328 1 97.62 422 GLU B C 1
ATOM 9476 O O . GLU B 1 422 ? 21.703 -36.938 7.836 1 97.62 422 GLU B O 1
ATOM 9481 N N . LEU B 1 423 ? 20.078 -36.656 6.348 1 97.88 423 LEU B N 1
ATOM 9482 C CA . LEU B 1 423 ? 20.688 -35.469 5.785 1 97.88 423 LEU B CA 1
ATOM 9483 C C . LEU B 1 423 ? 20.859 -34.375 6.852 1 97.88 423 LEU B C 1
ATOM 9485 O O . LEU B 1 423 ? 21.922 -33.781 6.965 1 97.88 423 LEU B O 1
ATOM 9489 N N . TYR B 1 424 ? 19.844 -34.062 7.629 1 97.81 424 TYR B N 1
ATOM 9490 C CA . TYR B 1 424 ? 19.906 -33.031 8.648 1 97.81 424 TYR B CA 1
ATOM 9491 C C . TYR B 1 424 ? 20.891 -33.406 9.75 1 97.81 424 TYR B C 1
ATOM 9493 O O . TYR B 1 424 ? 21.594 -32.531 10.281 1 97.81 424 TYR B O 1
ATOM 9501 N N . ARG B 1 425 ? 20.828 -34.688 10.133 1 97.5 425 ARG B N 1
ATOM 9502 C CA . ARG B 1 425 ? 21.75 -35.156 11.156 1 97.5 425 ARG B CA 1
ATOM 9503 C C . ARG B 1 425 ? 23.203 -34.906 10.734 1 97.5 425 ARG B C 1
ATOM 9505 O O . ARG B 1 425 ? 24.031 -34.5 11.555 1 97.5 425 ARG B O 1
ATOM 9512 N N . LYS B 1 426 ? 23.469 -35.156 9.531 1 97.75 426 LYS B N 1
ATOM 9513 C CA . LYS B 1 426 ? 24.812 -35.031 9 1 97.75 426 LYS B CA 1
ATOM 9514 C C . LYS B 1 426 ? 25.156 -33.562 8.773 1 97.75 426 LYS B C 1
ATOM 9516 O O . LYS B 1 426 ? 26.312 -33.125 8.945 1 97.75 426 LYS B O 1
ATOM 9521 N N . HIS B 1 427 ? 24.156 -32.781 8.336 1 97.75 427 HIS B N 1
ATOM 9522 C CA . HIS B 1 427 ? 24.406 -31.406 7.934 1 97.75 427 HIS B CA 1
ATOM 9523 C C . HIS B 1 427 ? 23.359 -30.469 8.516 1 97.75 427 HIS B C 1
ATOM 9525 O O . HIS B 1 427 ? 22.625 -29.812 7.77 1 97.75 427 HIS B O 1
ATOM 9531 N N . PRO B 1 428 ? 23.375 -30.234 9.805 1 96.69 428 PRO B N 1
ATOM 9532 C CA . PRO B 1 428 ? 22.422 -29.297 10.383 1 96.69 428 PRO B CA 1
ATOM 9533 C C . PRO B 1 428 ? 22.641 -27.859 9.922 1 96.69 428 PRO B C 1
ATOM 9535 O O . PRO B 1 428 ? 21.719 -27.031 9.984 1 96.69 428 PRO B O 1
ATOM 9538 N N . ASP B 1 429 ? 23.781 -27.562 9.383 1 97.31 429 ASP B N 1
ATOM 9539 C CA . ASP B 1 429 ? 24.141 -26.219 8.953 1 97.31 429 ASP B CA 1
ATOM 9540 C C . ASP B 1 429 ? 23.609 -25.922 7.551 1 97.31 429 ASP B C 1
ATOM 9542 O O . ASP B 1 429 ? 23.719 -24.797 7.055 1 97.31 429 ASP B O 1
ATOM 9546 N N . TRP B 1 430 ? 22.953 -26.938 6.91 1 98.12 430 TRP B N 1
ATOM 9547 C CA . TRP B 1 430 ? 22.5 -26.781 5.527 1 98.12 430 TRP B CA 1
ATOM 9548 C C . TRP B 1 430 ? 21.125 -26.125 5.469 1 98.12 430 TRP B C 1
ATOM 9550 O O . TRP B 1 430 ? 20.594 -25.906 4.383 1 98.12 430 TRP B O 1
ATOM 9560 N N . CYS B 1 431 ? 20.562 -25.703 6.613 1 98.06 431 CYS B N 1
ATOM 9561 C CA . CYS B 1 431 ? 19.266 -25.031 6.645 1 98.06 431 CYS B CA 1
ATOM 9562 C C . CYS B 1 431 ? 19.438 -23.531 6.797 1 98.06 431 CYS B C 1
ATOM 9564 O O . CYS B 1 431 ? 20.438 -23.062 7.352 1 98.06 431 CYS B O 1
ATOM 9566 N N . LEU B 1 432 ? 18.5 -22.75 6.258 1 98.19 432 LEU B N 1
ATOM 9567 C CA . LEU B 1 432 ? 18.391 -21.344 6.668 1 98.19 432 LEU B CA 1
ATOM 9568 C C . LEU B 1 432 ? 18.219 -21.234 8.18 1 98.19 432 LEU B C 1
ATOM 9570 O O . LEU B 1 432 ? 17.391 -21.938 8.758 1 98.19 432 LEU B O 1
ATOM 9574 N N . GLN B 1 433 ? 18.984 -20.422 8.789 1 97.62 433 GLN B N 1
ATOM 9575 C CA . GLN B 1 433 ? 18.922 -20.359 10.242 1 97.62 433 GLN B CA 1
ATOM 9576 C C . GLN B 1 433 ? 19.75 -19.188 10.781 1 97.62 433 GLN B C 1
ATOM 9578 O O . GLN B 1 433 ? 20.688 -18.75 10.125 1 97.62 433 GLN B O 1
ATOM 9583 N N . VAL B 1 434 ? 19.359 -18.688 11.852 1 96.81 434 VAL B N 1
ATOM 9584 C CA . VAL B 1 434 ? 20.125 -17.703 12.609 1 96.81 434 VAL B CA 1
ATOM 9585 C C . VAL B 1 434 ? 20.688 -18.359 13.867 1 96.81 434 VAL B C 1
ATOM 9587 O O . VAL B 1 434 ? 19.953 -18.969 14.648 1 96.81 434 VAL B O 1
ATOM 9590 N N . LYS B 1 435 ? 22.016 -18.297 14.047 1 95.75 435 LYS B N 1
ATOM 9591 C CA . LYS B 1 435 ? 22.641 -18.891 15.219 1 95.75 435 LYS B CA 1
ATOM 9592 C C . LYS B 1 435 ? 22.031 -18.359 16.5 1 95.75 435 LYS B C 1
ATOM 9594 O O . LYS B 1 435 ? 21.859 -17.141 16.672 1 95.75 435 LYS B O 1
ATOM 9599 N N . GLY B 1 436 ? 21.672 -19.266 17.312 1 94.62 436 GLY B N 1
ATOM 9600 C CA . GLY B 1 436 ? 21.156 -18.891 18.625 1 94.62 436 GLY B CA 1
ATOM 9601 C C . GLY B 1 436 ? 19.641 -18.719 18.656 1 94.62 436 GLY B C 1
ATOM 9602 O O . GLY B 1 436 ? 19.062 -18.5 19.719 1 94.62 436 GLY B O 1
ATOM 9603 N N . ARG B 1 437 ? 19.031 -18.797 17.578 1 95.44 437 ARG B N 1
ATOM 9604 C CA . ARG B 1 437 ? 17.578 -18.672 17.531 1 95.44 437 ARG B CA 1
ATOM 9605 C C . ARG B 1 437 ? 16.906 -20.016 17.266 1 95.44 437 ARG B C 1
ATOM 9607 O O . ARG B 1 437 ? 17.469 -20.859 16.578 1 95.44 437 ARG B O 1
ATOM 9614 N N . THR B 1 438 ? 15.719 -20.125 17.828 1 92.38 438 THR B N 1
ATOM 9615 C CA . THR B 1 438 ? 14.891 -21.281 17.516 1 92.38 438 THR B CA 1
ATOM 9616 C C . THR B 1 438 ? 14.461 -21.266 16.047 1 92.38 438 THR B C 1
ATOM 9618 O O . THR B 1 438 ? 14.133 -20.203 15.516 1 92.38 438 THR B O 1
ATOM 9621 N N . LEU B 1 439 ? 14.453 -22.438 15.438 1 93.62 439 LEU B N 1
ATOM 9622 C CA . LEU B 1 439 ? 13.984 -22.547 14.062 1 93.62 439 LEU B CA 1
ATOM 9623 C C . LEU B 1 439 ? 12.5 -22.906 14.016 1 93.62 439 LEU B C 1
ATOM 9625 O O . LEU B 1 439 ? 12.07 -23.859 14.648 1 93.62 439 LEU B O 1
ATOM 9629 N N . THR B 1 440 ? 11.812 -22.125 13.25 1 94.38 440 THR B N 1
ATOM 9630 C CA . THR B 1 440 ? 10.391 -22.375 13.055 1 94.38 440 THR B CA 1
ATOM 9631 C C . THR B 1 440 ? 10.18 -23.594 12.148 1 94.38 440 THR B C 1
ATOM 9633 O O . THR B 1 440 ? 10.93 -23.797 11.188 1 94.38 440 THR B O 1
ATOM 9636 N N . GLN B 1 441 ? 9.18 -24.375 12.445 1 93.88 441 GLN B N 1
ATOM 9637 C CA . GLN B 1 441 ? 8.812 -25.484 11.57 1 93.88 441 GLN B CA 1
ATOM 9638 C C . GLN B 1 441 ? 7.496 -25.203 10.859 1 93.88 441 GLN B C 1
ATOM 9640 O O . GLN B 1 441 ? 6.574 -24.641 11.445 1 93.88 441 GLN B O 1
ATOM 9645 N N . GLY B 1 442 ? 7.461 -25.422 9.633 1 91.81 442 GLY B N 1
ATOM 9646 C CA . GLY B 1 442 ? 6.242 -25.5 8.852 1 91.81 442 GLY B CA 1
ATOM 9647 C C . GLY B 1 442 ? 6.02 -26.875 8.242 1 91.81 442 GLY B C 1
ATOM 9648 O O . GLY B 1 442 ? 6.891 -27.406 7.547 1 91.81 442 GLY B O 1
ATOM 9649 N N . ARG B 1 443 ? 4.941 -27.453 8.547 1 91.88 443 ARG B N 1
ATOM 9650 C CA . ARG B 1 443 ? 4.68 -28.828 8.141 1 91.88 443 ARG B CA 1
ATOM 9651 C C . ARG B 1 443 ? 5.785 -29.766 8.625 1 91.88 443 ARG B C 1
ATOM 9653 O O . ARG B 1 443 ? 6.246 -30.625 7.879 1 91.88 443 ARG B O 1
ATOM 9660 N N . ASN B 1 444 ? 6.324 -29.516 9.758 1 92.44 444 ASN B N 1
ATOM 9661 C CA . ASN B 1 444 ? 7.328 -30.312 10.453 1 92.44 444 ASN B CA 1
ATOM 9662 C C . ASN B 1 444 ? 8.656 -30.328 9.703 1 92.44 444 ASN B C 1
ATOM 9664 O O . ASN B 1 444 ? 9.414 -31.297 9.781 1 92.44 444 ASN B O 1
ATOM 9668 N N . GLN B 1 445 ? 8.914 -29.375 8.945 1 95.44 445 GLN B N 1
ATOM 9669 C CA . GLN B 1 445 ? 10.133 -29.375 8.141 1 95.44 445 GLN B CA 1
ATOM 9670 C C . GLN B 1 445 ? 10.867 -28.047 8.258 1 95.44 445 GLN B C 1
ATOM 9672 O O . GLN B 1 445 ? 10.305 -27.047 8.719 1 95.44 445 GLN B O 1
ATOM 9677 N N . TYR B 1 446 ? 12.156 -28.016 7.945 1 97 446 TYR B N 1
ATOM 9678 C CA . TYR B 1 446 ? 13.016 -26.844 7.797 1 97 446 TYR B CA 1
ATOM 9679 C C . TYR B 1 446 ? 13.281 -26.547 6.328 1 97 446 TYR B C 1
ATOM 9681 O O . TYR B 1 446 ? 12.953 -27.359 5.453 1 97 446 TYR B O 1
ATOM 9689 N N . VAL B 1 447 ? 13.789 -25.391 6.082 1 97.81 447 VAL B N 1
ATOM 9690 C CA . VAL B 1 447 ? 14.102 -24.969 4.719 1 97.81 447 VAL B CA 1
ATOM 9691 C C . VAL B 1 447 ? 15.594 -25.141 4.453 1 97.81 447 VAL B C 1
ATOM 9693 O O . VAL B 1 447 ? 16.422 -24.625 5.191 1 97.81 447 VAL B O 1
ATOM 9696 N N . LEU B 1 448 ? 15.953 -25.891 3.434 1 98.75 448 LEU B N 1
ATOM 9697 C CA . LEU B 1 448 ? 17.344 -26 3.027 1 98.75 448 LEU B CA 1
ATOM 9698 C C . LEU B 1 448 ? 17.859 -24.688 2.453 1 98.75 448 LEU B C 1
ATOM 9700 O O . LEU B 1 448 ? 17.141 -24 1.744 1 98.75 448 LEU B O 1
ATOM 9704 N N . ASP B 1 449 ? 19.047 -24.312 2.74 1 98.75 449 ASP B N 1
ATOM 9705 C CA . ASP B 1 449 ? 19.688 -23.109 2.209 1 98.75 449 ASP B CA 1
ATOM 9706 C C . ASP B 1 449 ? 20.219 -23.344 0.8 1 98.75 449 ASP B C 1
ATOM 9708 O O . ASP B 1 449 ? 21.438 -23.469 0.606 1 98.75 449 ASP B O 1
ATOM 9712 N N . ILE B 1 450 ? 19.391 -23.234 -0.155 1 98.69 450 ILE B N 1
ATOM 9713 C CA . ILE B 1 450 ? 19.812 -23.547 -1.518 1 98.69 450 ILE B CA 1
ATOM 9714 C C . ILE B 1 450 ? 20.469 -22.312 -2.139 1 98.69 450 ILE B C 1
ATOM 9716 O O . ILE B 1 450 ? 20.734 -22.281 -3.342 1 98.69 450 ILE B O 1
ATOM 9720 N N . THR B 1 451 ? 20.719 -21.25 -1.343 1 98.56 451 THR B N 1
ATOM 9721 C CA . THR B 1 451 ? 21.625 -20.219 -1.797 1 98.56 451 THR B CA 1
ATOM 9722 C C . THR B 1 451 ? 23.047 -20.75 -1.925 1 98.56 451 THR B C 1
ATOM 9724 O O . THR B 1 451 ? 23.859 -20.203 -2.662 1 98.56 451 THR B O 1
ATOM 9727 N N . ARG B 1 452 ? 23.266 -21.812 -1.25 1 98.56 452 ARG B N 1
ATOM 9728 C CA . ARG B 1 452 ? 24.578 -22.453 -1.227 1 98.56 452 ARG B CA 1
ATOM 9729 C C . ARG B 1 452 ? 24.719 -23.469 -2.359 1 98.56 452 ARG B C 1
ATOM 9731 O O . ARG B 1 452 ? 23.828 -24.297 -2.561 1 98.56 452 ARG B O 1
ATOM 9738 N N . GLU B 1 453 ? 25.844 -23.469 -2.996 1 98.25 453 GLU B N 1
ATOM 9739 C CA . GLU B 1 453 ? 26.094 -24.359 -4.137 1 98.25 453 GLU B CA 1
ATOM 9740 C C . GLU B 1 453 ? 26.234 -25.797 -3.688 1 98.25 453 GLU B C 1
ATOM 9742 O O . GLU B 1 453 ? 25.797 -26.719 -4.375 1 98.25 453 GLU B O 1
ATOM 9747 N N . ASP B 1 454 ? 26.891 -26.016 -2.578 1 98.44 454 ASP B N 1
ATOM 9748 C CA . ASP B 1 454 ? 27.125 -27.375 -2.109 1 98.44 454 ASP B CA 1
ATOM 9749 C C . ASP B 1 454 ? 25.812 -28.062 -1.756 1 98.44 454 ASP B C 1
ATOM 9751 O O . ASP B 1 454 ? 25.641 -29.25 -2.016 1 98.44 454 ASP B O 1
ATOM 9755 N N . VAL B 1 455 ? 24.875 -27.297 -1.173 1 98.69 455 VAL B N 1
ATOM 9756 C CA . VAL B 1 455 ? 23.562 -27.844 -0.855 1 98.69 455 VAL B CA 1
ATOM 9757 C C . VAL B 1 455 ? 22.828 -28.234 -2.143 1 98.69 455 VAL B C 1
ATOM 9759 O O . VAL B 1 455 ? 22.328 -29.344 -2.271 1 98.69 455 VAL B O 1
ATOM 9762 N N . ARG B 1 456 ? 22.797 -27.391 -3.178 1 98.62 456 ARG B N 1
ATOM 9763 C CA . ARG B 1 456 ? 22.125 -27.656 -4.445 1 98.62 456 ARG B CA 1
ATOM 9764 C C . ARG B 1 456 ? 22.734 -28.859 -5.148 1 98.62 456 ARG B C 1
ATOM 9766 O O . ARG B 1 456 ? 22.016 -29.719 -5.668 1 98.62 456 ARG B O 1
ATOM 9773 N N . LYS B 1 457 ? 24.062 -28.906 -5.145 1 98.5 457 LYS B N 1
ATOM 9774 C CA . LYS B 1 457 ? 24.766 -29.984 -5.828 1 98.5 457 LYS B CA 1
ATOM 9775 C C . LYS B 1 457 ? 24.406 -31.344 -5.23 1 98.5 457 LYS B C 1
ATOM 9777 O O . LYS B 1 457 ? 24.219 -32.312 -5.961 1 98.5 457 LYS B O 1
ATOM 9782 N N . GLU B 1 458 ? 24.375 -31.375 -3.93 1 98.25 458 GLU B N 1
ATOM 9783 C CA . GLU B 1 458 ? 24.078 -32.656 -3.277 1 98.25 458 GLU B CA 1
ATOM 9784 C C . GLU B 1 458 ? 22.625 -33.062 -3.535 1 98.25 458 GLU B C 1
ATOM 9786 O O . GLU B 1 458 ? 22.359 -34.25 -3.799 1 98.25 458 GLU B O 1
ATOM 9791 N N . ILE B 1 459 ? 21.703 -32.156 -3.439 1 98.38 459 ILE B N 1
ATOM 9792 C CA . ILE B 1 459 ? 20.297 -32.469 -3.689 1 98.38 459 ILE B CA 1
ATOM 9793 C C . ILE B 1 459 ? 20.125 -32.938 -5.137 1 98.38 459 ILE B C 1
ATOM 9795 O O . ILE B 1 459 ? 19.438 -33.906 -5.406 1 98.38 459 ILE B O 1
ATOM 9799 N N . LEU B 1 460 ? 20.734 -32.219 -6.086 1 98.44 460 LEU B N 1
ATOM 9800 C CA . LEU B 1 460 ? 20.656 -32.594 -7.5 1 98.44 460 LEU B CA 1
ATOM 9801 C C . LEU B 1 460 ? 21.266 -33.969 -7.75 1 98.44 460 LEU B C 1
ATOM 9803 O O . LEU B 1 460 ? 20.734 -34.75 -8.547 1 98.44 460 LEU B O 1
ATOM 9807 N N . ARG B 1 461 ? 22.391 -34.219 -7.105 1 98.19 461 ARG B N 1
ATOM 9808 C CA . ARG B 1 461 ? 23 -35.531 -7.258 1 98.19 461 ARG B CA 1
ATOM 9809 C C . ARG B 1 461 ? 22.047 -36.656 -6.875 1 98.19 461 ARG B C 1
ATOM 9811 O O . ARG B 1 461 ? 21.891 -37.625 -7.613 1 98.19 461 ARG B O 1
ATOM 9818 N N . MET B 1 462 ? 21.422 -36.531 -5.746 1 97.69 462 MET B N 1
ATOM 9819 C CA . MET B 1 462 ? 20.484 -37.562 -5.27 1 97.69 462 MET B CA 1
ATOM 9820 C C . MET B 1 462 ? 19.312 -37.719 -6.238 1 97.69 462 MET B C 1
ATOM 9822 O O . MET B 1 462 ? 18.906 -38.844 -6.551 1 97.69 462 MET B O 1
ATOM 9826 N N . MET B 1 463 ? 18.734 -36.625 -6.723 1 98.19 463 MET B N 1
ATOM 9827 C CA . MET B 1 463 ? 17.609 -36.688 -7.652 1 98.19 463 MET B CA 1
ATOM 9828 C C . MET B 1 463 ? 18.031 -37.312 -8.969 1 98.19 463 MET B C 1
ATOM 9830 O O . MET B 1 463 ? 17.312 -38.188 -9.492 1 98.19 463 MET B O 1
ATOM 9834 N N . LYS B 1 464 ? 19.188 -36.938 -9.5 1 98.12 464 LYS B N 1
ATOM 9835 C CA . LYS B 1 464 ? 19.672 -37.438 -10.781 1 98.12 464 LYS B CA 1
ATOM 9836 C C . LYS B 1 464 ? 19.938 -38.938 -10.703 1 98.12 464 LYS B C 1
ATOM 9838 O O . LYS B 1 464 ? 19.719 -39.656 -11.672 1 98.12 464 LYS B O 1
ATOM 9843 N N . GLU B 1 465 ? 20.438 -39.375 -9.586 1 97.25 465 GLU B N 1
ATOM 9844 C CA . GLU B 1 465 ? 20.672 -40.781 -9.406 1 97.25 465 GLU B CA 1
ATOM 9845 C C . GLU B 1 465 ? 19.375 -41.594 -9.562 1 97.25 465 GLU B C 1
ATOM 9847 O O . GLU B 1 465 ? 19.359 -42.625 -10.211 1 97.25 465 GLU B O 1
ATOM 9852 N N . ILE B 1 466 ? 18.344 -41.094 -8.992 1 97 466 ILE B N 1
ATOM 9853 C CA . ILE B 1 466 ? 17.031 -41.719 -9.078 1 97 466 ILE B CA 1
ATOM 9854 C C . ILE B 1 466 ? 16.531 -41.656 -10.516 1 97 466 ILE B C 1
ATOM 9856 O O . ILE B 1 466 ? 16.047 -42.688 -11.047 1 97 466 ILE B O 1
ATOM 9860 N N . LEU B 1 467 ? 16.594 -40.531 -11.227 1 97.5 467 LEU B N 1
ATOM 9861 C CA . LEU B 1 467 ? 16.047 -40.312 -12.562 1 97.5 467 LEU B CA 1
ATOM 9862 C C . LEU B 1 467 ? 16.812 -41.125 -13.609 1 97.5 467 LEU B C 1
ATOM 9864 O O . LEU B 1 467 ? 16.25 -41.469 -14.656 1 97.5 467 LEU B O 1
ATOM 9868 N N . LYS B 1 468 ? 18.047 -41.5 -13.266 1 96.56 468 LYS B N 1
ATOM 9869 C CA . LYS B 1 468 ? 18.859 -42.281 -14.195 1 96.56 468 LYS B CA 1
ATOM 9870 C C . LYS B 1 468 ? 18.625 -43.781 -14.023 1 96.56 468 LYS B C 1
ATOM 9872 O O . LYS B 1 468 ? 18.844 -44.562 -14.953 1 96.56 468 LYS B O 1
ATOM 9877 N N . THR B 1 469 ? 18.141 -44.188 -12.922 1 94.31 469 THR B N 1
ATOM 9878 C CA . THR B 1 469 ? 18.078 -45.625 -12.609 1 94.31 469 THR B CA 1
ATOM 9879 C C . THR B 1 469 ? 16.672 -46.156 -12.82 1 94.31 469 THR B C 1
ATOM 9881 O O . THR B 1 469 ? 16.5 -47.375 -13.055 1 94.31 469 THR B O 1
ATOM 9884 N N . ALA B 1 470 ? 15.633 -45.375 -12.711 1 96 470 ALA B N 1
ATOM 9885 C CA . ALA B 1 470 ? 14.242 -45.781 -12.859 1 96 470 ALA B CA 1
ATOM 9886 C C . ALA B 1 470 ? 13.609 -45.156 -14.094 1 96 470 ALA B C 1
ATOM 9888 O O . ALA B 1 470 ? 14.031 -44.062 -14.516 1 96 470 ALA B O 1
ATOM 9889 N N . PRO B 1 471 ? 12.664 -45.781 -14.719 1 97.25 471 PRO B N 1
ATOM 9890 C CA . PRO B 1 471 ? 12.031 -45.25 -15.922 1 97.25 471 PRO B CA 1
ATOM 9891 C C . PRO B 1 471 ? 10.992 -44.188 -15.602 1 97.25 471 PRO B C 1
ATOM 9893 O O . PRO B 1 471 ? 9.82 -44.312 -15.977 1 97.25 471 PRO B O 1
ATOM 9896 N N . ILE B 1 472 ? 11.406 -43.125 -15.07 1 97.62 472 ILE B N 1
ATOM 9897 C CA . ILE B 1 472 ? 10.539 -42.062 -14.641 1 97.62 472 ILE B CA 1
ATOM 9898 C C . ILE B 1 472 ? 10.312 -41.094 -15.797 1 97.62 472 ILE B C 1
ATOM 9900 O O . ILE B 1 472 ? 11.266 -40.594 -16.406 1 97.62 472 ILE B O 1
ATOM 9904 N N . GLU B 1 473 ? 9.055 -40.781 -16.062 1 97.25 473 GLU B N 1
ATOM 9905 C CA . GLU B 1 473 ? 8.711 -39.875 -17.156 1 97.25 473 GLU B CA 1
ATOM 9906 C C . GLU B 1 473 ? 7.934 -38.656 -16.656 1 97.25 473 GLU B C 1
ATOM 9908 O O . GLU B 1 473 ? 7.52 -37.812 -17.438 1 97.25 473 GLU B O 1
ATOM 9913 N N . TYR B 1 474 ? 7.699 -38.562 -15.461 1 98.12 474 TYR B N 1
ATOM 9914 C CA . TYR B 1 474 ? 6.926 -37.5 -14.836 1 98.12 474 TYR B CA 1
ATOM 9915 C C . TYR B 1 474 ? 7.434 -37.219 -13.43 1 98.12 474 TYR B C 1
ATOM 9917 O O . TYR B 1 474 ? 7.746 -38.125 -12.672 1 98.12 474 TYR B O 1
ATOM 9925 N N . ILE B 1 475 ? 7.605 -35.906 -13.062 1 98.56 475 ILE B N 1
ATOM 9926 C CA . ILE B 1 475 ? 8 -35.5 -11.719 1 98.56 475 ILE B CA 1
ATOM 9927 C C . ILE B 1 475 ? 7.039 -34.438 -11.188 1 98.56 475 ILE B C 1
ATOM 9929 O O . ILE B 1 475 ? 6.809 -33.406 -11.836 1 98.56 475 ILE B O 1
ATOM 9933 N N . LYS B 1 476 ? 6.414 -34.688 -10.086 1 98.25 476 LYS B N 1
ATOM 9934 C CA . LYS B 1 476 ? 5.742 -33.656 -9.312 1 98.25 476 LYS B CA 1
ATOM 9935 C C . LYS B 1 476 ? 6.703 -33 -8.32 1 98.25 476 LYS B C 1
ATOM 9937 O O . LYS B 1 476 ? 7.141 -33.625 -7.359 1 98.25 476 LYS B O 1
ATOM 9942 N N . TRP B 1 477 ? 7.121 -31.781 -8.625 1 98.12 477 TRP B N 1
ATOM 9943 C CA . TRP B 1 477 ? 8.055 -31.016 -7.812 1 98.12 477 TRP B CA 1
ATOM 9944 C C . TRP B 1 477 ? 7.309 -30.141 -6.809 1 98.12 477 TRP B C 1
ATOM 9946 O O . TRP B 1 477 ? 6.664 -29.156 -7.191 1 98.12 477 TRP B O 1
ATOM 9956 N N . ASP B 1 478 ? 7.465 -30.375 -5.488 1 97.62 478 ASP B N 1
ATOM 9957 C CA . ASP B 1 478 ? 6.637 -29.719 -4.48 1 97.62 478 ASP B CA 1
ATOM 9958 C C . ASP B 1 478 ? 7.473 -28.797 -3.594 1 97.62 478 ASP B C 1
ATOM 9960 O O . ASP B 1 478 ? 8.703 -28.875 -3.605 1 97.62 478 ASP B O 1
ATOM 9964 N N . MET B 1 479 ? 6.906 -27.844 -2.99 1 97 479 MET B N 1
ATOM 9965 C CA . MET B 1 479 ? 7.41 -26.953 -1.956 1 97 479 MET B CA 1
ATOM 9966 C C . MET B 1 479 ? 6.301 -26.562 -0.982 1 97 479 MET B C 1
ATOM 9968 O O . MET B 1 479 ? 5.438 -25.75 -1.31 1 97 479 MET B O 1
ATOM 9972 N N . ASN B 1 480 ? 6.355 -26.969 0.28 1 95 480 ASN B N 1
ATOM 9973 C CA . ASN B 1 480 ? 5.148 -26.969 1.101 1 95 480 ASN B CA 1
ATOM 9974 C C . ASN B 1 480 ? 5.273 -26 2.275 1 95 480 ASN B C 1
ATOM 9976 O O . ASN B 1 480 ? 4.625 -26.188 3.307 1 95 480 ASN B O 1
ATOM 9980 N N . ARG B 1 481 ? 6.094 -25.016 2.24 1 94.56 481 ARG B N 1
ATOM 9981 C CA . ARG B 1 481 ? 6.121 -24 3.291 1 94.56 481 ARG B CA 1
ATOM 9982 C C . ARG B 1 481 ? 6.816 -22.734 2.811 1 94.56 481 ARG B C 1
ATOM 9984 O O . ARG B 1 481 ? 7.668 -22.781 1.921 1 94.56 481 ARG B O 1
ATOM 9991 N N . PRO B 1 482 ? 6.539 -21.609 3.447 1 94.88 482 PRO B N 1
ATOM 9992 C CA . PRO B 1 482 ? 7.312 -20.391 3.211 1 94.88 482 PRO B CA 1
ATOM 9993 C C . PRO B 1 482 ? 8.672 -20.406 3.898 1 94.88 482 PRO B C 1
ATOM 9995 O O . PRO B 1 482 ? 8.969 -21.328 4.664 1 94.88 482 PRO B O 1
ATOM 9998 N N . LEU B 1 483 ? 9.492 -19.453 3.549 1 97.19 483 LEU B N 1
ATOM 9999 C CA . LEU B 1 483 ? 10.805 -19.344 4.172 1 97.19 483 LEU B CA 1
ATOM 10000 C C . LEU B 1 483 ? 10.711 -18.594 5.5 1 97.19 483 LEU B C 1
ATOM 10002 O O . LEU B 1 483 ? 10.008 -17.594 5.602 1 97.19 483 LEU B O 1
ATOM 10006 N N . THR B 1 484 ? 11.281 -19.078 6.516 1 96.25 484 THR B N 1
ATOM 10007 C CA . THR B 1 484 ? 11.422 -18.406 7.809 1 96.25 484 THR B CA 1
ATOM 10008 C C . THR B 1 484 ? 12.898 -18.312 8.203 1 96.25 484 THR B C 1
ATOM 10010 O O . THR B 1 484 ? 13.734 -19.062 7.695 1 96.25 484 THR B O 1
ATOM 10013 N N . GLU B 1 485 ? 13.234 -17.375 9.109 1 96.88 485 GLU B N 1
ATOM 10014 C CA . GLU B 1 485 ? 14.602 -17.109 9.547 1 96.88 485 GLU B CA 1
ATOM 10015 C C . GLU B 1 485 ? 15.555 -17.016 8.359 1 96.88 485 GLU B C 1
ATOM 10017 O O . GLU B 1 485 ? 16.594 -17.688 8.336 1 96.88 485 GLU B O 1
ATOM 10022 N N . ALA B 1 486 ? 15.133 -16.219 7.367 1 97.5 486 ALA B N 1
ATOM 10023 C CA . ALA B 1 486 ? 15.875 -16.078 6.113 1 97.5 486 ALA B CA 1
ATOM 10024 C C . ALA B 1 486 ? 17.266 -15.492 6.363 1 97.5 486 ALA B C 1
ATOM 10026 O O . ALA B 1 486 ? 17.453 -14.273 6.258 1 97.5 486 ALA B O 1
ATOM 10027 N N . TYR B 1 487 ? 18.188 -16.297 6.715 1 98.44 487 TYR B N 1
ATOM 10028 C CA . TYR B 1 487 ? 19.578 -16.031 7.023 1 98.44 487 TYR B CA 1
ATOM 10029 C C . TYR B 1 487 ? 20.469 -17.188 6.59 1 98.44 487 TYR B C 1
ATOM 10031 O O . TYR B 1 487 ? 20.172 -18.344 6.859 1 98.44 487 TYR B O 1
ATOM 10039 N N . SER B 1 488 ? 21.453 -16.906 5.816 1 98.69 488 SER B N 1
ATOM 10040 C CA . SER B 1 488 ? 22.391 -17.938 5.387 1 98.69 488 SER B CA 1
ATOM 10041 C C . SER B 1 488 ? 23.688 -17.875 6.191 1 98.69 488 SER B C 1
ATOM 10043 O O . SER B 1 488 ? 24.312 -16.812 6.285 1 98.69 488 SER B O 1
ATOM 10045 N N . LEU B 1 489 ? 24.125 -18.953 6.707 1 98 489 LEU B N 1
ATOM 10046 C CA . LEU B 1 489 ? 25.375 -19.016 7.457 1 98 489 LEU B CA 1
ATOM 10047 C C . LEU B 1 489 ? 26.578 -18.781 6.547 1 98 489 LEU B C 1
ATOM 10049 O O . LEU B 1 489 ? 27.672 -18.5 7.02 1 98 489 LEU B O 1
ATOM 10053 N N . ALA B 1 490 ? 26.312 -18.844 5.262 1 97.81 490 ALA B N 1
ATOM 10054 C CA . ALA B 1 490 ? 27.422 -18.797 4.301 1 97.81 490 ALA B CA 1
ATOM 10055 C C . ALA B 1 490 ? 27.609 -17.391 3.76 1 97.81 490 ALA B C 1
ATOM 10057 O O . ALA B 1 490 ? 28.625 -17.094 3.129 1 97.81 490 ALA B O 1
ATOM 10058 N N . LEU B 1 491 ? 26.688 -16.484 3.98 1 98.19 491 LEU B N 1
ATOM 10059 C CA . LEU B 1 491 ? 26.781 -15.133 3.451 1 98.19 491 LEU B CA 1
ATOM 10060 C C . LEU B 1 491 ? 27.297 -14.164 4.516 1 98.19 491 LEU B C 1
ATOM 10062 O O . LEU B 1 491 ? 26.984 -14.32 5.699 1 98.19 491 LEU B O 1
ATOM 10066 N N . PRO B 1 492 ? 28.094 -13.211 4.129 1 98.19 492 PRO B N 1
ATOM 10067 C CA . PRO B 1 492 ? 28.516 -12.188 5.086 1 98.19 492 PRO B CA 1
ATOM 10068 C C . PRO B 1 492 ? 27.359 -11.273 5.508 1 98.19 492 PRO B C 1
ATOM 10070 O O . PRO B 1 492 ? 26.312 -11.258 4.867 1 98.19 492 PRO B O 1
ATOM 10073 N N . PRO B 1 493 ? 27.562 -10.492 6.57 1 97.81 493 PRO B N 1
ATOM 10074 C CA . PRO B 1 493 ? 26.5 -9.664 7.137 1 97.81 493 PRO B CA 1
ATOM 10075 C C . PRO B 1 493 ? 25.875 -8.719 6.105 1 97.81 493 PRO B C 1
ATOM 10077 O O . PRO B 1 493 ? 24.656 -8.57 6.055 1 97.81 493 PRO B O 1
ATOM 10080 N N . GLU B 1 494 ? 26.625 -8.102 5.242 1 97 494 GLU B N 1
ATOM 10081 C CA . GLU B 1 494 ? 26.141 -7.051 4.352 1 97 494 GLU B CA 1
ATOM 10082 C C . GLU B 1 494 ? 25.359 -7.637 3.178 1 97 494 GLU B C 1
ATOM 10084 O O . GLU B 1 494 ? 24.734 -6.902 2.41 1 97 494 GLU B O 1
ATOM 10089 N N . ARG B 1 495 ? 25.359 -9 3.043 1 98.31 495 ARG B N 1
ATOM 10090 C CA . ARG B 1 495 ? 24.688 -9.633 1.913 1 98.31 495 ARG B CA 1
ATOM 10091 C C . ARG B 1 495 ? 23.516 -10.492 2.383 1 98.31 495 ARG B C 1
ATOM 10093 O O . ARG B 1 495 ? 22.938 -11.25 1.597 1 98.31 495 ARG B O 1
ATOM 10100 N N . GLN B 1 496 ? 23.125 -10.383 3.637 1 98.62 496 GLN B N 1
ATOM 10101 C CA . GLN B 1 496 ? 22.078 -11.234 4.188 1 98.62 496 GLN B CA 1
ATOM 10102 C C . GLN B 1 496 ? 20.719 -10.914 3.57 1 98.62 496 GLN B C 1
ATOM 10104 O O . GLN B 1 496 ? 19.875 -11.797 3.402 1 98.62 496 GLN B O 1
ATOM 10109 N N . LYS B 1 497 ? 20.453 -9.688 3.127 1 98.38 497 LYS B N 1
ATOM 10110 C CA . LYS B 1 497 ? 19.188 -9.328 2.492 1 98.38 497 LYS B CA 1
ATOM 10111 C C . LYS B 1 497 ? 19.156 -9.773 1.035 1 98.38 497 LYS B C 1
ATOM 10113 O O . LYS B 1 497 ? 18.203 -9.5 0.317 1 98.38 497 LYS B O 1
ATOM 10118 N N . GLU B 1 498 ? 20.234 -10.484 0.594 1 98.69 498 GLU B N 1
ATOM 10119 C CA . GLU B 1 498 ? 20.234 -11.102 -0.728 1 98.69 498 GLU B CA 1
ATOM 10120 C C . GLU B 1 498 ? 19.641 -12.5 -0.683 1 98.69 498 GLU B C 1
ATOM 10122 O O . GLU B 1 498 ? 19.312 -13.078 -1.725 1 98.69 498 GLU B O 1
ATOM 10127 N N . VAL B 1 499 ? 19.328 -13.008 0.494 1 98.75 499 VAL B N 1
ATOM 10128 C CA . VAL B 1 499 ? 19 -14.414 0.697 1 98.75 499 VAL B CA 1
ATOM 10129 C C . VAL B 1 499 ? 17.75 -14.773 -0.104 1 98.75 499 VAL B C 1
ATOM 10131 O O . VAL B 1 499 ? 17.734 -15.758 -0.839 1 98.75 499 VAL B O 1
ATOM 10134 N N . PHE B 1 500 ? 16.719 -13.984 -0.023 1 98.75 500 PHE B N 1
ATOM 10135 C CA . PHE B 1 500 ? 15.461 -14.312 -0.688 1 98.75 500 PHE B CA 1
ATOM 10136 C C . PHE B 1 500 ? 15.664 -14.422 -2.195 1 98.75 500 PHE B C 1
ATOM 10138 O O . PHE B 1 500 ? 15.164 -15.352 -2.83 1 98.75 500 PHE B O 1
ATOM 10145 N N . HIS B 1 501 ? 16.312 -13.445 -2.779 1 98.69 501 HIS B N 1
ATOM 10146 C CA . HIS B 1 501 ? 16.531 -13.469 -4.223 1 98.69 501 HIS B CA 1
ATOM 10147 C C . HIS B 1 501 ? 17.5 -14.57 -4.625 1 98.69 501 HIS B C 1
ATOM 10149 O O . HIS B 1 501 ? 17.281 -15.273 -5.613 1 98.69 501 HIS B O 1
ATOM 10155 N N . ARG B 1 502 ? 18.625 -14.781 -3.857 1 98.69 502 ARG B N 1
ATOM 10156 C CA . ARG B 1 502 ? 19.578 -15.844 -4.141 1 98.69 502 ARG B CA 1
ATOM 10157 C C . ARG B 1 502 ? 18.922 -17.219 -4.082 1 98.69 502 ARG B C 1
ATOM 10159 O O . ARG B 1 502 ? 19.281 -18.125 -4.824 1 98.69 502 ARG B O 1
ATOM 10166 N N . TYR B 1 503 ? 18.031 -17.328 -3.105 1 98.75 503 TYR B N 1
ATOM 10167 C CA . TYR B 1 503 ? 17.281 -18.578 -2.984 1 98.75 503 TYR B CA 1
ATOM 10168 C C . TYR B 1 503 ? 16.562 -18.906 -4.285 1 98.75 503 TYR B C 1
ATOM 10170 O O . TYR B 1 503 ? 16.625 -20.047 -4.77 1 98.75 503 TYR B O 1
ATOM 10178 N N . VAL B 1 504 ? 15.898 -17.953 -4.902 1 98.69 504 VAL B N 1
ATOM 10179 C CA . VAL B 1 504 ? 15.133 -18.141 -6.133 1 98.69 504 VAL B CA 1
ATOM 10180 C C . VAL B 1 504 ? 16.078 -18.438 -7.293 1 98.69 504 VAL B C 1
ATOM 10182 O O . VAL B 1 504 ? 15.789 -19.297 -8.133 1 98.69 504 VAL B O 1
ATOM 10185 N N . LEU B 1 505 ? 17.188 -17.703 -7.316 1 98.69 505 LEU B N 1
ATOM 10186 C CA . LEU B 1 505 ? 18.172 -17.969 -8.352 1 98.69 505 LEU B CA 1
ATOM 10187 C C . LEU B 1 505 ? 18.672 -19.406 -8.258 1 98.69 505 LEU B C 1
ATOM 10189 O O . LEU B 1 505 ? 18.875 -20.078 -9.281 1 98.69 505 LEU B O 1
ATOM 10193 N N . GLY B 1 506 ? 18.953 -19.844 -7.004 1 98.75 506 GLY B N 1
ATOM 10194 C CA . GLY B 1 506 ? 19.328 -21.234 -6.809 1 98.75 506 GLY B CA 1
ATOM 10195 C C . GLY B 1 506 ? 18.281 -22.219 -7.293 1 98.75 506 GLY B C 1
ATOM 10196 O O . GLY B 1 506 ? 18.609 -23.219 -7.934 1 98.75 506 GLY B O 1
ATOM 10197 N N . LEU B 1 507 ? 17.047 -21.938 -6.984 1 98.69 507 LEU B N 1
ATOM 10198 C CA . LEU B 1 507 ? 15.922 -22.766 -7.434 1 98.69 507 LEU B CA 1
ATOM 10199 C C . LEU B 1 507 ? 15.906 -22.875 -8.953 1 98.69 507 LEU B C 1
ATOM 10201 O O . LEU B 1 507 ? 15.797 -23.969 -9.5 1 98.69 507 LEU B O 1
ATOM 10205 N N . TYR B 1 508 ? 16.016 -21.734 -9.641 1 98.75 508 TYR B N 1
ATOM 10206 C CA . TYR B 1 508 ? 16 -21.703 -11.102 1 98.75 508 TYR B CA 1
ATOM 10207 C C . TYR B 1 508 ? 17.172 -22.484 -11.68 1 98.75 508 TYR B C 1
ATOM 10209 O O . TYR B 1 508 ? 17.016 -23.172 -12.688 1 98.75 508 TYR B O 1
ATOM 10217 N N . GLN B 1 509 ? 18.297 -22.359 -11.07 1 98.69 509 GLN B N 1
ATOM 10218 C CA . GLN B 1 509 ? 19.453 -23.109 -11.539 1 98.69 509 GLN B CA 1
ATOM 10219 C C . GLN B 1 509 ? 19.203 -24.609 -11.445 1 98.69 509 GLN B C 1
ATOM 10221 O O . GLN B 1 509 ? 19.562 -25.359 -12.359 1 98.69 509 GLN B O 1
ATOM 10226 N N . MET B 1 510 ? 18.656 -25.062 -10.328 1 98.75 510 MET B N 1
ATOM 10227 C CA . MET B 1 510 ? 18.344 -26.484 -10.148 1 98.75 510 MET B CA 1
ATOM 10228 C C . MET B 1 510 ? 17.344 -26.953 -11.203 1 98.75 510 MET B C 1
ATOM 10230 O O . MET B 1 510 ? 17.531 -28 -11.812 1 98.75 510 MET B O 1
ATOM 10234 N N . MET B 1 511 ? 16.297 -26.203 -11.43 1 98.56 511 MET B N 1
ATOM 10235 C CA . MET B 1 511 ? 15.273 -26.562 -12.398 1 98.56 511 MET B CA 1
ATOM 10236 C C . MET B 1 511 ? 15.836 -26.578 -13.812 1 98.56 511 MET B C 1
ATOM 10238 O O . MET B 1 511 ? 15.516 -27.453 -14.609 1 98.56 511 MET B O 1
ATOM 10242 N N . GLU B 1 512 ? 16.656 -25.547 -14.109 1 98.31 512 GLU B N 1
ATOM 10243 C CA . GLU B 1 512 ? 17.281 -25.484 -15.422 1 98.31 512 GLU B CA 1
ATOM 10244 C C . GLU B 1 512 ? 18.141 -26.719 -15.68 1 98.31 512 GLU B C 1
ATOM 10246 O O . GLU B 1 512 ? 18.094 -27.312 -16.766 1 98.31 512 GLU B O 1
ATOM 10251 N N . GLU B 1 513 ? 18.891 -27.109 -14.719 1 98.19 513 GLU B N 1
ATOM 10252 C CA . GLU B 1 513 ? 19.781 -28.25 -14.852 1 98.19 513 GLU B CA 1
ATOM 10253 C C . GLU B 1 513 ? 18.984 -29.531 -15.086 1 98.19 513 GLU B C 1
ATOM 10255 O O . GLU B 1 513 ? 19.312 -30.312 -15.992 1 98.19 513 GLU B O 1
ATOM 10260 N N . LEU B 1 514 ? 17.969 -29.781 -14.336 1 98.25 514 LEU B N 1
ATOM 10261 C CA . LEU B 1 514 ? 17.203 -31.031 -14.43 1 98.25 514 LEU B CA 1
ATOM 10262 C C . LEU B 1 514 ? 16.406 -31.062 -15.727 1 98.25 514 LEU B C 1
ATOM 10264 O O . LEU B 1 514 ? 16.344 -32.094 -16.391 1 98.25 514 LEU B O 1
ATOM 10268 N N . THR B 1 515 ? 15.766 -29.938 -16.109 1 97.69 515 THR B N 1
ATOM 10269 C CA . THR B 1 515 ? 14.93 -29.938 -17.312 1 97.69 515 THR B CA 1
ATOM 10270 C C . THR B 1 515 ? 15.781 -30.016 -18.562 1 97.69 515 THR B C 1
ATOM 10272 O O . THR B 1 515 ? 15.32 -30.5 -19.609 1 97.69 515 THR B O 1
ATOM 10275 N N . THR B 1 516 ? 17 -29.531 -18.5 1 97.38 516 THR B N 1
ATOM 10276 C CA . THR B 1 516 ? 17.906 -29.625 -19.641 1 97.38 516 THR B CA 1
ATOM 10277 C C . THR B 1 516 ? 18.469 -31.031 -19.781 1 97.38 516 THR B C 1
ATOM 10279 O O . THR B 1 516 ? 18.531 -31.562 -20.891 1 97.38 516 THR B O 1
ATOM 10282 N N . GLU B 1 517 ? 18.797 -31.656 -18.672 1 97.94 517 GLU B N 1
ATOM 10283 C CA . GLU B 1 517 ? 19.406 -33 -18.703 1 97.94 517 GLU B CA 1
ATOM 10284 C C . GLU B 1 517 ? 18.359 -34.062 -19 1 97.94 517 GLU B C 1
ATOM 10286 O O . GLU B 1 517 ? 18.688 -35.094 -19.625 1 97.94 517 GLU B O 1
ATOM 10291 N N . PHE B 1 518 ? 17.156 -33.875 -18.562 1 98 518 PHE B N 1
ATOM 10292 C CA . PHE B 1 518 ? 16.078 -34.844 -18.75 1 98 518 PHE B CA 1
ATOM 10293 C C . PHE B 1 518 ? 14.891 -34.219 -19.469 1 98 518 PHE B C 1
ATOM 10295 O O . PHE B 1 518 ? 13.789 -34.188 -18.922 1 98 518 PHE B O 1
ATOM 10302 N N . PRO B 1 519 ? 15.023 -33.781 -20.672 1 96.44 519 PRO B N 1
ATOM 10303 C CA . PRO B 1 519 ? 14 -33.031 -21.391 1 96.44 519 PRO B CA 1
ATOM 10304 C C . PRO B 1 519 ? 12.734 -33.844 -21.672 1 96.44 519 PRO B C 1
ATOM 10306 O O . PRO B 1 519 ? 11.68 -33.281 -21.953 1 96.44 519 PRO B O 1
ATOM 10309 N N . HIS B 1 520 ? 12.766 -35.156 -21.578 1 95.81 520 HIS B N 1
ATOM 10310 C CA . HIS B 1 520 ? 11.625 -36.031 -21.875 1 95.81 520 HIS B CA 1
ATOM 10311 C C . HIS B 1 520 ? 10.68 -36.125 -20.688 1 95.81 520 HIS B C 1
ATOM 10313 O O . HIS B 1 520 ? 9.547 -36.594 -20.812 1 95.81 520 HIS B O 1
ATOM 10319 N N . ILE B 1 521 ? 11.172 -35.781 -19.484 1 97.94 521 ILE B N 1
ATOM 10320 C CA . ILE B 1 521 ? 10.375 -35.875 -18.281 1 97.94 521 ILE B CA 1
ATOM 10321 C C . ILE B 1 521 ? 9.414 -34.688 -18.203 1 97.94 521 ILE B C 1
ATOM 10323 O O . ILE B 1 521 ? 9.797 -33.531 -18.469 1 97.94 521 ILE B O 1
ATOM 10327 N N . LEU B 1 522 ? 8.109 -34.938 -17.969 1 98.12 522 LEU B N 1
ATOM 10328 C CA . LEU B 1 522 ? 7.117 -33.906 -17.688 1 98.12 522 LEU B CA 1
ATOM 10329 C C . LEU B 1 522 ? 7.195 -33.469 -16.234 1 98.12 522 LEU B C 1
ATOM 10331 O O . LEU B 1 522 ? 6.824 -34.219 -15.328 1 98.12 522 LEU B O 1
ATOM 10335 N N . PHE B 1 523 ? 7.676 -32.25 -15.992 1 98.25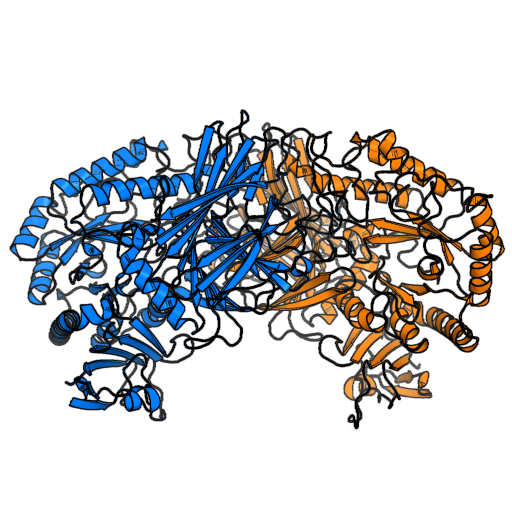 523 PHE B N 1
ATOM 10336 C CA . PHE B 1 523 ? 7.75 -31.703 -14.648 1 98.25 523 PHE B CA 1
ATOM 10337 C C . PHE B 1 523 ? 6.492 -30.906 -14.32 1 98.25 523 PHE B C 1
ATOM 10339 O O . PHE B 1 523 ? 6.055 -30.062 -15.117 1 98.25 523 PHE B O 1
ATOM 10346 N N . GLU B 1 524 ? 5.867 -31.172 -13.25 1 98.19 524 GLU B N 1
ATOM 10347 C CA . GLU B 1 524 ? 4.73 -30.422 -12.719 1 98.19 524 GLU B CA 1
ATOM 10348 C C . GLU B 1 524 ? 5.105 -29.672 -11.445 1 98.19 524 GLU B C 1
ATOM 10350 O O . GLU B 1 524 ? 5.598 -30.281 -10.484 1 98.19 524 GLU B O 1
ATOM 10355 N N . GLY B 1 525 ? 4.875 -28.312 -11.523 1 98.06 525 GLY B N 1
ATOM 10356 C CA . GLY B 1 525 ? 5.094 -27.547 -10.312 1 98.06 525 GLY B CA 1
ATOM 10357 C C . GLY B 1 525 ? 3.998 -27.734 -9.273 1 98.06 525 GLY B C 1
ATOM 10358 O O . GLY B 1 525 ? 2.828 -27.906 -9.625 1 98.06 525 GLY B O 1
ATOM 10359 N N . CYS B 1 526 ? 4.41 -27.734 -8.031 1 97.88 526 CYS B N 1
ATOM 10360 C CA . CYS B 1 526 ? 3.482 -27.781 -6.902 1 97.88 526 CYS B CA 1
ATOM 10361 C C . CYS B 1 526 ? 4.07 -27.062 -5.691 1 97.88 526 CYS B C 1
ATOM 10363 O O . CYS B 1 526 ? 5.262 -27.188 -5.41 1 97.88 526 CYS B O 1
ATOM 10365 N N . SER B 1 527 ? 3.33 -26.281 -5.051 1 97.19 527 SER B N 1
ATOM 10366 C CA . SER B 1 527 ? 3.68 -25.625 -3.795 1 97.19 527 SER B CA 1
ATOM 10367 C C . SER B 1 527 ? 2.471 -25.516 -2.869 1 97.19 527 SER B C 1
ATOM 10369 O O . SER B 1 527 ? 1.774 -24.5 -2.859 1 97.19 527 SER B O 1
ATOM 10371 N N . GLY B 1 528 ? 2.344 -26.594 -2.049 1 93.94 528 GLY B N 1
ATOM 10372 C CA . GLY B 1 528 ? 1.07 -26.625 -1.348 1 93.94 528 GLY B CA 1
ATOM 10373 C C . GLY B 1 528 ? -0.118 -26.391 -2.264 1 93.94 528 GLY B C 1
ATOM 10374 O O . GLY B 1 528 ? -1.025 -25.625 -1.933 1 93.94 528 GLY B O 1
ATOM 10375 N N . GLY B 1 529 ? -0.028 -26.984 -3.344 1 93.5 529 GLY B N 1
ATOM 10376 C CA . GLY B 1 529 ? -0.979 -26.656 -4.395 1 93.5 529 GLY B CA 1
ATOM 10377 C C . GLY B 1 529 ? -0.543 -25.484 -5.254 1 93.5 529 GLY B C 1
ATOM 10378 O O . GLY B 1 529 ? 0.541 -25.516 -5.84 1 93.5 529 GLY B O 1
ATOM 10379 N N . GLY B 1 530 ? -1.289 -24.516 -5.219 1 95 530 GLY B N 1
ATOM 10380 C CA . GLY B 1 530 ? -1.118 -23.422 -6.145 1 95 530 GLY B CA 1
ATOM 10381 C C . GLY B 1 530 ? -0.259 -22.297 -5.586 1 95 530 GLY B C 1
ATOM 10382 O O . GLY B 1 530 ? -0.291 -21.172 -6.09 1 95 530 GLY B O 1
ATOM 10383 N N . GLY B 1 531 ? 0.627 -22.531 -4.57 1 95.94 531 GLY B N 1
ATOM 10384 C CA . GLY B 1 531 ? 1.39 -21.484 -3.91 1 95.94 531 GLY B CA 1
ATOM 10385 C C . GLY B 1 531 ? 2.469 -20.891 -4.793 1 95.94 531 GLY B C 1
ATOM 10386 O O . GLY B 1 531 ? 2.924 -19.766 -4.555 1 95.94 531 GLY B O 1
ATOM 10387 N N . ARG B 1 532 ? 2.957 -21.594 -5.828 1 97.31 532 ARG B N 1
ATOM 10388 C CA . ARG B 1 532 ? 3.922 -21.094 -6.809 1 97.31 532 ARG B CA 1
ATOM 10389 C C . ARG B 1 532 ? 3.395 -21.266 -8.227 1 97.31 532 ARG B C 1
ATOM 10391 O O . ARG B 1 532 ? 4.109 -21.75 -9.109 1 97.31 532 ARG B O 1
ATOM 10398 N N . PHE B 1 533 ? 2.102 -21.047 -8.359 1 98.38 533 PHE B N 1
ATOM 10399 C CA . PHE B 1 533 ? 1.551 -20.953 -9.703 1 98.38 533 PHE B CA 1
ATOM 10400 C C . PHE B 1 533 ? 1.884 -19.609 -10.336 1 98.38 533 PHE B C 1
ATOM 10402 O O . PHE B 1 533 ? 1.071 -18.688 -10.305 1 98.38 533 PHE B O 1
ATOM 10409 N N . ASP B 1 534 ? 3.07 -19.469 -10.961 1 98.69 534 ASP B N 1
ATOM 10410 C CA . ASP B 1 534 ? 3.57 -18.203 -11.5 1 98.69 534 ASP B CA 1
ATOM 10411 C C . ASP B 1 534 ? 4.363 -18.422 -12.781 1 98.69 534 ASP B C 1
ATOM 10413 O O . ASP B 1 534 ? 4.746 -19.562 -13.094 1 98.69 534 ASP B O 1
ATOM 10417 N N . PRO B 1 535 ? 4.605 -17.359 -13.508 1 98.75 535 PRO B N 1
ATOM 10418 C CA . PRO B 1 535 ? 5.27 -17.5 -14.805 1 98.75 535 PRO B CA 1
ATOM 10419 C C . PRO B 1 535 ? 6.715 -17.969 -14.68 1 98.75 535 PRO B C 1
ATOM 10421 O O . PRO B 1 535 ? 7.238 -18.609 -15.602 1 98.75 535 PRO B O 1
ATOM 10424 N N . GLY B 1 536 ? 7.371 -17.625 -13.578 1 98.75 536 GLY B N 1
ATOM 10425 C CA . GLY B 1 536 ? 8.734 -18.109 -13.406 1 98.75 536 GLY B CA 1
ATOM 10426 C C . GLY B 1 536 ? 8.836 -19.625 -13.422 1 98.75 536 GLY B C 1
ATOM 10427 O O . GLY B 1 536 ? 9.695 -20.188 -14.102 1 98.75 536 GLY B O 1
ATOM 10428 N N . ILE B 1 537 ? 7.949 -20.297 -12.734 1 98.69 537 ILE B N 1
ATOM 10429 C CA . ILE B 1 537 ? 7.93 -21.75 -12.672 1 98.69 537 ILE B CA 1
ATOM 10430 C C . ILE B 1 537 ? 7.5 -22.328 -14.016 1 98.69 537 ILE B C 1
ATOM 10432 O O . ILE B 1 537 ? 8.031 -23.344 -14.461 1 98.69 537 ILE B O 1
ATOM 10436 N N . LEU B 1 538 ? 6.57 -21.688 -14.711 1 98.44 538 LEU B N 1
ATOM 10437 C CA . LEU B 1 538 ? 6.027 -22.172 -15.969 1 98.44 538 LEU B CA 1
ATOM 10438 C C . LEU B 1 538 ? 7.125 -22.266 -17.031 1 98.44 538 LEU B C 1
ATOM 10440 O O . LEU B 1 538 ? 7.035 -23.094 -17.938 1 98.44 538 LEU B O 1
ATOM 10444 N N . TYR B 1 539 ? 8.133 -21.438 -16.875 1 98.56 539 TYR B N 1
ATOM 10445 C CA . TYR B 1 539 ? 9.258 -21.469 -17.797 1 98.56 539 TYR B CA 1
ATOM 10446 C C . TYR B 1 539 ? 9.945 -22.812 -17.781 1 98.56 539 TYR B C 1
ATOM 10448 O O . TYR B 1 539 ? 10.43 -23.297 -18.812 1 98.56 539 TYR B O 1
ATOM 10456 N N . TYR B 1 540 ? 9.969 -23.5 -16.656 1 98.19 540 TYR B N 1
ATOM 10457 C CA . TYR B 1 540 ? 10.648 -24.781 -16.469 1 98.19 540 TYR B CA 1
ATOM 10458 C C . TYR B 1 540 ? 9.656 -25.938 -16.469 1 98.19 540 TYR B C 1
ATOM 10460 O O . TYR B 1 540 ? 9.992 -27.047 -16.859 1 98.19 540 TYR B O 1
ATOM 10468 N N . MET B 1 541 ? 8.484 -25.688 -15.961 1 98 541 MET B N 1
ATOM 10469 C CA . MET B 1 541 ? 7.449 -26.688 -15.773 1 98 541 MET B CA 1
ATOM 10470 C C . MET B 1 541 ? 6.145 -26.266 -16.438 1 98 541 MET B C 1
ATOM 10472 O O . MET B 1 541 ? 5.355 -25.531 -15.844 1 98 541 MET B O 1
ATOM 10476 N N . PRO B 1 542 ? 5.812 -26.844 -17.562 1 97.62 542 PRO B N 1
ATOM 10477 C CA . PRO B 1 542 ? 4.703 -26.344 -18.391 1 97.62 542 PRO B CA 1
ATOM 10478 C C . PRO B 1 542 ? 3.338 -26.656 -17.766 1 97.62 542 PRO B C 1
ATOM 10480 O O . PRO B 1 542 ? 2.307 -26.297 -18.344 1 97.62 542 PRO B O 1
ATOM 10483 N N . GLN B 1 543 ? 3.281 -27.266 -16.641 1 97.12 543 GLN B N 1
ATOM 10484 C CA . GLN B 1 543 ? 2.055 -27.484 -15.883 1 97.12 543 GLN B CA 1
ATOM 10485 C C . GLN B 1 543 ? 2.307 -27.328 -14.383 1 97.12 543 GLN B C 1
ATOM 10487 O O . GLN B 1 543 ? 3.406 -27.609 -13.898 1 97.12 543 GLN B O 1
ATOM 10492 N N . ILE B 1 544 ? 1.337 -26.828 -13.688 1 98.44 544 ILE B N 1
ATOM 10493 C CA . ILE B 1 544 ? 1.409 -26.625 -12.242 1 98.44 544 ILE B CA 1
ATOM 10494 C C . ILE B 1 544 ? 0.123 -27.125 -11.586 1 98.44 544 ILE B C 1
ATOM 10496 O O . ILE B 1 544 ? -0.97 -26.938 -12.125 1 98.44 544 ILE B O 1
ATOM 10500 N N . TRP B 1 545 ? 0.248 -27.859 -10.438 1 98.19 545 TRP B N 1
ATOM 10501 C CA . TRP B 1 545 ? -0.926 -28.219 -9.648 1 98.19 545 TRP B CA 1
ATOM 10502 C C . TRP B 1 545 ? -1.678 -26.969 -9.203 1 98.19 545 TRP B C 1
ATOM 10504 O O . TRP B 1 545 ? -1.111 -26.094 -8.531 1 98.19 545 TRP B O 1
ATOM 10514 N N . THR B 1 546 ? -2.875 -26.844 -9.594 1 98.12 546 THR B N 1
ATOM 10515 C CA . THR B 1 546 ? -3.607 -25.578 -9.492 1 98.12 546 THR B CA 1
ATOM 10516 C C . THR B 1 546 ? -3.936 -25.25 -8.039 1 98.12 546 THR B C 1
ATOM 10518 O O . THR B 1 546 ? -3.939 -24.094 -7.645 1 98.12 546 THR B O 1
ATOM 10521 N N . SER B 1 547 ? -4.273 -26.25 -7.289 1 97.62 547 SER B N 1
ATOM 10522 C CA . SER B 1 547 ? -4.652 -26.141 -5.883 1 97.62 547 SER B CA 1
ATOM 10523 C C . SER B 1 547 ? -4.727 -27.516 -5.219 1 97.62 547 SER B C 1
ATOM 10525 O O . SER B 1 547 ? -5.016 -28.516 -5.883 1 97.62 547 SER B O 1
ATOM 10527 N N . ASP B 1 548 ? -4.496 -27.547 -3.939 1 95.81 548 ASP B N 1
ATOM 10528 C CA . ASP B 1 548 ? -4.734 -28.75 -3.15 1 95.81 548 ASP B CA 1
ATOM 10529 C C . ASP B 1 548 ? -6.227 -28.984 -2.943 1 95.81 548 ASP B C 1
ATOM 10531 O O . ASP B 1 548 ? -6.641 -30.062 -2.539 1 95.81 548 ASP B O 1
ATOM 10535 N N . ASP B 1 549 ? -6.996 -27.969 -3.164 1 96.75 549 ASP B N 1
ATOM 10536 C CA . ASP B 1 549 ? -8.445 -28.141 -3.119 1 96.75 549 ASP B CA 1
ATOM 10537 C C . ASP B 1 549 ? -8.961 -28.812 -4.391 1 96.75 549 ASP B C 1
ATOM 10539 O O . ASP B 1 549 ? -9 -28.188 -5.453 1 96.75 549 ASP B O 1
ATOM 10543 N N . THR B 1 550 ? -9.422 -30.031 -4.254 1 95.75 550 THR B N 1
ATOM 10544 C CA . THR B 1 550 ? -9.82 -30.812 -5.418 1 95.75 550 THR B CA 1
ATOM 10545 C C . THR B 1 550 ? -11.336 -30.859 -5.543 1 95.75 550 THR B C 1
ATOM 10547 O O . THR B 1 550 ? -11.875 -31.594 -6.375 1 95.75 550 THR B O 1
ATOM 10550 N N . ASP B 1 551 ? -12.062 -30.109 -4.629 1 97.56 551 ASP B N 1
ATOM 10551 C CA . ASP B 1 551 ? -13.516 -30.047 -4.738 1 97.56 551 ASP B CA 1
ATOM 10552 C C . ASP B 1 551 ? -13.938 -29.391 -6.051 1 97.56 551 ASP B C 1
ATOM 10554 O O . ASP B 1 551 ? -13.492 -28.281 -6.363 1 97.56 551 ASP B O 1
ATOM 10558 N N . ALA B 1 552 ? -14.781 -30.078 -6.707 1 98.06 552 ALA B N 1
ATOM 10559 C CA . ALA B 1 552 ? -15.156 -29.625 -8.047 1 98.06 552 ALA B CA 1
ATOM 10560 C C . ALA B 1 552 ? -15.797 -28.234 -7.996 1 98.06 552 ALA B C 1
ATOM 10562 O O . ALA B 1 552 ? -15.602 -27.422 -8.898 1 98.06 552 ALA B O 1
ATOM 10563 N N . ILE B 1 553 ? -16.578 -27.938 -6.988 1 97.81 553 ILE B N 1
ATOM 10564 C CA . ILE B 1 553 ? -17.297 -26.672 -6.902 1 97.81 553 ILE B CA 1
ATOM 10565 C C . ILE B 1 553 ? -16.344 -25.562 -6.527 1 97.81 553 ILE B C 1
ATOM 10567 O O . ILE B 1 553 ? -16.406 -24.453 -7.086 1 97.81 553 ILE B O 1
ATOM 10571 N N . GLU B 1 554 ? -15.445 -25.797 -5.59 1 98.12 554 GLU B N 1
ATOM 10572 C CA . GLU B 1 554 ? -14.422 -24.797 -5.258 1 98.12 554 GLU B CA 1
ATOM 10573 C C . GLU B 1 554 ? -13.531 -24.5 -6.461 1 98.12 554 GLU B C 1
ATOM 10575 O O . GLU B 1 554 ? -13.109 -23.375 -6.664 1 98.12 554 GLU B O 1
ATOM 10580 N N . ARG B 1 555 ? -13.289 -25.531 -7.215 1 98.44 555 ARG B N 1
ATOM 10581 C CA . ARG B 1 555 ? -12.406 -25.422 -8.375 1 98.44 555 ARG B CA 1
ATOM 10582 C C . ARG B 1 555 ? -13 -24.5 -9.43 1 98.44 555 ARG B C 1
ATOM 10584 O O . ARG B 1 555 ? -12.281 -23.969 -10.281 1 98.44 555 ARG B O 1
ATOM 10591 N N . LEU B 1 556 ? -14.336 -24.266 -9.414 1 98.62 556 LEU B N 1
ATOM 10592 C CA . LEU B 1 556 ? -14.938 -23.328 -10.359 1 98.62 556 LEU B CA 1
ATOM 10593 C C . LEU B 1 556 ? -14.328 -21.938 -10.211 1 98.62 556 LEU B C 1
ATOM 10595 O O . LEU B 1 556 ? -13.922 -21.328 -11.203 1 98.62 556 LEU B O 1
ATOM 10599 N N . LYS B 1 557 ? -14.227 -21.453 -8.977 1 98.44 557 LYS B N 1
ATOM 10600 C CA . LYS B 1 557 ? -13.664 -20.125 -8.719 1 98.44 557 LYS B CA 1
ATOM 10601 C C . LYS B 1 557 ? -12.148 -20.125 -8.922 1 98.44 557 LYS B C 1
ATOM 10603 O O . LYS B 1 557 ? -11.602 -19.172 -9.492 1 98.44 557 LYS B O 1
ATOM 10608 N N . ILE B 1 558 ? -11.477 -21.172 -8.469 1 98.56 558 ILE B N 1
ATOM 10609 C CA . ILE B 1 558 ? -10.023 -21.25 -8.523 1 98.56 558 ILE B CA 1
ATOM 10610 C C . ILE B 1 558 ? -9.562 -21.266 -9.977 1 98.56 558 ILE B C 1
ATOM 10612 O O . ILE B 1 558 ? -8.672 -20.516 -10.359 1 98.56 558 ILE B O 1
ATOM 10616 N N . GLN B 1 559 ? -10.164 -22.109 -10.797 1 98.5 559 GLN B N 1
ATOM 10617 C CA . GLN B 1 559 ? -9.781 -22.203 -12.195 1 98.5 559 GLN B CA 1
ATOM 10618 C C . GLN B 1 559 ? -10.188 -20.953 -12.969 1 98.5 559 GLN B C 1
ATOM 10620 O O . GLN B 1 559 ? -9.461 -20.5 -13.852 1 98.5 559 GLN B O 1
ATOM 10625 N N . PHE B 1 560 ? -11.414 -20.422 -12.633 1 98.56 560 PHE B N 1
ATOM 10626 C CA . PHE B 1 560 ? -11.875 -19.188 -13.258 1 98.56 560 PHE B CA 1
ATOM 10627 C C . PHE B 1 560 ? -10.883 -18.062 -13.016 1 98.56 560 PHE B C 1
ATOM 10629 O O . PHE B 1 560 ? -10.453 -17.391 -13.961 1 98.56 560 PHE B O 1
ATOM 10636 N N . GLY B 1 561 ? -10.43 -17.859 -11.781 1 98.56 561 GLY B N 1
ATOM 10637 C CA . GLY B 1 561 ? -9.461 -16.828 -11.461 1 98.56 561 GLY B CA 1
ATOM 10638 C C . GLY B 1 561 ? -8.094 -17.062 -12.078 1 98.56 561 GLY B C 1
ATOM 10639 O O . GLY B 1 561 ? -7.457 -16.141 -12.57 1 98.56 561 GLY B O 1
ATOM 10640 N N . THR B 1 562 ? -7.637 -18.297 -12.062 1 98.69 562 THR B N 1
ATOM 10641 C CA . THR B 1 562 ? -6.348 -18.641 -12.648 1 98.69 562 THR B CA 1
ATOM 10642 C C . THR B 1 562 ? -6.336 -18.344 -14.141 1 98.69 562 THR B C 1
ATOM 10644 O O . THR B 1 562 ? -5.312 -17.922 -14.688 1 98.69 562 THR B O 1
ATOM 10647 N N . SER B 1 563 ? -7.453 -18.469 -14.805 1 98.62 563 SER B N 1
ATOM 10648 C CA . SER B 1 563 ? -7.559 -18.312 -16.25 1 98.62 563 SER B CA 1
ATOM 10649 C C . SER B 1 563 ? -7.434 -16.844 -16.656 1 98.62 563 SER B C 1
ATOM 10651 O O . SER B 1 563 ? -7.297 -16.531 -17.844 1 98.62 563 SER B O 1
ATOM 10653 N N . ILE B 1 564 ? -7.434 -15.984 -15.695 1 98.81 564 ILE B N 1
ATOM 10654 C CA . ILE B 1 564 ? -7.25 -14.57 -16.016 1 98.81 564 ILE B CA 1
ATOM 10655 C C . ILE B 1 564 ? -5.887 -14.367 -16.688 1 98.81 564 ILE B C 1
ATOM 10657 O O . ILE B 1 564 ? -5.746 -13.547 -17.594 1 98.81 564 ILE B O 1
ATOM 10661 N N . VAL B 1 565 ? -4.93 -15.164 -16.281 1 98.75 565 VAL B N 1
ATOM 10662 C CA . VAL B 1 565 ? -3.574 -14.922 -16.766 1 98.75 565 VAL B CA 1
ATOM 10663 C C . VAL B 1 565 ? -3.037 -16.172 -17.438 1 98.75 565 VAL B C 1
ATOM 10665 O O . VAL B 1 565 ? -2.219 -16.094 -18.359 1 98.75 565 VAL B O 1
ATOM 10668 N N . TYR B 1 566 ? -3.482 -17.344 -17.047 1 98.69 566 TYR B N 1
ATOM 10669 C CA . TYR B 1 566 ? -2.791 -18.578 -17.438 1 98.69 566 TYR B CA 1
ATOM 10670 C C . TYR B 1 566 ? -3.684 -19.453 -18.297 1 98.69 566 TYR B C 1
ATOM 10672 O O . TYR B 1 566 ? -4.891 -19.547 -18.062 1 98.69 566 TYR B O 1
ATOM 10680 N N . PRO B 1 567 ? -3.109 -20.141 -19.297 1 98.06 567 PRO B N 1
ATOM 10681 C CA . PRO B 1 567 ? -3.898 -21.047 -20.141 1 98.06 567 PRO B CA 1
ATOM 10682 C C . PRO B 1 567 ? -4.293 -22.328 -19.406 1 98.06 567 PRO B C 1
ATOM 10684 O O . PRO B 1 567 ? -3.568 -22.781 -18.531 1 98.06 567 PRO B O 1
ATOM 10687 N N . ALA B 1 568 ? -5.371 -22.891 -19.844 1 97.75 568 ALA B N 1
ATOM 10688 C CA . ALA B 1 568 ? -5.895 -24.125 -19.25 1 97.75 568 ALA B CA 1
ATOM 10689 C C . ALA B 1 568 ? -4.875 -25.25 -19.328 1 97.75 568 ALA B C 1
ATOM 10691 O O . ALA B 1 568 ? -4.824 -26.109 -18.453 1 97.75 568 ALA B O 1
ATOM 10692 N N . SER B 1 569 ? -4.023 -25.234 -20.359 1 97.12 569 SER B N 1
ATOM 10693 C CA . SER B 1 569 ? -3.023 -26.281 -20.578 1 97.12 569 SER B CA 1
ATOM 10694 C C . SER B 1 569 ? -2.047 -26.359 -19.422 1 97.12 569 SER B C 1
ATOM 10696 O O . SER B 1 569 ? -1.364 -27.359 -19.234 1 97.12 569 SER B O 1
ATOM 10698 N N . THR B 1 570 ? -1.951 -25.297 -18.609 1 98.12 570 THR B N 1
ATOM 10699 C CA . THR B 1 570 ? -0.97 -25.266 -17.531 1 98.12 570 THR B CA 1
ATOM 10700 C C . THR B 1 570 ? -1.612 -25.641 -16.203 1 98.12 570 THR B C 1
ATOM 10702 O O . THR B 1 570 ? -0.926 -25.766 -15.18 1 98.12 570 THR B O 1
ATOM 10705 N N . MET B 1 571 ? -2.926 -25.875 -16.141 1 98.19 571 MET B N 1
ATOM 10706 C CA . MET B 1 571 ? -3.66 -26.078 -14.891 1 98.19 571 MET B CA 1
ATOM 10707 C C . MET B 1 571 ? -3.891 -27.562 -14.633 1 98.19 571 MET B C 1
ATOM 10709 O O . MET B 1 571 ? -4.746 -28.188 -15.273 1 98.19 571 MET B O 1
ATOM 10713 N N . GLY B 1 572 ? -3.15 -28.094 -13.656 1 97.81 572 GLY B N 1
ATOM 10714 C CA . GLY B 1 572 ? -3.52 -29.422 -13.227 1 97.81 572 GLY B CA 1
ATOM 10715 C C . GLY B 1 572 ? -4.93 -29.516 -12.68 1 97.81 572 GLY B C 1
ATOM 10716 O O . GLY B 1 572 ? -5.324 -28.703 -11.836 1 97.81 572 GLY B O 1
ATOM 10717 N N . ALA B 1 573 ? -5.766 -30.406 -13.203 1 97.38 573 ALA B N 1
ATOM 10718 C CA . ALA B 1 573 ? -7.16 -30.562 -12.797 1 97.38 573 ALA B CA 1
ATOM 10719 C C . ALA B 1 573 ? -7.551 -32.031 -12.734 1 97.38 573 ALA B C 1
ATOM 10721 O O . ALA B 1 573 ? -7.668 -32.688 -13.773 1 97.38 573 ALA B O 1
ATOM 10722 N N . HIS B 1 574 ? -7.797 -32.531 -11.516 1 97.44 574 HIS B N 1
ATOM 10723 C CA . HIS B 1 574 ? -8.055 -33.938 -11.328 1 97.44 574 HIS B CA 1
ATOM 10724 C C . HIS B 1 574 ? -9.453 -34.188 -10.781 1 97.44 574 HIS B C 1
ATOM 10726 O O . HIS B 1 574 ? -10 -33.344 -10.062 1 97.44 574 HIS B O 1
ATOM 10732 N N . VAL B 1 575 ? -10.047 -35.25 -11.164 1 98 575 VAL B N 1
ATOM 10733 C CA . VAL B 1 575 ? -11.219 -35.781 -10.484 1 98 575 VAL B CA 1
ATOM 10734 C C . VAL B 1 575 ? -10.805 -36.438 -9.18 1 98 575 VAL B C 1
ATOM 10736 O O . VAL B 1 575 ? -9.922 -37.312 -9.18 1 98 575 VAL B O 1
ATOM 10739 N N . SER B 1 576 ? -11.398 -36.062 -8.141 1 95.44 576 SER B N 1
ATOM 10740 C CA . SER B 1 576 ? -10.969 -36.562 -6.836 1 95.44 576 SER B CA 1
ATOM 10741 C C . SER B 1 576 ? -12.125 -37.219 -6.102 1 95.44 576 SER B C 1
ATOM 10743 O O . SER B 1 576 ? -13.211 -37.375 -6.656 1 95.44 576 SER B O 1
ATOM 10745 N N . ILE B 1 577 ? -11.844 -37.656 -4.895 1 93.5 577 ILE B N 1
ATOM 10746 C CA . ILE B 1 577 ? -12.734 -38.469 -4.082 1 93.5 577 ILE B CA 1
ATOM 10747 C C . ILE B 1 577 ? -13.883 -37.625 -3.553 1 93.5 577 ILE B C 1
ATOM 10749 O O . ILE B 1 577 ? -13.766 -36.375 -3.465 1 93.5 577 ILE B O 1
ATOM 10753 N N . VAL B 1 578 ? -15.031 -38.281 -3.35 1 93.81 578 VAL B N 1
ATOM 10754 C CA . VAL B 1 578 ? -16.125 -37.75 -2.543 1 93.81 578 VAL B CA 1
ATOM 10755 C C . VAL B 1 578 ? -16.438 -38.688 -1.397 1 93.81 578 VAL B C 1
ATOM 10757 O O . VAL B 1 578 ? -16.359 -39.906 -1.558 1 93.81 578 VAL B O 1
ATOM 10760 N N . PRO B 1 579 ? -16.969 -38.312 -0.184 1 95.38 579 PRO B N 1
ATOM 10761 C CA . PRO B 1 579 ? -16.922 -36.906 0.251 1 95.38 579 PRO B CA 1
ATOM 10762 C C . PRO B 1 579 ? -15.523 -36.312 0.124 1 95.38 579 PRO B C 1
ATOM 10764 O O . PRO B 1 579 ? -14.531 -36.969 0.472 1 95.38 579 PRO B O 1
ATOM 10767 N N . ASN B 1 580 ? -15.492 -35.094 -0.463 1 95.06 580 ASN B N 1
ATOM 10768 C CA . ASN B 1 580 ? -14.227 -34.406 -0.702 1 95.06 580 ASN B CA 1
ATOM 10769 C C . ASN B 1 580 ? -13.445 -34.219 0.593 1 95.06 580 ASN B C 1
ATOM 10771 O O . ASN B 1 580 ? -14.031 -33.875 1.63 1 95.06 580 ASN B O 1
ATOM 10775 N N . HIS B 1 581 ? -12.156 -34.281 0.554 1 90.81 581 HIS B N 1
ATOM 10776 C CA . HIS B 1 581 ? -11.312 -34.25 1.742 1 90.81 581 HIS B CA 1
ATOM 10777 C C . HIS B 1 581 ? -11.289 -32.875 2.359 1 90.81 581 HIS B C 1
ATOM 10779 O O . HIS B 1 581 ? -11.195 -32.719 3.582 1 90.81 581 HIS B O 1
ATOM 10785 N N . GLN B 1 582 ? -11.32 -31.828 1.559 1 91.69 582 GLN B N 1
ATOM 10786 C CA . GLN B 1 582 ? -11.141 -30.469 2.035 1 91.69 582 GLN B CA 1
ATOM 10787 C C . GLN B 1 582 ? -12.438 -29.906 2.602 1 91.69 582 GLN B C 1
ATOM 10789 O O . GLN B 1 582 ? -12.422 -29.172 3.598 1 91.69 582 GLN B O 1
ATOM 10794 N N . VAL B 1 583 ? -13.578 -30.203 1.925 1 94.44 583 VAL B N 1
ATOM 10795 C CA . VAL B 1 583 ? -14.773 -29.469 2.318 1 94.44 583 VAL B CA 1
ATOM 10796 C C . VAL B 1 583 ? -15.898 -30.453 2.654 1 94.44 583 VAL B C 1
ATOM 10798 O O . VAL B 1 583 ? -16.969 -30.047 3.131 1 94.44 583 VAL B O 1
ATOM 10801 N N . GLY B 1 584 ? -15.758 -31.75 2.428 1 95.25 584 GLY B N 1
ATOM 10802 C CA . GLY B 1 584 ? -16.734 -32.75 2.785 1 95.25 584 GLY B CA 1
ATOM 10803 C C . GLY B 1 584 ? -17.906 -32.812 1.809 1 95.25 584 GLY B C 1
ATOM 10804 O O . GLY B 1 584 ? -18.875 -33.531 2.049 1 95.25 584 GLY B O 1
ATOM 10805 N N . ARG B 1 585 ? -17.828 -32.188 0.657 1 96.12 585 ARG B N 1
ATOM 10806 C CA . ARG B 1 585 ? -18.906 -32.062 -0.32 1 96.12 585 ARG B CA 1
ATOM 10807 C C . ARG B 1 585 ? -19 -33.344 -1.163 1 96.12 585 ARG B C 1
ATOM 10809 O O . ARG B 1 585 ? -17.984 -33.969 -1.485 1 96.12 585 ARG B O 1
ATOM 10816 N N . ILE B 1 586 ? -20.172 -33.719 -1.422 1 96.62 586 ILE B N 1
ATOM 10817 C CA . ILE B 1 586 ? -20.422 -34.844 -2.348 1 96.62 586 ILE B CA 1
ATOM 10818 C C . ILE B 1 586 ? -20.953 -34.281 -3.672 1 96.62 586 ILE B C 1
ATOM 10820 O O . ILE B 1 586 ? -22.047 -33.719 -3.725 1 96.62 586 ILE B O 1
ATOM 10824 N N . THR B 1 587 ? -20.203 -34.438 -4.688 1 96.81 587 THR B N 1
ATOM 10825 C CA . THR B 1 587 ? -20.547 -33.969 -6.027 1 96.81 587 THR B CA 1
ATOM 10826 C C . THR B 1 587 ? -20.578 -35.125 -7.012 1 96.81 587 THR B C 1
ATOM 10828 O O . THR B 1 587 ? -19.766 -36.031 -6.922 1 96.81 587 THR B O 1
ATOM 10831 N N . PRO B 1 588 ? -21.516 -35.094 -7.969 1 96.19 588 PRO B N 1
ATOM 10832 C CA . PRO B 1 588 ? -21.594 -36.219 -8.93 1 96.19 588 PRO B CA 1
ATOM 10833 C C . PRO B 1 588 ? -20.312 -36.406 -9.711 1 96.19 588 PRO B C 1
ATOM 10835 O O . PRO B 1 588 ? -19.641 -35.438 -10.078 1 96.19 588 PRO B O 1
ATOM 10838 N N . MET B 1 589 ? -20.031 -37.75 -10.023 1 96.88 589 MET B N 1
ATOM 10839 C CA . MET B 1 589 ? -18.844 -38.094 -10.805 1 96.88 589 MET B CA 1
ATOM 10840 C C . MET B 1 589 ? -18.828 -37.344 -12.133 1 96.88 589 MET B C 1
ATOM 10842 O O . MET B 1 589 ? -17.766 -36.906 -12.578 1 96.88 589 MET B O 1
ATOM 10846 N N . LYS B 1 590 ? -19.953 -37.156 -12.695 1 96.31 590 LYS B N 1
ATOM 10847 C CA . LYS B 1 590 ? -20.062 -36.469 -13.969 1 96.31 590 LYS B CA 1
ATOM 10848 C C . LYS B 1 590 ? -19.578 -35.031 -13.852 1 96.31 590 LYS B C 1
ATOM 10850 O O . LYS B 1 590 ? -18.781 -34.562 -14.68 1 96.31 590 LYS B O 1
ATOM 10855 N N . THR B 1 591 ? -20.062 -34.344 -12.836 1 97.88 591 THR B N 1
ATOM 10856 C CA . THR B 1 591 ? -19.703 -32.938 -12.648 1 97.88 591 THR B CA 1
ATOM 10857 C C . THR B 1 591 ? -18.219 -32.812 -12.312 1 97.88 591 THR B C 1
ATOM 10859 O O . THR B 1 591 ? -17.562 -31.875 -12.789 1 97.88 591 THR B O 1
ATOM 10862 N N . ARG B 1 592 ? -17.703 -33.656 -11.469 1 98.38 592 ARG B N 1
ATOM 10863 C CA . ARG B 1 592 ? -16.281 -33.656 -11.172 1 98.38 592 ARG B CA 1
ATOM 10864 C C . ARG B 1 592 ? -15.453 -33.812 -12.445 1 98.38 592 ARG B C 1
ATOM 10866 O O . ARG B 1 592 ? -14.422 -33.156 -12.602 1 98.38 592 ARG B O 1
ATOM 10873 N N . GLY B 1 593 ? -15.914 -34.656 -13.336 1 98.25 593 GLY B N 1
ATOM 10874 C CA . GLY B 1 593 ? -15.25 -34.812 -14.617 1 98.25 593 GLY B CA 1
ATOM 10875 C C . GLY B 1 593 ? -15.328 -33.562 -15.492 1 98.25 593 GLY B C 1
ATOM 10876 O O . GLY B 1 593 ? -14.32 -33.156 -16.062 1 98.25 593 GLY B O 1
ATOM 10877 N N . VAL B 1 594 ? -16.5 -32.969 -15.617 1 98.06 594 VAL B N 1
ATOM 10878 C CA . VAL B 1 594 ? -16.734 -31.797 -16.453 1 98.06 594 VAL B CA 1
ATOM 10879 C C . VAL B 1 594 ? -15.805 -30.656 -16.031 1 98.06 594 VAL B C 1
ATOM 10881 O O . VAL B 1 594 ? -15.219 -29.984 -16.875 1 98.06 594 VAL B O 1
ATOM 10884 N N . VAL B 1 595 ? -15.656 -30.453 -14.742 1 98.31 595 VAL B N 1
ATOM 10885 C CA . VAL B 1 595 ? -14.812 -29.391 -14.211 1 98.31 595 VAL B CA 1
ATOM 10886 C C . VAL B 1 595 ? -13.344 -29.688 -14.5 1 98.31 595 VAL B C 1
ATOM 10888 O O . VAL B 1 595 ? -12.594 -28.812 -14.914 1 98.31 595 VAL B O 1
ATOM 10891 N N . ALA B 1 596 ? -12.961 -30.922 -14.344 1 98.5 596 ALA B N 1
ATOM 10892 C CA . ALA B 1 596 ? -11.562 -31.328 -14.469 1 98.5 596 ALA B CA 1
ATOM 10893 C C . ALA B 1 596 ? -11.133 -31.344 -15.93 1 98.5 596 ALA B C 1
ATOM 10895 O O . ALA B 1 596 ? -9.938 -31.266 -16.234 1 98.5 596 ALA B O 1
ATOM 10896 N N . LEU B 1 597 ? -12.055 -31.422 -16.859 1 98.12 597 LEU B N 1
ATOM 10897 C CA . LEU B 1 597 ? -11.742 -31.516 -18.281 1 98.12 597 LEU B CA 1
ATOM 10898 C C . LEU B 1 597 ? -11.18 -30.188 -18.797 1 98.12 597 LEU B C 1
ATOM 10900 O O . LEU B 1 597 ? -10.617 -30.141 -19.891 1 98.12 597 LEU B O 1
ATOM 10904 N N . SER B 1 598 ? -11.305 -29.094 -18.062 1 96.56 598 SER B N 1
ATOM 10905 C CA . SER B 1 598 ? -10.805 -27.781 -18.453 1 96.56 598 SER B CA 1
ATOM 10906 C C . SER B 1 598 ? -9.375 -27.562 -17.969 1 96.56 598 SER B C 1
ATOM 10908 O O . SER B 1 598 ? -9.047 -26.516 -17.406 1 96.56 598 SER B O 1
ATOM 10910 N N . GLY B 1 599 ? -8.5 -28.516 -18.109 1 96.25 599 GLY B N 1
ATOM 10911 C CA . GLY B 1 599 ? -7.094 -28.438 -17.734 1 96.25 599 GLY B CA 1
ATOM 10912 C C . GLY B 1 599 ? -6.324 -29.703 -18.062 1 96.25 599 GLY B C 1
ATOM 10913 O O . GLY B 1 599 ? -6.699 -30.453 -18.984 1 96.25 599 GLY B O 1
ATOM 10914 N N . ALA B 1 600 ? -5.117 -29.812 -17.438 1 96.69 600 ALA B N 1
ATOM 10915 C CA . ALA B 1 600 ? -4.391 -31.078 -17.5 1 96.69 600 ALA B CA 1
ATOM 10916 C C . ALA B 1 600 ? -5.086 -32.156 -16.688 1 96.69 600 ALA B C 1
ATOM 10918 O O . ALA B 1 600 ? -4.898 -32.25 -15.477 1 96.69 600 ALA B O 1
ATOM 10919 N N . PHE B 1 601 ? -5.781 -33 -17.391 1 97.62 601 PHE B N 1
ATOM 10920 C CA . PHE B 1 601 ? -6.805 -33.875 -16.859 1 97.62 601 PHE B CA 1
ATOM 10921 C C . PHE B 1 601 ? -6.168 -35.094 -16.172 1 97.62 601 PHE B C 1
ATOM 10923 O O . PHE B 1 601 ? -5.148 -35.594 -16.625 1 97.62 601 PHE B O 1
ATOM 10930 N N . GLY B 1 602 ? -6.719 -35.531 -15.016 1 97.69 602 GLY B N 1
ATOM 10931 C CA . GLY B 1 602 ? -6.254 -36.688 -14.297 1 97.69 602 GLY B CA 1
ATOM 10932 C C . GLY B 1 602 ? -7.148 -37.094 -13.133 1 97.69 602 GLY B C 1
ATOM 10933 O O . GLY B 1 602 ? -8.289 -36.625 -13.047 1 97.69 602 GLY B O 1
ATOM 10934 N N . TYR B 1 603 ? -6.703 -38.062 -12.352 1 97.81 603 TYR B N 1
ATOM 10935 C CA . TYR B 1 603 ? -7.488 -38.594 -11.242 1 97.81 603 TYR B CA 1
ATOM 10936 C C . TYR B 1 603 ? -6.66 -38.625 -9.969 1 97.81 603 TYR B C 1
ATOM 10938 O O . TYR B 1 603 ? -5.438 -38.812 -10.016 1 97.81 603 TYR B O 1
ATOM 10946 N N . GLU B 1 604 ? -7.281 -38.406 -8.891 1 95.56 604 GLU B N 1
ATOM 10947 C CA . GLU B 1 604 ? -6.742 -38.594 -7.543 1 95.56 604 GLU B CA 1
ATOM 10948 C C . GLU B 1 604 ? -7.777 -39.25 -6.625 1 95.56 604 GLU B C 1
ATOM 10950 O O . GLU B 1 604 ? -8.391 -38.562 -5.801 1 95.56 604 GLU B O 1
ATOM 10955 N N . LEU B 1 605 ? -7.961 -40.469 -6.691 1 93.19 605 LEU B N 1
ATOM 10956 C CA . LEU B 1 605 ? -8.922 -41.25 -5.906 1 93.19 605 LEU B CA 1
ATOM 10957 C C . LEU B 1 605 ? -8.617 -42.719 -5.973 1 93.19 605 LEU B C 1
ATOM 10959 O O . LEU B 1 605 ? -7.797 -43.156 -6.781 1 93.19 605 LEU B O 1
ATOM 10963 N N . ASP B 1 606 ? -9.203 -43.5 -5.121 1 94 606 ASP B N 1
ATOM 10964 C CA . ASP B 1 606 ? -9.016 -44.938 -5.09 1 94 606 ASP B CA 1
ATOM 10965 C C . ASP B 1 606 ? -9.93 -45.625 -6.102 1 94 606 ASP B C 1
ATOM 10967 O O . ASP B 1 606 ? -11.102 -45.875 -5.816 1 94 606 ASP B O 1
ATOM 10971 N N . LEU B 1 607 ? -9.391 -46.094 -7.141 1 93.88 607 LEU B N 1
ATOM 10972 C CA . LEU B 1 607 ? -10.133 -46.688 -8.242 1 93.88 607 LEU B CA 1
ATOM 10973 C C . LEU B 1 607 ? -10.75 -48.031 -7.816 1 93.88 607 LEU B C 1
ATOM 10975 O O . LEU B 1 607 ? -11.727 -48.469 -8.414 1 93.88 607 LEU B O 1
ATOM 10979 N N . THR B 1 608 ? -10.156 -48.625 -6.812 1 92.06 608 THR B N 1
ATOM 10980 C CA . THR B 1 608 ? -10.578 -49.969 -6.398 1 92.06 608 THR B CA 1
ATOM 10981 C C . THR B 1 608 ? -11.867 -49.906 -5.59 1 92.06 608 THR B C 1
ATOM 10983 O O . THR B 1 608 ? -12.539 -50.906 -5.391 1 92.06 608 THR B O 1
ATOM 10986 N N . LYS B 1 609 ? -12.219 -48.781 -5.223 1 92.5 609 LYS B N 1
ATOM 10987 C CA . LYS B 1 609 ? -13.383 -48.625 -4.363 1 92.5 609 LYS B CA 1
ATOM 10988 C C . LYS B 1 609 ? -14.562 -48.031 -5.137 1 92.5 609 LYS B C 1
ATOM 10990 O O . LYS B 1 609 ? -15.633 -47.812 -4.57 1 92.5 609 LYS B O 1
ATOM 10995 N N . LEU B 1 610 ? -14.406 -47.875 -6.348 1 94.81 610 LEU B N 1
ATOM 10996 C CA . LEU B 1 610 ? -15.43 -47.219 -7.145 1 94.81 610 LEU B CA 1
ATOM 10997 C C . LEU B 1 610 ? -16.5 -48.188 -7.582 1 94.81 610 LEU B C 1
ATOM 10999 O O . LEU B 1 610 ? -16.219 -49.375 -7.762 1 94.81 610 LEU B O 1
ATOM 11003 N N . SER B 1 611 ? -17.703 -47.719 -7.746 1 95.25 611 SER B N 1
ATOM 11004 C CA . SER B 1 611 ? -18.797 -48.531 -8.305 1 95.25 611 SER B CA 1
ATOM 11005 C C . SER B 1 611 ? -18.578 -48.75 -9.797 1 95.25 611 SER B C 1
ATOM 11007 O O . SER B 1 611 ? -17.828 -48.031 -10.453 1 95.25 611 SER B O 1
ATOM 11009 N N . PRO B 1 612 ? -19.188 -49.812 -10.281 1 95.75 612 PRO B N 1
ATOM 11010 C CA . PRO B 1 612 ? -19.109 -50.031 -11.727 1 95.75 612 PRO B CA 1
ATOM 11011 C C . PRO B 1 612 ? -19.609 -48.844 -12.547 1 95.75 612 PRO B C 1
ATOM 11013 O O . PRO B 1 612 ? -19.047 -48.562 -13.609 1 95.75 612 PRO B O 1
ATOM 11016 N N . GLU B 1 613 ? -20.578 -48.219 -12.016 1 95.81 613 GLU B N 1
ATOM 11017 C CA . GLU B 1 613 ? -21.109 -47.062 -12.703 1 95.81 613 GLU B CA 1
ATOM 11018 C C . GLU B 1 613 ? -20.062 -45.938 -12.773 1 95.81 613 GLU B C 1
ATOM 11020 O O . GLU B 1 613 ? -19.922 -45.281 -13.812 1 95.81 613 GLU B O 1
ATOM 11025 N N . ASP B 1 614 ? -19.438 -45.719 -11.719 1 96.31 614 ASP B N 1
ATOM 11026 C CA . ASP B 1 614 ? -18.391 -44.688 -11.672 1 96.31 614 ASP B CA 1
ATOM 11027 C C . ASP B 1 614 ? -17.234 -45.062 -12.586 1 96.31 614 ASP B C 1
ATOM 11029 O O . ASP B 1 614 ? -16.641 -44.188 -13.227 1 96.31 614 ASP B O 1
ATOM 11033 N N . LYS B 1 615 ? -16.891 -46.281 -12.633 1 96.94 615 LYS B N 1
ATOM 11034 C CA . LYS B 1 615 ? -15.82 -46.719 -13.508 1 96.94 615 LYS B CA 1
ATOM 11035 C C . LYS B 1 615 ? -16.172 -46.5 -14.977 1 96.94 615 LYS B C 1
ATOM 11037 O O . LYS B 1 615 ? -15.32 -46.125 -15.773 1 96.94 615 LYS B O 1
ATOM 11042 N N . GLU B 1 616 ? -17.406 -46.844 -15.258 1 97.12 616 GLU B N 1
ATOM 11043 C CA . GLU B 1 616 ? -17.844 -46.594 -16.625 1 97.12 616 GLU B CA 1
ATOM 11044 C C . GLU B 1 616 ? -17.797 -45.094 -16.953 1 97.12 616 GLU B C 1
ATOM 11046 O O . GLU B 1 616 ? -17.453 -44.719 -18.078 1 97.12 616 GLU B O 1
ATOM 11051 N N . GLU B 1 617 ? -18.203 -44.312 -15.992 1 97.19 617 GLU B N 1
ATOM 11052 C CA . GLU B 1 617 ? -18.141 -42.875 -16.172 1 97.19 617 GLU B CA 1
ATOM 11053 C C . GLU B 1 617 ? -16.703 -42.406 -16.391 1 97.19 617 GLU B C 1
ATOM 11055 O O . GLU B 1 617 ? -16.438 -41.5 -17.188 1 97.19 617 GLU B O 1
ATOM 11060 N N . ILE B 1 618 ? -15.773 -42.938 -15.727 1 97.94 618 ILE B N 1
ATOM 11061 C CA . ILE B 1 618 ? -14.359 -42.625 -15.883 1 97.94 618 ILE B CA 1
ATOM 11062 C C . ILE B 1 618 ? -13.906 -42.938 -17.312 1 97.94 618 ILE B C 1
ATOM 11064 O O . ILE B 1 618 ? -13.227 -42.125 -17.938 1 97.94 618 ILE B O 1
ATOM 11068 N N . LYS B 1 619 ? -14.289 -44.094 -17.781 1 97.81 619 LYS B N 1
ATOM 11069 C CA . LYS B 1 619 ? -13.945 -44.438 -19.156 1 97.81 619 LYS B CA 1
ATOM 11070 C C . LYS B 1 619 ? -14.492 -43.406 -20.141 1 97.81 619 LYS B C 1
ATOM 11072 O O . LYS B 1 619 ? -13.789 -43.031 -21.078 1 97.81 619 LYS B O 1
ATOM 11077 N N . ARG B 1 620 ? -15.703 -43.031 -19.906 1 97.56 620 ARG B N 1
ATOM 11078 C CA . ARG B 1 620 ? -16.328 -42.031 -20.75 1 97.56 620 ARG B CA 1
ATOM 11079 C C . ARG B 1 620 ? -15.57 -40.719 -20.672 1 97.56 620 ARG B C 1
ATOM 11081 O O . ARG B 1 620 ? -15.383 -40.031 -21.672 1 97.56 620 ARG B O 1
ATOM 11088 N N . GLN B 1 621 ? -15.234 -40.281 -19.484 1 98.12 621 GLN B N 1
ATOM 11089 C CA . GLN B 1 621 ? -14.484 -39.062 -19.281 1 98.12 621 GLN B CA 1
ATOM 11090 C C . GLN B 1 621 ? -13.156 -39.062 -20.016 1 98.12 621 GLN B C 1
ATOM 11092 O O . GLN B 1 621 ? -12.773 -38.094 -20.641 1 98.12 621 GLN B O 1
ATOM 11097 N N . ILE B 1 622 ? -12.445 -40.156 -19.953 1 98.25 622 ILE B N 1
ATOM 11098 C CA . ILE B 1 622 ? -11.148 -40.281 -20.594 1 98.25 622 ILE B CA 1
ATOM 11099 C C . ILE B 1 622 ? -11.312 -40.219 -22.109 1 98.25 622 ILE B C 1
ATOM 11101 O O . ILE B 1 622 ? -10.516 -39.562 -22.797 1 98.25 622 ILE B O 1
ATOM 11105 N N . GLU B 1 623 ? -12.281 -40.906 -22.609 1 97.56 623 GLU B N 1
ATOM 11106 C CA . GLU B 1 623 ? -12.578 -40.812 -24.031 1 97.56 623 GLU B CA 1
ATOM 11107 C C . GLU B 1 623 ? -12.891 -39.375 -24.453 1 97.56 623 GLU B C 1
ATOM 11109 O O . GLU B 1 623 ? -12.422 -38.906 -25.484 1 97.56 623 GLU B O 1
ATOM 11114 N N . THR B 1 624 ? -13.727 -38.75 -23.672 1 97.81 624 THR B N 1
ATOM 11115 C CA . THR B 1 624 ? -14.07 -37.375 -23.938 1 97.81 624 THR B CA 1
ATOM 11116 C C . THR B 1 624 ? -12.812 -36.5 -23.938 1 97.81 624 THR B C 1
ATOM 11118 O O . THR B 1 624 ? -12.641 -35.625 -24.797 1 97.81 624 THR B O 1
ATOM 11121 N N . TYR B 1 625 ? -11.953 -36.656 -22.938 1 97.75 625 TYR B N 1
ATOM 11122 C CA . TYR B 1 625 ? -10.703 -35.906 -22.859 1 97.75 625 TYR B CA 1
ATOM 11123 C C . TYR B 1 625 ? -9.891 -36.062 -24.125 1 97.75 625 TYR B C 1
ATOM 11125 O O . TYR B 1 625 ? -9.414 -35.062 -24.703 1 97.75 625 TYR B O 1
ATOM 11133 N N . LYS B 1 626 ? -9.75 -37.25 -24.578 1 97.19 626 LYS B N 1
ATOM 11134 C CA . LYS B 1 626 ? -8.953 -37.531 -25.766 1 97.19 626 LYS B CA 1
ATOM 11135 C C . LYS B 1 626 ? -9.555 -36.844 -27 1 97.19 626 LYS B C 1
ATOM 11137 O O . LYS B 1 626 ? -8.828 -36.469 -27.922 1 97.19 626 LYS B O 1
ATOM 11142 N N . GLU B 1 627 ? -10.812 -36.719 -26.969 1 97 627 GLU B N 1
ATOM 11143 C CA . GLU B 1 627 ? -11.516 -36.094 -28.094 1 97 627 GLU B CA 1
ATOM 11144 C C . GLU B 1 627 ? -11.336 -34.562 -28.078 1 97 627 GLU B C 1
ATOM 11146 O O . GLU B 1 627 ? -11.18 -33.969 -29.141 1 97 627 GLU B O 1
ATOM 11151 N N . ILE B 1 628 ? -11.312 -33.969 -26.969 1 97.75 628 ILE B N 1
ATOM 11152 C CA . ILE B 1 628 ? -11.469 -32.5 -26.953 1 97.75 628 ILE B CA 1
ATOM 11153 C C . ILE B 1 628 ? -10.18 -31.859 -26.469 1 97.75 628 ILE B C 1
ATOM 11155 O O . ILE B 1 628 ? -10.086 -30.625 -26.422 1 97.75 628 ILE B O 1
ATOM 11159 N N . TRP B 1 629 ? -9.156 -32.625 -26.031 1 97.31 629 TRP B N 1
ATOM 11160 C CA . TRP B 1 629 ? -7.98 -32.062 -25.375 1 97.31 629 TRP B CA 1
ATOM 11161 C C . TRP B 1 629 ? -7.379 -30.922 -26.172 1 97.31 629 TRP B C 1
ATOM 11163 O O . TRP B 1 629 ? -6.949 -29.906 -25.609 1 97.31 629 TRP B O 1
ATOM 11173 N N . HIS B 1 630 ? -7.305 -31 -27.547 1 97.31 630 HIS B N 1
ATOM 11174 C CA . HIS B 1 630 ? -6.664 -29.984 -28.375 1 97.31 630 HIS B CA 1
ATOM 11175 C C . HIS B 1 630 ? -7.453 -28.688 -28.359 1 97.31 630 HIS B C 1
ATOM 11177 O O . HIS B 1 630 ? -6.875 -27.609 -28.484 1 97.31 630 HIS B O 1
ATOM 11183 N N . ILE B 1 631 ? -8.828 -28.734 -28.234 1 98.25 631 ILE B N 1
ATOM 11184 C CA . ILE B 1 631 ? -9.664 -27.547 -28.156 1 98.25 631 ILE B CA 1
ATOM 11185 C C . ILE B 1 631 ? -9.375 -26.797 -26.844 1 98.25 631 ILE B C 1
ATOM 11187 O O . ILE B 1 631 ? -9.195 -25.578 -26.844 1 98.25 631 ILE B O 1
ATOM 11191 N N . VAL B 1 632 ? -9.297 -27.562 -25.703 1 97.94 632 VAL B N 1
ATOM 11192 C CA . VAL B 1 632 ? -9.07 -26.984 -24.391 1 97.94 632 VAL B CA 1
ATOM 11193 C C . VAL B 1 632 ? -7.625 -26.5 -24.281 1 97.94 632 VAL B C 1
ATOM 11195 O O . VAL B 1 632 ? -7.367 -25.422 -23.719 1 97.94 632 VAL B O 1
ATOM 11198 N N . PHE B 1 633 ? -6.738 -27.25 -24.812 1 96.38 633 PHE B N 1
ATOM 11199 C CA . PHE B 1 633 ? -5.305 -27.031 -24.688 1 96.38 633 PHE B CA 1
ATOM 11200 C C . PHE B 1 633 ? -4.863 -25.844 -25.531 1 96.38 633 PHE B C 1
ATOM 11202 O O . PHE B 1 633 ? -4.082 -25.016 -25.078 1 96.38 633 PHE B O 1
ATOM 11209 N N . GLU B 1 634 ? -5.367 -25.703 -26.703 1 95.44 634 GLU B N 1
ATOM 11210 C CA . GLU B 1 634 ? -4.844 -24.719 -27.656 1 95.44 634 GLU B CA 1
ATOM 11211 C C . GLU B 1 634 ? -5.871 -23.625 -27.953 1 95.44 634 GLU B C 1
ATOM 11213 O O . GLU B 1 634 ? -5.527 -22.562 -28.469 1 95.44 634 GLU B O 1
ATOM 11218 N N . GLY B 1 635 ? -7.062 -23.875 -27.656 1 97.25 635 GLY B N 1
ATOM 11219 C CA . GLY B 1 635 ? -8.133 -22.969 -28.047 1 97.25 635 GLY B CA 1
ATOM 11220 C C . GLY B 1 635 ? -8.164 -21.688 -27.25 1 97.25 635 GLY B C 1
ATOM 11221 O O . GLY B 1 635 ? -7.48 -21.562 -26.234 1 97.25 635 GLY B O 1
ATOM 11222 N N . GLU B 1 636 ? -8.914 -20.734 -27.75 1 98 636 GLU B N 1
ATOM 11223 C CA . GLU B 1 636 ? -9.148 -19.469 -27.047 1 98 636 GLU B CA 1
ATOM 11224 C C . GLU B 1 636 ? -10.25 -19.609 -26 1 98 636 GLU B C 1
ATOM 11226 O O . GLU B 1 636 ? -11.312 -20.156 -26.281 1 98 636 GLU B O 1
ATOM 11231 N N . LEU B 1 637 ? -9.945 -19.141 -24.875 1 98.38 637 LEU B N 1
ATOM 11232 C CA . LEU B 1 637 ? -10.898 -19.25 -23.766 1 98.38 637 LEU B CA 1
ATOM 11233 C C . LEU B 1 637 ? -11.852 -18.062 -23.766 1 98.38 637 LEU B C 1
ATOM 11235 O O . LEU B 1 637 ? -11.43 -16.906 -23.938 1 98.38 637 LEU B O 1
ATOM 11239 N N . PHE B 1 638 ? -13.117 -18.297 -23.609 1 98.62 638 PHE B N 1
ATOM 11240 C CA . PHE B 1 638 ? -14.148 -17.297 -23.375 1 98.62 638 PHE B CA 1
ATOM 11241 C C . PHE B 1 638 ? -14.898 -17.594 -22.078 1 98.62 638 PHE B C 1
ATOM 11243 O O . PHE B 1 638 ? -15.5 -18.672 -21.938 1 98.62 638 PHE B O 1
ATOM 11250 N N . ARG B 1 639 ? -14.781 -16.703 -21.125 1 98.56 639 ARG B N 1
ATOM 11251 C CA . ARG B 1 639 ? -15.562 -16.828 -19.891 1 98.56 639 ARG B CA 1
ATOM 11252 C C . ARG B 1 639 ? -16.984 -16.328 -20.094 1 98.56 639 ARG B C 1
ATOM 11254 O O . ARG B 1 639 ? -17.203 -15.219 -20.609 1 98.56 639 ARG B O 1
ATOM 11261 N N . LEU B 1 640 ? -18 -17.125 -19.703 1 98.38 640 LEU B N 1
ATOM 11262 C CA . LEU B 1 640 ? -19.406 -16.844 -20 1 98.38 640 LEU B CA 1
ATOM 11263 C C . LEU B 1 640 ? -20.172 -16.453 -18.75 1 98.38 640 LEU B C 1
ATOM 11265 O O . LEU B 1 640 ? -20.953 -15.508 -18.75 1 98.38 640 LEU B O 1
ATOM 11269 N N . ILE B 1 641 ? -20.109 -17.234 -17.703 1 98 641 ILE B N 1
ATOM 11270 C CA . ILE B 1 641 ? -20.75 -16.953 -16.422 1 98 641 ILE B CA 1
ATOM 11271 C C . ILE B 1 641 ? -19.719 -17 -15.305 1 98 641 ILE B C 1
ATOM 11273 O O . ILE B 1 641 ? -19.016 -18.016 -15.141 1 98 641 ILE B O 1
ATOM 11277 N N . SER B 1 642 ? -19.625 -15.977 -14.562 1 98 642 SER B N 1
ATOM 11278 C CA . SER B 1 642 ? -18.672 -15.906 -13.461 1 98 642 SER B CA 1
ATOM 11279 C C . SER B 1 642 ? -19.234 -16.562 -12.203 1 98 642 SER B C 1
ATOM 11281 O O . SER B 1 642 ? -20.297 -16.188 -11.727 1 98 642 SER B O 1
ATOM 11283 N N . PRO B 1 643 ? -18.469 -17.469 -11.633 1 98 643 PRO B N 1
ATOM 11284 C CA . PRO B 1 643 ? -18.906 -18.094 -10.383 1 98 643 PRO B CA 1
ATOM 11285 C C . PRO B 1 643 ? -18.812 -17.141 -9.195 1 98 643 PRO B C 1
ATOM 11287 O O . PRO B 1 643 ? -19.328 -17.453 -8.109 1 98 643 PRO B O 1
ATOM 11290 N N . PHE B 1 644 ? -18.203 -16.016 -9.312 1 96.44 644 PHE B N 1
ATOM 11291 C CA . PHE B 1 644 ? -18.109 -15.031 -8.242 1 96.44 644 PHE B CA 1
ATOM 11292 C C . PHE B 1 644 ? -19.406 -14.219 -8.156 1 96.44 644 PHE B C 1
ATOM 11294 O O . PHE B 1 644 ? -19.672 -13.586 -7.133 1 96.44 644 PHE B O 1
ATOM 11301 N N . GLU B 1 645 ? -20.172 -14.25 -9.148 1 95 645 GLU B N 1
ATOM 11302 C CA . GLU B 1 645 ? -21.328 -13.359 -9.211 1 95 645 GLU B CA 1
ATOM 11303 C C . GLU B 1 645 ? -22.625 -14.148 -9.273 1 95 645 GLU B C 1
ATOM 11305 O O . GLU B 1 645 ? -23.688 -13.633 -8.945 1 95 645 GLU B O 1
ATOM 11310 N N . GLU B 1 646 ? -22.484 -15.453 -9.781 1 94.38 646 GLU B N 1
ATOM 11311 C CA . GLU B 1 646 ? -23.688 -16.234 -10.047 1 94.38 646 GLU B CA 1
ATOM 11312 C C . GLU B 1 646 ? -23.609 -17.609 -9.375 1 94.38 646 GLU B C 1
ATOM 11314 O O . GLU B 1 646 ? -22.531 -18.047 -8.992 1 94.38 646 GLU B O 1
ATOM 11319 N N . ASN B 1 647 ? -24.781 -18.188 -9.234 1 96 647 ASN B N 1
ATOM 11320 C CA . ASN B 1 647 ? -24.906 -19.547 -8.711 1 96 647 ASN B CA 1
ATOM 11321 C C . ASN B 1 647 ? -24.594 -20.594 -9.781 1 96 647 ASN B C 1
ATOM 11323 O O . ASN B 1 647 ? -25.266 -21.625 -9.867 1 96 647 ASN B O 1
ATOM 11327 N N . ALA B 1 648 ? -23.766 -20.234 -10.727 1 97.38 648 ALA B N 1
ATOM 11328 C CA . ALA B 1 648 ? -23.312 -21.078 -11.836 1 97.38 648 ALA B CA 1
ATOM 11329 C C . ALA B 1 648 ? -21.984 -20.578 -12.398 1 97.38 648 ALA B C 1
ATOM 11331 O O . ALA B 1 648 ? -21.531 -19.5 -12.055 1 97.38 648 ALA B O 1
ATOM 11332 N N . ALA B 1 649 ? -21.391 -21.391 -13.156 1 98.44 649 ALA B N 1
ATOM 11333 C CA . ALA B 1 649 ? -20.188 -21.047 -13.906 1 98.44 649 ALA B CA 1
ATOM 11334 C C . ALA B 1 649 ? -20.234 -21.625 -15.32 1 98.44 649 ALA B C 1
ATOM 11336 O O . ALA B 1 649 ? -20.781 -22.703 -15.531 1 98.44 649 ALA B O 1
ATOM 11337 N N . ALA B 1 650 ? -19.703 -20.859 -16.219 1 98.69 650 ALA B N 1
ATOM 11338 C CA . ALA B 1 650 ? -19.625 -21.359 -17.594 1 98.69 650 ALA B CA 1
ATOM 11339 C C . ALA B 1 650 ? -18.453 -20.734 -18.344 1 98.69 650 ALA B C 1
ATOM 11341 O O . ALA B 1 650 ? -18.156 -19.547 -18.141 1 98.69 650 ALA B O 1
ATOM 11342 N N . TRP B 1 651 ? -17.844 -21.469 -19.188 1 98.75 651 TRP B N 1
ATOM 11343 C CA . TRP B 1 651 ? -16.812 -21 -20.094 1 98.75 651 TRP B CA 1
ATOM 11344 C C . TRP B 1 651 ? -16.719 -21.906 -21.328 1 98.75 651 TRP B C 1
ATOM 11346 O O . TRP B 1 651 ? -17.359 -22.953 -21.375 1 98.75 651 TRP B O 1
ATOM 11356 N N . MET B 1 652 ? -16 -21.469 -22.297 1 98.75 652 MET B N 1
ATOM 11357 C CA . MET B 1 652 ? -15.859 -22.281 -23.5 1 98.75 652 MET B CA 1
ATOM 11358 C C . MET B 1 652 ? -14.5 -22.062 -24.156 1 98.75 652 MET B C 1
ATOM 11360 O O . MET B 1 652 ? -13.828 -21.062 -23.859 1 98.75 652 MET B O 1
ATOM 11364 N N . PHE B 1 653 ? -14.086 -22.969 -24.875 1 98.75 653 PHE B N 1
ATOM 11365 C CA . PHE B 1 653 ? -12.875 -22.906 -25.672 1 98.75 653 PHE B CA 1
ATOM 11366 C C . PHE B 1 653 ? -13.203 -23.047 -27.156 1 98.75 653 PHE B C 1
ATOM 11368 O O . PHE B 1 653 ? -14.055 -23.844 -27.531 1 98.75 653 PHE B O 1
ATOM 11375 N N . VAL B 1 654 ? -12.578 -22.219 -27.938 1 98.69 654 VAL B N 1
ATOM 11376 C CA . VAL B 1 654 ? -12.789 -22.203 -29.375 1 98.69 654 VAL B CA 1
ATOM 11377 C C . VAL B 1 654 ? -11.445 -22.359 -30.094 1 98.69 654 VAL B C 1
ATOM 11379 O O . VAL B 1 654 ? -10.492 -21.641 -29.797 1 98.69 654 VAL B O 1
ATOM 11382 N N . THR B 1 655 ? -11.383 -23.266 -31.047 1 98 655 THR B N 1
ATOM 11383 C CA . THR B 1 655 ? -10.148 -23.453 -31.797 1 98 655 THR B CA 1
ATOM 11384 C C . THR B 1 655 ? -9.805 -22.188 -32.562 1 98 655 THR B C 1
ATOM 11386 O O . THR B 1 655 ? -10.68 -21.359 -32.844 1 98 655 THR B O 1
ATOM 11389 N N . GLU B 1 656 ? -8.539 -22.016 -32.906 1 95.25 656 GLU B N 1
ATOM 11390 C CA . GLU B 1 656 ? -8.062 -20.812 -33.562 1 95.25 656 GLU B CA 1
ATOM 11391 C C . GLU B 1 656 ? -8.797 -20.578 -34.906 1 95.25 656 GLU B C 1
ATOM 11393 O O . GLU B 1 656 ? -9.102 -19.453 -35.25 1 95.25 656 GLU B O 1
ATOM 11398 N N . ASP B 1 657 ? -9.031 -21.656 -35.625 1 95.94 657 ASP B N 1
ATOM 11399 C CA . ASP B 1 657 ? -9.711 -21.531 -36.906 1 95.94 657 ASP B CA 1
ATOM 11400 C C . ASP B 1 657 ? -11.227 -21.484 -36.719 1 95.94 657 ASP B C 1
ATOM 11402 O O . ASP B 1 657 ? -11.969 -21.406 -37.688 1 95.94 657 ASP B O 1
ATOM 11406 N N . LYS B 1 658 ? -11.695 -21.609 -35.469 1 97.75 658 LYS B N 1
ATOM 11407 C CA . LYS B 1 658 ? -13.102 -21.5 -35.062 1 97.75 658 LYS B CA 1
ATOM 11408 C C . LYS B 1 658 ? -13.93 -22.641 -35.625 1 97.75 658 LYS B C 1
ATOM 11410 O O . LYS B 1 658 ? -15.141 -22.516 -35.812 1 97.75 658 LYS B O 1
ATOM 11415 N N . SER B 1 659 ? -13.273 -23.766 -35.906 1 97.56 659 SER B N 1
ATOM 11416 C CA . SER B 1 659 ? -13.969 -24.906 -36.469 1 97.56 659 SER B CA 1
ATOM 11417 C C . SER B 1 659 ? -14.578 -25.781 -35.375 1 97.56 659 SER B C 1
ATOM 11419 O O . SER B 1 659 ? -15.523 -26.531 -35.625 1 97.56 659 SER B O 1
ATOM 11421 N N . GLU B 1 660 ? -14.023 -25.75 -34.25 1 98.31 660 GLU B N 1
ATOM 11422 C CA . GLU B 1 660 ? -14.516 -26.547 -33.125 1 98.31 660 GLU B CA 1
ATOM 11423 C C . GLU B 1 660 ? -14.586 -25.719 -31.859 1 98.31 660 GLU B C 1
ATOM 11425 O O . GLU B 1 660 ? -13.859 -24.734 -31.719 1 98.31 660 GLU B O 1
ATOM 11430 N N . ALA B 1 661 ? -15.477 -26.078 -31 1 98.69 661 ALA B N 1
ATOM 11431 C CA . ALA B 1 661 ? -15.594 -25.453 -29.688 1 98.69 661 ALA B CA 1
ATOM 11432 C C . ALA B 1 661 ? -16.156 -26.438 -28.656 1 98.69 661 ALA B C 1
ATOM 11434 O O . ALA B 1 661 ? -16.797 -27.438 -29.031 1 98.69 661 ALA B O 1
ATOM 11435 N N . VAL B 1 662 ? -15.875 -26.234 -27.469 1 98.75 662 VAL B N 1
ATOM 11436 C CA . VAL B 1 662 ? -16.469 -26.984 -26.359 1 98.75 662 VAL B CA 1
ATOM 11437 C C . VAL B 1 662 ? -16.922 -26.016 -25.266 1 98.75 662 VAL B C 1
ATOM 11439 O O . VAL B 1 662 ? -16.234 -25.047 -24.969 1 98.75 662 VAL B O 1
ATOM 11442 N N . VAL B 1 663 ? -18.141 -26.188 -24.75 1 98.69 663 VAL B N 1
ATOM 11443 C CA . VAL B 1 663 ? -18.766 -25.344 -23.734 1 98.69 663 VAL B CA 1
ATOM 11444 C C . VAL B 1 663 ? -18.953 -26.125 -22.438 1 98.69 663 VAL B C 1
ATOM 11446 O O . VAL B 1 663 ? -19.438 -27.266 -22.469 1 98.69 663 VAL B O 1
ATOM 11449 N N . PHE B 1 664 ? -18.547 -25.562 -21.344 1 98.69 664 PHE B N 1
ATOM 11450 C CA . PHE B 1 664 ? -18.75 -26.141 -20.016 1 98.69 664 PHE B CA 1
ATOM 11451 C C . PHE B 1 664 ? -19.719 -25.297 -19.188 1 98.69 664 PHE B C 1
ATOM 11453 O O . PHE B 1 664 ? -19.609 -24.062 -19.156 1 98.69 664 PHE B O 1
ATOM 11460 N N . TYR B 1 665 ? -20.672 -25.891 -18.562 1 98.38 665 TYR B N 1
ATOM 11461 C CA . TYR B 1 665 ? -21.656 -25.25 -17.703 1 98.38 665 TYR B CA 1
ATOM 11462 C C . TYR B 1 665 ? -21.859 -26.031 -16.406 1 98.38 665 TYR B C 1
ATOM 11464 O O . TYR B 1 665 ? -22.047 -27.25 -16.453 1 98.38 665 TYR B O 1
ATOM 11472 N N . VAL B 1 666 ? -21.766 -25.438 -15.281 1 98.31 666 VAL B N 1
ATOM 11473 C CA . VAL B 1 666 ? -22.016 -26.047 -13.984 1 98.31 666 VAL B CA 1
ATOM 11474 C C . VAL B 1 666 ? -23 -25.203 -13.195 1 98.31 666 VAL B C 1
ATOM 11476 O O . VAL B 1 666 ? -22.797 -24 -13.016 1 98.31 666 VAL B O 1
ATOM 11479 N N . GLU B 1 667 ? -24.078 -25.75 -12.773 1 97.12 667 GLU B N 1
ATOM 11480 C CA . GLU B 1 667 ? -25 -25.156 -11.82 1 97.12 667 GLU B CA 1
ATOM 11481 C C . GLU B 1 667 ? -24.703 -25.609 -10.398 1 97.12 667 GLU B C 1
ATOM 11483 O O . GLU B 1 667 ? -24.703 -26.797 -10.109 1 97.12 667 GLU B O 1
ATOM 11488 N N . VAL B 1 668 ? -24.5 -24.766 -9.492 1 97.12 668 VAL B N 1
ATOM 11489 C CA . VAL B 1 668 ? -24.031 -25.109 -8.156 1 97.12 668 VAL B CA 1
ATOM 11490 C C . VAL B 1 668 ? -25.203 -25.609 -7.316 1 97.12 668 VAL B C 1
ATOM 11492 O O . VAL B 1 668 ? -25.297 -26.797 -7.008 1 97.12 668 VAL B O 1
ATOM 11495 N N . LEU B 1 669 ? -26.172 -24.719 -7.066 1 95.75 669 LEU B N 1
ATOM 11496 C CA . LEU B 1 669 ? -27.359 -25.125 -6.312 1 95.75 669 LEU B CA 1
ATOM 11497 C C . LEU B 1 669 ? -28.609 -25.062 -7.184 1 95.75 669 LEU B C 1
ATOM 11499 O O . LEU B 1 669 ? -28.781 -24.125 -7.961 1 95.75 669 LEU B O 1
ATOM 11503 N N . LYS B 1 670 ? -29.391 -26.125 -7.02 1 93.88 670 LYS B N 1
ATOM 11504 C CA . LYS B 1 670 ? -30.703 -26.078 -7.652 1 93.88 670 LYS B CA 1
ATOM 11505 C C . LYS B 1 670 ? -31.594 -25.031 -6.992 1 93.88 670 LYS B C 1
ATOM 11507 O O . LYS B 1 670 ? -31.609 -24.906 -5.766 1 93.88 670 LYS B O 1
ATOM 11512 N N . THR B 1 671 ? -32.188 -24.281 -7.832 1 91.44 671 THR B N 1
ATOM 11513 C CA . THR B 1 671 ? -33.125 -23.281 -7.34 1 91.44 671 THR B CA 1
ATOM 11514 C C . THR B 1 671 ? -34.562 -23.625 -7.746 1 91.44 671 THR B C 1
ATOM 11516 O O . THR B 1 671 ? -34.812 -23.984 -8.898 1 91.44 671 THR B O 1
ATOM 11519 N N . PRO B 1 672 ? -35.5 -23.453 -6.801 1 90.75 672 PRO B N 1
ATOM 11520 C CA . PRO B 1 672 ? -36.875 -23.781 -7.156 1 90.75 672 PRO B CA 1
ATOM 11521 C C . PRO B 1 672 ? -37.469 -22.781 -8.156 1 90.75 672 PRO B C 1
ATOM 11523 O O . PRO B 1 672 ? -37.219 -21.578 -8.07 1 90.75 672 PRO B O 1
ATOM 11526 N N . ASN B 1 673 ? -38.281 -23.266 -9.047 1 90.62 673 ASN B N 1
ATOM 11527 C CA . ASN B 1 673 ? -39.062 -22.484 -10.008 1 90.62 673 ASN B CA 1
ATOM 11528 C C . ASN B 1 673 ? -38.188 -21.469 -10.734 1 90.62 673 ASN B C 1
ATOM 11530 O O . ASN B 1 673 ? -38.5 -20.281 -10.773 1 90.62 673 ASN B O 1
ATOM 11534 N N . LYS B 1 674 ? -37.031 -21.906 -11.094 1 88.81 674 LYS B N 1
ATOM 11535 C CA . LYS B 1 674 ? -36.094 -21.047 -11.812 1 88.81 674 LYS B CA 1
ATOM 11536 C C . LYS B 1 674 ? -36.594 -20.75 -13.227 1 88.81 674 LYS B C 1
ATOM 11538 O O . LYS B 1 674 ? -37.125 -21.625 -13.891 1 88.81 674 LYS B O 1
ATOM 11543 N N . HIS B 1 675 ? -36.5 -19.531 -13.664 1 89.25 675 HIS B N 1
ATOM 11544 C CA . HIS B 1 675 ? -36.844 -19.141 -15.031 1 89.25 675 HIS B CA 1
ATOM 11545 C C . HIS B 1 675 ? -35.875 -19.797 -16.031 1 89.25 675 HIS B C 1
ATOM 11547 O O . HIS B 1 675 ? -34.688 -19.859 -15.797 1 89.25 675 HIS B O 1
ATOM 11553 N N . PRO B 1 676 ? -36.5 -20.406 -17.094 1 89.06 676 PRO B N 1
ATOM 11554 C CA . PRO B 1 676 ? -35.594 -20.969 -18.109 1 89.06 676 PRO B CA 1
ATOM 11555 C C . PRO B 1 676 ? -34.594 -19.953 -18.625 1 89.06 676 PRO B C 1
ATOM 11557 O O . PRO B 1 676 ? -34.906 -18.781 -18.812 1 89.06 676 PRO B O 1
ATOM 11560 N N . ARG B 1 677 ? -33.312 -20.406 -18.781 1 90.94 677 ARG B N 1
ATOM 11561 C CA . ARG B 1 677 ? -32.219 -19.531 -19.188 1 90.94 677 ARG B CA 1
ATOM 11562 C C . ARG B 1 677 ? -31.516 -20.062 -20.422 1 90.94 677 ARG B C 1
ATOM 11564 O O . ARG B 1 677 ? -31.562 -21.266 -20.688 1 90.94 677 ARG B O 1
ATOM 11571 N N . ARG B 1 678 ? -30.969 -19.219 -21.219 1 95.75 678 ARG B N 1
ATOM 11572 C CA . ARG B 1 678 ? -30.109 -19.547 -22.344 1 95.75 678 ARG B CA 1
ATOM 11573 C C . ARG B 1 678 ? -28.672 -19.094 -22.094 1 95.75 678 ARG B C 1
ATOM 11575 O O . ARG B 1 678 ? -28.438 -18.109 -21.406 1 95.75 678 ARG B O 1
ATOM 11582 N N . LEU B 1 679 ? -27.812 -19.906 -22.609 1 97.81 679 LEU B N 1
ATOM 11583 C CA . LEU B 1 679 ? -26.391 -19.578 -22.5 1 97.81 679 LEU B CA 1
ATOM 11584 C C . LEU B 1 679 ? -25.859 -19.016 -23.797 1 97.81 679 LEU B C 1
ATOM 11586 O O . LEU B 1 679 ? -25.688 -19.75 -24.781 1 97.81 679 LEU B O 1
ATOM 11590 N N . LYS B 1 680 ? -25.703 -17.719 -23.781 1 97.75 680 LYS B N 1
ATOM 11591 C CA . LYS B 1 680 ? -25.109 -17.094 -24.969 1 97.75 680 LYS B CA 1
ATOM 11592 C C . LYS B 1 680 ? -23.641 -17.469 -25.109 1 97.75 680 LYS B C 1
ATOM 11594 O O . LYS B 1 680 ? -22.875 -17.406 -24.141 1 97.75 680 LYS B O 1
ATOM 11599 N N . LEU B 1 681 ? -23.234 -17.906 -26.281 1 98.44 681 LEU B N 1
ATOM 11600 C CA . LEU B 1 681 ? -21.859 -18.328 -26.547 1 98.44 681 LEU B CA 1
ATOM 11601 C C . LEU B 1 681 ? -21.062 -17.172 -27.156 1 98.44 681 LEU B C 1
ATOM 11603 O O . LEU B 1 681 ? -21.594 -16.078 -27.359 1 98.44 681 LEU B O 1
ATOM 11607 N N . LYS B 1 682 ? -19.75 -17.406 -27.328 1 97.88 682 LYS B N 1
ATOM 11608 C CA . LYS B 1 682 ? -18.859 -16.391 -27.859 1 97.88 682 LYS B CA 1
ATOM 11609 C C . LYS B 1 682 ? -17.797 -17 -28.766 1 97.88 682 LYS B C 1
ATOM 11611 O O . LYS B 1 682 ? -17.547 -18.203 -28.703 1 97.88 682 LYS B O 1
ATOM 11616 N N . GLY B 1 683 ? -17.141 -16.172 -29.656 1 97.44 683 GLY B N 1
ATOM 11617 C CA . GLY B 1 683 ? -15.93 -16.531 -30.375 1 97.44 683 GLY B CA 1
ATOM 11618 C C . GLY B 1 683 ? -16.188 -17.359 -31.625 1 97.44 683 GLY B C 1
ATOM 11619 O O . GLY B 1 683 ? -15.25 -17.844 -32.25 1 97.44 683 GLY B O 1
ATOM 11620 N N . LEU B 1 684 ? -17.453 -17.562 -31.969 1 98.25 684 LEU B N 1
ATOM 11621 C CA . LEU B 1 684 ? -17.797 -18.375 -33.125 1 98.25 684 LEU B CA 1
ATOM 11622 C C . LEU B 1 684 ? -17.922 -17.5 -34.375 1 98.25 684 LEU B C 1
ATOM 11624 O O . LEU B 1 684 ? -17.953 -16.266 -34.281 1 98.25 684 LEU B O 1
ATOM 11628 N N . LEU B 1 685 ? -17.875 -18.109 -35.531 1 97.69 685 LEU B N 1
ATOM 11629 C CA . LEU B 1 685 ? -18.188 -17.391 -36.781 1 97.69 685 LEU B CA 1
ATOM 11630 C C . LEU B 1 685 ? -19.688 -17.25 -36.938 1 97.69 685 LEU B C 1
ATOM 11632 O O . LEU B 1 685 ? -20.422 -18.25 -36.938 1 97.69 685 LEU B O 1
ATOM 11636 N N . PRO B 1 686 ? -20.094 -16.047 -37.125 1 96.81 686 PRO B N 1
ATOM 11637 C CA . PRO B 1 686 ? -21.547 -15.828 -37.188 1 96.81 686 PRO B CA 1
ATOM 11638 C C . PRO B 1 686 ? -22.203 -16.562 -38.344 1 96.81 686 PRO B C 1
ATOM 11640 O O . PRO B 1 686 ? -23.344 -17.031 -38.219 1 96.81 686 PRO B O 1
ATOM 11643 N N . ASP B 1 687 ? -21.547 -16.75 -39.469 1 96.31 687 ASP B N 1
ATOM 11644 C CA . ASP B 1 687 ? -22.156 -17.266 -40.688 1 96.31 687 ASP B CA 1
ATOM 11645 C C . ASP B 1 687 ? -21.875 -18.75 -40.875 1 96.31 687 ASP B C 1
ATOM 11647 O O . ASP B 1 687 ? -22.266 -19.344 -41.875 1 96.31 687 ASP B O 1
ATOM 11651 N N . LYS B 1 688 ? -21.281 -19.344 -39.906 1 97.38 688 LYS B N 1
ATOM 11652 C CA . LYS B 1 688 ? -20.969 -20.766 -39.969 1 97.38 688 LYS B CA 1
ATOM 11653 C C . LYS B 1 688 ? -21.969 -21.578 -39.188 1 97.38 688 LYS B C 1
ATOM 11655 O O . LYS B 1 688 ? -22.375 -21.172 -38.094 1 97.38 688 LYS B O 1
ATOM 11660 N N . LYS B 1 689 ? -22.375 -22.688 -39.75 1 97.81 689 LYS B N 1
ATOM 11661 C CA . LYS B 1 689 ? -23.25 -23.594 -39.031 1 97.81 689 LYS B CA 1
ATOM 11662 C C . LYS B 1 689 ? -22.453 -24.594 -38.188 1 97.81 689 LYS B C 1
ATOM 11664 O O . LYS B 1 689 ? -21.484 -25.188 -38.688 1 97.81 689 LYS B O 1
ATOM 11669 N N . TYR B 1 690 ? -22.812 -24.781 -36.969 1 98.5 690 TYR B N 1
ATOM 11670 C CA . TYR B 1 690 ? -22.125 -25.703 -36.062 1 98.5 690 TYR B CA 1
ATOM 11671 C C . TYR B 1 690 ? -23.047 -26.844 -35.656 1 98.5 690 TYR B C 1
ATOM 11673 O O . TYR B 1 690 ? -24.188 -26.625 -35.281 1 98.5 690 TYR B O 1
ATOM 11681 N N . LEU B 1 691 ? -22.578 -28.109 -35.75 1 98.31 691 LEU B N 1
ATOM 11682 C CA . LEU B 1 691 ? -23.25 -29.266 -35.156 1 98.31 691 LEU B CA 1
ATOM 11683 C C . LEU B 1 691 ? -22.984 -29.344 -33.656 1 98.31 691 LEU B C 1
ATOM 11685 O O . LEU B 1 691 ? -21.828 -29.328 -33.219 1 98.31 691 LEU B O 1
ATOM 11689 N N . ILE B 1 692 ? -24 -29.312 -32.906 1 97.94 692 ILE B N 1
ATOM 11690 C CA . ILE B 1 692 ? -23.906 -29.562 -31.469 1 97.94 692 ILE B CA 1
ATOM 11691 C C . ILE B 1 692 ? -24.156 -31.047 -31.188 1 97.94 692 ILE B C 1
ATOM 11693 O O . ILE B 1 692 ? -25.297 -31.5 -31.125 1 97.94 692 ILE B O 1
ATOM 11697 N N . LYS B 1 693 ? -23.188 -31.672 -30.844 1 96.19 693 LYS B N 1
ATOM 11698 C CA . LYS B 1 693 ? -23.203 -33.125 -30.719 1 96.19 693 LYS B CA 1
ATOM 11699 C C . LYS B 1 693 ? -24.234 -33.562 -29.703 1 96.19 693 LYS B C 1
ATOM 11701 O O . LYS B 1 693 ? -25.031 -34.469 -29.969 1 96.19 693 LYS B O 1
ATOM 11706 N N . GLU B 1 694 ? -24.281 -32.938 -28.562 1 94.69 694 GLU B N 1
ATOM 11707 C CA . GLU B 1 694 ? -25.109 -33.375 -27.438 1 94.69 694 GLU B CA 1
ATOM 11708 C C . GLU B 1 694 ? -26.578 -33.062 -27.688 1 94.69 694 GLU B C 1
ATOM 11710 O O . GLU B 1 694 ? -27.453 -33.656 -27.047 1 94.69 694 GLU B O 1
ATOM 11715 N N . LEU B 1 695 ? -26.812 -32.219 -28.594 1 94.5 695 LEU B N 1
ATOM 11716 C CA . LEU B 1 695 ? -28.188 -31.875 -28.922 1 94.5 695 LEU B CA 1
ATOM 11717 C C . LEU B 1 695 ? -28.594 -32.469 -30.266 1 94.5 695 LEU B C 1
ATOM 11719 O O . LEU B 1 695 ? -29.766 -32.438 -30.625 1 94.5 695 LEU B O 1
ATOM 11723 N N . ASN B 1 696 ? -27.766 -33 -30.938 1 95.25 696 ASN B N 1
ATOM 11724 C CA . ASN B 1 696 ? -27.969 -33.562 -32.281 1 95.25 696 ASN B CA 1
ATOM 11725 C C . ASN B 1 696 ? -28.703 -32.562 -33.188 1 95.25 696 ASN B C 1
ATOM 11727 O O . ASN B 1 696 ? -29.703 -32.938 -33.781 1 95.25 696 ASN B O 1
ATOM 11731 N N . THR B 1 697 ? -28.266 -31.375 -33.125 1 96.12 697 THR B N 1
ATOM 11732 C CA . THR B 1 697 ? -28.828 -30.312 -33.969 1 96.12 697 THR B CA 1
ATOM 11733 C C . THR B 1 697 ? -27.734 -29.359 -34.438 1 96.12 697 THR B C 1
ATOM 11735 O O . THR B 1 697 ? -26.625 -29.391 -33.906 1 96.12 697 THR B O 1
ATOM 11738 N N . SER B 1 698 ? -27.969 -28.703 -35.469 1 97.62 698 SER B N 1
ATOM 11739 C CA . SER B 1 698 ? -27.031 -27.703 -36 1 97.62 698 SER B CA 1
ATOM 11740 C C . SER B 1 698 ? -27.625 -26.297 -35.938 1 97.62 698 SER B C 1
ATOM 11742 O O . SER B 1 698 ? -28.812 -26.109 -36.188 1 97.62 698 SER B O 1
ATOM 11744 N N . LYS B 1 699 ? -26.875 -25.406 -35.531 1 97.5 699 LYS B N 1
ATOM 11745 C CA . LYS B 1 699 ? -27.266 -24 -35.438 1 97.5 699 LYS B CA 1
ATOM 11746 C C . LYS B 1 699 ? -26.172 -23.094 -35.969 1 97.5 699 LYS B C 1
ATOM 11748 O O . LYS B 1 699 ? -24.984 -23.438 -35.938 1 97.5 699 LYS B O 1
ATOM 11753 N N . PHE B 1 700 ? -26.562 -21.922 -36.5 1 97.56 700 PHE B N 1
ATOM 11754 C CA . PHE B 1 700 ? -25.578 -20.938 -36.969 1 97.56 700 PHE B CA 1
ATOM 11755 C C . PHE B 1 700 ? -24.922 -20.234 -35.812 1 97.56 700 PHE B C 1
ATOM 11757 O O . PHE B 1 700 ? -25.516 -20.094 -34.75 1 97.56 700 PHE B O 1
ATOM 11764 N N . GLY B 1 701 ? -23.672 -19.812 -36.094 1 97.69 701 GLY B N 1
ATOM 11765 C CA . GLY B 1 701 ? -22.922 -19.125 -35.062 1 97.69 701 GLY B CA 1
ATOM 11766 C C . GLY B 1 701 ? -23.609 -17.875 -34.531 1 97.69 701 GLY B C 1
ATOM 11767 O O . GLY B 1 701 ? -23.547 -17.578 -33.344 1 97.69 701 GLY B O 1
ATOM 11768 N N . ASP B 1 702 ? -24.219 -17.078 -35.375 1 97.75 702 ASP B N 1
ATOM 11769 C CA . ASP B 1 702 ? -24.922 -15.875 -34.938 1 97.75 702 ASP B CA 1
ATOM 11770 C C . ASP B 1 702 ? -26.062 -16.219 -34 1 97.75 702 ASP B C 1
ATOM 11772 O O . ASP B 1 702 ? -26.297 -15.508 -33 1 97.75 702 ASP B O 1
ATOM 11776 N N . GLU B 1 703 ? -26.812 -17.312 -34.25 1 97.19 703 GLU B N 1
ATOM 11777 C CA . GLU B 1 703 ? -27.875 -17.766 -33.344 1 97.19 703 GLU B CA 1
ATOM 11778 C C . GLU B 1 703 ? -27.297 -18.172 -31.984 1 97.19 703 GLU B C 1
ATOM 11780 O O . GLU B 1 703 ? -27.828 -17.781 -30.953 1 97.19 703 GLU B O 1
ATOM 11785 N N . LEU B 1 704 ? -26.234 -18.844 -32.031 1 98 704 LEU B N 1
ATOM 11786 C CA . LEU B 1 704 ? -25.609 -19.344 -30.828 1 98 704 LEU B CA 1
ATOM 11787 C C . LEU B 1 704 ? -25.062 -18.188 -29.984 1 98 704 LEU B C 1
ATOM 11789 O O . LEU B 1 704 ? -25.078 -18.25 -28.75 1 98 704 LEU B O 1
ATOM 11793 N N . MET B 1 705 ? -24.547 -17.109 -30.578 1 98.06 705 MET B N 1
ATOM 11794 C CA . MET B 1 705 ? -23.906 -16 -29.875 1 98.06 705 MET B CA 1
ATOM 11795 C C . MET B 1 705 ? -24.922 -14.961 -29.438 1 98.06 705 MET B C 1
ATOM 11797 O O . MET B 1 705 ? -24.734 -14.281 -28.422 1 98.06 705 MET B O 1
ATOM 11801 N N . ASN B 1 706 ? -26.109 -14.852 -30.109 1 96.56 706 ASN B N 1
ATOM 11802 C CA . ASN B 1 706 ? -27.078 -13.82 -29.781 1 96.56 706 ASN B CA 1
ATOM 11803 C C . ASN B 1 706 ? -28.266 -14.383 -29 1 96.56 706 ASN B C 1
ATOM 11805 O O . ASN B 1 706 ? -28.859 -13.68 -28.188 1 96.56 706 ASN B O 1
ATOM 11809 N N . LEU B 1 707 ? -28.703 -15.594 -29.25 1 95.69 707 LEU B N 1
ATOM 11810 C CA . LEU B 1 707 ? -29.812 -16.234 -28.531 1 95.69 707 LEU B CA 1
ATOM 11811 C C . LEU B 1 707 ? -29.281 -17.234 -27.5 1 95.69 707 LEU B C 1
ATOM 11813 O O . LEU B 1 707 ? -29.781 -17.281 -26.375 1 95.69 707 LEU B O 1
ATOM 11817 N N . GLY B 1 708 ? -28.266 -18.078 -27.969 1 97.06 708 GLY B N 1
ATOM 11818 C CA . GLY B 1 708 ? -27.625 -19 -27.047 1 97.06 708 GLY B CA 1
ATOM 11819 C C . GLY B 1 708 ? -28.234 -20.375 -27.062 1 97.06 708 GLY B C 1
ATOM 11820 O O . GLY B 1 708 ? -29.156 -20.641 -27.844 1 97.06 708 GLY B O 1
ATOM 11821 N N . ILE B 1 709 ? -27.688 -21.219 -26.25 1 96.81 709 ILE B N 1
ATOM 11822 C CA . ILE B 1 709 ? -28.156 -22.578 -26.078 1 96.81 709 ILE B CA 1
ATOM 11823 C C . ILE B 1 709 ? -29.078 -22.656 -24.859 1 96.81 709 ILE B C 1
ATOM 11825 O O . ILE B 1 709 ? -28.781 -22.094 -23.812 1 96.81 709 ILE B O 1
ATOM 11829 N N . PHE B 1 710 ? -30.172 -23.344 -25.031 1 94.69 710 PHE B N 1
ATOM 11830 C CA . PHE B 1 710 ? -31.078 -23.562 -23.922 1 94.69 710 PHE B CA 1
ATOM 11831 C C . PHE B 1 710 ? -30.422 -24.422 -22.844 1 94.69 710 PHE B C 1
ATOM 11833 O O . PHE B 1 710 ? -29.922 -25.516 -23.141 1 94.69 710 PHE B O 1
ATOM 11840 N N . ILE B 1 711 ? -30.391 -23.984 -21.641 1 95.5 711 ILE B N 1
ATOM 11841 C CA . ILE B 1 711 ? -29.891 -24.781 -20.516 1 95.5 711 ILE B CA 1
ATOM 11842 C C . ILE B 1 711 ? -31 -25.688 -20 1 95.5 711 ILE B C 1
ATOM 11844 O O . ILE B 1 711 ? -32 -25.219 -19.469 1 95.5 711 ILE B O 1
ATOM 11848 N N . PRO B 1 712 ? -30.812 -26.922 -20.125 1 92.38 712 PRO B N 1
ATOM 11849 C CA . PRO B 1 712 ? -31.891 -27.812 -19.688 1 92.38 712 PRO B CA 1
ATOM 11850 C C . PRO B 1 712 ? -32.094 -27.797 -18.172 1 92.38 712 PRO B C 1
ATOM 11852 O O . PRO B 1 712 ? -31.141 -27.516 -17.422 1 92.38 712 PRO B O 1
ATOM 11855 N N . GLU B 1 713 ? -33.281 -28.125 -17.75 1 91.12 713 GLU B N 1
ATOM 11856 C CA . GLU B 1 713 ? -33.562 -28.297 -16.328 1 91.12 713 GLU B CA 1
ATOM 11857 C C . GLU B 1 713 ? -32.844 -29.531 -15.781 1 91.12 713 GLU B C 1
ATOM 11859 O O . GLU B 1 713 ? -32.875 -30.594 -16.391 1 91.12 713 GLU B O 1
ATOM 11864 N N . MET B 1 714 ? -32.156 -29.266 -14.781 1 90.12 714 MET B N 1
ATOM 11865 C CA . MET B 1 714 ? -31.438 -30.375 -14.148 1 90.12 714 MET B CA 1
ATOM 11866 C C . MET B 1 714 ? -31.953 -30.625 -12.734 1 90.12 714 MET B C 1
ATOM 11868 O O . MET B 1 714 ? -32.531 -29.734 -12.117 1 90.12 714 MET B O 1
ATOM 11872 N N . TRP B 1 715 ? -31.797 -31.875 -12.305 1 90.56 715 TRP B N 1
ATOM 11873 C CA . TRP B 1 715 ? -32.312 -32.25 -11 1 90.56 715 TRP B CA 1
ATOM 11874 C C . TRP B 1 715 ? -31.188 -32.344 -9.977 1 90.56 715 TRP B C 1
ATOM 11876 O O . TRP B 1 715 ? -30.141 -32.938 -10.242 1 90.56 715 TRP B O 1
ATOM 11886 N N . GLY B 1 716 ? -31.484 -31.75 -8.867 1 92.5 716 GLY B N 1
ATOM 11887 C CA . GLY B 1 716 ? -30.531 -31.844 -7.777 1 92.5 716 GLY B CA 1
ATOM 11888 C C . GLY B 1 716 ? -29.438 -30.797 -7.848 1 92.5 716 GLY B C 1
ATOM 11889 O O . GLY B 1 716 ? -29.453 -29.938 -8.734 1 92.5 716 GLY B O 1
ATOM 11890 N N . ASP B 1 717 ? -28.594 -30.828 -6.824 1 96.12 717 ASP B N 1
ATOM 11891 C CA . ASP B 1 717 ? -27.484 -29.859 -6.727 1 96.12 717 ASP B CA 1
ATOM 11892 C C . ASP B 1 717 ? -26.281 -30.328 -7.527 1 96.12 717 ASP B C 1
ATOM 11894 O O . ASP B 1 717 ? -26.156 -31.516 -7.844 1 96.12 717 ASP B O 1
ATOM 11898 N N . PHE B 1 718 ? -25.375 -29.359 -7.887 1 97.81 718 PHE B N 1
ATOM 11899 C CA . PHE B 1 718 ? -24.062 -29.609 -8.469 1 97.81 718 PHE B CA 1
ATOM 11900 C C . PHE B 1 718 ? -24.203 -30.359 -9.789 1 97.81 718 PHE B C 1
ATOM 11902 O O . PHE B 1 718 ? -23.516 -31.375 -10.008 1 97.81 718 PHE B O 1
ATOM 11909 N N . ASN B 1 719 ? -25.016 -29.906 -10.656 1 96.12 719 ASN B N 1
ATOM 11910 C CA . ASN B 1 719 ? -25.203 -30.516 -11.969 1 96.12 719 ASN B CA 1
ATOM 11911 C C . ASN B 1 719 ? -24.359 -29.828 -13.039 1 96.12 719 ASN B C 1
ATOM 11913 O O . ASN B 1 719 ? -23.984 -28.656 -12.875 1 96.12 719 ASN B O 1
ATOM 11917 N N . SER B 1 720 ? -24.078 -30.547 -14.125 1 97.69 720 SER B N 1
ATOM 11918 C CA . SER B 1 720 ? -23.219 -29.984 -15.164 1 97.69 720 SER B CA 1
ATOM 11919 C C . SER B 1 720 ? -23.688 -30.406 -16.547 1 97.69 720 SER B C 1
ATOM 11921 O O . SER B 1 720 ? -24.406 -31.391 -16.688 1 97.69 720 SER B O 1
ATOM 11923 N N . LYS B 1 721 ? -23.375 -29.609 -17.5 1 96.94 721 LYS B N 1
ATOM 11924 C CA . LYS B 1 721 ? -23.562 -29.906 -18.922 1 96.94 721 LYS B CA 1
ATOM 11925 C C . LYS B 1 721 ? -22.328 -29.531 -19.734 1 96.94 721 LYS B C 1
ATOM 11927 O O . LYS B 1 721 ? -21.578 -28.625 -19.344 1 96.94 721 LYS B O 1
ATOM 11932 N N . MET B 1 722 ? -22.078 -30.25 -20.781 1 97.88 722 MET B N 1
ATOM 11933 C CA . MET B 1 722 ? -21.031 -29.969 -21.75 1 97.88 722 MET B CA 1
ATOM 11934 C C . MET B 1 722 ? -21.578 -30.062 -23.172 1 97.88 722 MET B C 1
ATOM 11936 O O . MET B 1 722 ? -22.359 -30.953 -23.484 1 97.88 722 MET B O 1
ATOM 11940 N N . TRP B 1 723 ? -21.281 -29.109 -24.016 1 98.19 723 TRP B N 1
ATOM 11941 C CA . TRP B 1 723 ? -21.641 -29.141 -25.438 1 98.19 723 TRP B CA 1
ATOM 11942 C C . TRP B 1 723 ? -20.406 -29.031 -26.312 1 98.19 723 TRP B C 1
ATOM 11944 O O . TRP B 1 723 ? -19.547 -28.172 -26.094 1 98.19 723 TRP B O 1
ATOM 11954 N N . THR B 1 724 ? -20.281 -29.922 -27.266 1 98.44 724 THR B N 1
ATOM 11955 C CA . THR B 1 724 ? -19.219 -29.859 -28.25 1 98.44 724 THR B CA 1
ATOM 11956 C C . THR B 1 724 ? -19.75 -29.375 -29.594 1 98.44 724 THR B C 1
ATOM 11958 O O . THR B 1 724 ? -20.766 -29.859 -30.078 1 98.44 724 THR B O 1
ATOM 11961 N N . LEU B 1 725 ? -19.109 -28.438 -30.125 1 98.5 725 LEU B N 1
ATOM 11962 C CA . LEU B 1 725 ? -19.516 -27.844 -31.391 1 98.5 725 LEU B CA 1
ATOM 11963 C C . LEU B 1 725 ? -18.5 -28.109 -32.5 1 98.5 725 LEU B C 1
ATOM 11965 O O . LEU B 1 725 ? -17.297 -27.984 -32.281 1 98.5 725 LEU B O 1
ATOM 11969 N N . LYS B 1 726 ? -18.953 -28.453 -33.625 1 98.25 726 LYS B N 1
ATOM 11970 C CA . LYS B 1 726 ? -18.109 -28.641 -34.812 1 98.25 726 LYS B CA 1
ATOM 11971 C C . LYS B 1 726 ? -18.703 -27.938 -36.031 1 98.25 726 LYS B C 1
ATOM 11973 O O . LYS B 1 726 ? -19.875 -28.125 -36.344 1 98.25 726 LYS B O 1
ATOM 11978 N N . ALA B 1 727 ? -17.891 -27.188 -36.625 1 97.75 727 ALA B N 1
ATOM 11979 C CA . ALA B 1 727 ? -18.344 -26.453 -37.812 1 97.75 727 ALA B CA 1
ATOM 11980 C C . ALA B 1 727 ? -18.656 -27.422 -38.969 1 97.75 727 ALA B C 1
ATOM 11982 O O . ALA B 1 727 ? -17.906 -28.391 -39.188 1 97.75 727 ALA B O 1
ATOM 11983 N N . LEU B 1 728 ? -19.766 -27.156 -39.594 1 95.69 728 LEU B N 1
ATOM 11984 C CA . LEU B 1 728 ? -20.141 -27.938 -40.75 1 95.69 728 LEU B CA 1
ATOM 11985 C C . LEU B 1 728 ? -19.641 -27.297 -42.031 1 95.69 728 LEU B C 1
ATOM 11987 O O . LEU B 1 728 ? -19.5 -26.078 -42.125 1 95.69 728 LEU B O 1
ATOM 11991 N N . ASP B 1 729 ? -19.172 -28.125 -43.062 1 81.69 729 ASP B N 1
ATOM 11992 C CA . ASP B 1 729 ? -18.719 -27.656 -44.375 1 81.69 729 ASP B CA 1
ATOM 11993 C C . ASP B 1 729 ? -19.859 -27.031 -45.156 1 81.69 729 ASP B C 1
ATOM 11995 O O . ASP B 1 729 ? -21 -27.5 -45.094 1 81.69 729 ASP B O 1
#

Foldseek 3Di:
DDWDADPVQQKTWFDAAFWTWMWHQPVQWFIFTDDTAGDDDDDRDDPVVFAPQDDPQDDLDPVDSRHAPCRTHHWFDDDDSRHPPDGQWWKAFPVGDGDFDWIWDDKDKAFFDDDFPLFADFGDPDRNQKMKMWTWIATPVQGKIKIWIWMHGHNFQKIKIKMKIWRQHQTKMKILHHFGTKGKDQAQQWWKWFFAAAALQAGFIDTGGDDAAKDKFKDPQLFCFRGGAQKMKTFHPPFAQFAGKIKIKAWQFTGIKMWMWHQHPSRMIMTTIWHPSVLAMDIHHHGGMDITTMIMIGIDRTHLQSRLLSLAQSLLPGQFDFDCSQDAFFAEEEACLPANQHAALVRLVVLLLLCVVLPGAAYEDEPHQFDRPSDQQAAQQGLHGDCVRPVPTQAVSQVSSVVSRHAYAYEHALFKHAPHHPVCVVCVLQFQADPPDDADDDSRITTGQLLDPVSLVVSLVSVVVNVVRHRHQEYEYEAEGTHDNQAHPPDDPVCSSVRSVSSRSSVSVSLVVVCVVRSRHQYEYYYQACTRVGSNVCSRHVAYRQHPNQPLLSLLSSVVSSSSRYAQARYQHEQEDPVGPPPRDDADLLLSLLSRLLHSYYYYYRSVPDDPVSSVVSSVSVVVSVVCVCQSNAFRKRWFDRVVVDQKGKIKGAHPVRFKMKIKIKGAFDDPPDDWDFGADDDHDQAWWKQWPVVRDIDGNVCCNPVNHTDDDDDGGTDMDMTMIGTDD/DDWDADPVQQKTWFDAAFWTWMWHQPVQWFIFTDDTAGDDDDDRDDPVVFFPQDDPQDDLDPVDSRHHPCRTHHWFDDDDSRHPPDGQWWKAFPVGDGDFDWIWDDKDKAFFDDDFPLFADFGDPDRNQKMKMWTWIATPVQGKIKIWIWMHGHNFQKIKIKMKIWRQHQTKMKILHHFRTKGKAQAQQWWKWFFAAAALQAGFIDTGGDDAAKDKFKDPQLFCFRGGAQKMKTFHPPFAQFAGKIKIKAWQFTGIKMWMWHQHPSRMIMTTIWHDSVLAMDIHHHGGMDITTMIMIGIDRTHLQSRLLSLAQSLLPGQFDFDCSQDAFFAEEECCLPANQHAALVRQVVLLLLCVVLPGAAYEDEPHQFDRPSDQQAAQQGLHGDCVRPVPTQAVSQVSSVVSRHAYAYEHALFKHACHHPVCVVCVLQFQADPPDDADDDSRITTGQLLDPVSLVVSLVSVVVNVVRHRHQEYEYEAEGTHDNQAHPPDDPVCSSVRSVSSRSSVSVSLVVVCVVRSRHQYEYYYQACTRVGSNVCSRHVAYRQHPNQPLLSLLSSVVSSSSRYAQARYQHEQEDPVGPPPRDDADLLLSLLSRLLHSYYYYYRSVPDDPVSSVVSSVSVVVSVVCVCQSNAFRKRWFDRVVVDQKGKIKGAHPVRFKMKIKIKGAFDDPPDDWDFGADDDHDQAWWKQWPVVRDIDGNVCCNPVHHTDDDDDGGTDMDMTMIGTDD

Solvent-accessible surface area (backbone atoms only — not comparable to full-atom values): 71971 Å² total; per-residue (Å²): 98,56,61,44,73,41,79,89,74,31,29,36,41,42,34,25,52,62,26,27,35,33,37,30,44,47,94,71,33,38,56,26,45,73,47,75,44,71,59,68,90,77,79,88,82,60,72,75,77,42,20,72,61,46,92,63,45,20,12,50,41,76,90,44,66,61,36,27,55,56,70,34,41,40,44,71,40,50,41,34,65,33,19,64,60,89,46,32,39,36,47,33,42,78,70,34,48,48,73,71,61,67,27,56,75,49,68,49,77,48,74,18,70,79,86,52,82,78,46,53,56,67,60,67,93,48,44,84,47,23,21,26,40,38,39,34,26,36,20,82,91,65,31,37,37,38,33,43,38,37,36,25,25,42,86,36,44,33,38,35,28,23,33,36,40,33,27,70,30,82,62,55,32,32,37,46,33,54,35,15,39,41,49,49,36,83,59,47,76,35,24,42,32,38,32,30,23,31,82,64,43,34,27,36,76,47,74,43,76,63,57,81,30,36,41,37,48,56,25,72,34,50,27,25,35,29,50,21,48,62,42,42,27,44,28,33,79,81,33,43,60,70,33,32,47,27,42,36,43,35,39,28,44,51,26,34,26,32,39,38,42,36,27,47,75,79,35,28,26,39,39,36,34,33,53,24,49,76,72,36,37,43,74,38,43,51,75,32,71,49,68,41,51,32,31,44,34,34,59,18,74,36,4,51,40,50,38,14,42,49,38,19,54,44,41,50,69,28,29,22,45,69,70,62,42,83,43,84,74,67,38,30,38,34,43,41,76,48,40,51,49,66,66,36,52,66,60,51,50,52,50,48,52,53,36,46,74,50,67,41,39,28,43,30,50,40,71,45,61,26,41,72,18,68,52,73,60,30,18,39,62,29,74,45,72,22,45,93,40,29,75,61,35,61,36,47,51,29,48,54,38,43,74,69,64,27,44,28,25,38,48,47,48,84,58,32,29,10,76,52,20,68,50,35,69,75,38,66,79,50,34,39,40,50,92,93,54,81,66,47,25,29,73,52,24,42,48,46,35,40,62,35,65,70,53,43,51,53,53,50,49,42,52,47,53,51,58,71,63,21,68,57,42,28,36,41,42,38,48,64,55,67,63,48,39,74,30,54,84,85,50,57,33,89,47,27,41,28,42,48,61,40,33,44,40,34,52,45,51,54,46,49,52,50,46,66,76,40,50,82,42,50,41,28,37,31,15,61,19,30,18,55,67,37,53,27,46,26,37,71,16,48,24,26,37,50,42,68,40,53,44,52,71,62,36,50,44,30,52,56,33,44,42,54,54,43,41,36,50,31,28,42,24,43,32,49,53,65,63,16,88,87,79,57,50,76,64,47,72,66,30,28,42,61,56,15,58,65,28,38,38,34,36,29,43,52,76,84,74,53,52,71,67,55,50,51,47,48,35,50,48,52,54,49,44,72,70,43,44,67,35,48,51,68,22,46,63,45,84,66,38,56,51,90,81,41,71,30,32,27,36,32,22,27,28,89,86,41,46,37,34,42,39,43,39,37,38,49,61,65,63,82,90,63,76,87,50,55,48,52,47,78,81,57,48,49,89,40,41,27,38,29,64,78,72,72,46,70,47,40,24,44,51,34,43,72,62,26,45,77,56,74,91,73,81,60,60,42,38,61,52,69,43,43,34,36,53,57,134,116,63,62,44,73,41,80,90,76,32,29,38,41,42,30,26,52,60,26,27,36,32,37,32,42,48,94,71,33,36,57,26,46,72,47,74,44,72,59,68,92,80,79,88,82,60,73,75,79,44,21,71,60,46,92,64,45,21,12,50,41,77,90,44,65,58,35,27,54,56,71,34,41,38,43,71,42,50,42,36,65,33,19,66,58,88,46,32,37,37,48,34,42,77,70,35,48,48,73,70,62,67,28,56,73,49,70,47,75,48,74,17,69,77,85,53,82,80,47,53,58,68,59,68,93,47,45,86,47,24,25,26,41,37,40,34,26,36,21,80,90,64,34,37,37,38,33,42,37,37,35,26,26,49,87,36,46,34,39,36,28,22,31,36,41,34,27,69,29,84,61,55,32,32,36,46,32,54,35,15,39,41,48,50,36,83,59,47,77,36,23,42,33,38,32,30,23,30,80,66,44,34,27,36,75,46,76,43,76,65,57,79,28,35,41,37,48,55,24,72,35,51,28,25,36,30,51,20,48,64,42,42,28,46,27,34,78,81,34,42,60,70,33,32,48,26,43,37,42,36,39,28,46,52,25,34,28,30,38,38,40,35,27,47,74,80,34,29,26,38,38,36,34,33,56,22,49,76,75,36,36,43,74,37,44,52,75,32,72,49,70,42,49,29,30,46,35,33,59,16,75,36,4,52,39,48,37,14,44,49,38,19,53,43,42,49,69,28,29,22,44,70,69,63,43,84,45,84,73,66,39,30,38,35,41,43,75,48,38,52,47,65,67,36,52,66,58,51,50,53,50,48,51,54,36,45,76,50,67,43,38,27,42,29,48,40,69,45,58,28,41,72,18,67,53,72,61,30,18,40,61,28,74,45,73,20,47,93,41,30,75,61,36,63,36,46,51,28,50,52,39,44,73,68,64,26,44,28,26,40,48,48,48,83,58,34,29,10,75,53,21,67,49,36,68,76,38,67,79,50,36,39,42,51,92,95,55,80,66,51,25,27,71,50,23,42,46,45,35,40,63,36,64,68,53,44,52,53,54,49,49,42,52,48,54,51,58,72,63,20,69,58,44,30,36,41,43,37,47,63,56,67,64,47,39,76,27,53,86,86,50,56,35,89,45,27,41,29,43,47,61,40,33,44,40,35,51,45,49,53,46,52,53,51,46,65,76,41,51,80,42,49,42,27,36,31,15,61,19,27,19,54,67,38,54,27,46,27,37,70,17,49,26,26,35,48,42,66,41,54,43,49,71,63,35,50,44,30,52,56,34,43,42,54,54,42,40,37,48,31,28,42,22,44,32,47,54,67,64,16,87,86,79,57,50,76,64,47,72,66,32,29,43,62,56,14,58,64,27,39,40,34,35,28,42,51,75,85,74,53,50,71,66,54,49,53,49,47,35,50,48,51,52,50,42,71,70,43,45,66,34,49,50,69,21,46,60,44,84,67,38,55,50,90,80,42,70,31,35,28,34,33,22,26,27,89,85,42,46,37,33,41,39,44,38,38,39,48,62,65,61,83,89,62,76,87,52,53,49,54,47,77,81,58,48,50,90,41,40,26,38,29,65,77,70,74,45,70,47,39,24,42,52,35,42,73,63,25,45,76,56,75,90,72,80,60,62,39,40,59,52,70,42,44,34,36,53,58,134

Radius of gyration: 34.66 Å; Cα contacts (8 Å, |Δi|>4): 3865; chains: 2; bounding box: 74×110×82 Å

Organism: Caldicellulosiruptor owensensis (strain ATCC 700167 / DSM 13100 / OL) (NCBI:txid632518)

pLDDT: mean 95.84, std 5.57, range [55.12, 98.94]

Sequence (1458 aa):
MPITFNPQTNMFFIEAKNTSYVIKLFKGKFLSHVYWGKRIREFEWTDFDVTGGRVFGPTPDPHDKSYTFDTMLLEYPAYGNSDFRHPAYQVQQEDGSRITNLVYKAHRIYDGKPKLEGLPATYVESSDEAQTLEIDLYDDLIDLKVTLIYTAFRDYDAITRSVRFENLGKQKLKILRAMSACVDFSEGDFELLHLWGAWARERYIERKEIIHGQQIIESSRGESSHQHNPFIALVRKDANEDYGDVYGFSLVYSGNFAAIVEKDQYNCVRVTMGINPFEFTWVLEPHSSFQTPEVVMVYSDEGLGKMSRTYHKLYRKRLCRGVWRDRRRPVLINNWEATYFDFNEEKLLTLAKEAKELGIELFVLDDGWFGKRDDDTSSLGDWFVDKRKLPDGLDGFGKKLNEMGLKFGLWFEPEMVSPESELYRKHPDWCLQVKGRTLTQGRNQYVLDITREDVRKEILRMMKEILKTAPIEYIKWDMNRPLTEAYSLALPPERQKEVFHRYVLGLYQMMEELTTEFPHILFEGCSGGGGRFDPGILYYMPQIWTSDDTDAIERLKIQFGTSIVYPASTMGAHVSIVPNHQVGRITPMKTRGVVALSGAFGYELDLTKLSPEDKEEIKRQIETYKEIWHIVFEGELFRLISPFEENAAAWMFVTEDKSEAVVFYVEVLKTPNKHPRRLKLKGLLPDKKYLIKELNTSKFGDELMNLGIFIPEMWGDFNSKMWTLKALDMPITFNPQTNMFFIEAKNTSYVIKLFKGKFLSHVYWGKRIREFEWTDFDVTGGRVFGPTPDPHDKSYTFDTMLLEYPAYGNSDFRHPAYQVQQEDGSRITNLVYKAHRIYDGKPKLEGLPATYVESSDEAQTLEIDLYDDLIDLKVTLIYTAFRDYDAITRSVRFENLGKQKLKILRAMSACVDFSEGDFELLHLWGAWARERYIERKEIIHGQQIIESSRGESSHQHNPFIALVRKDANEDYGDVYGFSLVYSGNFAAIVEKDQYNCVRVTMGINPFEFTWVLEPHSSFQTPEVVMVYSDEGLGKMSRTYHKLYRKRLCRGVWRDRRRPVLINNWEATYFDFNEEKLLTLAKEAKELGIELFVLDDGWFGKRDDDTSSLGDWFVDKRKLPDGLDGFGKKLNEMGLKFGLWFEPEMVSPESELYRKHPDWCLQVKGRTLTQGRNQYVLDITREDVRKEILRMMKEILKTAPIEYIKWDMNRPLTEAYSLALPPERQKEVFHRYVLGLYQMMEELTTEFPHILFEGCSGGGGRFDPGILYYMPQIWTSDDTDAIERLKIQFGTSIVYPASTMGAHVSIVPNHQVGRITPMKTRGVVALSGAFGYELDLTKLSPEDKEEIKRQIETYKEIWHIVFEGELFRLISPFEENAAAWMFVTEDKSEAVVFYVEVLKTPNKHPRRLKLKGLLPDKKYLIKELNTSKFGDELMNLGIFIPEMWGDFNSKMWTLKALD

Secondary structure (DSSP, 8-state):
---EEETTTTEEEEE-SSEEEEEEEETTTEEEEEEEEE--S-----THHHH---TT--BSSTT-TT--TTTS-BSS--SSSS--SPPSEEEE-TTS------EEEEEEEEES-PPBTTB-----SSGGGEEEEEEEEEETTTTEEEEEEEEEETTSSEEEEEEEEEE-SSS-EEEEEEEEEEEEES---EEEEEEEEETTEEEEEEEEE--BEEEEEE--SSSSTTTEEEEEEEEETT--SSSB-EEEEEEE-SSSEEEEEEE-TTS-EEEEEEE-STT--EEE-TT-EEEPPEEEEEEESBHHHHHHHHHHHHHHHHTS-SGGGSSPPPPEEE-HHHHTT---HHHHHHHHHHHHHHT--EEEE-TTSBTT-SSTTB-TT--SB-TTT-TTHHHHHHHHHHHTT-EEEEEE-TTEE-SBSHHHHH-GGGB---TTSPPPBBTTBEEB-TTSHHHHHHHHHHHHHHHHHS-EEEEEE---S---S---TTS-GGGGGGHHHHHHHHHHHHHHHHHHH-TTSEEEE-BTTBTT-SHHHHTT-SEEE--S---HHHHHHHHHHHTTTS-GGGEEEEEE-SS-TTT-----HHHHHHHHTSSEEEEES-GGG--HHHHHHHHHHHHHHHHHHHHHHHSEEEEEE-TTTSSEEEEEEE-TTSSEEEEEEEE-S--TTPPP-EE---S--TT-EEEETTTTEEEEHHHHHHT-EE-----SSSEEEEEEEEE--/---EEETTTTEEEEE-SSEEEEEEEETTTEEEEEEEEE--S-----THHHH---TTPPBSBTTBTT--TTTS-BSS--SSSS--SPPSEEEE-TTS------EEEEEEEEES-PPBTTB-----SSGGGEEEEEEEEEETTTTEEEEEEEEEETTSSEEEEEEEEEE-SSS-EEEEEEEEEEEEES---EEEEEEEEETTEEEEEEEEE--BEEEEEE--SSSSTTTEEEEEEEEETT--SSSB-EEEEEEE-SSSEEEEEEE-TTS-EEEEEEE-STT--EEE-TT-EEEPPEEEEEEESBHHHHHHHHHHHHHHHHTS-SGGGSSPPPPEEE-HHHHTT---HHHHHHHHHHHHHHT--EEEE-TTSBTT-SSTTB-TT--SB-TTT-TTHHHHHHHHHHHTT-EEEEEE-TTEE-SBSHHHHH-GGGB---TTSPPPBBTTBEEB-TTSHHHHHHHHHHHHHHHHHS-EEEEEE---S---S---TTS-GGGGGGHHHHHHHHHHHHHHHHHHH-TTSEEEE-BTTBTT-SHHHHTT-SEEE--S---HHHHHHHHHHHTTTS-GGGEEEEEE-SS-TTT-----HHHHHHHHTSSEEEEES-GGG--HHHHHHHHHHHHHHHHHHHHHHHSEEEEEE-TTTSSEEEEEEE-TTSSEEEEEEEE-S--TTPPP-EE---S--TT-EEEETTTTEEEEHHHHHHT-EE-----SSSEEEEEEEEE--

Nearest PDB structures (foldseek):
  4fnq-assembly1_A  TM=9.908E-01  e=0.000E+00  Geobacillus stearothermophilus
  4fnr-assembly1_D  TM=9.926E-01  e=0.000E+00  Geobacillus stearothermophilus
  4fnt-assembly1_C  TM=9.934E-01  e=0.000E+00  Geobacillus stearothermophilus
  4fns-assembly1_C  TM=9.926E-01  e=0.000E+00  Geobacillus stearothermophilus
  4fnu-assembly1_D  TM=9.871E-01  e=0.000E+00  Geobacillus stearothermophilus

InterPro domains:
  IPR000111 Glycoside hydrolase family 27/36, conserved site [PS00512] (359-374)
  IPR002252 Glycoside hydrolase family 36 [PIRSF005536] (1-727)
  IPR002252 Glycoside hydrolase family 36 [PR00743] (241-256)
  IPR002252 Glycoside hydrolase family 36 [PR00743] (292-312)
  IPR002252 Glycoside hydrolase family 36 [PR00743] (330-344)
  IPR002252 Glycoside hydrolase family 36 [PR00743] (358-373)
  IPR002252 Glycoside hydrolase family 36 [PR00743] (408-430)
  IPR002252 Glycoside hydrolase family 36 [PR00743] (466-481)
  IPR002252 Glycoside hydrolase family 36 [PR00743] (520-536)
  IPR002252 Glycoside hydrolase family 36 [PR00743] (545-561)
  IPR002252 Glycoside hydrolase family 36 [cd14791] (328-627)
  IPR013780 Glycosyl hydrolase, all-beta [G3DSA:2.60.40.1180] (633-728)
  IPR013785 Aldolase-type TIM barrel [G3DSA:3.20.20.70] (310-632)
  IPR017853 Glycoside hydrolase superfamily [SSF51445] (324-665)
  IPR031704 Glycosyl hydrolase family 36, N-terminal [PF16875] (30-285)
  IPR031705 Glycosyl hydrolase family 36, C-terminal [PF16874] (649-725)
  IPR038417 Alpha-galactosidase, N-terminal domain superfamily [G3DSA:2.70.98.60] (1-309)
  IPR050985 Alpha-glycosidase and related enzymes [PTHR43053] (75-667)